Protein AF-0000000075407276 (afdb_homodimer)

Structure (mmCIF, N/CA/C/O backbone):
data_AF-0000000075407276-model_v1
#
loop_
_entity.id
_entity.type
_entity.pdbx_description
1 polymer 'Predicted carbamoyl transferase'
#
loop_
_atom_site.group_PDB
_atom_site.id
_atom_site.type_symbol
_atom_site.label_atom_id
_atom_site.label_alt_id
_atom_site.label_comp_id
_atom_site.label_asym_id
_atom_site.label_entity_id
_atom_site.label_seq_id
_atom_site.pdbx_PDB_ins_code
_atom_site.Cartn_x
_atom_site.Cartn_y
_atom_site.Cartn_z
_atom_site.occupancy
_atom_site.B_iso_or_equiv
_atom_site.auth_seq_id
_atom_site.auth_comp_id
_atom_site.auth_asym_id
_atom_site.auth_atom_id
_atom_site.pdbx_PDB_model_num
ATOM 1 N N . MET A 1 1 ? 55.375 -51.094 47.844 1 22.3 1 MET A N 1
ATOM 2 C CA . MET A 1 1 ? 53.938 -51.344 47.594 1 22.3 1 MET A CA 1
ATOM 3 C C . MET A 1 1 ? 53.625 -51.094 46.125 1 22.3 1 MET A C 1
ATOM 5 O O . MET A 1 1 ? 54.219 -50.219 45.5 1 22.3 1 MET A O 1
ATOM 9 N N . GLU A 1 2 ? 52.719 -51.875 45.562 1 20.83 2 GLU A N 1
ATOM 10 C CA . GLU A 1 2 ? 52.688 -52.188 44.125 1 20.83 2 GLU A CA 1
ATOM 11 C C . GLU A 1 2 ? 52.375 -50.938 43.312 1 20.83 2 GLU A C 1
ATOM 13 O O . GLU A 1 2 ? 51.688 -50.031 43.812 1 20.83 2 GLU A O 1
ATOM 18 N N . PRO A 1 3 ? 52.906 -50.719 42.062 1 22.47 3 PRO A N 1
ATOM 19 C CA . PRO A 1 3 ? 53.281 -49.844 40.969 1 22.47 3 PRO A CA 1
ATOM 20 C C . PRO A 1 3 ? 52.094 -49.469 40.094 1 22.47 3 PRO A C 1
ATOM 22 O O . PRO A 1 3 ? 52.281 -48.812 39.062 1 22.47 3 PRO A O 1
ATOM 25 N N . PRO A 1 4 ? 50.844 -49.25 40.75 1 21.38 4 PRO A N 1
ATOM 26 C CA . PRO A 1 4 ? 49.844 -49.844 39.875 1 21.38 4 PRO A CA 1
ATOM 27 C C . PRO A 1 4 ? 49.844 -49.219 38.469 1 21.38 4 PRO A C 1
ATOM 29 O O . PRO A 1 4 ? 50.312 -48.125 38.281 1 21.38 4 PRO A O 1
ATOM 32 N N . HIS A 1 5 ? 49.406 -50.062 37.594 1 18.5 5 HIS A N 1
ATOM 33 C CA . HIS A 1 5 ? 49.438 -50.25 36.125 1 18.5 5 HIS A CA 1
ATOM 34 C C . HIS A 1 5 ? 48.688 -49.156 35.406 1 18.5 5 HIS A C 1
ATOM 36 O O . HIS A 1 5 ? 47.562 -48.812 35.781 1 18.5 5 HIS A O 1
ATOM 42 N N . ALA A 1 6 ? 49.469 -48.25 34.812 1 18.45 6 ALA A N 1
ATOM 43 C CA . ALA A 1 6 ? 49.438 -47.062 33.969 1 18.45 6 ALA A CA 1
ATOM 44 C C . ALA A 1 6 ? 48.312 -47.188 32.938 1 18.45 6 ALA A C 1
ATOM 46 O O . ALA A 1 6 ? 47.844 -48.281 32.625 1 18.45 6 ALA A O 1
ATOM 47 N N . ALA A 1 7 ? 48.125 -46.219 32.312 1 19.48 7 ALA A N 1
ATOM 48 C CA . ALA A 1 7 ? 47.344 -45.312 31.484 1 19.48 7 ALA A CA 1
ATOM 49 C C . ALA A 1 7 ? 47.094 -45.875 30.094 1 19.48 7 ALA A C 1
ATOM 51 O O . ALA A 1 7 ? 47.969 -45.844 29.234 1 19.48 7 ALA A O 1
ATOM 52 N N . ARG A 1 8 ? 46.594 -47.25 30.141 1 17.02 8 ARG A N 1
ATOM 53 C CA . ARG A 1 8 ? 46.562 -47.812 28.797 1 17.02 8 ARG A CA 1
ATOM 54 C C . ARG A 1 8 ? 45.906 -46.875 27.812 1 17.02 8 ARG A C 1
ATOM 56 O O . ARG A 1 8 ? 44.969 -46.156 28.172 1 17.02 8 ARG A O 1
ATOM 63 N N . ARG A 1 9 ? 46.625 -46.469 26.828 1 18.73 9 ARG A N 1
ATOM 64 C CA . ARG A 1 9 ? 46.531 -45.594 25.656 1 18.73 9 ARG A CA 1
ATOM 65 C C . ARG A 1 9 ? 45.344 -46 24.797 1 18.73 9 ARG A C 1
ATOM 67 O O . ARG A 1 9 ? 45.25 -47.125 24.297 1 18.73 9 ARG A O 1
ATOM 74 N N . PRO A 1 10 ? 44.062 -45.75 25.375 1 19.7 10 PRO A N 1
ATOM 75 C CA . PRO A 1 10 ? 42.969 -46.438 24.656 1 19.7 10 PRO A CA 1
ATOM 76 C C . PRO A 1 10 ? 43.094 -46.281 23.141 1 19.7 10 PRO A C 1
ATOM 78 O O . PRO A 1 10 ? 43.719 -45.344 22.656 1 19.7 10 PRO A O 1
ATOM 81 N N . ARG A 1 11 ? 43.188 -47.406 22.469 1 17.88 11 ARG A N 1
ATOM 82 C CA . ARG A 1 11 ? 43.281 -47.75 21.047 1 17.88 11 ARG A CA 1
ATOM 83 C C . ARG A 1 11 ? 42.375 -46.875 20.219 1 17.88 11 ARG A C 1
ATOM 85 O O . ARG A 1 11 ? 41.375 -46.344 20.719 1 17.88 11 ARG A O 1
ATOM 92 N N . ARG A 1 12 ? 42.938 -46.406 19.156 1 18.81 12 ARG A N 1
ATOM 93 C CA . ARG A 1 12 ? 42.625 -45.594 17.984 1 18.81 12 ARG A CA 1
ATOM 94 C C . ARG A 1 12 ? 41.281 -46 17.375 1 18.81 12 ARG A C 1
ATOM 96 O O . ARG A 1 12 ? 41.094 -47.188 17.078 1 18.81 12 ARG A O 1
ATOM 103 N N . PRO A 1 13 ? 40.188 -45.406 17.922 1 21.28 13 PRO A N 1
ATOM 104 C CA . PRO A 1 13 ? 38.906 -45.938 17.422 1 21.28 13 PRO A CA 1
ATOM 105 C C . PRO A 1 13 ? 38.938 -46.188 15.914 1 21.28 13 PRO A C 1
ATOM 107 O O . PRO A 1 13 ? 39.688 -45.562 15.188 1 21.28 13 PRO A O 1
ATOM 110 N N . PRO A 1 14 ? 38.719 -47.469 15.523 1 20.31 14 PRO A N 1
ATOM 111 C CA . PRO A 1 14 ? 38.781 -47.938 14.141 1 20.31 14 PRO A CA 1
ATOM 112 C C . PRO A 1 14 ? 38.125 -46.969 13.156 1 20.31 14 PRO A C 1
ATOM 114 O O . PRO A 1 14 ? 37.312 -46.125 13.555 1 20.31 14 PRO A O 1
ATOM 117 N N . GLN A 1 15 ? 38.812 -46.781 12.039 1 19.36 15 GLN A N 1
ATOM 118 C CA . GLN A 1 15 ? 38.719 -46.094 10.758 1 19.36 15 GLN A CA 1
ATOM 119 C C . GLN A 1 15 ? 37.312 -46.25 10.148 1 19.36 15 GLN A C 1
ATOM 121 O O . GLN A 1 15 ? 36.906 -47.375 9.883 1 19.36 15 GLN A O 1
ATOM 126 N N . CYS A 1 16 ? 36.375 -45.5 10.805 1 19.86 16 CYS A N 1
ATOM 127 C CA . CYS A 1 16 ? 35 -45.562 10.359 1 19.86 16 CYS A CA 1
ATOM 128 C C . CYS A 1 16 ? 34.906 -45.719 8.852 1 19.86 16 CYS A C 1
ATOM 130 O O . CYS A 1 16 ? 35.75 -45.188 8.117 1 19.86 16 CYS A O 1
ATOM 132 N N . CYS A 1 17 ? 34.062 -46.625 8.43 1 19.28 17 CYS A N 1
ATOM 133 C CA . CYS A 1 17 ? 33.656 -47.344 7.223 1 19.28 17 CYS A CA 1
ATOM 134 C C . CYS A 1 17 ? 33.438 -46.375 6.062 1 19.28 17 CYS A C 1
ATOM 136 O O . CYS A 1 17 ? 33.219 -45.188 6.277 1 19.28 17 CYS A O 1
ATOM 138 N N . SER A 1 18 ? 33.688 -46.812 4.887 1 18.47 18 SER A N 1
ATOM 139 C CA . SER A 1 18 ? 33.812 -46.5 3.463 1 18.47 18 SER A CA 1
ATOM 140 C C . SER A 1 18 ? 32.625 -45.656 2.977 1 18.47 18 SER A C 1
ATOM 142 O O . SER A 1 18 ? 31.547 -45.719 3.562 1 18.47 18 SER A O 1
ATOM 144 N N . ARG A 1 19 ? 33 -44.562 2.352 1 21.56 19 ARG A N 1
ATOM 145 C CA . ARG A 1 19 ? 32.344 -43.562 1.517 1 21.56 19 ARG A CA 1
ATOM 146 C C . ARG A 1 19 ? 31.281 -44.188 0.628 1 21.56 19 ARG A C 1
ATOM 148 O O . ARG A 1 19 ? 31.594 -44.969 -0.285 1 21.56 19 ARG A O 1
ATOM 155 N N . SER A 1 20 ? 30.172 -44.719 1.329 1 19.77 20 SER A N 1
ATOM 156 C CA . SER A 1 20 ? 29.125 -45.281 0.474 1 19.77 20 SER A CA 1
ATOM 157 C C . SER A 1 20 ? 28.891 -44.406 -0.752 1 19.77 20 SER A C 1
ATOM 159 O O . SER A 1 20 ? 28.781 -43.188 -0.638 1 19.77 20 SER A O 1
ATOM 161 N N . SER A 1 21 ? 29.453 -44.75 -1.898 1 22.38 21 SER A N 1
ATOM 162 C CA . SER A 1 21 ? 29.266 -44.25 -3.264 1 22.38 21 SER A CA 1
ATOM 163 C C . SER A 1 21 ? 27.812 -43.844 -3.512 1 22.38 21 SER A C 1
ATOM 165 O O . SER A 1 21 ? 26.891 -44.625 -3.211 1 22.38 21 SER A O 1
ATOM 167 N N . LEU A 1 22 ? 27.516 -42.594 -3.252 1 25.25 22 LEU A N 1
ATOM 168 C CA . LEU A 1 22 ? 26.281 -41.969 -3.715 1 25.25 22 LEU A CA 1
ATOM 169 C C . LEU A 1 22 ? 25.859 -42.531 -5.066 1 25.25 22 LEU A C 1
ATOM 171 O O . LEU A 1 22 ? 26.562 -42.344 -6.066 1 25.25 22 LEU A O 1
ATOM 175 N N . THR A 1 23 ? 25.438 -43.812 -5.043 1 24.28 23 THR A N 1
ATOM 176 C CA . THR A 1 23 ? 24.844 -44.438 -6.227 1 24.28 23 THR A CA 1
ATOM 177 C C . THR A 1 23 ? 24.047 -43.406 -7.035 1 24.28 23 THR A C 1
ATOM 179 O O . THR A 1 23 ? 23.156 -42.75 -6.5 1 24.28 23 THR A O 1
ATOM 182 N N . THR A 1 24 ? 24.719 -42.719 -7.918 1 27.22 24 THR A N 1
ATOM 183 C CA . THR A 1 24 ? 24.109 -41.969 -9.023 1 27.22 24 THR A CA 1
ATOM 184 C C . THR A 1 24 ? 22.859 -42.719 -9.523 1 27.22 24 THR A C 1
ATOM 186 O O . THR A 1 24 ? 22.906 -43.938 -9.766 1 27.22 24 THR A O 1
ATOM 189 N N . ALA A 1 25 ? 21.672 -42.25 -9.125 1 32.16 25 ALA A N 1
ATOM 190 C CA . ALA A 1 25 ? 20.484 -42.875 -9.703 1 32.16 25 ALA A CA 1
ATOM 191 C C . ALA A 1 25 ? 20.703 -43.219 -11.18 1 32.16 25 ALA A C 1
ATOM 193 O O . ALA A 1 25 ? 21.203 -42.375 -11.938 1 32.16 25 ALA A O 1
ATOM 194 N N . PRO A 1 26 ? 20.984 -44.531 -11.547 1 29.73 26 PRO A N 1
ATOM 195 C CA . PRO A 1 26 ? 21.172 -44.844 -12.961 1 29.73 26 PRO A CA 1
ATOM 196 C C . PRO A 1 26 ? 20.328 -43.969 -13.883 1 29.73 26 PRO A C 1
ATOM 198 O O . PRO A 1 26 ? 19.281 -43.438 -13.469 1 29.73 26 PRO A O 1
ATOM 201 N N . PRO A 1 27 ? 21 -43.25 -14.742 1 32.28 27 PRO A N 1
ATOM 202 C CA . PRO A 1 27 ? 20.141 -42.656 -15.773 1 32.28 27 PRO A CA 1
ATOM 203 C C . PRO A 1 27 ? 18.953 -43.562 -16.125 1 32.28 27 PRO A C 1
ATOM 205 O O . PRO A 1 27 ? 19.062 -44.781 -16.078 1 32.28 27 PRO A O 1
ATOM 208 N N . LEU A 1 28 ? 17.781 -43.188 -15.633 1 35.59 28 LEU A N 1
ATOM 209 C CA . LEU A 1 28 ? 16.672 -44 -16.125 1 35.59 28 LEU A CA 1
ATOM 210 C C . LEU A 1 28 ? 16.938 -44.469 -17.547 1 35.59 28 LEU A C 1
ATOM 212 O O . LEU A 1 28 ? 16.844 -43.688 -18.484 1 35.59 28 LEU A O 1
ATOM 216 N N . GLY A 1 29 ? 18.109 -45.125 -17.844 1 33.72 29 GLY A N 1
ATOM 217 C CA . GLY A 1 29 ? 18.281 -45.812 -19.125 1 33.72 29 GLY A CA 1
ATOM 218 C C . GLY A 1 29 ? 16.969 -46.281 -19.719 1 33.72 29 GLY A C 1
ATOM 219 O O . GLY A 1 29 ? 15.906 -46.156 -19.109 1 33.72 29 GLY A O 1
ATOM 220 N N . LYS A 1 30 ? 17.016 -46.906 -20.922 1 39 30 LYS A N 1
ATOM 221 C CA . LYS A 1 30 ? 15.961 -47.625 -21.625 1 39 30 LYS A CA 1
ATOM 222 C C . LYS A 1 30 ? 15.125 -48.469 -20.656 1 39 30 LYS A C 1
ATOM 224 O O . LYS A 1 30 ? 15.523 -49.562 -20.297 1 39 30 LYS A O 1
ATOM 229 N N . THR A 1 31 ? 14.719 -47.875 -19.688 1 38.19 31 THR A N 1
ATOM 230 C CA . THR A 1 31 ? 13.758 -48.812 -19.109 1 38.19 31 THR A CA 1
ATOM 231 C C . THR A 1 31 ? 13.047 -49.625 -20.203 1 38.19 31 THR A C 1
ATOM 233 O O . THR A 1 31 ? 12.609 -49.031 -21.203 1 38.19 31 THR A O 1
ATOM 236 N N . GLY A 1 32 ? 13.484 -50.781 -20.438 1 38.28 32 GLY A N 1
ATOM 237 C CA . GLY A 1 32 ? 12.859 -51.719 -21.375 1 38.28 32 GLY A CA 1
ATOM 238 C C . GLY A 1 32 ? 11.375 -51.469 -21.547 1 38.28 32 GLY A C 1
ATOM 239 O O . GLY A 1 32 ? 10.578 -51.781 -20.672 1 38.28 32 GLY A O 1
ATOM 240 N N . MET A 1 33 ? 11.039 -50.344 -22.219 1 47.28 33 MET A N 1
ATOM 241 C CA . MET A 1 33 ? 9.633 -50.25 -22.609 1 47.28 33 MET A CA 1
ATOM 242 C C . MET A 1 33 ? 9.109 -51.625 -23.016 1 47.28 33 MET A C 1
ATOM 244 O O . MET A 1 33 ? 9.68 -52.281 -23.906 1 47.28 33 MET A O 1
ATOM 248 N N . LYS A 1 34 ? 8.664 -52.344 -22.047 1 49.94 34 LYS A N 1
ATOM 249 C CA . LYS A 1 34 ? 8.031 -53.625 -22.422 1 49.94 34 LYS A CA 1
ATOM 250 C C . LYS A 1 34 ? 7.066 -53.438 -23.594 1 49.94 34 LYS A C 1
ATOM 252 O O . LYS A 1 34 ? 6.449 -52.375 -23.719 1 49.94 34 LYS A O 1
ATOM 257 N N . GLN A 1 35 ? 7.168 -54.125 -24.516 1 58.44 35 GLN A N 1
ATOM 258 C CA . GLN A 1 35 ? 6.148 -54.344 -25.547 1 58.44 35 GLN A CA 1
ATOM 259 C C . GLN A 1 35 ? 4.75 -54.344 -24.938 1 58.44 35 GLN A C 1
ATOM 261 O O . GLN A 1 35 ? 4.492 -55.062 -23.953 1 58.44 35 GLN A O 1
ATOM 266 N N . GLY A 1 36 ? 3.896 -53 -24.938 1 77.56 36 GLY A N 1
ATOM 267 C CA . GLY A 1 36 ? 2.518 -52.938 -24.484 1 77.56 36 GLY A CA 1
ATOM 268 C C . GLY A 1 36 ? 2.252 -51.75 -23.578 1 77.56 36 GLY A C 1
ATOM 269 O O . GLY A 1 36 ? 1.135 -51.562 -23.078 1 77.56 36 GLY A O 1
ATOM 270 N N . SER A 1 37 ? 3.336 -50.781 -23.375 1 91.31 37 SER A N 1
ATOM 271 C CA . SER A 1 37 ? 3.088 -49.625 -22.5 1 91.31 37 SER A CA 1
ATOM 272 C C . SER A 1 37 ? 2.262 -48.562 -23.203 1 91.31 37 SER A C 1
ATOM 274 O O . SER A 1 37 ? 2.322 -48.438 -24.438 1 91.31 37 SER A O 1
ATOM 276 N N . PHE A 1 38 ? 1.431 -47.906 -22.422 1 97.38 38 PHE A N 1
ATOM 277 C CA . PHE A 1 38 ? 0.618 -46.812 -22.938 1 97.38 38 PHE A CA 1
ATOM 278 C C . PHE A 1 38 ? 1.311 -45.469 -22.734 1 97.38 38 PHE A C 1
ATOM 280 O O . PHE A 1 38 ? 1.495 -45.031 -21.594 1 97.38 38 PHE A O 1
ATOM 287 N N . VAL A 1 39 ? 1.761 -44.781 -23.828 1 98.5 39 VAL A N 1
ATOM 288 C CA . VAL A 1 39 ? 2.545 -43.562 -23.781 1 98.5 39 VAL A CA 1
ATOM 289 C C . VAL A 1 39 ? 1.678 -42.375 -24.219 1 98.5 39 VAL A C 1
ATOM 291 O O . VAL A 1 39 ? 1.181 -42.344 -25.344 1 98.5 39 VAL A O 1
ATOM 294 N N . VAL A 1 40 ? 1.514 -41.406 -23.312 1 98.75 40 VAL A N 1
ATOM 295 C CA . VAL A 1 40 ? 0.742 -40.188 -23.594 1 98.75 40 VAL A CA 1
ATOM 296 C C . VAL A 1 40 ? 1.66 -38.969 -23.562 1 98.75 40 VAL A C 1
ATOM 298 O O . VAL A 1 40 ? 2.385 -38.75 -22.594 1 98.75 40 VAL A O 1
ATOM 301 N N . LEU A 1 41 ? 1.703 -38.188 -24.625 1 98.81 41 LEU A N 1
ATOM 302 C CA . LEU A 1 41 ? 2.285 -36.844 -24.641 1 98.81 41 LEU A CA 1
ATOM 303 C C . LEU A 1 41 ? 1.195 -35.781 -24.594 1 98.81 41 LEU A C 1
ATOM 305 O O . LEU A 1 41 ? 0.369 -35.688 -25.5 1 98.81 41 LEU A O 1
ATOM 309 N N . ALA A 1 42 ? 1.15 -35.031 -23.547 1 98.75 42 ALA A N 1
ATOM 310 C CA . ALA A 1 42 ? 0.142 -33.969 -23.391 1 98.75 42 ALA A CA 1
ATOM 311 C C . ALA A 1 42 ? 0.751 -32.594 -23.609 1 98.75 42 ALA A C 1
ATOM 313 O O . ALA A 1 42 ? 1.868 -32.312 -23.156 1 98.75 42 ALA A O 1
ATOM 314 N N . LEU A 1 43 ? 0.019 -31.703 -24.312 1 98.06 43 LEU A N 1
ATOM 315 C CA . LEU A 1 43 ? 0.477 -30.359 -24.641 1 98.06 43 LEU A CA 1
ATOM 316 C C . LEU A 1 43 ? -0.545 -29.312 -24.203 1 98.06 43 LEU A C 1
ATOM 318 O O . LEU A 1 43 ? -1.752 -29.531 -24.328 1 98.06 43 LEU A O 1
ATOM 322 N N . TYR A 1 44 ? -0.104 -28.266 -23.688 1 96.5 44 TYR A N 1
ATOM 323 C CA . TYR A 1 44 ? -0.889 -27.078 -23.359 1 96.5 44 TYR A CA 1
ATOM 324 C C . TYR A 1 44 ? -0.307 -25.844 -24.031 1 96.5 44 TYR A C 1
ATOM 326 O O . TYR A 1 44 ? 0.868 -25.516 -23.844 1 96.5 44 TYR A O 1
ATOM 334 N N . GLU A 1 45 ? -1.138 -25.078 -24.703 1 94.56 45 GLU A N 1
ATOM 335 C CA . GLU A 1 45 ? -0.614 -24.094 -25.625 1 94.56 45 GLU A CA 1
ATOM 336 C C . GLU A 1 45 ? -0.893 -22.672 -25.141 1 94.56 45 GLU A C 1
ATOM 338 O O . GLU A 1 45 ? -0.459 -21.703 -25.766 1 94.56 45 GLU A O 1
ATOM 343 N N . VAL A 1 46 ? -1.643 -22.453 -24.109 1 90.69 46 VAL A N 1
ATOM 344 C CA . VAL A 1 46 ? -2.053 -21.125 -23.688 1 90.69 46 VAL A CA 1
ATOM 345 C C . VAL A 1 46 ? -1.035 -20.547 -22.703 1 90.69 46 VAL A C 1
ATOM 347 O O . VAL A 1 46 ? 0.173 -20.734 -22.875 1 90.69 46 VAL A O 1
ATOM 350 N N . HIS A 1 47 ? -1.479 -19.766 -21.719 1 87.62 47 HIS A N 1
ATOM 351 C CA . HIS A 1 47 ? -0.509 -19.125 -20.828 1 87.62 47 HIS A CA 1
ATOM 352 C C . HIS A 1 47 ? 0.287 -20.156 -20.047 1 87.62 47 HIS A C 1
ATOM 354 O O . HIS A 1 47 ? -0.286 -21.094 -19.5 1 87.62 47 HIS A O 1
ATOM 360 N N . MET A 1 48 ? 1.614 -19.938 -20.094 1 93.19 48 MET A N 1
ATOM 361 C CA . MET A 1 48 ? 2.588 -20.859 -19.516 1 93.19 48 MET A CA 1
ATOM 362 C C . MET A 1 48 ? 2.541 -22.219 -20.234 1 93.19 48 MET A C 1
ATOM 364 O O . MET A 1 48 ? 2.398 -23.25 -19.594 1 93.19 48 MET A O 1
ATOM 368 N N . ALA A 1 49 ? 2.645 -22.172 -21.5 1 96.5 49 ALA A N 1
ATOM 369 C CA . ALA A 1 49 ? 2.629 -23.359 -22.328 1 96.5 49 ALA A CA 1
ATOM 370 C C . ALA A 1 49 ? 3.543 -24.438 -21.75 1 96.5 49 ALA A C 1
ATOM 372 O O . ALA A 1 49 ? 4.637 -24.141 -21.266 1 96.5 49 ALA A O 1
ATOM 373 N N . SER A 1 50 ? 3.07 -25.703 -21.797 1 98.19 50 SER A N 1
ATOM 374 C CA . SER A 1 50 ? 3.766 -26.797 -21.125 1 98.19 50 SER A CA 1
ATOM 375 C C . SER A 1 50 ? 3.562 -28.109 -21.859 1 98.19 50 SER A C 1
ATOM 377 O O . SER A 1 50 ? 2.752 -28.203 -22.781 1 98.19 50 SER A O 1
ATOM 379 N N . ALA A 1 51 ? 4.344 -29.078 -21.484 1 98.75 51 ALA A N 1
ATOM 380 C CA . ALA A 1 51 ? 4.23 -30.453 -21.984 1 98.75 51 ALA A CA 1
ATOM 381 C C . ALA A 1 51 ? 4.539 -31.453 -20.875 1 98.75 51 ALA A C 1
ATOM 383 O O . ALA A 1 51 ? 5.312 -31.156 -19.953 1 98.75 51 ALA A O 1
ATOM 384 N N . ALA A 1 52 ? 3.934 -32.594 -20.938 1 98.75 52 ALA A N 1
ATOM 385 C CA . ALA A 1 52 ? 4.203 -33.719 -20.031 1 98.75 52 ALA A CA 1
ATOM 386 C C . ALA A 1 52 ? 4.121 -35.031 -20.766 1 98.75 52 ALA A C 1
ATOM 388 O O . ALA A 1 52 ? 3.299 -35.219 -21.672 1 98.75 52 ALA A O 1
ATOM 389 N N . LEU A 1 53 ? 4.945 -35.938 -20.438 1 98.81 53 LEU A N 1
ATOM 390 C CA . LEU A 1 53 ? 4.922 -37.312 -20.969 1 98.81 53 LEU A CA 1
ATOM 391 C C . LEU A 1 53 ? 4.699 -38.312 -19.844 1 98.81 53 LEU A C 1
ATOM 393 O O . LEU A 1 53 ? 5.426 -38.312 -18.859 1 98.81 53 LEU A O 1
ATOM 397 N N . MET A 1 54 ? 3.682 -39.094 -20.031 1 98.56 54 MET A N 1
ATOM 398 C CA . MET A 1 54 ? 3.275 -40.094 -19.047 1 98.56 54 MET A CA 1
ATOM 399 C C . MET A 1 54 ? 3.295 -41.5 -19.656 1 98.56 54 MET A C 1
ATOM 401 O O . MET A 1 54 ? 2.877 -41.688 -20.797 1 98.56 54 MET A O 1
ATOM 405 N N . ILE A 1 55 ? 3.85 -42.469 -18.938 1 98.19 55 ILE A N 1
ATOM 406 C CA . ILE A 1 55 ? 3.873 -43.875 -19.344 1 98.19 55 ILE A CA 1
ATOM 407 C C . ILE A 1 55 ? 3.146 -44.719 -18.297 1 98.19 55 ILE A C 1
ATOM 409 O O . ILE A 1 55 ? 3.619 -44.875 -17.172 1 98.19 55 ILE A O 1
ATOM 413 N N . ASP A 1 56 ? 2.004 -45.312 -18.625 1 96.94 56 ASP A N 1
ATOM 414 C CA . ASP A 1 56 ? 1.201 -46.188 -17.766 1 96.94 56 ASP A CA 1
ATOM 415 C C . ASP A 1 56 ? 0.883 -45.5 -16.438 1 96.94 56 ASP A C 1
ATOM 417 O O . ASP A 1 56 ? 1.02 -46.094 -15.383 1 96.94 56 ASP A O 1
ATOM 421 N N . GLY A 1 57 ? 0.644 -44.219 -16.562 1 96.69 57 GLY A N 1
ATOM 422 C CA . GLY A 1 57 ? 0.19 -43.469 -15.391 1 96.69 57 GLY A CA 1
ATOM 423 C C . GLY A 1 57 ? 1.323 -42.844 -14.609 1 96.69 57 GLY A C 1
ATOM 424 O O . GLY A 1 57 ? 1.086 -42.125 -13.633 1 96.69 57 GLY A O 1
ATOM 425 N N . ILE A 1 58 ? 2.52 -43.062 -15.023 1 97.56 58 ILE A N 1
ATOM 426 C CA . ILE A 1 58 ? 3.68 -42.5 -14.336 1 97.56 58 ILE A CA 1
ATOM 427 C C . ILE A 1 58 ? 4.246 -41.344 -15.141 1 97.56 58 ILE A C 1
ATOM 429 O O . ILE A 1 58 ? 4.617 -41.5 -16.297 1 97.56 58 ILE A O 1
ATOM 433 N N . VAL A 1 59 ? 4.289 -40.125 -14.555 1 98 59 VAL A N 1
ATOM 434 C CA . VAL A 1 59 ? 4.891 -39 -15.219 1 98 59 VAL A CA 1
ATOM 435 C C . VAL A 1 59 ? 6.402 -39.188 -15.312 1 98 59 VAL A C 1
ATOM 437 O O . VAL A 1 59 ? 7.074 -39.406 -14.305 1 98 59 VAL A O 1
ATOM 440 N N . VAL A 1 60 ? 6.926 -39 -16.469 1 98.06 60 VAL A N 1
ATOM 441 C CA . VAL A 1 60 ? 8.352 -39.25 -16.688 1 98.06 60 VAL A CA 1
ATOM 442 C C . VAL A 1 60 ? 9.062 -37.906 -16.906 1 98.06 60 VAL A C 1
ATOM 444 O O . VAL A 1 60 ? 10.211 -37.719 -16.5 1 98.06 60 VAL A O 1
ATOM 447 N N . ALA A 1 61 ? 8.375 -37.031 -17.609 1 98.5 61 ALA A N 1
ATOM 448 C CA . ALA A 1 61 ? 8.938 -35.719 -17.891 1 98.5 61 ALA A CA 1
ATOM 449 C C . ALA A 1 61 ? 7.836 -34.656 -18.016 1 98.5 61 ALA A C 1
ATOM 451 O O . ALA A 1 61 ? 6.727 -34.969 -18.453 1 98.5 61 ALA A O 1
ATOM 452 N N . ALA A 1 62 ? 8.094 -33.5 -17.641 1 98.75 62 ALA A N 1
ATOM 453 C CA . ALA A 1 62 ? 7.188 -32.344 -17.734 1 98.75 62 ALA A CA 1
ATOM 454 C C . ALA A 1 62 ? 7.941 -31.047 -17.547 1 98.75 62 ALA A C 1
ATOM 456 O O . ALA A 1 62 ? 8.852 -30.953 -16.719 1 98.75 62 ALA A O 1
ATOM 457 N N . THR A 1 63 ? 7.637 -30.016 -18.328 1 98.44 63 THR A N 1
ATOM 458 C CA . THR A 1 63 ? 8.297 -28.719 -18.203 1 98.44 63 THR A CA 1
ATOM 459 C C . THR A 1 63 ? 7.512 -27.641 -18.953 1 98.44 63 THR A C 1
ATOM 461 O O . THR A 1 63 ? 6.457 -27.922 -19.516 1 98.44 63 THR A O 1
ATOM 464 N N . HIS A 1 64 ? 7.973 -26.422 -18.812 1 98.19 64 HIS A N 1
ATOM 465 C CA . HIS A 1 64 ? 7.344 -25.281 -19.453 1 98.19 64 HIS A CA 1
ATOM 466 C C . HIS A 1 64 ? 8.164 -24.781 -20.641 1 98.19 64 HIS A C 1
ATOM 468 O O . HIS A 1 64 ? 9.398 -24.844 -20.609 1 98.19 64 HIS A O 1
ATOM 474 N N . GLU A 1 65 ? 7.453 -24.25 -21.625 1 97.62 65 GLU A N 1
ATOM 475 C CA . GLU A 1 65 ? 8.102 -23.703 -22.812 1 97.62 65 GLU A CA 1
ATOM 476 C C . GLU A 1 65 ? 8.984 -22.516 -22.469 1 97.62 65 GLU A C 1
ATOM 478 O O . GLU A 1 65 ? 10.039 -22.312 -23.078 1 97.62 65 GLU A O 1
ATOM 483 N N . GLU A 1 66 ? 8.594 -21.734 -21.5 1 96.62 66 GLU A N 1
ATOM 484 C CA . GLU A 1 66 ? 9.297 -20.5 -21.141 1 96.62 66 GLU A CA 1
ATOM 485 C C . GLU A 1 66 ? 10.688 -20.797 -20.594 1 96.62 66 GLU A C 1
ATOM 487 O O . GLU A 1 66 ? 11.562 -19.922 -20.594 1 96.62 66 GLU A O 1
ATOM 492 N N . ARG A 1 67 ? 10.922 -22.031 -20.125 1 97 67 ARG A N 1
ATOM 493 C CA . ARG A 1 67 ? 12.234 -22.406 -19.609 1 97 67 ARG A CA 1
ATOM 494 C C . ARG A 1 67 ? 13.273 -22.438 -20.719 1 97 67 ARG A C 1
ATOM 496 O O . ARG A 1 67 ? 14.469 -22.328 -20.469 1 97 67 ARG A O 1
ATOM 503 N N . PHE A 1 68 ? 12.82 -22.578 -21.906 1 96.5 68 PHE A N 1
ATOM 504 C CA . PHE A 1 68 ? 13.695 -22.688 -23.078 1 96.5 68 PHE A CA 1
ATOM 505 C C . PHE A 1 68 ? 13.742 -21.359 -23.828 1 96.5 68 PHE A C 1
ATOM 507 O O . PHE A 1 68 ? 14.812 -20.922 -24.25 1 96.5 68 PHE A O 1
ATOM 514 N N . THR A 1 69 ? 12.602 -20.703 -23.984 1 94.38 69 THR A N 1
ATOM 515 C CA . THR A 1 69 ? 12.516 -19.484 -24.781 1 94.38 69 THR A CA 1
ATOM 516 C C . THR A 1 69 ? 12.945 -18.266 -23.953 1 94.38 69 THR A C 1
ATOM 518 O O . THR A 1 69 ? 13.258 -17.219 -24.5 1 94.38 69 THR A O 1
ATOM 521 N N . ARG A 1 70 ? 12.789 -18.391 -22.594 1 94.94 70 ARG A N 1
ATOM 522 C CA . ARG A 1 70 ? 13.102 -17.344 -21.625 1 94.94 70 ARG A CA 1
ATOM 523 C C . ARG A 1 70 ? 12.117 -16.188 -21.734 1 94.94 70 ARG A C 1
ATOM 525 O O . ARG A 1 70 ? 12.445 -15.047 -21.391 1 94.94 70 ARG A O 1
ATOM 532 N N . HIS A 1 71 ? 10.969 -16.484 -22.344 1 92.62 71 HIS A N 1
ATOM 533 C CA . HIS A 1 71 ? 9.859 -15.539 -22.344 1 92.62 71 HIS A CA 1
ATOM 534 C C . HIS A 1 71 ? 8.805 -15.922 -21.312 1 92.62 71 HIS A C 1
ATOM 536 O O . HIS A 1 71 ? 8.156 -16.969 -21.438 1 92.62 71 HIS A O 1
ATOM 542 N N . LYS A 1 72 ? 8.688 -15.039 -20.359 1 92.12 72 LYS A N 1
ATOM 543 C CA . LYS A 1 72 ? 7.785 -15.328 -19.25 1 92.12 72 LYS A CA 1
ATOM 544 C C . LYS A 1 72 ? 6.344 -15.469 -19.734 1 92.12 72 LYS A C 1
ATOM 546 O O . LYS A 1 72 ? 5.891 -14.688 -20.578 1 92.12 72 LYS A O 1
ATOM 551 N N . ASN A 1 73 ? 5.648 -16.453 -19.312 1 92.19 73 ASN A N 1
ATOM 552 C CA . ASN A 1 73 ? 4.262 -16.75 -19.672 1 92.19 73 ASN A CA 1
ATOM 553 C C . ASN A 1 73 ? 4.113 -17.062 -21.156 1 92.19 73 ASN A C 1
ATOM 555 O O . ASN A 1 73 ? 3.129 -16.672 -21.781 1 92.19 73 ASN A O 1
ATOM 559 N N . GLU A 1 74 ? 5.082 -17.719 -21.625 1 93 74 GLU A N 1
ATOM 560 C CA . GLU A 1 74 ? 5.094 -18.078 -23.031 1 93 74 GLU A CA 1
ATOM 561 C C . GLU A 1 74 ? 3.816 -18.812 -23.438 1 93 74 GLU A C 1
ATOM 563 O O . GLU A 1 74 ? 3.312 -19.641 -22.672 1 93 74 GLU A O 1
ATOM 568 N N . MET A 1 75 ? 3.303 -18.406 -24.656 1 94.38 75 MET A N 1
ATOM 569 C CA . MET A 1 75 ? 2.129 -19.047 -25.25 1 94.38 75 MET A CA 1
ATOM 570 C C . MET A 1 75 ? 2.467 -19.672 -26.594 1 94.38 75 MET A C 1
ATOM 572 O O . MET A 1 75 ? 3.475 -19.328 -27.219 1 94.38 75 MET A O 1
ATOM 576 N N . GLY A 1 76 ? 1.599 -20.609 -27.016 1 93.25 76 GLY A N 1
ATOM 577 C CA . GLY A 1 76 ? 1.784 -21.266 -28.297 1 93.25 76 GLY A CA 1
ATOM 578 C C . GLY A 1 76 ? 2.207 -22.719 -28.188 1 93.25 76 GLY A C 1
ATOM 579 O O . GLY A 1 76 ? 2.291 -23.25 -27.078 1 93.25 76 GLY A O 1
ATOM 580 N N . PHE A 1 77 ? 2.451 -23.281 -29.359 1 95.5 77 PHE A N 1
ATOM 581 C CA . PHE A 1 77 ? 2.867 -24.672 -29.406 1 95.5 77 PHE A CA 1
ATOM 582 C C . PHE A 1 77 ? 4.184 -24.875 -28.656 1 95.5 77 PHE A C 1
ATOM 584 O O . PHE A 1 77 ? 5.199 -24.266 -29.016 1 95.5 77 PHE A O 1
ATOM 591 N N . PRO A 1 78 ? 4.184 -25.719 -27.656 1 97.06 78 PRO A N 1
ATOM 592 C CA . PRO A 1 78 ? 5.383 -25.875 -26.828 1 97.06 78 PRO A CA 1
ATOM 593 C C . PRO A 1 78 ? 6.379 -26.875 -27.422 1 97.06 78 PRO A C 1
ATOM 595 O O . PRO A 1 78 ? 6.637 -27.922 -26.812 1 97.06 78 PRO A O 1
ATOM 598 N N . VAL A 1 79 ? 7.031 -26.516 -28.406 1 97.81 79 VAL A N 1
ATOM 599 C CA . VAL A 1 79 ? 7.863 -27.422 -29.188 1 97.81 79 VAL A CA 1
ATOM 600 C C . VAL A 1 79 ? 9.078 -27.844 -28.375 1 97.81 79 VAL A C 1
ATOM 602 O O . VAL A 1 79 ? 9.453 -29.016 -28.391 1 97.81 79 VAL A O 1
ATOM 605 N N . HIS A 1 80 ? 9.703 -26.953 -27.656 1 98.12 80 HIS A N 1
ATOM 606 C CA . HIS A 1 80 ? 10.891 -27.281 -26.875 1 98.12 80 HIS A CA 1
ATOM 607 C C . HIS A 1 80 ? 10.547 -28.188 -25.688 1 98.12 80 HIS A C 1
ATOM 609 O O . HIS A 1 80 ? 11.266 -29.141 -25.406 1 98.12 80 HIS A O 1
ATOM 615 N N . ALA A 1 81 ? 9.484 -27.859 -25.078 1 98.62 81 ALA A N 1
ATOM 616 C CA . ALA A 1 81 ? 9.047 -28.672 -23.938 1 98.62 81 ALA A CA 1
ATOM 617 C C . ALA A 1 81 ? 8.68 -30.078 -24.391 1 98.62 81 ALA A C 1
ATOM 619 O O . ALA A 1 81 ? 9.047 -31.062 -23.734 1 98.62 81 ALA A O 1
ATOM 620 N N . ALA A 1 82 ? 7.988 -30.172 -25.5 1 98.69 82 ALA A N 1
ATOM 621 C CA . ALA A 1 82 ? 7.582 -31.469 -26.031 1 98.69 82 ALA A CA 1
ATOM 622 C C . ALA A 1 82 ? 8.797 -32.312 -26.391 1 98.69 82 ALA A C 1
ATOM 624 O O . ALA A 1 82 ? 8.859 -33.5 -26.062 1 98.69 82 ALA A O 1
ATOM 625 N N . ARG A 1 83 ? 9.703 -31.719 -27.047 1 98.5 83 ARG A N 1
ATOM 626 C CA . ARG A 1 83 ? 10.914 -32.438 -27.453 1 98.5 83 ARG A CA 1
ATOM 627 C C . ARG A 1 83 ? 11.703 -32.906 -26.219 1 98.5 83 ARG A C 1
ATOM 629 O O . ARG A 1 83 ? 12.227 -34 -26.203 1 98.5 83 ARG A O 1
ATOM 636 N N . TYR A 1 84 ? 11.836 -32.094 -25.297 1 98.31 84 TYR A N 1
ATOM 637 C CA . TYR A 1 84 ? 12.492 -32.469 -24.062 1 98.31 84 TYR A CA 1
ATOM 638 C C . TYR A 1 84 ? 11.836 -33.688 -23.453 1 98.31 84 TYR A C 1
ATOM 640 O O . TYR A 1 84 ? 12.523 -34.625 -23.016 1 98.31 84 TYR A O 1
ATOM 648 N N . CYS A 1 85 ? 10.453 -33.656 -23.375 1 98.75 85 CYS A N 1
ATOM 649 C CA . CYS A 1 85 ? 9.727 -34.75 -22.766 1 98.75 85 CYS A CA 1
ATOM 650 C C . CYS A 1 85 ? 10.031 -36.062 -23.484 1 98.75 85 CYS A C 1
ATOM 652 O O . CYS A 1 85 ? 10.281 -37.094 -22.859 1 98.75 85 CYS A O 1
ATOM 654 N N . LEU A 1 86 ? 10.023 -36 -24.812 1 98.5 86 LEU A N 1
ATOM 655 C CA . LEU A 1 86 ? 10.328 -37.219 -25.594 1 98.5 86 LEU A CA 1
ATOM 656 C C . LEU A 1 86 ? 11.758 -37.688 -25.344 1 98.5 86 LEU A C 1
ATOM 658 O O . LEU A 1 86 ? 11.984 -38.875 -25.078 1 98.5 86 LEU A O 1
ATOM 662 N N . GLN A 1 87 ? 12.648 -36.75 -25.328 1 98.12 87 GLN A N 1
ATOM 663 C CA . GLN A 1 87 ? 14.055 -37.062 -25.141 1 98.12 87 GLN A CA 1
ATOM 664 C C . GLN A 1 87 ? 14.32 -37.594 -23.734 1 98.12 87 GLN A C 1
ATOM 666 O O . GLN A 1 87 ? 14.984 -38.625 -23.562 1 98.12 87 GLN A O 1
ATOM 671 N N . ALA A 1 88 ? 13.852 -36.938 -22.75 1 97.69 88 ALA A N 1
ATOM 672 C CA . ALA A 1 88 ? 14.07 -37.281 -21.344 1 97.69 88 ALA A CA 1
ATOM 673 C C . ALA A 1 88 ? 13.484 -38.688 -21.047 1 97.69 88 ALA A C 1
ATOM 675 O O . ALA A 1 88 ? 14.039 -39.406 -20.234 1 97.69 88 ALA A O 1
ATOM 676 N N . ALA A 1 89 ? 12.398 -39 -21.719 1 97.19 89 ALA A N 1
ATOM 677 C CA . ALA A 1 89 ? 11.742 -40.281 -21.5 1 97.19 89 ALA A CA 1
ATOM 678 C C . ALA A 1 89 ? 12.367 -41.375 -22.359 1 97.19 89 ALA A C 1
ATOM 680 O O . ALA A 1 89 ? 12.125 -42.562 -22.141 1 97.19 89 ALA A O 1
ATOM 681 N N . GLY A 1 90 ? 13.203 -41 -23.297 1 96.94 90 GLY A N 1
ATOM 682 C CA . GLY A 1 90 ? 13.75 -41.969 -24.234 1 96.94 90 GLY A CA 1
ATOM 683 C C . GLY A 1 90 ? 12.703 -42.594 -25.141 1 96.94 90 GLY A C 1
ATOM 684 O O . GLY A 1 90 ? 12.766 -43.781 -25.453 1 96.94 90 GLY A O 1
ATOM 685 N N . VAL A 1 91 ? 11.742 -41.812 -25.469 1 97.19 91 VAL A N 1
ATOM 686 C CA . VAL A 1 91 ? 10.625 -42.281 -26.281 1 97.19 91 VAL A CA 1
ATOM 687 C C . VAL A 1 91 ? 10.727 -41.688 -27.688 1 97.19 91 VAL A C 1
ATOM 689 O O . VAL A 1 91 ? 10.875 -40.469 -27.844 1 97.19 91 VAL A O 1
ATOM 692 N N . SER A 1 92 ? 10.695 -42.531 -28.656 1 96.88 92 SER A N 1
ATOM 693 C CA . SER A 1 92 ? 10.625 -42.031 -30.031 1 96.88 92 SER A CA 1
ATOM 694 C C . SER A 1 92 ? 9.211 -41.594 -30.406 1 96.88 92 SER A C 1
ATOM 696 O O . SER A 1 92 ? 8.242 -42.062 -29.812 1 96.88 92 SER A O 1
ATOM 698 N N . PRO A 1 93 ? 9.117 -40.688 -31.328 1 97.19 93 PRO A N 1
ATOM 699 C CA . PRO A 1 93 ? 7.789 -40.219 -31.75 1 97.19 93 PRO A CA 1
ATOM 700 C C . PRO A 1 93 ? 6.848 -41.375 -32.125 1 97.19 93 PRO A C 1
ATOM 702 O O . PRO A 1 93 ? 5.648 -41.281 -31.844 1 97.19 93 PRO A O 1
ATOM 705 N N . SER A 1 94 ? 7.371 -42.375 -32.688 1 95.56 94 SER A N 1
ATOM 706 C CA . SER A 1 94 ? 6.555 -43.5 -33.156 1 95.56 94 SER A CA 1
ATOM 707 C C . SER A 1 94 ? 5.996 -44.312 -32 1 95.56 94 SER A C 1
ATOM 709 O O . SER A 1 94 ? 5.039 -45.062 -32.156 1 95.56 94 SER A O 1
ATOM 711 N N . GLU A 1 95 ? 6.559 -44.156 -30.844 1 96.81 95 GLU A N 1
ATOM 712 C CA . GLU A 1 95 ? 6.152 -44.906 -29.656 1 96.81 95 GLU A CA 1
ATOM 713 C C . GLU A 1 95 ? 5.051 -44.188 -28.891 1 96.81 95 GLU A C 1
ATOM 715 O O . GLU A 1 95 ? 4.438 -44.781 -27.984 1 96.81 95 GLU A O 1
ATOM 720 N N . VAL A 1 96 ? 4.777 -43 -29.297 1 98.31 96 VAL A N 1
ATOM 721 C CA . VAL A 1 96 ? 3.711 -42.25 -28.641 1 98.31 96 VAL A CA 1
ATOM 722 C C . VAL A 1 96 ? 2.352 -42.812 -29.078 1 98.31 96 VAL A C 1
ATOM 724 O O . VAL A 1 96 ? 2.061 -42.875 -30.266 1 98.31 96 VAL A O 1
ATOM 727 N N . ASP A 1 97 ? 1.523 -43.188 -28.125 1 98.25 97 ASP A N 1
ATOM 728 C CA . ASP A 1 97 ? 0.208 -43.719 -28.438 1 98.25 97 ASP A CA 1
ATOM 729 C C . ASP A 1 97 ? -0.796 -42.625 -28.734 1 98.25 97 ASP A C 1
ATOM 731 O O . ASP A 1 97 ? -1.64 -42.75 -29.609 1 98.25 97 ASP A O 1
ATOM 735 N N . VAL A 1 98 ? -0.711 -41.562 -27.984 1 98.5 98 VAL A N 1
ATOM 736 C CA . VAL A 1 98 ? -1.668 -40.469 -28.141 1 98.5 98 VAL A CA 1
ATOM 737 C C . VAL A 1 98 ? -1.025 -39.156 -27.734 1 98.5 98 VAL A C 1
ATOM 739 O O . VAL A 1 98 ? -0.268 -39.094 -26.766 1 98.5 98 VAL A O 1
ATOM 742 N N . VAL A 1 99 ? -1.249 -38.125 -28.531 1 98.69 99 VAL A N 1
ATOM 743 C CA . VAL A 1 99 ? -0.932 -36.75 -28.172 1 98.69 99 VAL A CA 1
ATOM 744 C C . VAL A 1 99 ? -2.201 -36 -27.734 1 98.69 99 VAL A C 1
ATOM 746 O O . VAL A 1 99 ? -3.137 -35.844 -28.516 1 98.69 99 VAL A O 1
ATOM 749 N N . ALA A 1 100 ? -2.223 -35.625 -26.484 1 98.31 100 ALA A N 1
ATOM 750 C CA . ALA A 1 100 ? -3.355 -34.875 -25.969 1 98.31 100 ALA A CA 1
ATOM 751 C C . ALA A 1 100 ? -3.105 -33.375 -26.094 1 98.31 100 ALA A C 1
ATOM 753 O O . ALA A 1 100 ? -2.055 -32.875 -25.672 1 98.31 100 ALA A O 1
ATOM 754 N N . ILE A 1 101 ? -3.986 -32.656 -26.688 1 96.12 101 ILE A N 1
ATOM 755 C CA . ILE A 1 101 ? -3.939 -31.203 -26.734 1 96.12 101 ILE A CA 1
ATOM 756 C C . ILE A 1 101 ? -5.18 -30.625 -26.062 1 96.12 101 ILE A C 1
ATOM 758 O O . ILE A 1 101 ? -6.305 -31.062 -26.328 1 96.12 101 ILE A O 1
ATOM 762 N N . LEU A 1 102 ? -4.93 -29.719 -25.219 1 89.88 102 LEU A N 1
ATOM 763 C CA . LEU A 1 102 ? -6.027 -29.141 -24.438 1 89.88 102 LEU A CA 1
ATOM 764 C C . LEU A 1 102 ? -6.809 -28.125 -25.281 1 89.88 102 LEU A C 1
ATOM 766 O O . LEU A 1 102 ? -6.273 -27.562 -26.234 1 89.88 102 LEU A O 1
ATOM 770 N N . ASN A 1 103 ? -8.016 -27.875 -24.891 1 78.56 103 ASN A N 1
ATOM 771 C CA . ASN A 1 103 ? -8.992 -26.969 -25.484 1 78.56 103 ASN A CA 1
ATOM 772 C C . ASN A 1 103 ? -9.438 -27.469 -26.859 1 78.56 103 ASN A C 1
ATOM 774 O O . ASN A 1 103 ? -8.836 -27.094 -27.875 1 78.56 103 ASN A O 1
ATOM 778 N N . HIS A 1 104 ? -10.445 -28.141 -26.875 1 71.94 104 HIS A N 1
ATOM 779 C CA . HIS A 1 104 ? -10.945 -28.812 -28.062 1 71.94 104 HIS A CA 1
ATOM 780 C C . HIS A 1 104 ? -11.742 -27.859 -28.953 1 71.94 104 HIS A C 1
ATOM 782 O O . HIS A 1 104 ? -11.984 -28.141 -30.125 1 71.94 104 HIS A O 1
ATOM 788 N N . HIS A 1 105 ? -12.117 -26.75 -28.328 1 71.44 105 HIS A N 1
ATOM 789 C CA . HIS A 1 105 ? -12.945 -25.828 -29.109 1 71.44 105 HIS A CA 1
ATOM 790 C C . HIS A 1 105 ? -12.547 -24.375 -28.859 1 71.44 105 HIS A C 1
ATOM 792 O O . HIS A 1 105 ? -12.914 -23.812 -27.828 1 71.44 105 HIS A O 1
ATOM 798 N N . PHE A 1 106 ? -11.812 -23.859 -29.812 1 77.19 106 PHE A N 1
ATOM 799 C CA . PHE A 1 106 ? -11.5 -22.438 -29.734 1 77.19 106 PHE A CA 1
ATOM 800 C C . PHE A 1 106 ? -12.484 -21.625 -30.578 1 77.19 106 PHE A C 1
ATOM 802 O O . PHE A 1 106 ? -12.672 -21.906 -31.766 1 77.19 106 PHE A O 1
ATOM 809 N N . ASP A 1 107 ? -13.148 -20.766 -29.875 1 75.69 107 ASP A N 1
ATOM 810 C CA . ASP A 1 107 ? -13.945 -19.812 -30.625 1 75.69 107 ASP A CA 1
ATOM 811 C C . ASP A 1 107 ? -13.07 -18.688 -31.188 1 75.69 107 ASP A C 1
ATOM 813 O O . ASP A 1 107 ? -11.836 -18.797 -31.172 1 75.69 107 ASP A O 1
ATOM 817 N N . GLN A 1 108 ? -13.719 -17.719 -31.75 1 79.12 108 GLN A N 1
ATOM 818 C CA . GLN A 1 108 ? -13 -16.609 -32.375 1 79.12 108 GLN A CA 1
ATOM 819 C C . GLN A 1 108 ? -12.094 -15.914 -31.375 1 79.12 108 GLN A C 1
ATOM 821 O O . GLN A 1 108 ? -10.945 -15.586 -31.688 1 79.12 108 GLN A O 1
ATOM 826 N N . ASN A 1 109 ? -12.562 -15.773 -30.188 1 79.38 109 ASN A N 1
ATOM 827 C CA . ASN A 1 109 ? -11.773 -15.109 -29.156 1 79.38 109 ASN A CA 1
ATOM 828 C C . ASN A 1 109 ? -10.586 -15.961 -28.719 1 79.38 109 ASN A C 1
ATOM 830 O O . ASN A 1 109 ? -9.5 -15.445 -28.453 1 79.38 109 ASN A O 1
ATOM 834 N N . GLY A 1 110 ? -10.875 -17.203 -28.688 1 84.31 110 GLY A N 1
ATOM 835 C CA . GLY A 1 110 ? -9.812 -18.109 -28.312 1 84.31 110 GLY A CA 1
ATOM 836 C C . GLY A 1 110 ? -8.68 -18.156 -29.328 1 84.31 110 GLY A C 1
ATOM 837 O O . GLY A 1 110 ? -7.504 -18.172 -28.953 1 84.31 110 GLY A O 1
ATOM 838 N N . VAL A 1 111 ? -9.094 -18.141 -30.547 1 86.19 111 VAL A N 1
ATOM 839 C CA . VAL A 1 111 ? -8.102 -18.141 -31.609 1 86.19 111 VAL A CA 1
ATOM 840 C C . VAL A 1 111 ? -7.285 -16.844 -31.562 1 86.19 111 VAL A C 1
ATOM 842 O O . VAL A 1 111 ? -6.055 -16.875 -31.609 1 86.19 111 VAL A O 1
ATOM 845 N N . ALA A 1 112 ? -7.965 -15.742 -31.453 1 87.19 112 ALA A N 1
ATOM 846 C CA . ALA A 1 112 ? -7.285 -14.453 -31.344 1 87.19 112 ALA A CA 1
ATOM 847 C C . ALA A 1 112 ? -6.344 -14.422 -30.141 1 87.19 112 ALA A C 1
ATOM 849 O O . ALA A 1 112 ? -5.23 -13.898 -30.234 1 87.19 112 ALA A O 1
ATOM 850 N N . ASN A 1 113 ? -6.777 -14.977 -29.062 1 88.06 113 ASN A N 1
ATOM 851 C CA . ASN A 1 113 ? -5.984 -15.055 -27.844 1 88.06 113 ASN A CA 1
ATOM 852 C C . ASN A 1 113 ? -4.652 -15.758 -28.078 1 88.06 113 ASN A C 1
ATOM 854 O O . ASN A 1 113 ? -3.604 -15.281 -27.641 1 88.06 113 ASN A O 1
ATOM 858 N N . LEU A 1 114 ? -4.719 -16.812 -28.734 1 89.38 114 LEU A N 1
ATOM 859 C CA . LEU A 1 114 ? -3.523 -17.609 -28.984 1 89.38 114 LEU A CA 1
ATOM 860 C C . LEU A 1 114 ? -2.611 -16.922 -30 1 89.38 114 LEU A C 1
ATOM 862 O O . LEU A 1 114 ? -1.39 -16.906 -29.828 1 89.38 114 LEU A O 1
ATOM 866 N N . LEU A 1 115 ? -3.256 -16.328 -31.016 1 90.25 115 LEU A N 1
ATOM 867 C CA . LEU A 1 115 ? -2.469 -15.711 -32.094 1 90.25 115 LEU A CA 1
ATOM 868 C C . LEU A 1 115 ? -1.794 -14.43 -31.594 1 90.25 115 LEU A C 1
ATOM 870 O O . LEU A 1 115 ? -0.677 -14.117 -32 1 90.25 115 LEU A O 1
ATOM 874 N N . PHE A 1 116 ? -2.477 -13.688 -30.734 1 93.12 116 PHE A N 1
ATOM 875 C CA . PHE A 1 116 ? -1.933 -12.453 -30.188 1 93.12 116 PHE A CA 1
ATOM 876 C C . PHE A 1 116 ? -0.977 -12.742 -29.031 1 93.12 116 PHE A C 1
ATOM 878 O O . PHE A 1 116 ? -0.219 -11.867 -28.625 1 93.12 116 PHE A O 1
ATOM 885 N N . LYS A 1 117 ? -1.038 -13.969 -28.484 1 93.38 117 LYS A N 1
ATOM 886 C CA . LYS A 1 117 ? -0.357 -14.312 -27.234 1 93.38 117 LYS A CA 1
ATOM 887 C C . LYS A 1 117 ? -0.698 -13.312 -26.141 1 93.38 117 LYS A C 1
ATOM 889 O O . LYS A 1 117 ? 0.198 -12.758 -25.5 1 93.38 117 LYS A O 1
ATOM 894 N N . ARG A 1 118 ? -1.979 -13.109 -25.984 1 91.19 118 ARG A N 1
ATOM 895 C CA . ARG A 1 118 ? -2.613 -12.062 -25.203 1 91.19 118 ARG A CA 1
ATOM 896 C C . ARG A 1 118 ? -2.055 -12.039 -23.781 1 91.19 118 ARG A C 1
ATOM 898 O O . ARG A 1 118 ? -1.592 -11 -23.297 1 91.19 118 ARG A O 1
ATOM 905 N N . MET A 1 119 ? -1.974 -13.18 -23.109 1 89.81 119 MET A N 1
ATOM 906 C CA . MET A 1 119 ? -1.604 -13.266 -21.703 1 89.81 119 MET A CA 1
ATOM 907 C C . MET A 1 119 ? -0.107 -13.047 -21.516 1 89.81 119 MET A C 1
ATOM 909 O O . MET A 1 119 ? 0.344 -12.711 -20.422 1 89.81 119 MET A O 1
ATOM 913 N N . SER A 1 120 ? 0.616 -13.164 -22.594 1 90.38 120 SER A N 1
ATOM 914 C CA . SER A 1 120 ? 2.062 -12.977 -22.531 1 90.38 120 SER A CA 1
ATOM 915 C C . SER A 1 120 ? 2.451 -11.562 -22.953 1 90.38 120 SER A C 1
ATOM 917 O O . SER A 1 120 ? 3.492 -11.055 -22.531 1 90.38 120 SER A O 1
ATOM 919 N N . ARG A 1 121 ? 1.661 -10.953 -23.781 1 92.19 121 ARG A N 1
ATOM 920 C CA . ARG A 1 121 ? 2.162 -9.758 -24.453 1 92.19 121 ARG A CA 1
ATOM 921 C C . ARG A 1 121 ? 1.353 -8.523 -24.047 1 92.19 121 ARG A C 1
ATOM 923 O O . ARG A 1 121 ? 1.806 -7.395 -24.234 1 92.19 121 ARG A O 1
ATOM 930 N N . TYR A 1 122 ? 0.18 -8.664 -23.594 1 93.69 122 TYR A N 1
ATOM 931 C CA . TYR A 1 122 ? -0.668 -7.508 -23.297 1 93.69 122 TYR A CA 1
ATOM 932 C C . TYR A 1 122 ? -0.091 -6.676 -22.156 1 93.69 122 TYR A C 1
ATOM 934 O O . TYR A 1 122 ? 0.329 -7.219 -21.141 1 93.69 122 TYR A O 1
ATOM 942 N N . SER A 1 123 ? -0.015 -5.398 -22.453 1 94.69 123 SER A N 1
ATOM 943 C CA . SER A 1 123 ? 0.224 -4.434 -21.375 1 94.69 123 SER A CA 1
ATOM 944 C C . SER A 1 123 ? -1.06 -4.125 -20.609 1 94.69 123 SER A C 1
ATOM 946 O O . SER A 1 123 ? -2.145 -4.543 -21.016 1 94.69 123 SER A O 1
ATOM 948 N N . ARG A 1 124 ? -0.952 -3.439 -19.547 1 96.06 124 ARG A N 1
ATOM 949 C CA . ARG A 1 124 ? -2.131 -2.994 -18.812 1 96.06 124 ARG A CA 1
ATOM 950 C C . ARG A 1 124 ? -3.031 -2.129 -19.688 1 96.06 124 ARG A C 1
ATOM 952 O O . ARG A 1 124 ? -4.258 -2.211 -19.594 1 96.06 124 ARG A O 1
ATOM 959 N N . GLU A 1 125 ? -2.453 -1.297 -20.516 1 95.56 125 GLU A N 1
ATOM 960 C CA . GLU A 1 125 ? -3.205 -0.451 -21.438 1 95.56 125 GLU A CA 1
ATOM 961 C C . GLU A 1 125 ? -3.969 -1.291 -22.469 1 95.56 125 GLU A C 1
ATOM 963 O O . GLU A 1 125 ? -5.082 -0.938 -22.859 1 95.56 125 GLU A O 1
ATOM 968 N N . ASP A 1 126 ? -3.346 -2.371 -22.875 1 95.19 126 ASP A N 1
ATOM 969 C CA . ASP A 1 126 ? -4.02 -3.279 -23.797 1 95.19 126 ASP A CA 1
ATOM 970 C C . ASP A 1 126 ? -5.258 -3.9 -23.141 1 95.19 126 ASP A C 1
ATOM 972 O O . ASP A 1 126 ? -6.309 -4.008 -23.781 1 95.19 126 ASP A O 1
ATOM 976 N N . TRP A 1 127 ? -5.102 -4.32 -21.953 1 95.12 127 TRP A N 1
ATOM 977 C CA . TRP A 1 127 ? -6.227 -4.887 -21.219 1 95.12 127 TRP A CA 1
ATOM 978 C C . TRP A 1 127 ? -7.352 -3.869 -21.062 1 95.12 127 TRP A C 1
ATOM 980 O O . TRP A 1 127 ? -8.531 -4.211 -21.188 1 95.12 127 TRP A O 1
ATOM 990 N N . LEU A 1 128 ? -6.992 -2.666 -20.766 1 95.06 128 LEU A N 1
ATOM 991 C CA . LEU A 1 128 ? -7.984 -1.604 -20.656 1 95.06 128 LEU A CA 1
ATOM 992 C C . LEU A 1 128 ? -8.68 -1.367 -21.984 1 95.06 128 LEU A C 1
ATOM 994 O O . LEU A 1 128 ? -9.898 -1.195 -22.031 1 95.06 128 LEU A O 1
ATOM 998 N N . GLU A 1 129 ? -7.906 -1.323 -23.031 1 93.44 129 GLU A N 1
ATOM 999 C CA . GLU A 1 129 ? -8.445 -1.13 -24.375 1 93.44 129 GLU A CA 1
ATOM 1000 C C . GLU A 1 129 ? -9.469 -2.207 -24.719 1 93.44 129 GLU A C 1
ATOM 1002 O O . GLU A 1 129 ? -10.5 -1.921 -25.328 1 93.44 129 GLU A O 1
ATOM 1007 N N . GLU A 1 130 ? -9.133 -3.383 -24.328 1 91.88 130 GLU A N 1
ATOM 1008 C CA . GLU A 1 130 ? -10.047 -4.496 -24.547 1 91.88 130 GLU A CA 1
ATOM 1009 C C . GLU A 1 130 ? -11.391 -4.246 -23.859 1 91.88 130 GLU A C 1
ATOM 1011 O O . GLU A 1 130 ? -12.445 -4.562 -24.422 1 91.88 130 GLU A O 1
ATOM 1016 N N . ASN A 1 131 ? -11.367 -3.721 -22.672 1 91 131 ASN A N 1
ATOM 1017 C CA . ASN A 1 131 ? -12.594 -3.387 -21.953 1 91 131 ASN A CA 1
ATOM 1018 C C . ASN A 1 131 ? -13.359 -2.258 -22.641 1 91 131 ASN A C 1
ATOM 1020 O O . ASN A 1 131 ? -14.586 -2.291 -22.719 1 91 131 ASN A O 1
ATOM 1024 N N . GLU A 1 132 ? -12.695 -1.35 -23.156 1 90 132 GLU A N 1
ATOM 1025 C CA . GLU A 1 132 ? -13.281 -0.168 -23.781 1 90 132 GLU A CA 1
ATOM 1026 C C . GLU A 1 132 ? -13.875 -0.5 -25.156 1 90 132 GLU A C 1
ATOM 1028 O O . GLU A 1 132 ? -14.961 -0.016 -25.5 1 90 132 GLU A O 1
ATOM 1033 N N . LYS A 1 133 ? -13.156 -1.315 -25.922 1 89 133 LYS A N 1
ATOM 1034 C CA . LYS A 1 133 ? -13.508 -1.512 -27.328 1 89 133 LYS A CA 1
ATOM 1035 C C . LYS A 1 133 ? -14.406 -2.73 -27.5 1 89 133 LYS A C 1
ATOM 1037 O O . LYS A 1 133 ? -15.195 -2.797 -28.453 1 89 133 LYS A O 1
ATOM 1042 N N . PHE A 1 134 ? -14.266 -3.633 -26.562 1 87.81 134 PHE A N 1
ATOM 1043 C CA . PHE A 1 134 ? -14.984 -4.883 -26.812 1 87.81 134 PHE A CA 1
ATOM 1044 C C . PHE A 1 134 ? -15.938 -5.191 -25.672 1 87.81 134 PHE A C 1
ATOM 1046 O O . PHE A 1 134 ? -17.156 -5.164 -25.844 1 87.81 134 PHE A O 1
ATOM 1053 N N . TRP A 1 135 ? -15.453 -5.312 -24.516 1 83.38 135 TRP A N 1
ATOM 1054 C CA . TRP A 1 135 ? -16.266 -5.867 -23.438 1 83.38 135 TRP A CA 1
ATOM 1055 C C . TRP A 1 135 ? -17.359 -4.891 -23.016 1 83.38 135 TRP A C 1
ATOM 1057 O O . TRP A 1 135 ? -18.516 -5.273 -22.891 1 83.38 135 TRP A O 1
ATOM 1067 N N . LYS A 1 136 ? -17 -3.637 -22.859 1 82.69 136 LYS A N 1
ATOM 1068 C CA . LYS A 1 136 ? -17.984 -2.666 -22.422 1 82.69 136 LYS A CA 1
ATOM 1069 C C . LYS A 1 136 ? -19.078 -2.477 -23.469 1 82.69 136 LYS A C 1
ATOM 1071 O O . LYS A 1 136 ? -20.266 -2.615 -23.188 1 82.69 136 LYS A O 1
ATOM 1076 N N . PRO A 1 137 ? -18.734 -2.205 -24.688 1 79.25 137 PRO A N 1
ATOM 1077 C CA . PRO A 1 137 ? -19.781 -1.998 -25.688 1 79.25 137 PRO A CA 1
ATOM 1078 C C . PRO A 1 137 ? -20.625 -3.252 -25.922 1 79.25 137 PRO A C 1
ATOM 1080 O O . PRO A 1 137 ? -21.828 -3.158 -26.141 1 79.25 137 PRO A O 1
ATOM 1083 N N . THR A 1 138 ? -20.031 -4.422 -25.891 1 75.12 138 THR A N 1
ATOM 1084 C CA . THR A 1 138 ? -20.75 -5.66 -26.203 1 75.12 138 THR A CA 1
ATOM 1085 C C . THR A 1 138 ? -21.594 -6.105 -25.031 1 75.12 138 THR A C 1
ATOM 1087 O O . THR A 1 138 ? -22.766 -6.457 -25.188 1 75.12 138 THR A O 1
ATOM 1090 N N . LEU A 1 139 ? -21.094 -6.027 -23.906 1 70.38 139 LEU A N 1
ATOM 1091 C CA . LEU A 1 139 ? -21.766 -6.574 -22.734 1 70.38 139 LEU A CA 1
ATOM 1092 C C . LEU A 1 139 ? -22.625 -5.512 -22.062 1 70.38 139 LEU A C 1
ATOM 1094 O O . LEU A 1 139 ? -23.75 -5.797 -21.625 1 70.38 139 LEU A O 1
ATOM 1098 N N . MET A 1 140 ? -22.016 -4.355 -21.984 1 68.56 140 MET A N 1
ATOM 1099 C CA . MET A 1 140 ? -22.703 -3.326 -21.203 1 68.56 140 MET A CA 1
ATOM 1100 C C . MET A 1 140 ? -23.703 -2.568 -22.062 1 68.56 140 MET A C 1
ATOM 1102 O O . MET A 1 140 ? -24.812 -2.264 -21.609 1 68.56 140 MET A O 1
ATOM 1106 N N . GLU A 1 141 ? -23.266 -2.396 -23.203 1 73.69 141 GLU A N 1
ATOM 1107 C CA . GLU A 1 141 ? -24.125 -1.565 -24.031 1 73.69 141 GLU A CA 1
ATOM 1108 C C . GLU A 1 141 ? -24.906 -2.414 -25.031 1 73.69 141 GLU A C 1
ATOM 1110 O O . GLU A 1 141 ? -25.859 -1.934 -25.641 1 73.69 141 GLU A O 1
ATOM 1115 N N . GLY A 1 142 ? -24.578 -3.766 -25.047 1 70.88 142 GLY A N 1
ATOM 1116 C CA . GLY A 1 142 ? -25.266 -4.652 -25.969 1 70.88 142 GLY A CA 1
ATOM 1117 C C . GLY A 1 142 ? -25.156 -4.211 -27.422 1 70.88 142 GLY A C 1
ATOM 1118 O O . GLY A 1 142 ? -26 -4.543 -28.25 1 70.88 142 GLY A O 1
ATOM 1119 N N . ARG A 1 143 ? -24.219 -3.369 -27.625 1 70.69 143 ARG A N 1
ATOM 1120 C CA . ARG A 1 143 ? -24.031 -2.822 -28.969 1 70.69 143 ARG A CA 1
ATOM 1121 C C . ARG A 1 143 ? -23.281 -3.803 -29.859 1 70.69 143 ARG A C 1
ATOM 1123 O O . ARG A 1 143 ? -22.359 -4.492 -29.406 1 70.69 143 ARG A O 1
ATOM 1130 N N . ASN A 1 144 ? -23.875 -4.051 -30.922 1 70.31 144 ASN A N 1
ATOM 1131 C CA . ASN A 1 144 ? -23.125 -4.785 -31.938 1 70.31 144 ASN A CA 1
ATOM 1132 C C . ASN A 1 144 ? -21.938 -3.975 -32.438 1 70.31 144 ASN A C 1
ATOM 1134 O O . ASN A 1 144 ? -22.109 -3 -33.188 1 70.31 144 ASN A O 1
ATOM 1138 N N . VAL A 1 145 ? -20.812 -4.316 -31.906 1 71.06 145 VAL A N 1
ATOM 1139 C CA . VAL A 1 145 ? -19.625 -3.525 -32.219 1 71.06 145 VAL A CA 1
ATOM 1140 C C . VAL A 1 145 ? -19.219 -3.779 -33.688 1 71.06 145 VAL A C 1
ATOM 1142 O O . VAL A 1 145 ? -18.359 -3.078 -34.219 1 71.06 145 VAL A O 1
ATOM 1145 N N . GLY A 1 146 ? -19.922 -4.66 -34.344 1 66.19 146 GLY A N 1
ATOM 1146 C CA . GLY A 1 146 ? -19.812 -4.875 -35.781 1 66.19 146 GLY A CA 1
ATOM 1147 C C . GLY A 1 146 ? -18.516 -5.555 -36.188 1 66.19 146 GLY A C 1
ATOM 1148 O O . GLY A 1 146 ? -18.344 -5.941 -37.344 1 66.19 146 GLY A O 1
ATOM 1149 N N . ARG A 1 147 ? -17.578 -5.586 -35.344 1 74.12 147 ARG A N 1
ATOM 1150 C CA . ARG A 1 147 ? -16.297 -6.223 -35.625 1 74.12 147 ARG A CA 1
ATOM 1151 C C . ARG A 1 147 ? -15.945 -7.273 -34.594 1 74.12 147 ARG A C 1
ATOM 1153 O O . ARG A 1 147 ? -16.344 -7.156 -33.406 1 74.12 147 ARG A O 1
ATOM 1160 N N . SER A 1 148 ? -15.281 -8.266 -35.156 1 83.25 148 SER A N 1
ATOM 1161 C CA . SER A 1 148 ? -14.836 -9.32 -34.25 1 83.25 148 SER A CA 1
ATOM 1162 C C . SER A 1 148 ? -13.742 -8.828 -33.312 1 83.25 148 SER A C 1
ATOM 1164 O O . SER A 1 148 ? -13.109 -7.797 -33.562 1 83.25 148 SER A O 1
ATOM 1166 N N . TYR A 1 149 ? -13.609 -9.461 -32.156 1 87.06 149 TYR A N 1
ATOM 1167 C CA . TYR A 1 149 ? -12.523 -9.172 -31.234 1 87.06 149 TYR A CA 1
ATOM 1168 C C . TYR A 1 149 ? -11.188 -9.078 -31.953 1 87.06 149 TYR A C 1
ATOM 1170 O O . TYR A 1 149 ? -10.391 -8.18 -31.688 1 87.06 149 TYR A O 1
ATOM 1178 N N . PHE A 1 150 ? -10.922 -9.969 -32.906 1 90.69 150 PHE A N 1
ATOM 1179 C CA . PHE A 1 150 ? -9.68 -10.031 -33.656 1 90.69 150 PHE A CA 1
ATOM 1180 C C . PHE A 1 150 ? -9.406 -8.703 -34.375 1 90.69 150 PHE A C 1
ATOM 1182 O O . PHE A 1 150 ? -8.305 -8.156 -34.25 1 90.69 150 PHE A O 1
ATOM 1189 N N . HIS A 1 151 ? -10.43 -8.195 -34.969 1 90.69 151 HIS A N 1
ATOM 1190 C CA . HIS A 1 151 ? -10.25 -6.977 -35.75 1 90.69 151 HIS A CA 1
ATOM 1191 C C . HIS A 1 151 ? -10.211 -5.75 -34.844 1 90.69 151 HIS A C 1
ATOM 1193 O O . HIS A 1 151 ? -9.484 -4.793 -35.094 1 90.69 151 HIS A O 1
ATOM 1199 N N . LEU A 1 152 ? -10.984 -5.773 -33.812 1 89.19 152 LEU A N 1
ATOM 1200 C CA . LEU A 1 152 ? -11.047 -4.648 -32.875 1 89.19 152 LEU A CA 1
ATOM 1201 C C . LEU A 1 152 ? -9.711 -4.457 -32.156 1 89.19 152 LEU A C 1
ATOM 1203 O O . LEU A 1 152 ? -9.336 -3.33 -31.828 1 89.19 152 LEU A O 1
ATOM 1207 N N . MET A 1 153 ? -9.031 -5.57 -31.984 1 91.12 153 MET A N 1
ATOM 1208 C CA . MET A 1 153 ? -7.816 -5.504 -31.172 1 91.12 153 MET A CA 1
ATOM 1209 C C . MET A 1 153 ? -6.574 -5.48 -32.062 1 91.12 153 MET A C 1
ATOM 1211 O O . MET A 1 153 ? -5.504 -5.926 -31.641 1 91.12 153 MET A O 1
ATOM 1215 N N . GLY A 1 154 ? -6.609 -5.059 -33.281 1 89.56 154 GLY A N 1
ATOM 1216 C CA . GLY A 1 154 ? -5.434 -4.805 -34.094 1 89.56 154 GLY A CA 1
ATOM 1217 C C . GLY A 1 154 ? -5.305 -5.762 -35.281 1 89.56 154 GLY A C 1
ATOM 1218 O O . GLY A 1 154 ? -4.551 -5.5 -36.219 1 89.56 154 GLY A O 1
ATOM 1219 N N . GLY A 1 155 ? -5.98 -6.906 -35.219 1 91.25 155 GLY A N 1
ATOM 1220 C CA . GLY A 1 155 ? -6.008 -7.828 -36.344 1 91.25 155 GLY A CA 1
ATOM 1221 C C . GLY A 1 155 ? -4.668 -8.484 -36.625 1 91.25 155 GLY A C 1
ATOM 1222 O O . GLY A 1 155 ? -3.982 -8.906 -35.688 1 91.25 155 GLY A O 1
ATOM 1223 N N . TRP A 1 156 ? -4.34 -8.602 -37.844 1 90.81 156 TRP A N 1
ATOM 1224 C CA . TRP A 1 156 ? -3.164 -9.336 -38.312 1 90.81 156 TRP A CA 1
ATOM 1225 C C . TRP A 1 156 ? -1.882 -8.648 -37.844 1 90.81 156 TRP A C 1
ATOM 1227 O O . TRP A 1 156 ? -0.852 -9.297 -37.656 1 90.81 156 TRP A O 1
ATOM 1237 N N . SER A 1 157 ? -1.906 -7.34 -37.625 1 91.69 157 SER A N 1
ATOM 1238 C CA . SER A 1 157 ? -0.733 -6.586 -37.188 1 91.69 157 SER A CA 1
ATOM 1239 C C . SER A 1 157 ? -0.328 -6.965 -35.781 1 91.69 157 SER A C 1
ATOM 1241 O O . SER A 1 157 ? 0.828 -6.785 -35.375 1 91.69 157 SER A O 1
ATOM 1243 N N . ARG A 1 158 ? -1.257 -7.5 -35.031 1 92.25 158 ARG A N 1
ATOM 1244 C CA . ARG A 1 158 ? -0.993 -7.844 -33.625 1 92.25 158 ARG A CA 1
ATOM 1245 C C . ARG A 1 158 ? -0.572 -9.305 -33.5 1 92.25 158 ARG A C 1
ATOM 1247 O O . ARG A 1 158 ? -0.137 -9.734 -32.438 1 92.25 158 ARG A O 1
ATOM 1254 N N . VAL A 1 159 ? -0.771 -10.07 -34.5 1 92.62 159 VAL A N 1
ATOM 1255 C CA . VAL A 1 159 ? -0.43 -11.484 -34.469 1 92.62 159 VAL A CA 1
ATOM 1256 C C . VAL A 1 159 ? 1.064 -11.648 -34.188 1 92.62 159 VAL A C 1
ATOM 1258 O O . VAL A 1 159 ? 1.892 -11 -34.844 1 92.62 159 VAL A O 1
ATOM 1261 N N . ALA A 1 160 ? 1.363 -12.594 -33.281 1 89.94 160 ALA A N 1
ATOM 1262 C CA . ALA A 1 160 ? 2.754 -12.805 -32.875 1 89.94 160 ALA A CA 1
ATOM 1263 C C . ALA A 1 160 ? 3.553 -13.422 -34.031 1 89.94 160 ALA A C 1
ATOM 1265 O O . ALA A 1 160 ? 3.061 -14.312 -34.719 1 89.94 160 ALA A O 1
ATOM 1266 N N . SER A 1 161 ? 4.812 -13.055 -34.219 1 83.88 161 SER A N 1
ATOM 1267 C CA . SER A 1 161 ? 5.648 -13.508 -35.344 1 83.88 161 SER A CA 1
ATOM 1268 C C . SER A 1 161 ? 6.242 -14.883 -35.062 1 83.88 161 SER A C 1
ATOM 1270 O O . SER A 1 161 ? 6.617 -15.609 -36 1 83.88 161 SER A O 1
ATOM 1272 N N . ASP A 1 162 ? 6.328 -15.312 -33.875 1 78.31 162 ASP A N 1
ATOM 1273 C CA . ASP A 1 162 ? 7 -16.562 -33.531 1 78.31 162 ASP A CA 1
ATOM 1274 C C . ASP A 1 162 ? 5.996 -17.688 -33.312 1 78.31 162 ASP A C 1
ATOM 1276 O O . ASP A 1 162 ? 6.285 -18.672 -32.656 1 78.31 162 ASP A O 1
ATOM 1280 N N . HIS A 1 163 ? 4.934 -17.531 -34.031 1 81.06 163 HIS A N 1
ATOM 1281 C CA . HIS A 1 163 ? 3.955 -18.625 -33.938 1 81.06 163 HIS A CA 1
ATOM 1282 C C . HIS A 1 163 ? 4.41 -19.828 -34.75 1 81.06 163 HIS A C 1
ATOM 1284 O O . HIS A 1 163 ? 5.109 -19.688 -35.75 1 81.06 163 HIS A O 1
ATOM 1290 N N . HIS A 1 164 ? 4.023 -21.016 -34.281 1 89.31 164 HIS A N 1
ATOM 1291 C CA . HIS A 1 164 ? 4.461 -22.266 -34.906 1 89.31 164 HIS A CA 1
ATOM 1292 C C . HIS A 1 164 ? 3.375 -22.844 -35.812 1 89.31 164 HIS A C 1
ATOM 1294 O O . HIS A 1 164 ? 3.549 -23.938 -36.375 1 89.31 164 HIS A O 1
ATOM 1300 N N . TYR A 1 165 ? 2.301 -22.109 -36 1 91.5 165 TYR A N 1
ATOM 1301 C CA . TYR A 1 165 ? 1.176 -22.609 -36.781 1 91.5 165 TYR A CA 1
ATOM 1302 C C . TYR A 1 165 ? 1.233 -22.094 -38.219 1 91.5 165 TYR A C 1
ATOM 1304 O O . TYR A 1 165 ? 1.638 -20.953 -38.438 1 91.5 165 TYR A O 1
ATOM 1312 N N . ASP A 1 166 ? 0.814 -22.859 -39.094 1 91.25 166 ASP A N 1
ATOM 1313 C CA . ASP A 1 166 ? 0.583 -22.438 -40.469 1 91.25 166 ASP A CA 1
ATOM 1314 C C . ASP A 1 166 ? -0.791 -21.781 -40.625 1 91.25 166 ASP A C 1
ATOM 1316 O O . ASP A 1 166 ? -1.812 -22.469 -40.625 1 91.25 166 ASP A O 1
ATOM 1320 N N . LEU A 1 167 ? -0.761 -20.5 -40.875 1 90.31 167 LEU A N 1
ATOM 1321 C CA . LEU A 1 167 ? -2.008 -19.734 -40.812 1 90.31 167 LEU A CA 1
ATOM 1322 C C . LEU A 1 167 ? -2.598 -19.578 -42.219 1 90.31 167 LEU A C 1
ATOM 1324 O O . LEU A 1 167 ? -3.57 -18.844 -42.406 1 90.31 167 LEU A O 1
ATOM 1328 N N . SER A 1 168 ? -2.096 -20.234 -43.156 1 87.38 168 SER A N 1
ATOM 1329 C CA . SER A 1 168 ? -2.455 -20.016 -44.562 1 87.38 168 SER A CA 1
ATOM 1330 C C . SER A 1 168 ? -3.936 -20.297 -44.781 1 87.38 168 SER A C 1
ATOM 1332 O O . SER A 1 168 ? -4.578 -19.625 -45.594 1 87.38 168 SER A O 1
ATOM 1334 N N . ALA A 1 169 ? -4.453 -21.203 -44.094 1 89.12 169 ALA A N 1
ATOM 1335 C CA . ALA A 1 169 ? -5.836 -21.625 -44.312 1 89.12 169 ALA A CA 1
ATOM 1336 C C . ALA A 1 169 ? -6.785 -20.953 -43.344 1 89.12 169 ALA A C 1
ATOM 1338 O O . ALA A 1 169 ? -8 -21.141 -43.406 1 89.12 169 ALA A O 1
ATOM 1339 N N . LEU A 1 170 ? -6.258 -20.156 -42.5 1 90.62 170 LEU A N 1
ATOM 1340 C CA . LEU A 1 170 ? -7.074 -19.625 -41.406 1 90.62 170 LEU A CA 1
ATOM 1341 C C . LEU A 1 170 ? -7.934 -18.469 -41.875 1 90.62 170 LEU A C 1
ATOM 1343 O O . LEU A 1 170 ? -7.414 -17.469 -42.406 1 90.62 170 LEU A O 1
ATOM 1347 N N . ASN A 1 171 ? -9.273 -18.641 -41.719 1 91.56 171 ASN A N 1
ATOM 1348 C CA . ASN A 1 171 ? -10.234 -17.562 -41.875 1 91.56 171 ASN A CA 1
ATOM 1349 C C . ASN A 1 171 ? -10.836 -17.141 -40.531 1 91.56 171 ASN A C 1
ATOM 1351 O O . ASN A 1 171 ? -11.805 -17.75 -40.062 1 91.56 171 ASN A O 1
ATOM 1355 N N . VAL A 1 172 ? -10.383 -16.047 -40.031 1 88.19 172 VAL A N 1
ATOM 1356 C CA . VAL A 1 172 ? -10.719 -15.617 -38.688 1 88.19 172 VAL A CA 1
ATOM 1357 C C . VAL A 1 172 ? -12.18 -15.164 -38.625 1 88.19 172 VAL A C 1
ATOM 1359 O O . VAL A 1 172 ? -12.758 -15.039 -37.562 1 88.19 172 VAL A O 1
ATOM 1362 N N . ASP A 1 173 ? -12.797 -14.93 -39.719 1 87.81 173 ASP A N 1
ATOM 1363 C CA . ASP A 1 173 ? -14.172 -14.445 -39.781 1 87.81 173 ASP A CA 1
ATOM 1364 C C . ASP A 1 173 ? -15.148 -15.578 -40.062 1 87.81 173 ASP A C 1
ATOM 1366 O O . ASP A 1 173 ? -16.344 -15.359 -40.219 1 87.81 173 ASP A O 1
ATOM 1370 N N . ALA A 1 174 ? -14.617 -16.75 -40.156 1 89.12 174 ALA A N 1
ATOM 1371 C CA . ALA A 1 174 ? -15.477 -17.906 -40.406 1 89.12 174 ALA A CA 1
ATOM 1372 C C . ALA A 1 174 ? -16.391 -18.188 -39.219 1 89.12 174 ALA A C 1
ATOM 1374 O O . ALA A 1 174 ? -16.188 -17.656 -38.125 1 89.12 174 ALA A O 1
ATOM 1375 N N . ALA A 1 175 ? -17.438 -18.984 -39.531 1 88 175 ALA A N 1
ATOM 1376 C CA . ALA A 1 175 ? -18.312 -19.422 -38.438 1 88 175 ALA A CA 1
ATOM 1377 C C . ALA A 1 175 ? -17.516 -20.172 -37.375 1 88 175 ALA A C 1
ATOM 1379 O O . ALA A 1 175 ? -16.531 -20.844 -37.656 1 88 175 ALA A O 1
ATOM 1380 N N . PRO A 1 176 ? -17.953 -20.109 -36.156 1 84.38 176 PRO A N 1
ATOM 1381 C CA . PRO A 1 176 ? -17.188 -20.656 -35.031 1 84.38 176 PRO A CA 1
ATOM 1382 C C . PRO A 1 176 ? -16.797 -22.109 -35.219 1 84.38 176 PRO A C 1
ATOM 1384 O O . PRO A 1 176 ? -15.633 -22.469 -35.031 1 84.38 176 PRO A O 1
ATOM 1387 N N . ASP A 1 177 ? -17.672 -22.891 -35.688 1 87.69 177 ASP A N 1
ATOM 1388 C CA . ASP A 1 177 ? -17.391 -24.312 -35.844 1 87.69 177 ASP A CA 1
ATOM 1389 C C . ASP A 1 177 ? -16.359 -24.531 -36.969 1 87.69 177 ASP A C 1
ATOM 1391 O O . ASP A 1 177 ? -15.484 -25.391 -36.844 1 87.69 177 ASP A O 1
ATOM 1395 N N . ALA A 1 178 ? -16.547 -23.812 -38 1 90.62 178 ALA A N 1
ATOM 1396 C CA . ALA A 1 178 ? -15.609 -23.922 -39.094 1 90.62 178 ALA A CA 1
ATOM 1397 C C . ALA A 1 178 ? -14.211 -23.453 -38.688 1 90.62 178 ALA A C 1
ATOM 1399 O O . ALA A 1 178 ? -13.211 -24.062 -39.062 1 90.62 178 ALA A O 1
ATOM 1400 N N . LEU A 1 179 ? -14.25 -22.406 -38.031 1 89.94 179 LEU A N 1
ATOM 1401 C CA . LEU A 1 179 ? -12.984 -21.875 -37.531 1 89.94 179 LEU A CA 1
ATOM 1402 C C . LEU A 1 179 ? -12.297 -22.875 -36.594 1 89.94 179 LEU A C 1
ATOM 1404 O O . LEU A 1 179 ? -11.094 -23.109 -36.719 1 89.94 179 LEU A O 1
ATOM 1408 N N . ALA A 1 180 ? -13.039 -23.438 -35.719 1 89.06 180 ALA A N 1
ATOM 1409 C CA . ALA A 1 180 ? -12.5 -24.422 -34.781 1 89.06 180 ALA A CA 1
ATOM 1410 C C . ALA A 1 180 ? -11.914 -25.625 -35.5 1 89.06 180 ALA A C 1
ATOM 1412 O O . ALA A 1 180 ? -10.867 -26.141 -35.125 1 89.06 180 ALA A O 1
ATOM 1413 N N . ALA A 1 181 ? -12.586 -26.062 -36.5 1 91.62 181 ALA A N 1
ATOM 1414 C CA . ALA A 1 181 ? -12.141 -27.219 -37.281 1 91.62 181 ALA A CA 1
ATOM 1415 C C . ALA A 1 181 ? -10.812 -26.922 -37.969 1 91.62 181 ALA A C 1
ATOM 1417 O O . ALA A 1 181 ? -9.898 -27.75 -37.938 1 91.62 181 ALA A O 1
ATOM 1418 N N . VAL A 1 182 ? -10.758 -25.812 -38.562 1 93.38 182 VAL A N 1
ATOM 1419 C CA . VAL A 1 182 ? -9.547 -25.438 -39.281 1 93.38 182 VAL A CA 1
ATOM 1420 C C . VAL A 1 182 ? -8.391 -25.266 -38.312 1 93.38 182 VAL A C 1
ATOM 1422 O O . VAL A 1 182 ? -7.273 -25.703 -38.562 1 93.38 182 VAL A O 1
ATOM 1425 N N . PHE A 1 183 ? -8.672 -24.656 -37.281 1 92.31 183 PHE A N 1
ATOM 1426 C CA . PHE A 1 183 ? -7.629 -24.406 -36.281 1 92.31 183 PHE A CA 1
ATOM 1427 C C . PHE A 1 183 ? -7.129 -25.719 -35.688 1 92.31 183 PHE A C 1
ATOM 1429 O O . PHE A 1 183 ? -5.93 -25.891 -35.469 1 92.31 183 PHE A O 1
ATOM 1436 N N . ASN A 1 184 ? -7.996 -26.656 -35.375 1 93.94 184 ASN A N 1
ATOM 1437 C CA . ASN A 1 184 ? -7.598 -27.969 -34.906 1 93.94 184 ASN A CA 1
ATOM 1438 C C . ASN A 1 184 ? -6.75 -28.703 -35.906 1 93.94 184 ASN A C 1
ATOM 1440 O O . ASN A 1 184 ? -5.816 -29.422 -35.562 1 93.94 184 ASN A O 1
ATOM 1444 N N . ALA A 1 185 ? -7.133 -28.547 -37.125 1 94.69 185 ALA A N 1
ATOM 1445 C CA . ALA A 1 185 ? -6.324 -29.156 -38.188 1 94.69 185 ALA A CA 1
ATOM 1446 C C . ALA A 1 185 ? -4.914 -28.578 -38.188 1 94.69 185 ALA A C 1
ATOM 1448 O O . ALA A 1 185 ? -3.941 -29.312 -38.406 1 94.69 185 ALA A O 1
ATOM 1449 N N . MET A 1 186 ? -4.852 -27.344 -38 1 93.62 186 MET A N 1
ATOM 1450 C CA . MET A 1 186 ? -3.559 -26.672 -37.938 1 93.62 186 MET A CA 1
ATOM 1451 C C . MET A 1 186 ? -2.73 -27.203 -36.781 1 93.62 186 MET A C 1
ATOM 1453 O O . MET A 1 186 ? -1.521 -27.406 -36.906 1 93.62 186 MET A O 1
ATOM 1457 N N . ARG A 1 187 ? -3.336 -27.391 -35.688 1 94.5 187 ARG A N 1
ATOM 1458 C CA . ARG A 1 187 ? -2.664 -27.891 -34.5 1 94.5 187 ARG A CA 1
ATOM 1459 C C . ARG A 1 187 ? -2.199 -29.328 -34.688 1 94.5 187 ARG A C 1
ATOM 1461 O O . ARG A 1 187 ? -1.102 -29.703 -34.25 1 94.5 187 ARG A O 1
ATOM 1468 N N . ARG A 1 188 ? -2.965 -30.188 -35.344 1 96.31 188 ARG A N 1
ATOM 1469 C CA . ARG A 1 188 ? -2.561 -31.531 -35.719 1 96.31 188 ARG A CA 1
ATOM 1470 C C . ARG A 1 188 ? -1.346 -31.516 -36.625 1 96.31 188 ARG A C 1
ATOM 1472 O O . ARG A 1 188 ? -0.426 -32.312 -36.469 1 96.31 188 ARG A O 1
ATOM 1479 N N . ASP A 1 189 ? -1.436 -30.625 -37.531 1 96.31 189 ASP A N 1
ATOM 1480 C CA . ASP A 1 189 ? -0.326 -30.5 -38.469 1 96.31 189 ASP A CA 1
ATOM 1481 C C . ASP A 1 189 ? 0.957 -30.094 -37.75 1 96.31 189 ASP A C 1
ATOM 1483 O O . ASP A 1 189 ? 2.049 -30.531 -38.125 1 96.31 189 ASP A O 1
ATOM 1487 N N . ALA A 1 190 ? 0.787 -29.188 -36.844 1 96.12 190 ALA A N 1
ATOM 1488 C CA . ALA A 1 190 ? 1.952 -28.781 -36.062 1 96.12 190 ALA A CA 1
ATOM 1489 C C . ALA A 1 190 ? 2.6 -29.969 -35.375 1 96.12 190 ALA A C 1
ATOM 1491 O O . ALA A 1 190 ? 3.828 -30.078 -35.312 1 96.12 190 ALA A O 1
ATOM 1492 N N . VAL A 1 191 ? 1.805 -30.844 -34.781 1 97.94 191 VAL A N 1
ATOM 1493 C CA . VAL A 1 191 ? 2.314 -32.031 -34.125 1 97.94 191 VAL A CA 1
ATOM 1494 C C . VAL A 1 191 ? 3.094 -32.906 -35.125 1 97.94 191 VAL A C 1
ATOM 1496 O O . VAL A 1 191 ? 4.184 -33.375 -34.812 1 97.94 191 VAL A O 1
ATOM 1499 N N . ARG A 1 192 ? 2.564 -33.062 -36.25 1 97.81 192 ARG A N 1
ATOM 1500 C CA . ARG A 1 192 ? 3.225 -33.844 -37.312 1 97.81 192 ARG A CA 1
ATOM 1501 C C . ARG A 1 192 ? 4.527 -33.188 -37.75 1 97.81 192 ARG A C 1
ATOM 1503 O O . ARG A 1 192 ? 5.582 -33.812 -37.75 1 97.81 192 ARG A O 1
ATOM 1510 N N . ARG A 1 193 ? 4.453 -31.891 -38 1 96.88 193 ARG A N 1
ATOM 1511 C CA . ARG A 1 193 ? 5.578 -31.156 -38.594 1 96.88 193 ARG A CA 1
ATOM 1512 C C . ARG A 1 193 ? 6.695 -30.984 -37.562 1 96.88 193 ARG A C 1
ATOM 1514 O O . ARG A 1 193 ? 7.875 -31.062 -37.906 1 96.88 193 ARG A O 1
ATOM 1521 N N . LEU A 1 194 ? 6.316 -30.734 -36.375 1 97.31 194 LEU A N 1
ATOM 1522 C CA . LEU A 1 194 ? 7.305 -30.281 -35.406 1 97.31 194 LEU A CA 1
ATOM 1523 C C . LEU A 1 194 ? 7.766 -31.438 -34.531 1 97.31 194 LEU A C 1
ATOM 1525 O O . LEU A 1 194 ? 8.852 -31.375 -33.938 1 97.31 194 LEU A O 1
ATOM 1529 N N . LEU A 1 195 ? 6.957 -32.562 -34.375 1 98.19 195 LEU A N 1
ATOM 1530 C CA . LEU A 1 195 ? 7.309 -33.625 -33.438 1 98.19 195 LEU A CA 1
ATOM 1531 C C . LEU A 1 195 ? 7.402 -34.969 -34.188 1 98.19 195 LEU A C 1
ATOM 1533 O O . LEU A 1 195 ? 7.809 -35.969 -33.594 1 98.19 195 LEU A O 1
ATOM 1537 N N . ASP A 1 196 ? 7.004 -35 -35.406 1 98 196 ASP A N 1
ATOM 1538 C CA . ASP A 1 196 ? 7.047 -36.188 -36.25 1 98 196 ASP A CA 1
ATOM 1539 C C . ASP A 1 196 ? 6.125 -37.281 -35.688 1 98 196 ASP A C 1
ATOM 1541 O O . ASP A 1 196 ? 6.484 -38.469 -35.688 1 98 196 ASP A O 1
ATOM 1545 N N . ILE A 1 197 ? 5.059 -36.906 -35.156 1 98.31 197 ILE A N 1
ATOM 1546 C CA . ILE A 1 197 ? 4.035 -37.812 -34.656 1 98.31 197 ILE A CA 1
ATOM 1547 C C . ILE A 1 197 ? 2.818 -37.781 -35.594 1 98.31 197 ILE A C 1
ATOM 1549 O O . ILE A 1 197 ? 2.359 -36.688 -35.969 1 98.31 197 ILE A O 1
ATOM 1553 N N . PRO A 1 198 ? 2.303 -38.906 -36 1 97 198 PRO A N 1
ATOM 1554 C CA . PRO A 1 198 ? 1.144 -38.906 -36.875 1 97 198 PRO A CA 1
ATOM 1555 C C . PRO A 1 198 ? -0.03 -38.125 -36.312 1 97 198 PRO A C 1
ATOM 1557 O O . PRO A 1 198 ? -0.382 -38.25 -35.156 1 97 198 PRO A O 1
ATOM 1560 N N . PRO A 1 199 ? -0.617 -37.25 -37.156 1 95.5 199 PRO A N 1
ATOM 1561 C CA . PRO A 1 199 ? -1.689 -36.375 -36.688 1 95.5 199 PRO A CA 1
ATOM 1562 C C . PRO A 1 199 ? -2.914 -37.156 -36.188 1 95.5 199 PRO A C 1
ATOM 1564 O O . PRO A 1 199 ? -3.693 -36.625 -35.375 1 95.5 199 PRO A O 1
ATOM 1567 N N . GLU A 1 200 ? -3.109 -38.406 -36.656 1 95.69 200 GLU A N 1
ATOM 1568 C CA . GLU A 1 200 ? -4.254 -39.25 -36.25 1 95.69 200 GLU A CA 1
ATOM 1569 C C . GLU A 1 200 ? -4.18 -39.625 -34.781 1 95.69 200 GLU A C 1
ATOM 1571 O O . GLU A 1 200 ? -5.176 -40.062 -34.188 1 95.69 200 GLU A O 1
ATOM 1576 N N . ARG A 1 201 ? -3.041 -39.406 -34.188 1 97.62 201 ARG A N 1
ATOM 1577 C CA . ARG A 1 201 ? -2.846 -39.781 -32.781 1 97.62 201 ARG A CA 1
ATOM 1578 C C . ARG A 1 201 ? -3.189 -38.625 -31.859 1 97.62 201 ARG A C 1
ATOM 1580 O O . ARG A 1 201 ? -3.094 -38.719 -30.641 1 97.62 201 ARG A O 1
ATOM 1587 N N . VAL A 1 202 ? -3.619 -37.5 -32.438 1 97.94 202 VAL A N 1
ATOM 1588 C CA . VAL A 1 202 ? -3.932 -36.312 -31.656 1 97.94 202 VAL A CA 1
ATOM 1589 C C . VAL A 1 202 ? -5.375 -36.406 -31.156 1 97.94 202 VAL A C 1
ATOM 1591 O O . VAL A 1 202 ? -6.289 -36.688 -31.938 1 97.94 202 VAL A O 1
ATOM 1594 N N . ARG A 1 203 ? -5.555 -36.188 -29.906 1 97.12 203 ARG A N 1
ATOM 1595 C CA . ARG A 1 203 ? -6.875 -36.031 -29.297 1 97.12 203 ARG A CA 1
ATOM 1596 C C . ARG A 1 203 ? -7 -34.656 -28.594 1 97.12 203 ARG A C 1
ATOM 1598 O O . ARG A 1 203 ? -6.098 -34.25 -27.859 1 97.12 203 ARG A O 1
ATOM 1605 N N . PHE A 1 204 ? -8.07 -33.969 -28.906 1 95.62 204 PHE A N 1
ATOM 1606 C CA . PHE A 1 204 ? -8.383 -32.719 -28.219 1 95.62 204 PHE A CA 1
ATOM 1607 C C . PHE A 1 204 ? -9.305 -32.969 -27.031 1 95.62 204 PHE A C 1
ATOM 1609 O O . PHE A 1 204 ? -10.273 -33.75 -27.141 1 95.62 204 PHE A O 1
ATOM 1616 N N . LEU A 1 205 ? -8.969 -32.375 -25.891 1 94.88 205 LEU A N 1
ATOM 1617 C CA . LEU A 1 205 ? -9.719 -32.656 -24.656 1 94.88 205 LEU A CA 1
ATOM 1618 C C . LEU A 1 205 ? -10.297 -31.375 -24.078 1 94.88 205 LEU A C 1
ATOM 1620 O O . LEU A 1 205 ? -9.68 -30.297 -24.172 1 94.88 205 LEU A O 1
ATOM 1624 N N . PRO A 1 206 ? -11.469 -31.484 -23.453 1 91.62 206 PRO A N 1
ATOM 1625 C CA . PRO A 1 206 ? -11.984 -30.328 -22.719 1 91.62 206 PRO A CA 1
ATOM 1626 C C . PRO A 1 206 ? -11.141 -29.984 -21.5 1 91.62 206 PRO A C 1
ATOM 1628 O O . PRO A 1 206 ? -10.773 -30.859 -20.719 1 91.62 206 PRO A O 1
ATOM 1631 N N . HIS A 1 207 ? -10.898 -28.781 -21.344 1 90.31 207 HIS A N 1
ATOM 1632 C CA . HIS A 1 207 ? -9.945 -28.312 -20.344 1 90.31 207 HIS A CA 1
ATOM 1633 C C . HIS A 1 207 ? -10.469 -28.547 -18.922 1 90.31 207 HIS A C 1
ATOM 1635 O O . HIS A 1 207 ? -9.703 -28.906 -18.031 1 90.31 207 HIS A O 1
ATOM 1641 N N . TYR A 1 208 ? -11.836 -28.328 -18.641 1 92.06 208 TYR A N 1
ATOM 1642 C CA . TYR A 1 208 ? -12.383 -28.453 -17.297 1 92.06 208 TYR A CA 1
ATOM 1643 C C . TYR A 1 208 ? -12.18 -29.875 -16.75 1 92.06 208 TYR A C 1
ATOM 1645 O O . TYR A 1 208 ? -11.891 -30.047 -15.57 1 92.06 208 TYR A O 1
ATOM 1653 N N . MET A 1 209 ? -12.32 -30.844 -17.609 1 94.94 209 MET A N 1
ATOM 1654 C CA . MET A 1 209 ? -12.164 -32.219 -17.156 1 94.94 209 MET A CA 1
ATOM 1655 C C . MET A 1 209 ? -10.703 -32.531 -16.844 1 94.94 209 MET A C 1
ATOM 1657 O O . MET A 1 209 ? -10.414 -33.344 -15.969 1 94.94 209 MET A O 1
ATOM 1661 N N . CYS A 1 210 ? -9.797 -31.875 -17.5 1 96.38 210 CYS A N 1
ATOM 1662 C CA . CYS A 1 210 ? -8.383 -32.031 -17.188 1 96.38 210 CYS A CA 1
ATOM 1663 C C . CYS A 1 210 ? -8.07 -31.5 -15.797 1 96.38 210 CYS A C 1
ATOM 1665 O O . CYS A 1 210 ? -7.258 -32.094 -15.078 1 96.38 210 CYS A O 1
ATOM 1667 N N . HIS A 1 211 ? -8.734 -30.422 -15.43 1 97.12 211 HIS A N 1
ATOM 1668 C CA . HIS A 1 211 ? -8.578 -29.938 -14.062 1 97.12 211 HIS A CA 1
ATOM 1669 C C . HIS A 1 211 ? -8.992 -31 -13.047 1 97.12 211 HIS A C 1
ATOM 1671 O O . HIS A 1 211 ? -8.289 -31.203 -12.055 1 97.12 211 HIS A O 1
ATOM 1677 N N . HIS A 1 212 ? -10.094 -31.625 -13.297 1 97.88 212 HIS A N 1
ATOM 1678 C CA . HIS A 1 212 ? -10.617 -32.625 -12.375 1 97.88 212 HIS A CA 1
ATOM 1679 C C . HIS A 1 212 ? -9.68 -33.812 -12.266 1 97.88 212 HIS A C 1
ATOM 1681 O O . HIS A 1 212 ? -9.391 -34.312 -11.172 1 97.88 212 HIS A O 1
ATOM 1687 N N . HIS A 1 213 ? -9.18 -34.25 -13.359 1 98.06 213 HIS A N 1
ATOM 1688 C CA . HIS A 1 213 ? -8.289 -35.406 -13.359 1 98.06 213 HIS A CA 1
ATOM 1689 C C . HIS A 1 213 ? -6.957 -35.062 -12.703 1 98.06 213 HIS A C 1
ATOM 1691 O O . HIS A 1 213 ? -6.371 -35.906 -12.008 1 98.06 213 HIS A O 1
ATOM 1697 N N . HIS A 1 214 ? -6.449 -33.875 -12.945 1 97.81 214 HIS A N 1
ATOM 1698 C CA . HIS A 1 214 ? -5.227 -33.438 -12.273 1 97.81 214 HIS A CA 1
ATOM 1699 C C . HIS A 1 214 ? -5.414 -33.438 -10.758 1 97.81 214 HIS A C 1
ATOM 1701 O O . HIS A 1 214 ? -4.59 -33.969 -10.016 1 97.81 214 HIS A O 1
ATOM 1707 N N . ALA A 1 215 ? -6.492 -32.812 -10.32 1 97.88 215 ALA A N 1
ATOM 1708 C CA . ALA A 1 215 ? -6.758 -32.719 -8.891 1 97.88 215 ALA A CA 1
ATOM 1709 C C . ALA A 1 215 ? -6.93 -34.094 -8.258 1 97.88 215 ALA A C 1
ATOM 1711 O O . ALA A 1 215 ? -6.434 -34.344 -7.156 1 97.88 215 ALA A O 1
ATOM 1712 N N . TYR A 1 216 ? -7.57 -34.969 -8.914 1 97.56 216 TYR A N 1
ATOM 1713 C CA . TYR A 1 216 ? -7.914 -36.281 -8.367 1 97.56 216 TYR A CA 1
ATOM 1714 C C . TYR A 1 216 ? -6.703 -37.219 -8.359 1 97.56 216 TYR A C 1
ATOM 1716 O O . TYR A 1 216 ? -6.375 -37.812 -7.336 1 97.56 216 TYR A O 1
ATOM 1724 N N . TYR A 1 217 ? -5.984 -37.281 -9.453 1 97.38 217 TYR A N 1
ATOM 1725 C CA . TYR A 1 217 ? -4.988 -38.344 -9.617 1 97.38 217 TYR A CA 1
ATOM 1726 C C . TYR A 1 217 ? -3.621 -37.875 -9.125 1 97.38 217 TYR A C 1
ATOM 1728 O O . TYR A 1 217 ? -2.752 -38.688 -8.828 1 97.38 217 TYR A O 1
ATOM 1736 N N . SER A 1 218 ? -3.393 -36.594 -9.062 1 95.62 218 SER A N 1
ATOM 1737 C CA . SER A 1 218 ? -2.082 -36.125 -8.641 1 95.62 218 SER A CA 1
ATOM 1738 C C . SER A 1 218 ? -1.922 -36.219 -7.129 1 95.62 218 SER A C 1
ATOM 1740 O O . SER A 1 218 ? -0.812 -36.094 -6.609 1 95.62 218 SER A O 1
ATOM 1742 N N . GLY A 1 219 ? -2.98 -36.406 -6.48 1 93.88 219 GLY A N 1
ATOM 1743 C CA . GLY A 1 219 ? -2.938 -36.406 -5.027 1 93.88 219 GLY A CA 1
ATOM 1744 C C . GLY A 1 219 ? -3.244 -37.75 -4.422 1 93.88 219 GLY A C 1
ATOM 1745 O O . GLY A 1 219 ? -3.533 -38.719 -5.145 1 93.88 219 GLY A O 1
ATOM 1746 N N . PRO A 1 220 ? -3.242 -37.75 -3.082 1 91.5 220 PRO A N 1
ATOM 1747 C CA . PRO A 1 220 ? -3.432 -39.031 -2.359 1 91.5 220 PRO A CA 1
ATOM 1748 C C . PRO A 1 220 ? -4.902 -39.344 -2.129 1 91.5 220 PRO A C 1
ATOM 1750 O O . PRO A 1 220 ? -5.234 -40.469 -1.75 1 91.5 220 PRO A O 1
ATOM 1753 N N . LEU A 1 221 ? -5.773 -38.438 -2.305 1 93.25 221 LEU A N 1
ATOM 1754 C CA . LEU A 1 221 ? -7.184 -38.688 -2.02 1 93.25 221 LEU A CA 1
ATOM 1755 C C . LEU A 1 221 ? -7.855 -39.406 -3.17 1 93.25 221 LEU A C 1
ATOM 1757 O O . LEU A 1 221 ? -7.973 -38.875 -4.277 1 93.25 221 LEU A O 1
ATOM 1761 N N . ARG A 1 222 ? -8.391 -40.656 -2.832 1 92.88 222 ARG A N 1
ATOM 1762 C CA . ARG A 1 222 ? -9.008 -41.5 -3.834 1 92.88 222 ARG A CA 1
ATOM 1763 C C . ARG A 1 222 ? -10.258 -42.188 -3.285 1 92.88 222 ARG A C 1
ATOM 1765 O O . ARG A 1 222 ? -10.422 -42.312 -2.068 1 92.88 222 ARG A O 1
ATOM 1772 N N . GLY A 1 223 ? -11.148 -42.5 -4.188 1 90.88 223 GLY A N 1
ATOM 1773 C CA . GLY A 1 223 ? -12.266 -43.344 -3.82 1 90.88 223 GLY A CA 1
ATOM 1774 C C . GLY A 1 223 ? -13.539 -42.562 -3.533 1 90.88 223 GLY A C 1
ATOM 1775 O O . GLY A 1 223 ? -13.609 -41.375 -3.771 1 90.88 223 GLY A O 1
ATOM 1776 N N . SER A 1 224 ? -14.602 -43.281 -3.086 1 84.88 224 SER A N 1
ATOM 1777 C CA . SER A 1 224 ? -15.977 -42.781 -2.984 1 84.88 224 SER A CA 1
ATOM 1778 C C . SER A 1 224 ? -16.094 -41.688 -1.944 1 84.88 224 SER A C 1
ATOM 1780 O O . SER A 1 224 ? -17.031 -40.875 -1.986 1 84.88 224 SER A O 1
ATOM 1782 N N . GLY A 1 225 ? -15.219 -41.438 -1.157 1 91.38 225 GLY A N 1
ATOM 1783 C CA . GLY A 1 225 ? -15.305 -40.375 -0.152 1 91.38 225 GLY A CA 1
ATOM 1784 C C . GLY A 1 225 ? -14.664 -39.062 -0.59 1 91.38 225 GLY A C 1
ATOM 1785 O O . GLY A 1 225 ? -14.641 -38.094 0.167 1 91.38 225 GLY A O 1
ATOM 1786 N N . VAL A 1 226 ? -14.367 -39.062 -1.928 1 96.69 226 VAL A N 1
ATOM 1787 C CA . VAL A 1 226 ? -13.656 -37.906 -2.439 1 96.69 226 VAL A CA 1
ATOM 1788 C C . VAL A 1 226 ? -14.531 -37.156 -3.453 1 96.69 226 VAL A C 1
ATOM 1790 O O . VAL A 1 226 ? -15.125 -37.781 -4.332 1 96.69 226 VAL A O 1
ATOM 1793 N N . ALA A 1 227 ? -14.742 -35.875 -3.27 1 98.25 227 ALA A N 1
ATOM 1794 C CA . ALA A 1 227 ? -15.289 -35 -4.305 1 98.25 227 ALA A CA 1
ATOM 1795 C C . ALA A 1 227 ? -14.195 -34.156 -4.949 1 98.25 227 ALA A C 1
ATOM 1797 O O . ALA A 1 227 ? -13.305 -33.656 -4.262 1 98.25 227 ALA A O 1
ATOM 1798 N N . VAL A 1 228 ? -14.242 -34.094 -6.238 1 98.38 228 VAL A N 1
ATOM 1799 C CA . VAL A 1 228 ? -13.312 -33.25 -6.973 1 98.38 228 VAL A CA 1
ATOM 1800 C C . VAL A 1 228 ? -14.008 -31.938 -7.352 1 98.38 228 VAL A C 1
ATOM 1802 O O . VAL A 1 228 ? -15.086 -31.953 -7.941 1 98.38 228 VAL A O 1
ATOM 1805 N N . ILE A 1 229 ? -13.367 -30.797 -6.98 1 98 229 ILE A N 1
ATOM 1806 C CA . ILE A 1 229 ? -13.961 -29.5 -7.258 1 98 229 ILE A CA 1
ATOM 1807 C C . ILE A 1 229 ? -12.961 -28.641 -8.031 1 98 229 ILE A C 1
ATOM 1809 O O . ILE A 1 229 ? -11.75 -28.766 -7.867 1 98 229 ILE A O 1
ATOM 1813 N N . HIS A 1 230 ? -13.477 -27.828 -8.945 1 96.81 230 HIS A N 1
ATOM 1814 C CA . HIS A 1 230 ? -12.609 -26.859 -9.625 1 96.81 230 HIS A CA 1
ATOM 1815 C C . HIS A 1 230 ? -13.32 -25.531 -9.82 1 96.81 230 HIS A C 1
ATOM 1817 O O . HIS A 1 230 ? -14.547 -25.469 -9.875 1 96.81 230 HIS A O 1
ATOM 1823 N N . ALA A 1 231 ? -12.617 -24.438 -9.773 1 97.06 231 ALA A N 1
ATOM 1824 C CA . ALA A 1 231 ? -13.078 -23.078 -10.055 1 97.06 231 ALA A CA 1
ATOM 1825 C C . ALA A 1 231 ? -12.016 -22.281 -10.797 1 97.06 231 ALA A C 1
ATOM 1827 O O . ALA A 1 231 ? -10.828 -22.344 -10.461 1 97.06 231 ALA A O 1
ATOM 1828 N N . GLU A 1 232 ? -12.438 -21.609 -11.867 1 94.19 232 GLU A N 1
ATOM 1829 C CA . GLU A 1 232 ? -11.508 -20.797 -12.648 1 94.19 232 GLU A CA 1
ATOM 1830 C C . GLU A 1 232 ? -12.227 -19.609 -13.305 1 94.19 232 GLU A C 1
ATOM 1832 O O . GLU A 1 232 ? -13.43 -19.453 -13.148 1 94.19 232 GLU A O 1
ATOM 1837 N N . GLY A 1 233 ? -11.492 -18.75 -13.953 1 88 233 GLY A N 1
ATOM 1838 C CA . GLY A 1 233 ? -12.023 -17.516 -14.508 1 88 233 GLY A CA 1
ATOM 1839 C C . GLY A 1 233 ? -12.789 -17.719 -15.805 1 88 233 GLY A C 1
ATOM 1840 O O . GLY A 1 233 ? -13.688 -16.953 -16.125 1 88 233 GLY A O 1
ATOM 1841 N N . ASP A 1 234 ? -12.312 -18.656 -16.578 1 78.69 234 ASP A N 1
ATOM 1842 C CA . ASP A 1 234 ? -12.945 -18.938 -17.859 1 78.69 234 ASP A CA 1
ATOM 1843 C C . ASP A 1 234 ? -12.828 -20.422 -18.203 1 78.69 234 ASP A C 1
ATOM 1845 O O . ASP A 1 234 ? -11.93 -21.109 -17.719 1 78.69 234 ASP A O 1
ATOM 1849 N N . GLY A 1 235 ? -13.922 -20.844 -18.828 1 67.62 235 GLY A N 1
ATOM 1850 C CA . GLY A 1 235 ? -13.922 -22.25 -19.219 1 67.62 235 GLY A CA 1
ATOM 1851 C C . GLY A 1 235 ? -14.906 -22.547 -20.344 1 67.62 235 GLY A C 1
ATOM 1852 O O . GLY A 1 235 ? -15.742 -21.719 -20.688 1 67.62 235 GLY A O 1
ATOM 1853 N N . GLY A 1 236 ? -14.633 -23.422 -21.125 1 75.38 236 GLY A N 1
ATOM 1854 C CA . GLY A 1 236 ? -15.547 -23.922 -22.156 1 75.38 236 GLY A CA 1
ATOM 1855 C C . GLY A 1 236 ? -16.922 -24.266 -21.609 1 75.38 236 GLY A C 1
ATOM 1856 O O . GLY A 1 236 ? -17.672 -23.391 -21.203 1 75.38 236 GLY A O 1
ATOM 1857 N N . GLU A 1 237 ? -17.156 -25.391 -21.234 1 84.38 237 GLU A N 1
ATOM 1858 C CA . GLU A 1 237 ? -18.453 -25.891 -20.781 1 84.38 237 GLU A CA 1
ATOM 1859 C C . GLU A 1 237 ? -18.688 -25.547 -19.312 1 84.38 237 GLU A C 1
ATOM 1861 O O . GLU A 1 237 ? -19.797 -25.188 -18.922 1 84.38 237 GLU A O 1
ATOM 1866 N N . TYR A 1 238 ? -17.656 -25.672 -18.469 1 93.06 238 TYR A N 1
ATOM 1867 C CA . TYR A 1 238 ? -17.719 -25.375 -17.047 1 93.06 238 TYR A CA 1
ATOM 1868 C C . TYR A 1 238 ? -16.516 -24.562 -16.609 1 93.06 238 TYR A C 1
ATOM 1870 O O . TYR A 1 238 ? -15.383 -24.844 -17.031 1 93.06 238 TYR A O 1
ATOM 1878 N N . ASN A 1 239 ? -16.781 -23.516 -15.883 1 95.31 239 ASN A N 1
ATOM 1879 C CA . ASN A 1 239 ? -15.664 -22.859 -15.203 1 95.31 239 ASN A CA 1
ATOM 1880 C C . ASN A 1 239 ? -15.742 -23.047 -13.695 1 95.31 239 ASN A C 1
ATOM 1882 O O . ASN A 1 239 ? -14.906 -22.516 -12.953 1 95.31 239 ASN A O 1
ATOM 1886 N N . GLN A 1 240 ? -16.703 -23.719 -13.305 1 97.69 240 GLN A N 1
ATOM 1887 C CA . GLN A 1 240 ? -16.844 -24.281 -11.961 1 97.69 240 GLN A CA 1
ATOM 1888 C C . GLN A 1 240 ? -17.609 -25.594 -12 1 97.69 240 GLN A C 1
ATOM 1890 O O . GLN A 1 240 ? -18.656 -25.703 -12.656 1 97.69 240 GLN A O 1
ATOM 1895 N N . ALA A 1 241 ? -17.078 -26.625 -11.281 1 97.81 241 ALA A N 1
ATOM 1896 C CA . ALA A 1 241 ? -17.812 -27.891 -11.312 1 97.81 241 ALA A CA 1
ATOM 1897 C C . ALA A 1 241 ? -17.391 -28.781 -10.156 1 97.81 241 ALA A C 1
ATOM 1899 O O . ALA A 1 241 ? -16.375 -28.547 -9.508 1 97.81 241 ALA A O 1
ATOM 1900 N N . VAL A 1 242 ? -18.25 -29.766 -9.914 1 98.44 242 VAL A N 1
ATOM 1901 C CA . VAL A 1 242 ? -18.047 -30.844 -8.945 1 98.44 242 VAL A CA 1
ATOM 1902 C C . VAL A 1 242 ? -18.156 -32.188 -9.641 1 98.44 242 VAL A C 1
ATOM 1904 O O . VAL A 1 242 ? -19.109 -32.438 -10.391 1 98.44 242 VAL A O 1
ATOM 1907 N N . SER A 1 243 ? -17.188 -33.031 -9.422 1 98.19 243 SER A N 1
ATOM 1908 C CA . SER A 1 243 ? -17.281 -34.375 -9.961 1 98.19 243 SER A CA 1
ATOM 1909 C C . SER A 1 243 ? -17.047 -35.438 -8.875 1 98.19 243 SER A C 1
ATOM 1911 O O . SER A 1 243 ? -16.453 -35.125 -7.836 1 98.19 243 SER A O 1
ATOM 1913 N N . LEU A 1 244 ? -17.547 -36.625 -9.125 1 97.94 244 LEU A N 1
ATOM 1914 C CA . LEU A 1 244 ? -17.391 -37.781 -8.242 1 97.94 244 LEU A CA 1
ATOM 1915 C C . LEU A 1 244 ? -16.812 -38.938 -9.008 1 97.94 244 LEU A C 1
ATOM 1917 O O . LEU A 1 244 ? -17.078 -39.125 -10.195 1 97.94 244 LEU A O 1
ATOM 1921 N N . PRO A 1 245 ? -15.953 -39.688 -8.305 1 96 245 PRO A N 1
ATOM 1922 C CA . PRO A 1 245 ? -15.469 -40.906 -8.945 1 96 245 PRO A CA 1
ATOM 1923 C C . PRO A 1 245 ? -16.562 -41.969 -9.062 1 96 245 PRO A C 1
ATOM 1925 O O . PRO A 1 245 ? -17.344 -42.156 -8.133 1 96 245 PRO A O 1
ATOM 1928 N N . THR A 1 246 ? -16.641 -42.594 -10.242 1 94.12 246 THR A N 1
ATOM 1929 C CA . THR A 1 246 ? -17.5 -43.75 -10.516 1 94.12 246 THR A CA 1
ATOM 1930 C C . THR A 1 246 ? -16.719 -44.906 -11.125 1 94.12 246 THR A C 1
ATOM 1932 O O . THR A 1 246 ? -15.547 -44.75 -11.492 1 94.12 246 THR A O 1
ATOM 1935 N N . PRO A 1 247 ? -17.297 -46.031 -11.234 1 91.19 247 PRO A N 1
ATOM 1936 C CA . PRO A 1 247 ? -16.594 -47.156 -11.891 1 91.19 247 PRO A CA 1
ATOM 1937 C C . PRO A 1 247 ? -16.219 -46.844 -13.336 1 91.19 247 PRO A C 1
ATOM 1939 O O . PRO A 1 247 ? -15.312 -47.469 -13.891 1 91.19 247 PRO A O 1
ATOM 1942 N N . GLN A 1 248 ? -16.859 -45.906 -13.93 1 92.5 248 GLN A N 1
ATOM 1943 C CA . GLN A 1 248 ? -16.609 -45.562 -15.32 1 92.5 248 GLN A CA 1
ATOM 1944 C C . GLN A 1 248 ? -15.711 -44.344 -15.43 1 92.5 248 GLN A C 1
ATOM 1946 O O . GLN A 1 248 ? -15.461 -43.844 -16.531 1 92.5 248 GLN A O 1
ATOM 1951 N N . GLY A 1 249 ? -15.266 -43.875 -14.297 1 93.44 249 GLY A N 1
ATOM 1952 C CA . GLY A 1 249 ? -14.445 -42.688 -14.289 1 93.44 249 GLY A CA 1
ATOM 1953 C C . GLY A 1 249 ? -15.094 -41.531 -13.562 1 93.44 249 GLY A C 1
ATOM 1954 O O . GLY A 1 249 ? -16.125 -41.688 -12.906 1 93.44 249 GLY A O 1
ATOM 1955 N N . LEU A 1 250 ? -14.508 -40.344 -13.664 1 95.44 250 LEU A N 1
ATOM 1956 C CA . LEU A 1 250 ? -15.039 -39.156 -13 1 95.44 250 LEU A CA 1
ATOM 1957 C C . LEU A 1 250 ? -16.297 -38.656 -13.711 1 95.44 250 LEU A C 1
ATOM 1959 O O . LEU A 1 250 ? -16.344 -38.625 -14.938 1 95.44 250 LEU A O 1
ATOM 1963 N N . ARG A 1 251 ? -17.297 -38.281 -12.93 1 96.19 251 ARG A N 1
ATOM 1964 C CA . ARG A 1 251 ? -18.547 -37.781 -13.484 1 96.19 251 ARG A CA 1
ATOM 1965 C C . ARG A 1 251 ? -18.922 -36.438 -12.852 1 96.19 251 ARG A C 1
ATOM 1967 O O . ARG A 1 251 ? -19 -36.344 -11.625 1 96.19 251 ARG A O 1
ATOM 1974 N N . ILE A 1 252 ? -19.234 -35.469 -13.672 1 97.19 252 ILE A N 1
ATOM 1975 C CA . ILE A 1 252 ? -19.672 -34.156 -13.195 1 97.19 252 ILE A CA 1
ATOM 1976 C C . ILE A 1 252 ? -21.078 -34.281 -12.617 1 97.19 252 ILE A C 1
ATOM 1978 O O . ILE A 1 252 ? -21.984 -34.812 -13.273 1 97.19 252 ILE A O 1
ATOM 1982 N N . VAL A 1 253 ? -21.281 -33.75 -11.43 1 97.75 253 VAL A N 1
ATOM 1983 C CA . VAL A 1 253 ? -22.594 -33.875 -10.789 1 97.75 253 VAL A CA 1
ATOM 1984 C C . VAL A 1 253 ? -23.188 -32.469 -10.609 1 97.75 253 VAL A C 1
ATOM 1986 O O . VAL A 1 253 ? -24.375 -32.312 -10.359 1 97.75 253 VAL A O 1
ATOM 1989 N N . ALA A 1 254 ? -22.391 -31.484 -10.672 1 97.62 254 ALA A N 1
ATOM 1990 C CA . ALA A 1 254 ? -22.812 -30.094 -10.602 1 97.62 254 ALA A CA 1
ATOM 1991 C C . ALA A 1 254 ? -21.812 -29.188 -11.312 1 97.62 254 ALA A C 1
ATOM 1993 O O . ALA A 1 254 ? -20.609 -29.469 -11.336 1 97.62 254 ALA A O 1
ATOM 1994 N N . GLY A 1 255 ? -22.328 -28.094 -11.906 1 96.62 255 GLY A N 1
ATOM 1995 C CA . GLY A 1 255 ? -21.406 -27.172 -12.562 1 96.62 255 GLY A CA 1
ATOM 1996 C C . GLY A 1 255 ? -22.094 -25.969 -13.148 1 96.62 255 GLY A C 1
ATOM 1997 O O . GLY A 1 255 ? -23.328 -25.875 -13.156 1 96.62 255 GLY A O 1
ATOM 1998 N N . THR A 1 256 ? -21.312 -24.969 -13.477 1 95.69 256 THR A N 1
ATOM 1999 C CA . THR A 1 256 ? -21.797 -23.75 -14.117 1 95.69 256 THR A CA 1
ATOM 2000 C C . THR A 1 256 ? -20.688 -23.141 -14.984 1 95.69 256 THR A C 1
ATOM 2002 O O . THR A 1 256 ? -19.516 -23.469 -14.836 1 95.69 256 THR A O 1
ATOM 2005 N N . ARG A 1 257 ? -21.094 -22.406 -15.922 1 93.38 257 ARG A N 1
ATOM 2006 C CA . ARG A 1 257 ? -20.172 -21.594 -16.703 1 93.38 257 ARG A CA 1
ATOM 2007 C C . ARG A 1 257 ? -20.234 -20.141 -16.281 1 93.38 257 ARG A C 1
ATOM 2009 O O . ARG A 1 257 ? -19.578 -19.281 -16.891 1 93.38 257 ARG A O 1
ATOM 2016 N N . LEU A 1 258 ? -21 -19.891 -15.242 1 91.25 258 LEU A N 1
ATOM 2017 C CA . LEU A 1 258 ? -21.281 -18.5 -14.859 1 91.25 258 LEU A CA 1
ATOM 2018 C C . LEU A 1 258 ? -20.578 -18.141 -13.562 1 91.25 258 LEU A C 1
ATOM 2020 O O . LEU A 1 258 ? -20.984 -17.203 -12.867 1 91.25 258 LEU A O 1
ATOM 2024 N N . PHE A 1 259 ? -19.562 -18.906 -13.211 1 94.38 259 PHE A N 1
ATOM 2025 C CA . PHE A 1 259 ? -18.703 -18.547 -12.086 1 94.38 259 PHE A CA 1
ATOM 2026 C C . PHE A 1 259 ? -17.828 -17.344 -12.438 1 94.38 259 PHE A C 1
ATOM 2028 O O . PHE A 1 259 ? -17.016 -17.422 -13.367 1 94.38 259 PHE A O 1
ATOM 2035 N N . ASN A 1 260 ? -17.984 -16.25 -11.664 1 95.06 260 ASN A N 1
ATOM 2036 C CA . ASN A 1 260 ? -17.328 -15.023 -12.133 1 95.06 260 ASN A CA 1
ATOM 2037 C C . ASN A 1 260 ? -16.391 -14.453 -11.078 1 95.06 260 ASN A C 1
ATOM 2039 O O . ASN A 1 260 ? -15.852 -13.359 -11.25 1 95.06 260 ASN A O 1
ATOM 2043 N N . LEU A 1 261 ? -16.062 -15.148 -10 1 95.81 261 LEU A N 1
ATOM 2044 C CA . LEU A 1 261 ? -15.164 -14.633 -8.977 1 95.81 261 LEU A CA 1
ATOM 2045 C C . LEU A 1 261 ? -13.734 -14.539 -9.508 1 95.81 261 LEU A C 1
ATOM 2047 O O . LEU A 1 261 ? -12.992 -13.625 -9.148 1 95.81 261 LEU A O 1
ATOM 2051 N N . GLY A 1 262 ? -13.32 -15.555 -10.273 1 95.88 262 GLY A N 1
ATOM 2052 C CA . GLY A 1 262 ? -12.008 -15.477 -10.906 1 95.88 262 GLY A CA 1
ATOM 2053 C C . GLY A 1 262 ? -11.852 -14.25 -11.789 1 95.88 262 GLY A C 1
ATOM 2054 O O . GLY A 1 262 ? -10.812 -13.586 -11.75 1 95.88 262 GLY A O 1
ATOM 2055 N N . ARG A 1 263 ? -12.859 -13.914 -12.531 1 94.44 263 ARG A N 1
ATOM 2056 C CA . ARG A 1 263 ? -12.844 -12.742 -13.406 1 94.44 263 ARG A CA 1
ATOM 2057 C C . ARG A 1 263 ? -12.867 -11.453 -12.602 1 94.44 263 ARG A C 1
ATOM 2059 O O . ARG A 1 263 ? -12.227 -10.469 -12.984 1 94.44 263 ARG A O 1
ATOM 2066 N N . LEU A 1 264 ? -13.656 -11.453 -11.57 1 96.31 264 LEU A N 1
ATOM 2067 C CA . LEU A 1 264 ? -13.648 -10.289 -10.695 1 96.31 264 LEU A CA 1
ATOM 2068 C C . LEU A 1 264 ? -12.242 -10 -10.188 1 96.31 264 LEU A C 1
ATOM 2070 O O . LEU A 1 264 ? -11.781 -8.859 -10.211 1 96.31 264 LEU A O 1
ATOM 2074 N N . TYR A 1 265 ? -11.594 -11.047 -9.711 1 97.5 265 TYR A N 1
ATOM 2075 C CA . TYR A 1 265 ? -10.227 -10.914 -9.211 1 97.5 265 TYR A CA 1
ATOM 2076 C C . TYR A 1 265 ? -9.305 -10.344 -10.289 1 97.5 265 TYR A C 1
ATOM 2078 O O . TYR A 1 265 ? -8.477 -9.477 -10 1 97.5 265 TYR A O 1
ATOM 2086 N N . GLN A 1 266 ? -9.484 -10.797 -11.508 1 96.31 266 GLN A N 1
ATOM 2087 C CA . GLN A 1 266 ? -8.695 -10.359 -12.656 1 96.31 266 GLN A CA 1
ATOM 2088 C C . GLN A 1 266 ? -8.875 -8.859 -12.906 1 96.31 266 GLN A C 1
ATOM 2090 O O . GLN A 1 266 ? -7.895 -8.125 -13.023 1 96.31 266 GLN A O 1
ATOM 2095 N N . TRP A 1 267 ? -10.086 -8.438 -12.938 1 96.19 267 TRP A N 1
ATOM 2096 C CA . TRP A 1 267 ? -10.367 -7.051 -13.312 1 96.19 267 TRP A CA 1
ATOM 2097 C C . TRP A 1 267 ? -10.023 -6.102 -12.164 1 96.19 267 TRP A C 1
ATOM 2099 O O . TRP A 1 267 ? -9.594 -4.969 -12.398 1 96.19 267 TRP A O 1
ATOM 2109 N N . MET A 1 268 ? -10.18 -6.543 -10.898 1 97.56 268 MET A N 1
ATOM 2110 C CA . MET A 1 268 ? -9.75 -5.719 -9.773 1 97.56 268 MET A CA 1
ATOM 2111 C C . MET A 1 268 ? -8.227 -5.578 -9.758 1 97.56 268 MET A C 1
ATOM 2113 O O . MET A 1 268 ? -7.703 -4.543 -9.344 1 97.56 268 MET A O 1
ATOM 2117 N N . THR A 1 269 ? -7.551 -6.629 -10.211 1 98.12 269 THR A N 1
ATOM 2118 C CA . THR A 1 269 ? -6.105 -6.543 -10.359 1 98.12 269 THR A CA 1
ATOM 2119 C C . THR A 1 269 ? -5.727 -5.406 -11.312 1 98.12 269 THR A C 1
ATOM 2121 O O . THR A 1 269 ? -4.844 -4.602 -11.008 1 98.12 269 THR A O 1
ATOM 2124 N N . LEU A 1 270 ? -6.441 -5.34 -12.406 1 97.62 270 LEU A N 1
ATOM 2125 C CA . LEU A 1 270 ? -6.203 -4.262 -13.359 1 97.62 270 LEU A CA 1
ATOM 2126 C C . LEU A 1 270 ? -6.57 -2.91 -12.758 1 97.62 270 LEU A C 1
ATOM 2128 O O . LEU A 1 270 ? -5.832 -1.934 -12.914 1 97.62 270 LEU A O 1
ATOM 2132 N N . MET A 1 271 ? -7.652 -2.867 -12.078 1 96.44 271 MET A N 1
ATOM 2133 C CA . MET A 1 271 ? -8.133 -1.623 -11.477 1 96.44 271 MET A CA 1
ATOM 2134 C C . MET A 1 271 ? -7.133 -1.08 -10.469 1 96.44 271 MET A C 1
ATOM 2136 O O . MET A 1 271 ? -7 0.134 -10.312 1 96.44 271 MET A O 1
ATOM 2140 N N . LEU A 1 272 ? -6.426 -1.945 -9.844 1 97.5 272 LEU A N 1
ATOM 2141 C CA . LEU A 1 272 ? -5.438 -1.558 -8.836 1 97.5 272 LEU A CA 1
ATOM 2142 C C . LEU A 1 272 ? -4.09 -1.27 -9.492 1 97.5 272 LEU A C 1
ATOM 2144 O O . LEU A 1 272 ? -3.078 -1.13 -8.797 1 97.5 272 LEU A O 1
ATOM 2148 N N . GLY A 1 273 ? -4.066 -1.268 -10.781 1 96.5 273 GLY A N 1
ATOM 2149 C CA . GLY A 1 273 ? -2.873 -0.886 -11.516 1 96.5 273 GLY A CA 1
ATOM 2150 C C . GLY A 1 273 ? -1.881 -2.023 -11.68 1 96.5 273 GLY A C 1
ATOM 2151 O O . GLY A 1 273 ? -0.675 -1.791 -11.789 1 96.5 273 GLY A O 1
ATOM 2152 N N . MET A 1 274 ? -2.318 -3.191 -11.648 1 96.88 274 MET A N 1
ATOM 2153 C CA . MET A 1 274 ? -1.48 -4.375 -11.812 1 96.88 274 MET A CA 1
ATOM 2154 C C . MET A 1 274 ? -1.95 -5.215 -12.992 1 96.88 274 MET A C 1
ATOM 2156 O O . MET A 1 274 ? -3.012 -4.953 -13.562 1 96.88 274 MET A O 1
ATOM 2160 N N . SER A 1 275 ? -1.177 -6.133 -13.367 1 95.44 275 SER A N 1
ATOM 2161 C CA . SER A 1 275 ? -1.406 -6.809 -14.633 1 95.44 275 SER A CA 1
ATOM 2162 C C . SER A 1 275 ? -2.23 -8.078 -14.445 1 95.44 275 SER A C 1
ATOM 2164 O O . SER A 1 275 ? -1.829 -8.984 -13.711 1 95.44 275 SER A O 1
ATOM 2166 N N . PRO A 1 276 ? -3.316 -8.219 -15.203 1 95.06 276 PRO A N 1
ATOM 2167 C CA . PRO A 1 276 ? -4.051 -9.484 -15.211 1 95.06 276 PRO A CA 1
ATOM 2168 C C . PRO A 1 276 ? -3.205 -10.656 -15.703 1 95.06 276 PRO A C 1
ATOM 2170 O O . PRO A 1 276 ? -2.357 -10.484 -16.578 1 95.06 276 PRO A O 1
ATOM 2173 N N . TYR A 1 277 ? -3.449 -11.898 -15.148 1 91.56 277 TYR A N 1
ATOM 2174 C CA . TYR A 1 277 ? -2.771 -13.148 -15.477 1 91.56 277 TYR A CA 1
ATOM 2175 C C . TYR A 1 277 ? -1.307 -13.102 -15.055 1 91.56 277 TYR A C 1
ATOM 2177 O O . TYR A 1 277 ? -0.489 -13.883 -15.547 1 91.56 277 TYR A O 1
ATOM 2185 N N . GLY A 1 278 ? -1.048 -12.203 -14.148 1 90.31 278 GLY A N 1
ATOM 2186 C CA . GLY A 1 278 ? 0.337 -12.117 -13.711 1 90.31 278 GLY A CA 1
ATOM 2187 C C . GLY A 1 278 ? 0.486 -11.594 -12.297 1 90.31 278 GLY A C 1
ATOM 2188 O O . GLY A 1 278 ? 1.455 -11.922 -11.609 1 90.31 278 GLY A O 1
ATOM 2189 N N . HIS A 1 279 ? -0.504 -10.766 -11.875 1 95.19 279 HIS A N 1
ATOM 2190 C CA . HIS A 1 279 ? -0.262 -10.062 -10.625 1 95.19 279 HIS A CA 1
ATOM 2191 C C . HIS A 1 279 ? -1.394 -10.305 -9.633 1 95.19 279 HIS A C 1
ATOM 2193 O O . HIS A 1 279 ? -1.497 -9.609 -8.617 1 95.19 279 HIS A O 1
ATOM 2199 N N . GLU A 1 280 ? -2.268 -11.297 -9.867 1 97.06 280 GLU A N 1
ATOM 2200 C CA . GLU A 1 280 ? -3.346 -11.578 -8.922 1 97.06 280 GLU A CA 1
ATOM 2201 C C . GLU A 1 280 ? -2.799 -11.914 -7.539 1 97.06 280 GLU A C 1
ATOM 2203 O O . GLU A 1 280 ? -3.416 -11.578 -6.527 1 97.06 280 GLU A O 1
ATOM 2208 N N . TYR A 1 281 ? -1.651 -12.547 -7.512 1 96.31 281 TYR A N 1
ATOM 2209 C CA . TYR A 1 281 ? -1.044 -12.914 -6.238 1 96.31 281 TYR A CA 1
ATOM 2210 C C . TYR A 1 281 ? -0.621 -11.672 -5.457 1 96.31 281 TYR A C 1
ATOM 2212 O O . TYR A 1 281 ? -0.594 -11.688 -4.223 1 96.31 281 TYR A O 1
ATOM 2220 N N . LYS A 1 282 ? -0.283 -10.625 -6.137 1 97.06 282 LYS A N 1
ATOM 2221 C CA . LYS A 1 282 ? 0.069 -9.383 -5.457 1 97.06 282 LYS A CA 1
ATOM 2222 C C . LYS A 1 282 ? -1.133 -8.797 -4.719 1 97.06 282 LYS A C 1
ATOM 2224 O O . LYS A 1 282 ? -0.991 -8.258 -3.623 1 97.06 282 LYS A O 1
ATOM 2229 N N . VAL A 1 283 ? -2.287 -8.883 -5.387 1 98.31 283 VAL A N 1
ATOM 2230 C CA . VAL A 1 283 ? -3.512 -8.406 -4.754 1 98.31 283 VAL A CA 1
ATOM 2231 C C . VAL A 1 283 ? -3.832 -9.266 -3.531 1 98.31 283 VAL A C 1
ATOM 2233 O O . VAL A 1 283 ? -4.188 -8.742 -2.473 1 98.31 283 VAL A O 1
ATOM 2236 N N . MET A 1 284 ? -3.654 -10.555 -3.689 1 98.31 284 MET A N 1
ATOM 2237 C CA . MET A 1 284 ? -3.834 -11.469 -2.566 1 98.31 284 MET A CA 1
ATOM 2238 C C . MET A 1 284 ? -2.891 -11.117 -1.42 1 98.31 284 MET A C 1
ATOM 2240 O O . MET A 1 284 ? -3.301 -11.094 -0.259 1 98.31 284 MET A O 1
ATOM 2244 N N . GLY A 1 285 ? -1.675 -10.82 -1.764 1 97.81 285 GLY A N 1
ATOM 2245 C CA . GLY A 1 285 ? -0.688 -10.461 -0.759 1 97.81 285 GLY A CA 1
ATOM 2246 C C . GLY A 1 285 ? -0.982 -9.133 -0.082 1 97.81 285 GLY A C 1
ATOM 2247 O O . GLY A 1 285 ? -0.588 -8.914 1.065 1 97.81 285 GLY A O 1
ATOM 2248 N N . LEU A 1 286 ? -1.671 -8.258 -0.731 1 98.12 286 LEU A N 1
ATOM 2249 C CA . LEU A 1 286 ? -2.008 -6.934 -0.219 1 98.12 286 LEU A CA 1
ATOM 2250 C C . LEU A 1 286 ? -3.197 -7.004 0.732 1 98.12 286 LEU A C 1
ATOM 2252 O O . LEU A 1 286 ? -3.318 -6.184 1.646 1 98.12 286 LEU A O 1
ATOM 2256 N N . ALA A 1 287 ? -3.994 -7.988 0.6 1 98.31 287 ALA A N 1
ATOM 2257 C CA . ALA A 1 287 ? -5.297 -8.109 1.254 1 98.31 287 ALA A CA 1
ATOM 2258 C C . ALA A 1 287 ? -5.152 -8.07 2.773 1 98.31 287 ALA A C 1
ATOM 2260 O O . ALA A 1 287 ? -5.895 -7.363 3.457 1 98.31 287 ALA A O 1
ATOM 2261 N N . PRO A 1 288 ? -4.098 -8.734 3.344 1 97.38 288 PRO A N 1
ATOM 2262 C CA . PRO A 1 288 ? -4.012 -8.766 4.805 1 97.38 288 PRO A CA 1
ATOM 2263 C C . PRO A 1 288 ? -3.67 -7.406 5.406 1 97.38 288 PRO A C 1
ATOM 2265 O O . PRO A 1 288 ? -3.797 -7.211 6.617 1 97.38 288 PRO A O 1
ATOM 2268 N N . TYR A 1 289 ? -3.268 -6.496 4.648 1 96.5 289 TYR A N 1
ATOM 2269 C CA . TYR A 1 289 ? -2.916 -5.164 5.129 1 96.5 289 TYR A CA 1
ATOM 2270 C C . TYR A 1 289 ? -4.148 -4.277 5.234 1 96.5 289 TYR A C 1
ATOM 2272 O O . TYR A 1 289 ? -4.078 -3.162 5.758 1 96.5 289 TYR A O 1
ATOM 2280 N N . ALA A 1 290 ? -5.27 -4.715 4.801 1 96.19 290 ALA A N 1
ATOM 2281 C CA . ALA A 1 290 ? -6.473 -3.895 4.703 1 96.19 290 ALA A CA 1
ATOM 2282 C C . ALA A 1 290 ? -6.91 -3.398 6.082 1 96.19 290 ALA A C 1
ATOM 2284 O O . ALA A 1 290 ? -6.934 -4.168 7.043 1 96.19 290 ALA A O 1
ATOM 2285 N N . ASN A 1 291 ? -7.191 -2.105 6.09 1 91 291 ASN A N 1
ATOM 2286 C CA . ASN A 1 291 ? -7.879 -1.521 7.238 1 91 291 ASN A CA 1
ATOM 2287 C C . ASN A 1 291 ? -9.312 -2.037 7.355 1 91 291 ASN A C 1
ATOM 2289 O O . ASN A 1 291 ? -10.023 -2.141 6.355 1 91 291 ASN A O 1
ATOM 2293 N N . ASP A 1 292 ? -9.797 -2.293 8.57 1 92.12 292 ASP A N 1
ATOM 2294 C CA . ASP A 1 292 ? -11.102 -2.922 8.773 1 92.12 292 ASP A CA 1
ATOM 2295 C C . ASP A 1 292 ? -12.227 -2.053 8.219 1 92.12 292 ASP A C 1
ATOM 2297 O O . ASP A 1 292 ? -13.133 -2.557 7.559 1 92.12 292 ASP A O 1
ATOM 2301 N N . LYS A 1 293 ? -12.117 -0.831 8.492 1 92.62 293 LYS A N 1
ATOM 2302 C CA . LYS A 1 293 ? -13.164 0.08 8.031 1 92.62 293 LYS A CA 1
ATOM 2303 C C . LYS A 1 293 ? -13.18 0.169 6.508 1 92.62 293 LYS A C 1
ATOM 2305 O O . LYS A 1 293 ? -14.25 0.15 5.895 1 92.62 293 LYS A O 1
ATOM 2310 N N . GLU A 1 294 ? -12.016 0.32 5.918 1 95.81 294 GLU A N 1
ATOM 2311 C CA . GLU A 1 294 ? -11.906 0.417 4.465 1 95.81 294 GLU A CA 1
ATOM 2312 C C . GLU A 1 294 ? -12.352 -0.876 3.791 1 95.81 294 GLU A C 1
ATOM 2314 O O . GLU A 1 294 ? -13.023 -0.842 2.756 1 95.81 294 GLU A O 1
ATOM 2319 N N . GLN A 1 295 ? -11.969 -1.985 4.363 1 97.44 295 GLN A N 1
ATOM 2320 C CA . GLN A 1 295 ? -12.367 -3.287 3.84 1 97.44 295 GLN A CA 1
ATOM 2321 C C . GLN A 1 295 ? -13.883 -3.461 3.896 1 97.44 295 GLN A C 1
ATOM 2323 O O . GLN A 1 295 ? -14.492 -3.914 2.928 1 97.44 295 GLN A O 1
ATOM 2328 N N . ALA A 1 296 ? -14.484 -3.135 5.035 1 97.69 296 ALA A N 1
ATOM 2329 C CA . ALA A 1 296 ? -15.93 -3.268 5.211 1 97.69 296 ALA A CA 1
ATOM 2330 C C . ALA A 1 296 ? -16.688 -2.436 4.18 1 97.69 296 ALA A C 1
ATOM 2332 O O . ALA A 1 296 ? -17.703 -2.879 3.641 1 97.69 296 ALA A O 1
ATOM 2333 N N . ARG A 1 297 ? -16.203 -1.312 3.961 1 96.75 297 ARG A N 1
ATOM 2334 C CA . ARG A 1 297 ? -16.812 -0.418 2.982 1 96.75 297 ARG A CA 1
ATOM 2335 C C . ARG A 1 297 ? -16.812 -1.042 1.592 1 96.75 297 ARG A C 1
ATOM 2337 O O . ARG A 1 297 ? -17.828 -1.053 0.907 1 96.75 297 ARG A O 1
ATOM 2344 N N . SER A 1 298 ? -15.68 -1.527 1.145 1 98.19 298 SER A N 1
ATOM 2345 C CA . SER A 1 298 ? -15.547 -2.137 -0.175 1 98.19 298 SER A CA 1
ATOM 2346 C C . SER A 1 298 ? -16.312 -3.449 -0.257 1 98.19 298 SER A C 1
ATOM 2348 O O . SER A 1 298 ? -16.844 -3.805 -1.316 1 98.19 298 SER A O 1
ATOM 2350 N N . LEU A 1 299 ? -16.359 -4.195 0.845 1 98.38 299 LEU A N 1
ATOM 2351 C CA . LEU A 1 299 ? -17.047 -5.48 0.877 1 98.38 299 LEU A CA 1
ATOM 2352 C C . LEU A 1 299 ? -18.531 -5.312 0.56 1 98.38 299 LEU A C 1
ATOM 2354 O O . LEU A 1 299 ? -19.125 -6.16 -0.111 1 98.38 299 LEU A O 1
ATOM 2358 N N . LYS A 1 300 ? -19.141 -4.238 1.022 1 97.56 300 LYS A N 1
ATOM 2359 C CA . LYS A 1 300 ? -20.562 -3.959 0.769 1 97.56 300 LYS A CA 1
ATOM 2360 C C . LYS A 1 300 ? -20.844 -3.885 -0.729 1 97.56 300 LYS A C 1
ATOM 2362 O O . LYS A 1 300 ? -21.922 -4.266 -1.18 1 97.56 300 LYS A O 1
ATOM 2367 N N . VAL A 1 301 ? -19.891 -3.418 -1.452 1 97.19 301 VAL A N 1
ATOM 2368 C CA . VAL A 1 301 ? -20.047 -3.301 -2.898 1 97.19 301 VAL A CA 1
ATOM 2369 C C . VAL A 1 301 ? -20.047 -4.691 -3.531 1 97.19 301 VAL A C 1
ATOM 2371 O O . VAL A 1 301 ? -20.953 -5.031 -4.293 1 97.19 301 VAL A O 1
ATOM 2374 N N . PHE A 1 302 ? -19.062 -5.547 -3.193 1 97.25 302 PHE A N 1
ATOM 2375 C CA . PHE A 1 302 ? -18.891 -6.848 -3.83 1 97.25 302 PHE A CA 1
ATOM 2376 C C . PHE A 1 302 ? -20.016 -7.793 -3.424 1 97.25 302 PHE A C 1
ATOM 2378 O O . PHE A 1 302 ? -20.484 -8.609 -4.23 1 97.25 302 PHE A O 1
ATOM 2385 N N . GLU A 1 303 ? -20.5 -7.695 -2.225 1 95.88 303 GLU A N 1
ATOM 2386 C CA . GLU A 1 303 ? -21.484 -8.617 -1.681 1 95.88 303 GLU A CA 1
ATOM 2387 C C . GLU A 1 303 ? -22.828 -8.492 -2.408 1 95.88 303 GLU A C 1
ATOM 2389 O O . GLU A 1 303 ? -23.609 -9.438 -2.432 1 95.88 303 GLU A O 1
ATOM 2394 N N . ARG A 1 304 ? -23.016 -7.426 -3.051 1 95.12 304 ARG A N 1
ATOM 2395 C CA . ARG A 1 304 ? -24.266 -7.188 -3.766 1 95.12 304 ARG A CA 1
ATOM 2396 C C . ARG A 1 304 ? -24.344 -8.039 -5.027 1 95.12 304 ARG A C 1
ATOM 2398 O O . ARG A 1 304 ? -25.438 -8.297 -5.547 1 95.12 304 ARG A O 1
ATOM 2405 N N . TYR A 1 305 ? -23.266 -8.547 -5.434 1 95.88 305 TYR A N 1
ATOM 2406 C CA . TYR A 1 305 ? -23.25 -9.062 -6.797 1 95.88 305 TYR A CA 1
ATOM 2407 C C . TYR A 1 305 ? -23.141 -10.586 -6.801 1 95.88 305 TYR A C 1
ATOM 2409 O O . TYR A 1 305 ? -23.375 -11.227 -7.824 1 95.88 305 TYR A O 1
ATOM 2417 N N . PHE A 1 306 ? -22.859 -11.273 -5.723 1 95.31 306 PHE A N 1
ATOM 2418 C CA . PHE A 1 306 ? -22.594 -12.711 -5.762 1 95.31 306 PHE A CA 1
ATOM 2419 C C . PHE A 1 306 ? -23.469 -13.438 -4.746 1 95.31 306 PHE A C 1
ATOM 2421 O O . PHE A 1 306 ? -23.734 -12.922 -3.658 1 95.31 306 PHE A O 1
ATOM 2428 N N . LYS A 1 307 ? -23.859 -14.594 -5.109 1 95.44 307 LYS A N 1
ATOM 2429 C CA . LYS A 1 307 ? -24.578 -15.508 -4.223 1 95.44 307 LYS A CA 1
ATOM 2430 C C . LYS A 1 307 ? -24.125 -16.953 -4.445 1 95.44 307 LYS A C 1
ATOM 2432 O O . LYS A 1 307 ? -23.594 -17.281 -5.504 1 95.44 307 LYS A O 1
ATOM 2437 N N . THR A 1 308 ? -24.25 -17.719 -3.459 1 96.5 308 THR A N 1
ATOM 2438 C CA . THR A 1 308 ? -24.031 -19.156 -3.561 1 96.5 308 THR A CA 1
ATOM 2439 C C . THR A 1 308 ? -25.359 -19.906 -3.588 1 96.5 308 THR A C 1
ATOM 2441 O O . THR A 1 308 ? -26.172 -19.766 -2.672 1 96.5 308 THR A O 1
ATOM 2444 N N . ASP A 1 309 ? -25.594 -20.609 -4.664 1 96.75 309 ASP A N 1
ATOM 2445 C CA . ASP A 1 309 ? -26.734 -21.531 -4.719 1 96.75 309 ASP A CA 1
ATOM 2446 C C . ASP A 1 309 ? -26.359 -22.891 -4.109 1 96.75 309 ASP A C 1
ATOM 2448 O O . ASP A 1 309 ? -25.797 -23.75 -4.789 1 96.75 309 ASP A O 1
ATOM 2452 N N . THR A 1 310 ? -26.766 -23.094 -2.943 1 95.62 310 THR A N 1
ATOM 2453 C CA . THR A 1 310 ? -26.344 -24.281 -2.191 1 95.62 310 THR A CA 1
ATOM 2454 C C . THR A 1 310 ? -26.984 -25.547 -2.746 1 95.62 310 THR A C 1
ATOM 2456 O O . THR A 1 310 ? -26.391 -26.625 -2.705 1 95.62 310 THR A O 1
ATOM 2459 N N . ALA A 1 311 ? -28.219 -25.438 -3.234 1 95.88 311 ALA A N 1
ATOM 2460 C CA . ALA A 1 311 ? -28.906 -26.594 -3.791 1 95.88 311 ALA A CA 1
ATOM 2461 C C . ALA A 1 311 ? -28.234 -27.062 -5.078 1 95.88 311 ALA A C 1
ATOM 2463 O O . ALA A 1 311 ? -28.109 -28.266 -5.309 1 95.88 311 ALA A O 1
ATOM 2464 N N . ARG A 1 312 ? -27.719 -26.141 -5.828 1 96.69 312 ARG A N 1
ATOM 2465 C CA . ARG A 1 312 ? -27.094 -26.469 -7.102 1 96.69 312 ARG A CA 1
ATOM 2466 C C . ARG A 1 312 ? -25.578 -26.578 -6.945 1 96.69 312 ARG A C 1
ATOM 2468 O O . ARG A 1 312 ? -24.875 -26.953 -7.887 1 96.69 312 ARG A O 1
ATOM 2475 N N . MET A 1 313 ? -25.031 -26.219 -5.879 1 97.5 313 MET A N 1
ATOM 2476 C CA . MET A 1 313 ? -23.609 -26.266 -5.578 1 97.5 313 MET A CA 1
ATOM 2477 C C . MET A 1 313 ? -22.812 -25.391 -6.555 1 97.5 313 MET A C 1
ATOM 2479 O O . MET A 1 313 ? -21.828 -25.844 -7.129 1 97.5 313 MET A O 1
ATOM 2483 N N . VAL A 1 314 ? -23.328 -24.141 -6.758 1 97.44 314 VAL A N 1
ATOM 2484 C CA . VAL A 1 314 ? -22.625 -23.219 -7.656 1 97.44 314 VAL A CA 1
ATOM 2485 C C . VAL A 1 314 ? -22.641 -21.812 -7.07 1 97.44 314 VAL A C 1
ATOM 2487 O O . VAL A 1 314 ? -23.484 -21.5 -6.223 1 97.44 314 VAL A O 1
ATOM 2490 N N . ILE A 1 315 ? -21.672 -21 -7.461 1 97.06 315 ILE A N 1
ATOM 2491 C CA . ILE A 1 315 ? -21.625 -19.578 -7.191 1 97.06 315 ILE A CA 1
ATOM 2492 C C . ILE A 1 315 ? -21.969 -18.797 -8.461 1 97.06 315 ILE A C 1
ATOM 2494 O O . ILE A 1 315 ? -21.406 -19.047 -9.523 1 97.06 315 ILE A O 1
ATOM 2498 N N . GLU A 1 316 ? -22.906 -17.922 -8.383 1 95.12 316 GLU A N 1
ATOM 2499 C CA . GLU A 1 316 ? -23.312 -17.125 -9.531 1 95.12 316 GLU A CA 1
ATOM 2500 C C . GLU A 1 316 ? -23.625 -15.695 -9.125 1 95.12 316 GLU A C 1
ATOM 2502 O O . GLU A 1 316 ? -23.453 -15.32 -7.965 1 95.12 316 GLU A O 1
ATOM 2507 N N . PHE A 1 317 ? -23.969 -14.898 -10.133 1 93.25 317 PHE A N 1
ATOM 2508 C CA . PHE A 1 317 ? -24.375 -13.523 -9.844 1 93.25 317 PHE A CA 1
ATOM 2509 C C . PHE A 1 317 ? -25.719 -13.484 -9.148 1 93.25 317 PHE A C 1
ATOM 2511 O O . PHE A 1 317 ? -26.641 -14.234 -9.516 1 93.25 317 PHE A O 1
ATOM 2518 N N . ASP A 1 318 ? -25.812 -12.719 -8.133 1 92.94 318 ASP A N 1
ATOM 2519 C CA . ASP A 1 318 ? -27.109 -12.32 -7.605 1 92.94 318 ASP A CA 1
ATOM 2520 C C . ASP A 1 318 ? -27.719 -11.195 -8.445 1 92.94 318 ASP A C 1
ATOM 2522 O O . ASP A 1 318 ? -28.812 -11.344 -8.977 1 92.94 318 ASP A O 1
ATOM 2526 N N . GLN A 1 319 ? -26.953 -10.125 -8.547 1 91.62 319 GLN A N 1
ATOM 2527 C CA . GLN A 1 319 ? -27.188 -9.039 -9.492 1 91.62 319 GLN A CA 1
ATOM 2528 C C . GLN A 1 319 ? -26.078 -8.977 -10.539 1 91.62 319 GLN A C 1
ATOM 2530 O O . GLN A 1 319 ? -24.922 -8.648 -10.219 1 91.62 319 GLN A O 1
ATOM 2535 N N . ARG A 1 320 ? -26.469 -9.297 -11.719 1 90.81 320 ARG A N 1
ATOM 2536 C CA . ARG A 1 320 ? -25.453 -9.266 -12.766 1 90.81 320 ARG A CA 1
ATOM 2537 C C . ARG A 1 320 ? -25.047 -7.828 -13.078 1 90.81 320 ARG A C 1
ATOM 2539 O O . ARG A 1 320 ? -25.891 -7 -13.438 1 90.81 320 ARG A O 1
ATOM 2546 N N . PRO A 1 321 ? -23.75 -7.508 -12.953 1 91.38 321 PRO A N 1
ATOM 2547 C CA . PRO A 1 321 ? -23.312 -6.168 -13.352 1 91.38 321 PRO A CA 1
ATOM 2548 C C . PRO A 1 321 ? -23.359 -5.961 -14.859 1 91.38 321 PRO A C 1
ATOM 2550 O O . PRO A 1 321 ? -23.297 -6.93 -15.625 1 91.38 321 PRO A O 1
ATOM 2553 N N . ALA A 1 322 ? -23.422 -4.664 -15.266 1 88.31 322 ALA A N 1
ATOM 2554 C CA . ALA A 1 322 ? -23.438 -4.336 -16.688 1 88.31 322 ALA A CA 1
ATOM 2555 C C . ALA A 1 322 ? -22.125 -4.727 -17.344 1 88.31 322 ALA A C 1
ATOM 2557 O O . ALA A 1 322 ? -22.094 -5.082 -18.531 1 88.31 322 ALA A O 1
ATOM 2558 N N . ASP A 1 323 ? 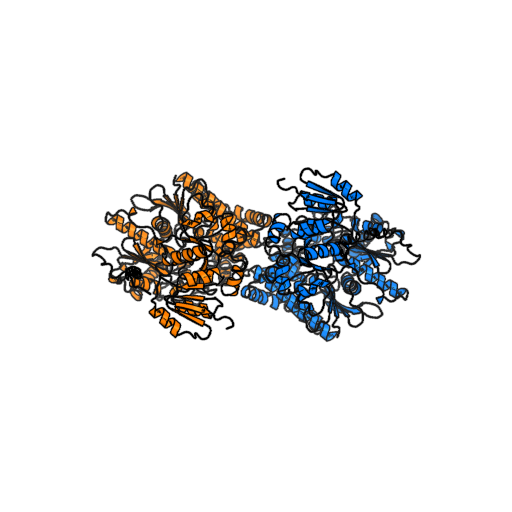-21.078 -4.617 -16.656 1 89.25 323 ASP A N 1
ATOM 2559 C CA . ASP A 1 323 ? -19.734 -5.074 -17.031 1 89.25 323 ASP A CA 1
ATOM 2560 C C . ASP A 1 323 ? -18.875 -5.309 -15.789 1 89.25 323 ASP A C 1
ATOM 2562 O O . ASP A 1 323 ? -19.266 -4.938 -14.68 1 89.25 323 ASP A O 1
ATOM 2566 N N . MET A 1 324 ? -17.766 -5.867 -16.031 1 89.81 324 MET A N 1
ATOM 2567 C CA . MET A 1 324 ? -16.984 -6.328 -14.883 1 89.81 324 MET A CA 1
ATOM 2568 C C . MET A 1 324 ? -15.891 -5.336 -14.531 1 89.81 324 MET A C 1
ATOM 2570 O O . MET A 1 324 ? -15.266 -5.445 -13.477 1 89.81 324 MET A O 1
ATOM 2574 N N . PHE A 1 325 ? -15.586 -4.391 -15.367 1 92.56 325 PHE A N 1
ATOM 2575 C CA . PHE A 1 325 ? -14.508 -3.457 -15.07 1 92.56 325 PHE A CA 1
ATOM 2576 C C . PHE A 1 325 ? -15.062 -2.088 -14.695 1 92.56 325 PHE A C 1
ATOM 2578 O O . PHE A 1 325 ? -14.836 -1.606 -13.586 1 92.56 325 PHE A O 1
ATOM 2585 N N . TYR A 1 326 ? -15.93 -1.437 -15.484 1 90.88 326 TYR A N 1
ATOM 2586 C CA . TYR A 1 326 ? -16.375 -0.06 -15.289 1 90.88 326 TYR A CA 1
ATOM 2587 C C . TYR A 1 326 ? -17.422 0.024 -14.18 1 90.88 326 TYR A C 1
ATOM 2589 O O . TYR A 1 326 ? -17.484 1.011 -13.445 1 90.88 326 TYR A O 1
ATOM 2597 N N . THR A 1 327 ? -18.297 -0.981 -14.062 1 92.94 327 THR A N 1
ATOM 2598 C CA . THR A 1 327 ? -19.281 -0.998 -12.984 1 92.94 327 THR A CA 1
ATOM 2599 C C . THR A 1 327 ? -18.594 -0.904 -11.625 1 92.94 327 THR A C 1
ATOM 2601 O O . THR A 1 327 ? -18.984 -0.086 -10.781 1 92.94 327 THR A O 1
ATOM 2604 N N . PHE A 1 328 ? -17.625 -1.714 -11.445 1 94.44 328 PHE A N 1
ATOM 2605 C CA . PHE A 1 328 ? -16.938 -1.727 -10.156 1 94.44 328 PHE A CA 1
ATOM 2606 C C . PHE A 1 328 ? -16.016 -0.514 -10.016 1 94.44 328 PHE A C 1
ATOM 2608 O O . PHE A 1 328 ? -15.898 0.058 -8.93 1 94.44 328 PHE A O 1
ATOM 2615 N N . ARG A 1 329 ? -15.344 -0.159 -11.102 1 92.94 329 ARG A N 1
ATOM 2616 C CA . ARG A 1 329 ? -14.523 1.047 -11.07 1 92.94 329 ARG A CA 1
ATOM 2617 C C . ARG A 1 329 ? -15.336 2.248 -10.594 1 92.94 329 ARG A C 1
ATOM 2619 O O . ARG A 1 329 ? -14.875 3.02 -9.75 1 92.94 329 ARG A O 1
ATOM 2626 N N . ASP A 1 330 ? -16.516 2.412 -11.102 1 92 330 ASP A N 1
ATOM 2627 C CA . ASP A 1 330 ? -17.375 3.553 -10.773 1 92 330 ASP A CA 1
ATOM 2628 C C . ASP A 1 330 ? -17.844 3.479 -9.32 1 92 330 ASP A C 1
ATOM 2630 O O . ASP A 1 330 ? -17.938 4.5 -8.641 1 92 330 ASP A O 1
ATOM 2634 N N . GLN A 1 331 ? -18.125 2.35 -8.852 1 95 331 GLN A N 1
ATOM 2635 C CA . GLN A 1 331 ? -18.641 2.182 -7.496 1 95 331 GLN A CA 1
ATOM 2636 C C . GLN A 1 331 ? -17.531 2.271 -6.465 1 95 331 GLN A C 1
ATOM 2638 O O . GLN A 1 331 ? -17.781 2.58 -5.297 1 95 331 GLN A O 1
ATOM 2643 N N . LEU A 1 332 ? -16.281 2.027 -6.879 1 96.25 332 LEU A N 1
ATOM 2644 C CA . LEU A 1 332 ? -15.164 1.972 -5.949 1 96.25 332 LEU A CA 1
ATOM 2645 C C . LEU A 1 332 ? -14.273 3.201 -6.098 1 96.25 332 LEU A C 1
ATOM 2647 O O . LEU A 1 332 ? -13.133 3.207 -5.633 1 96.25 332 LEU A O 1
ATOM 2651 N N . GLN A 1 333 ? -14.734 4.258 -6.66 1 92.38 333 GLN A N 1
ATOM 2652 C CA . GLN A 1 333 ? -13.953 5.438 -7.027 1 92.38 333 GLN A CA 1
ATOM 2653 C C . GLN A 1 333 ? -13.328 6.086 -5.797 1 92.38 333 GLN A C 1
ATOM 2655 O O . GLN A 1 333 ? -12.242 6.672 -5.883 1 92.38 333 GLN A O 1
ATOM 2660 N N . THR A 1 334 ? -13.969 5.996 -4.664 1 94.94 334 THR A N 1
ATOM 2661 C CA . THR A 1 334 ? -13.469 6.672 -3.471 1 94.94 334 THR A CA 1
ATOM 2662 C C . THR A 1 334 ? -12.922 5.66 -2.465 1 94.94 334 THR A C 1
ATOM 2664 O O . THR A 1 334 ? -12.75 5.98 -1.287 1 94.94 334 THR A O 1
ATOM 2667 N N . HIS A 1 335 ? -12.766 4.453 -2.896 1 97.25 335 HIS A N 1
ATOM 2668 C CA . HIS A 1 335 ? -12.281 3.4 -2.01 1 97.25 335 HIS A CA 1
ATOM 2669 C C . HIS A 1 335 ? -10.766 3.27 -2.086 1 97.25 335 HIS A C 1
ATOM 2671 O O . HIS A 1 335 ? -10.172 3.473 -3.148 1 97.25 335 HIS A O 1
ATOM 2677 N N . ARG A 1 336 ? -10.211 2.939 -1.012 1 97.31 336 ARG A N 1
ATOM 2678 C CA . ARG A 1 336 ? -8.758 2.854 -0.914 1 97.31 336 ARG A CA 1
ATOM 2679 C C . ARG A 1 336 ? -8.258 1.499 -1.398 1 97.31 336 ARG A C 1
ATOM 2681 O O . ARG A 1 336 ? -8.977 0.5 -1.319 1 97.31 336 ARG A O 1
ATOM 2688 N N . PHE A 1 337 ? -7.023 1.44 -1.878 1 97.44 337 PHE A N 1
ATOM 2689 C CA . PHE A 1 337 ? -6.43 0.276 -2.527 1 97.44 337 PHE A CA 1
ATOM 2690 C C . PHE A 1 337 ? -6.438 -0.926 -1.59 1 97.44 337 PHE A C 1
ATOM 2692 O O . PHE A 1 337 ? -6.758 -2.041 -2.006 1 97.44 337 PHE A O 1
ATOM 2699 N N . ASP A 1 338 ? -6.012 -0.763 -0.32 1 97.56 338 ASP A N 1
ATOM 2700 C CA . ASP A 1 338 ? -5.941 -1.889 0.606 1 97.56 338 ASP A CA 1
ATOM 2701 C C . ASP A 1 338 ? -7.34 -2.396 0.962 1 97.56 338 ASP A C 1
ATOM 2703 O O . ASP A 1 338 ? -7.551 -3.604 1.098 1 97.56 338 ASP A O 1
ATOM 2707 N N . GLY A 1 339 ? -8.32 -1.48 1.1 1 98 339 GLY A N 1
ATOM 2708 C CA . GLY A 1 339 ? -9.703 -1.882 1.338 1 98 339 GLY A CA 1
ATOM 2709 C C . GLY A 1 339 ? -10.281 -2.711 0.21 1 98 339 GLY A C 1
ATOM 2710 O O . GLY A 1 339 ? -10.984 -3.697 0.455 1 98 339 GLY A O 1
ATOM 2711 N N . ILE A 1 340 ? -9.969 -2.316 -0.976 1 98.44 340 ILE A N 1
ATOM 2712 C CA . ILE A 1 340 ? -10.438 -3.037 -2.154 1 98.44 340 ILE A CA 1
ATOM 2713 C C . ILE A 1 340 ? -9.828 -4.438 -2.174 1 98.44 340 ILE A C 1
ATOM 2715 O O . ILE A 1 340 ? -10.547 -5.43 -2.355 1 98.44 340 ILE A O 1
ATOM 2719 N N . ALA A 1 341 ? -8.539 -4.543 -1.958 1 98.62 341 ALA A N 1
ATOM 2720 C CA . ALA A 1 341 ? -7.863 -5.832 -1.96 1 98.62 341 ALA A CA 1
ATOM 2721 C C . ALA A 1 341 ? -8.422 -6.75 -0.873 1 98.62 341 ALA A C 1
ATOM 2723 O O . ALA A 1 341 ? -8.711 -7.918 -1.127 1 98.62 341 ALA A O 1
ATOM 2724 N N . GLY A 1 342 ? -8.531 -6.18 0.33 1 98.62 342 GLY A N 1
ATOM 2725 C CA . GLY A 1 342 ? -9.078 -6.957 1.436 1 98.62 342 GLY A CA 1
ATOM 2726 C C . GLY A 1 342 ? -10.484 -7.453 1.182 1 98.62 342 GLY A C 1
ATOM 2727 O O . GLY A 1 342 ? -10.797 -8.617 1.451 1 98.62 342 GLY A O 1
ATOM 2728 N N . ALA A 1 343 ? -11.328 -6.594 0.7 1 98.75 343 ALA A N 1
ATOM 2729 C CA . ALA A 1 343 ? -12.719 -6.934 0.43 1 98.75 343 ALA A CA 1
ATOM 2730 C C . ALA A 1 343 ? -12.828 -7.988 -0.669 1 98.75 343 ALA A C 1
ATOM 2732 O O . ALA A 1 343 ? -13.648 -8.898 -0.586 1 98.75 343 ALA A O 1
ATOM 2733 N N . LEU A 1 344 ? -12.031 -7.789 -1.704 1 98.62 344 LEU A N 1
ATOM 2734 C CA . LEU A 1 344 ? -12.008 -8.75 -2.799 1 98.62 344 LEU A CA 1
ATOM 2735 C C . LEU A 1 344 ? -11.648 -10.141 -2.287 1 98.62 344 LEU A C 1
ATOM 2737 O O . LEU A 1 344 ? -12.297 -11.125 -2.643 1 98.62 344 LEU A O 1
ATOM 2741 N N . GLN A 1 345 ? -10.562 -10.203 -1.521 1 98.62 345 GLN A N 1
ATOM 2742 C CA . GLN A 1 345 ? -10.148 -11.477 -0.94 1 98.62 345 GLN A CA 1
ATOM 2743 C C . GLN A 1 345 ? -11.25 -12.055 -0.056 1 98.62 345 GLN A C 1
ATOM 2745 O O . GLN A 1 345 ? -11.539 -13.258 -0.122 1 98.62 345 GLN A O 1
ATOM 2750 N N . GLN A 1 346 ? -11.883 -11.25 0.719 1 98.44 346 GLN A N 1
ATOM 2751 C CA . GLN A 1 346 ? -12.906 -11.711 1.656 1 98.44 346 GLN A CA 1
ATOM 2752 C C . GLN A 1 346 ? -14.117 -12.273 0.919 1 98.44 346 GLN A C 1
ATOM 2754 O O . GLN A 1 346 ? -14.617 -13.344 1.269 1 98.44 346 GLN A O 1
ATOM 2759 N N . VAL A 1 347 ? -14.648 -11.539 -0.053 1 98.19 347 VAL A N 1
ATOM 2760 C CA . VAL A 1 347 ? -15.82 -12.016 -0.776 1 98.19 347 VAL A CA 1
ATOM 2761 C C . VAL A 1 347 ? -15.492 -13.336 -1.477 1 98.19 347 VAL A C 1
ATOM 2763 O O . VAL A 1 347 ? -16.328 -14.227 -1.561 1 98.19 347 VAL A O 1
ATOM 2766 N N . THR A 1 348 ? -14.25 -13.445 -2.018 1 98.12 348 THR A N 1
ATOM 2767 C CA . THR A 1 348 ? -13.812 -14.688 -2.65 1 98.12 348 THR A CA 1
ATOM 2768 C C . THR A 1 348 ? -13.82 -15.836 -1.651 1 98.12 348 THR A C 1
ATOM 2770 O O . THR A 1 348 ? -14.406 -16.891 -1.916 1 98.12 348 THR A O 1
ATOM 2773 N N . GLU A 1 349 ? -13.227 -15.586 -0.518 1 98.12 349 GLU A N 1
ATOM 2774 C CA . GLU A 1 349 ? -13.156 -16.609 0.517 1 98.12 349 GLU A CA 1
ATOM 2775 C C . GLU A 1 349 ? -14.547 -16.984 1.023 1 98.12 349 GLU A C 1
ATOM 2777 O O . GLU A 1 349 ? -14.875 -18.172 1.16 1 98.12 349 GLU A O 1
ATOM 2782 N N . ASP A 1 350 ? -15.398 -16 1.301 1 97.88 350 ASP A N 1
ATOM 2783 C CA . ASP A 1 350 ? -16.734 -16.234 1.847 1 97.88 350 ASP A CA 1
ATOM 2784 C C . ASP A 1 350 ? -17.562 -17.094 0.901 1 97.88 350 ASP A C 1
ATOM 2786 O O . ASP A 1 350 ? -18.219 -18.047 1.332 1 97.88 350 ASP A O 1
ATOM 2790 N N . ARG A 1 351 ? -17.547 -16.781 -0.338 1 97.88 351 ARG A N 1
ATOM 2791 C CA . ARG A 1 351 ? -18.344 -17.516 -1.324 1 97.88 351 ARG A CA 1
ATOM 2792 C C . ARG A 1 351 ? -17.797 -18.938 -1.505 1 97.88 351 ARG A C 1
ATOM 2794 O O . ARG A 1 351 ? -18.578 -19.891 -1.63 1 97.88 351 ARG A O 1
ATOM 2801 N N . LEU A 1 352 ? -16.531 -19.078 -1.548 1 98.06 352 LEU A N 1
ATOM 2802 C CA . LEU A 1 352 ? -15.93 -20.391 -1.691 1 98.06 352 LEU A CA 1
ATOM 2803 C C . LEU A 1 352 ? -16.25 -21.266 -0.482 1 98.06 352 LEU A C 1
ATOM 2805 O O . LEU A 1 352 ? -16.516 -22.469 -0.626 1 98.06 352 LEU A O 1
ATOM 2809 N N . VAL A 1 353 ? -16.172 -20.672 0.696 1 97.75 353 VAL A N 1
ATOM 2810 C CA . VAL A 1 353 ? -16.5 -21.391 1.923 1 97.75 353 VAL A CA 1
ATOM 2811 C C . VAL A 1 353 ? -17.938 -21.891 1.861 1 97.75 353 VAL A C 1
ATOM 2813 O O . VAL A 1 353 ? -18.219 -23.062 2.164 1 97.75 353 VAL A O 1
ATOM 2816 N N . GLU A 1 354 ? -18.859 -21.062 1.462 1 97.62 354 GLU A N 1
ATOM 2817 C CA . GLU A 1 354 ? -20.266 -21.438 1.332 1 97.62 354 GLU A CA 1
ATOM 2818 C C . GLU A 1 354 ? -20.438 -22.547 0.294 1 97.62 354 GLU A C 1
ATOM 2820 O O . GLU A 1 354 ? -21.203 -23.484 0.507 1 97.62 354 GLU A O 1
ATOM 2825 N N . TRP A 1 355 ? -19.766 -22.391 -0.781 1 97.94 355 TRP A N 1
ATOM 2826 C CA . TRP A 1 355 ? -19.828 -23.375 -1.858 1 97.94 355 TRP A CA 1
ATOM 2827 C C . TRP A 1 355 ? -19.328 -24.734 -1.386 1 97.94 355 TRP A C 1
ATOM 2829 O O . TRP A 1 355 ? -20 -25.75 -1.586 1 97.94 355 TRP A O 1
ATOM 2839 N N . LEU A 1 356 ? -18.188 -24.766 -0.743 1 97.5 356 LEU A N 1
ATOM 2840 C CA . LEU A 1 356 ? -17.609 -26.016 -0.291 1 97.5 356 LEU A CA 1
ATOM 2841 C C . LEU A 1 356 ? -18.5 -26.672 0.763 1 97.5 356 LEU A C 1
ATOM 2843 O O . LEU A 1 356 ? -18.641 -27.906 0.78 1 97.5 356 LEU A O 1
ATOM 2847 N N . ALA A 1 357 ? -19.016 -25.906 1.643 1 97.06 357 ALA A N 1
ATOM 2848 C CA . ALA A 1 357 ? -19.953 -26.438 2.631 1 97.06 357 ALA A CA 1
ATOM 2849 C C . ALA A 1 357 ? -21.156 -27.109 1.954 1 97.06 357 ALA A C 1
ATOM 2851 O O . ALA A 1 357 ? -21.594 -28.172 2.381 1 97.06 357 ALA A O 1
ATOM 2852 N N . ALA A 1 358 ? -21.609 -26.5 0.97 1 97.81 358 ALA A N 1
ATOM 2853 C CA . ALA A 1 358 ? -22.734 -27.047 0.215 1 97.81 358 ALA A CA 1
ATOM 2854 C C . ALA A 1 358 ? -22.344 -28.359 -0.47 1 97.81 358 ALA A C 1
ATOM 2856 O O . ALA A 1 358 ? -23.141 -29.297 -0.515 1 97.81 358 ALA A O 1
ATOM 2857 N N . VAL A 1 359 ? -21.156 -28.406 -1.038 1 98.19 359 VAL A N 1
ATOM 2858 C CA . VAL A 1 359 ? -20.672 -29.594 -1.714 1 98.19 359 VAL A CA 1
ATOM 2859 C C . VAL A 1 359 ? -20.625 -30.766 -0.726 1 98.19 359 VAL A C 1
ATOM 2861 O O . VAL A 1 359 ? -21.094 -31.859 -1.024 1 98.19 359 VAL A O 1
ATOM 2864 N N . VAL A 1 360 ? -20.078 -30.531 0.424 1 97.81 360 VAL A N 1
ATOM 2865 C CA . VAL A 1 360 ? -19.969 -31.562 1.443 1 97.81 360 VAL A CA 1
ATOM 2866 C C . VAL A 1 360 ? -21.375 -32 1.871 1 97.81 360 VAL A C 1
ATOM 2868 O O . VAL A 1 360 ? -21.641 -33.219 1.972 1 97.81 360 VAL A O 1
ATOM 2871 N N . ALA A 1 361 ? -22.219 -31.094 2.086 1 97.5 361 ALA A N 1
ATOM 2872 C CA . ALA A 1 361 ? -23.578 -31.391 2.545 1 97.5 361 ALA A CA 1
ATOM 2873 C C . ALA A 1 361 ? -24.328 -32.25 1.518 1 97.5 361 ALA A C 1
ATOM 2875 O O . ALA A 1 361 ? -25.062 -33.156 1.879 1 97.5 361 ALA A O 1
ATOM 2876 N N . GLN A 1 362 ? -24.172 -31.969 0.299 1 97.5 362 GLN A N 1
ATOM 2877 C CA . GLN A 1 362 ? -24.969 -32.594 -0.753 1 97.5 362 GLN A CA 1
ATOM 2878 C C . GLN A 1 362 ? -24.375 -33.938 -1.178 1 97.5 362 GLN A C 1
ATOM 2880 O O . GLN A 1 362 ? -25.094 -34.844 -1.551 1 97.5 362 GLN A O 1
ATOM 2885 N N . THR A 1 363 ? -23.062 -34 -1.154 1 97.25 363 THR A N 1
ATOM 2886 C CA . THR A 1 363 ? -22.406 -35.188 -1.68 1 97.25 363 THR A CA 1
ATOM 2887 C C . THR A 1 363 ? -22.062 -36.156 -0.552 1 97.25 363 THR A C 1
ATOM 2889 O O . THR A 1 363 ? -21.828 -37.344 -0.792 1 97.25 363 THR A O 1
ATOM 2892 N N . GLY A 1 364 ? -21.906 -35.625 0.641 1 96.88 364 GLY A N 1
ATOM 2893 C CA . GLY A 1 364 ? -21.453 -36.438 1.767 1 96.88 364 GLY A CA 1
ATOM 2894 C C . GLY A 1 364 ? -19.938 -36.625 1.768 1 96.88 364 GLY A C 1
ATOM 2895 O O . GLY A 1 364 ? -19.406 -37.25 2.686 1 96.88 364 GLY A O 1
ATOM 2896 N N . CYS A 1 365 ? -19.266 -36.156 0.758 1 97.56 365 CYS A N 1
ATOM 2897 C CA . CYS A 1 365 ? -17.812 -36.312 0.656 1 97.56 365 CYS A CA 1
ATOM 2898 C C . CYS A 1 365 ? -17.109 -35.281 1.5 1 97.56 365 CYS A C 1
ATOM 2900 O O . CYS A 1 365 ? -17.266 -34.062 1.279 1 97.56 365 CYS A O 1
ATOM 2902 N N . ARG A 1 366 ? -16.234 -35.656 2.352 1 96.62 366 ARG A N 1
ATOM 2903 C CA . ARG A 1 366 ? -15.555 -34.75 3.252 1 96.62 366 ARG A CA 1
ATOM 2904 C C . ARG A 1 366 ? -14.086 -34.562 2.865 1 96.62 366 ARG A C 1
ATOM 2906 O O . ARG A 1 366 ? -13.375 -33.75 3.443 1 96.62 366 ARG A O 1
ATOM 2913 N N . LYS A 1 367 ? -13.633 -35.406 1.939 1 96.88 367 LYS A N 1
ATOM 2914 C CA . LYS A 1 367 ? -12.328 -35.219 1.304 1 96.88 367 LYS A CA 1
ATOM 2915 C C . LYS A 1 367 ? -12.469 -34.531 -0.053 1 96.88 367 LYS A C 1
ATOM 2917 O O . LYS A 1 367 ? -13.234 -34.969 -0.906 1 96.88 367 LYS A O 1
ATOM 2922 N N . LEU A 1 368 ? -11.719 -33.5 -0.187 1 97.12 368 LEU A N 1
ATOM 2923 C CA . LEU A 1 368 ? -11.891 -32.688 -1.384 1 97.12 368 LEU A CA 1
ATOM 2924 C C . LEU A 1 368 ? -10.562 -32.5 -2.121 1 97.12 368 LEU A C 1
ATOM 2926 O O . LEU A 1 368 ? -9.539 -32.219 -1.502 1 97.12 368 LEU A O 1
ATOM 2930 N N . ALA A 1 369 ? -10.578 -32.75 -3.393 1 97.81 369 ALA A N 1
ATOM 2931 C CA . ALA A 1 369 ? -9.484 -32.406 -4.301 1 97.81 369 ALA A CA 1
ATOM 2932 C C . ALA A 1 369 ? -9.844 -31.188 -5.133 1 97.81 369 ALA A C 1
ATOM 2934 O O . ALA A 1 369 ? -10.812 -31.188 -5.891 1 97.81 369 ALA A O 1
ATOM 2935 N N . TYR A 1 370 ? -9.07 -30.156 -5.004 1 97.81 370 TYR A N 1
ATOM 2936 C CA . TYR A 1 370 ? -9.461 -28.844 -5.492 1 97.81 370 TYR A CA 1
ATOM 2937 C C . TYR A 1 370 ? -8.492 -28.344 -6.562 1 97.81 370 TYR A C 1
ATOM 2939 O O . TYR A 1 370 ? -7.316 -28.094 -6.277 1 97.81 370 TYR A O 1
ATOM 2947 N N . GLY A 1 371 ? -8.945 -28.219 -7.832 1 97.44 371 GLY A N 1
ATOM 2948 C CA . GLY A 1 371 ? -8.156 -27.688 -8.938 1 97.44 371 GLY A CA 1
ATOM 2949 C C . GLY A 1 371 ? -8.742 -26.438 -9.547 1 97.44 371 GLY A C 1
ATOM 2950 O O . GLY A 1 371 ? -9.734 -25.906 -9.047 1 97.44 371 GLY A O 1
ATOM 2951 N N . GLY A 1 372 ? -8.016 -25.938 -10.586 1 96.5 372 GLY A N 1
ATOM 2952 C CA . GLY A 1 372 ? -8.438 -24.719 -11.25 1 96.5 372 GLY A CA 1
ATOM 2953 C C . GLY A 1 372 ? -7.652 -23.484 -10.812 1 96.5 372 GLY A C 1
ATOM 2954 O O . GLY A 1 372 ? -6.988 -23.516 -9.773 1 96.5 372 GLY A O 1
ATOM 2955 N N . GLY A 1 373 ? -7.805 -22.484 -11.586 1 96.25 373 GLY A N 1
ATOM 2956 C CA . GLY A 1 373 ? -7.016 -21.281 -11.367 1 96.25 373 GLY A CA 1
ATOM 2957 C C . GLY A 1 373 ? -7.301 -20.609 -10.031 1 96.25 373 GLY A C 1
ATOM 2958 O O . GLY A 1 373 ? -6.402 -20.031 -9.422 1 96.25 373 GLY A O 1
ATOM 2959 N N . VAL A 1 374 ? -8.523 -20.641 -9.539 1 98.06 374 VAL A N 1
ATOM 2960 C CA . VAL A 1 374 ? -8.883 -20 -8.281 1 98.06 374 VAL A CA 1
ATOM 2961 C C . VAL A 1 374 ? -8.219 -20.734 -7.117 1 98.06 374 VAL A C 1
ATOM 2963 O O . VAL A 1 374 ? -7.965 -20.141 -6.066 1 98.06 374 VAL A O 1
ATOM 2966 N N . ALA A 1 375 ? -7.859 -21.969 -7.352 1 97.88 375 ALA A N 1
ATOM 2967 C CA . ALA A 1 375 ? -7.191 -22.766 -6.328 1 97.88 375 ALA A CA 1
ATOM 2968 C C . ALA A 1 375 ? -5.766 -22.281 -6.094 1 97.88 375 ALA A C 1
ATOM 2970 O O . ALA A 1 375 ? -5.109 -22.688 -5.137 1 97.88 375 ALA A O 1
ATOM 2971 N N . MET A 1 376 ? -5.258 -21.359 -6.902 1 97.5 376 MET A N 1
ATOM 2972 C CA . MET A 1 376 ? -3.967 -20.719 -6.668 1 97.5 376 MET A CA 1
ATOM 2973 C C . MET A 1 376 ? -4.039 -19.766 -5.492 1 97.5 376 MET A C 1
ATOM 2975 O O . MET A 1 376 ? -3.01 -19.297 -4.996 1 97.5 376 MET A O 1
ATOM 2979 N N . ASN A 1 377 ? -5.219 -19.453 -5.008 1 98.12 377 ASN A N 1
ATOM 2980 C CA . ASN A 1 377 ? -5.41 -18.578 -3.859 1 98.12 377 ASN A CA 1
ATOM 2981 C C . ASN A 1 377 ? -5.141 -19.297 -2.547 1 98.12 377 ASN A C 1
ATOM 2983 O O . ASN A 1 377 ? -6.055 -19.859 -1.943 1 98.12 377 ASN A O 1
ATOM 2987 N N . VAL A 1 378 ? -3.949 -19.172 -2.049 1 97.94 378 VAL A N 1
ATOM 2988 C CA . VAL A 1 378 ? -3.494 -19.984 -0.918 1 97.94 378 VAL A CA 1
ATOM 2989 C C . VAL A 1 378 ? -4.176 -19.5 0.363 1 97.94 378 VAL A C 1
ATOM 2991 O O . VAL A 1 378 ? -4.336 -20.281 1.312 1 97.94 378 VAL A O 1
ATOM 2994 N N . LYS A 1 379 ? -4.527 -18.281 0.378 1 97.44 379 LYS A N 1
ATOM 2995 C CA . LYS A 1 379 ? -5.258 -17.75 1.531 1 97.44 379 LYS A CA 1
ATOM 2996 C C . LYS A 1 379 ? -6.652 -18.359 1.623 1 97.44 379 LYS A C 1
ATOM 2998 O O . LYS A 1 379 ? -7.109 -18.719 2.711 1 97.44 379 LYS A O 1
ATOM 3003 N N . ALA A 1 380 ? -7.336 -18.453 0.505 1 97.94 380 ALA A N 1
ATOM 3004 C CA . ALA A 1 380 ? -8.633 -19.125 0.481 1 97.94 380 ALA A CA 1
ATOM 3005 C C . ALA A 1 380 ? -8.5 -20.578 0.888 1 97.94 380 ALA A C 1
ATOM 3007 O O . ALA A 1 380 ? -9.336 -21.109 1.636 1 97.94 380 ALA A O 1
ATOM 3008 N N . ASN A 1 381 ? -7.461 -21.219 0.389 1 97.75 381 ASN A N 1
ATOM 3009 C CA . ASN A 1 381 ? -7.254 -22.625 0.7 1 97.75 381 ASN A CA 1
ATOM 3010 C C . ASN A 1 381 ? -7.066 -22.844 2.199 1 97.75 381 ASN A C 1
ATOM 3012 O O . ASN A 1 381 ? -7.48 -23.875 2.734 1 97.75 381 ASN A O 1
ATOM 3016 N N . LEU A 1 382 ? -6.406 -21.906 2.848 1 94.88 382 LEU A N 1
ATOM 3017 C CA . LEU A 1 382 ? -6.27 -21.938 4.301 1 94.88 382 LEU A CA 1
ATOM 3018 C C . LEU A 1 382 ? -7.637 -21.984 4.973 1 94.88 382 LEU A C 1
ATOM 3020 O O . LEU A 1 382 ? -7.887 -22.828 5.836 1 94.88 382 LEU A O 1
ATOM 3024 N N . ARG A 1 383 ? -8.492 -21.141 4.559 1 95.62 383 ARG A N 1
ATOM 3025 C CA . ARG A 1 383 ? -9.82 -21.031 5.145 1 95.62 383 ARG A CA 1
ATOM 3026 C C . ARG A 1 383 ? -10.656 -22.266 4.824 1 95.62 383 ARG A C 1
ATOM 3028 O O . ARG A 1 383 ? -11.406 -22.766 5.676 1 95.62 383 ARG A O 1
ATOM 3035 N N . LEU A 1 384 ? -10.562 -22.719 3.641 1 96.69 384 LEU A N 1
ATOM 3036 C CA . LEU A 1 384 ? -11.32 -23.891 3.205 1 96.69 384 LEU A CA 1
ATOM 3037 C C . LEU A 1 384 ? -10.898 -25.141 3.971 1 96.69 384 LEU A C 1
ATOM 3039 O O . LEU A 1 384 ? -11.742 -25.922 4.395 1 96.69 384 LEU A O 1
ATOM 3043 N N . ALA A 1 385 ? -9.617 -25.266 4.141 1 94.75 385 ALA A N 1
ATOM 3044 C CA . ALA A 1 385 ? -9.078 -26.422 4.832 1 94.75 385 ALA A CA 1
ATOM 3045 C C . ALA A 1 385 ? -9.484 -26.438 6.305 1 94.75 385 ALA A C 1
ATOM 3047 O O . ALA A 1 385 ? -9.531 -27.484 6.938 1 94.75 385 ALA A O 1
ATOM 3048 N N . ALA A 1 386 ? -9.789 -25.312 6.816 1 92.94 386 ALA A N 1
ATOM 3049 C CA . ALA A 1 386 ? -10.094 -25.172 8.234 1 92.94 386 ALA A CA 1
ATOM 3050 C C . ALA A 1 386 ? -11.578 -25.422 8.508 1 92.94 386 ALA A C 1
ATOM 3052 O O . ALA A 1 386 ? -12 -25.5 9.664 1 92.94 386 ALA A O 1
ATOM 3053 N N . LEU A 1 387 ? -12.367 -25.578 7.488 1 94.06 387 LEU A N 1
ATOM 3054 C CA . LEU A 1 387 ? -13.797 -25.828 7.676 1 94.06 387 LEU A CA 1
ATOM 3055 C C . LEU A 1 387 ? -14.023 -27.141 8.43 1 94.06 387 LEU A C 1
ATOM 3057 O O . LEU A 1 387 ? -13.414 -28.156 8.102 1 94.06 387 LEU A O 1
ATOM 3061 N N . PRO A 1 388 ? -14.906 -27.094 9.398 1 93.06 388 PRO A N 1
ATOM 3062 C CA . PRO A 1 388 ? -15.172 -28.312 10.164 1 93.06 388 PRO A CA 1
ATOM 3063 C C . PRO A 1 388 ? -15.734 -29.438 9.289 1 93.06 388 PRO A C 1
ATOM 3065 O O . PRO A 1 388 ? -15.492 -30.625 9.57 1 93.06 388 PRO A O 1
ATOM 3068 N N . GLU A 1 389 ? -16.406 -29.109 8.25 1 92.69 389 GLU A N 1
ATOM 3069 C CA . GLU A 1 389 ? -17.031 -30.094 7.359 1 92.69 389 GLU A CA 1
ATOM 3070 C C . GLU A 1 389 ? -15.977 -30.781 6.484 1 92.69 389 GLU A C 1
ATOM 3072 O O . GLU A 1 389 ? -16.25 -31.828 5.906 1 92.69 389 GLU A O 1
ATOM 3077 N N . VAL A 1 390 ? -14.844 -30.219 6.391 1 93.44 390 VAL A N 1
ATOM 3078 C CA . VAL A 1 390 ? -13.797 -30.719 5.508 1 93.44 390 VAL A CA 1
ATOM 3079 C C . VAL A 1 390 ? -12.812 -31.578 6.309 1 93.44 390 VAL A C 1
ATOM 3081 O O . VAL A 1 390 ? -12.164 -31.078 7.234 1 93.44 390 VAL A O 1
ATOM 3084 N N . GLU A 1 391 ? -12.742 -32.812 5.965 1 94.19 391 GLU A N 1
ATOM 3085 C CA . GLU A 1 391 ? -11.797 -33.719 6.605 1 94.19 391 GLU A CA 1
ATOM 3086 C C . GLU A 1 391 ? -10.383 -33.531 6.059 1 94.19 391 GLU A C 1
ATOM 3088 O O . GLU A 1 391 ? -9.422 -33.438 6.82 1 94.19 391 GLU A O 1
ATOM 3093 N N . ARG A 1 392 ? -10.297 -33.469 4.762 1 94.56 392 ARG A N 1
ATOM 3094 C CA . ARG A 1 392 ? -9.023 -33.281 4.074 1 94.56 392 ARG A CA 1
ATOM 3095 C C . ARG A 1 392 ? -9.203 -32.438 2.811 1 94.56 392 ARG A C 1
ATOM 3097 O O . ARG A 1 392 ? -10.211 -32.594 2.113 1 94.56 392 ARG A O 1
ATOM 3104 N N . LEU A 1 393 ? -8.281 -31.625 2.611 1 96 393 LEU A N 1
ATOM 3105 C CA . LEU A 1 393 ? -8.211 -30.844 1.376 1 96 393 LEU A CA 1
ATOM 3106 C C . LEU A 1 393 ? -6.875 -31.047 0.678 1 96 393 LEU A C 1
ATOM 3108 O O . LEU A 1 393 ? -5.82 -30.938 1.308 1 96 393 LEU A O 1
ATOM 3112 N N . PHE A 1 394 ? -6.953 -31.438 -0.576 1 96.5 394 PHE A N 1
ATOM 3113 C CA . PHE A 1 394 ? -5.742 -31.516 -1.384 1 96.5 394 PHE A CA 1
ATOM 3114 C C . PHE A 1 394 ? -5.789 -30.531 -2.539 1 96.5 394 PHE A C 1
ATOM 3116 O O . PHE A 1 394 ? -6.77 -30.484 -3.291 1 96.5 394 PHE A O 1
ATOM 3123 N N . VAL A 1 395 ? -4.789 -29.703 -2.643 1 97.69 395 VAL A N 1
ATOM 3124 C CA . VAL A 1 395 ? -4.594 -28.812 -3.781 1 97.69 395 VAL A CA 1
ATOM 3125 C C . VAL A 1 395 ? -3.344 -29.234 -4.555 1 97.69 395 VAL A C 1
ATOM 3127 O O . VAL A 1 395 ? -2.236 -29.219 -4.012 1 97.69 395 VAL A O 1
ATOM 3130 N N . PRO A 1 396 ? -3.471 -29.578 -5.773 1 97.12 396 PRO A N 1
ATOM 3131 C CA . PRO A 1 396 ? -2.357 -30.172 -6.523 1 97.12 396 PRO A CA 1
ATOM 3132 C C . PRO A 1 396 ? -1.3 -29.141 -6.91 1 97.12 396 PRO A C 1
ATOM 3134 O O . PRO A 1 396 ? -1.462 -27.953 -6.633 1 97.12 396 PRO A O 1
ATOM 3137 N N . LEU A 1 397 ? -0.215 -29.641 -7.492 1 97.25 397 LEU A N 1
ATOM 3138 C CA . LEU A 1 397 ? 0.896 -28.844 -7.996 1 97.25 397 LEU A CA 1
ATOM 3139 C C . LEU A 1 397 ? 0.422 -27.859 -9.062 1 97.25 397 LEU A C 1
ATOM 3141 O O . LEU A 1 397 ? -0.113 -28.281 -10.094 1 97.25 397 LEU A O 1
ATOM 3145 N N . SER A 1 398 ? 0.644 -26.562 -8.758 1 96.62 398 SER A N 1
ATOM 3146 C CA . SER A 1 398 ? 0.278 -25.531 -9.719 1 96.62 398 SER A CA 1
ATOM 3147 C C . SER A 1 398 ? -1.113 -25.781 -10.297 1 96.62 398 SER A C 1
ATOM 3149 O O . SER A 1 398 ? -1.263 -26.016 -11.492 1 96.62 398 SER A O 1
ATOM 3151 N N . PRO A 1 399 ? -2.111 -25.641 -9.586 1 96.81 399 PRO A N 1
ATOM 3152 C CA . PRO A 1 399 ? -3.441 -26.141 -9.938 1 96.81 399 PRO A CA 1
ATOM 3153 C C . PRO A 1 399 ? -4.066 -25.391 -11.117 1 96.81 399 PRO A C 1
ATOM 3155 O O . PRO A 1 399 ? -5.141 -25.766 -11.586 1 96.81 399 PRO A O 1
ATOM 3158 N N . ALA A 1 400 ? -3.463 -24.438 -11.672 1 95.31 400 ALA A N 1
ATOM 3159 C CA . ALA A 1 400 ? -3.998 -23.656 -12.781 1 95.31 400 ALA A CA 1
ATOM 3160 C C . ALA A 1 400 ? -3.814 -24.391 -14.102 1 95.31 400 ALA A C 1
ATOM 3162 O O . ALA A 1 400 ? -3.551 -25.594 -14.125 1 95.31 400 ALA A O 1
ATOM 3163 N N . ASP A 1 401 ? -3.992 -23.734 -15.18 1 94.06 401 ASP A N 1
ATOM 3164 C CA . ASP A 1 401 ? -4.148 -24.328 -16.5 1 94.06 401 ASP A CA 1
ATOM 3165 C C . ASP A 1 401 ? -2.848 -24.984 -16.969 1 94.06 401 ASP A C 1
ATOM 3167 O O . ASP A 1 401 ? -2.867 -25.953 -17.719 1 94.06 401 ASP A O 1
ATOM 3171 N N . GLU A 1 402 ? -1.793 -24.484 -16.547 1 94.81 402 GLU A N 1
ATOM 3172 C CA . GLU A 1 402 ? -0.519 -25 -17.047 1 94.81 402 GLU A CA 1
ATOM 3173 C C . GLU A 1 402 ? -0.326 -26.469 -16.641 1 94.81 402 GLU A C 1
ATOM 3175 O O . GLU A 1 402 ? 0.441 -27.188 -17.281 1 94.81 402 GLU A O 1
ATOM 3180 N N . SER A 1 403 ? -0.983 -26.906 -15.633 1 96.88 403 SER A N 1
ATOM 3181 C CA . SER A 1 403 ? -0.828 -28.266 -15.133 1 96.88 403 SER A CA 1
ATOM 3182 C C . SER A 1 403 ? -1.862 -29.203 -15.742 1 96.88 403 SER A C 1
ATOM 3184 O O . SER A 1 403 ? -1.867 -30.406 -15.461 1 96.88 403 SER A O 1
ATOM 3186 N N . ASN A 1 404 ? -2.689 -28.703 -16.594 1 96.12 404 ASN A N 1
ATOM 3187 C CA . ASN A 1 404 ? -3.684 -29.547 -17.234 1 96.12 404 ASN A CA 1
ATOM 3188 C C . ASN A 1 404 ? -3.031 -30.594 -18.141 1 96.12 404 ASN A C 1
ATOM 3190 O O . ASN A 1 404 ? -3.678 -31.562 -18.547 1 96.12 404 ASN A O 1
ATOM 3194 N N . VAL A 1 405 ? -1.766 -30.453 -18.406 1 98.25 405 VAL A N 1
ATOM 3195 C CA . VAL A 1 405 ? -1.048 -31.5 -19.125 1 98.25 405 VAL A CA 1
ATOM 3196 C C . VAL A 1 405 ? -1.032 -32.781 -18.297 1 98.25 405 VAL A C 1
ATOM 3198 O O . VAL A 1 405 ? -1.117 -33.875 -18.844 1 98.25 405 VAL A O 1
ATOM 3201 N N . PHE A 1 406 ? -0.917 -32.656 -17 1 98.38 406 PHE A N 1
ATOM 3202 C CA . PHE A 1 406 ? -1.041 -33.812 -16.125 1 98.38 406 PHE A CA 1
ATOM 3203 C C . PHE A 1 406 ? -2.457 -34.375 -16.188 1 98.38 406 PHE A C 1
ATOM 3205 O O . PHE A 1 406 ? -2.645 -35.594 -16.328 1 98.38 406 PHE A O 1
ATOM 3212 N N . GLY A 1 407 ? -3.438 -33.469 -16.078 1 98.06 407 GLY A N 1
ATOM 3213 C CA . GLY A 1 407 ? -4.828 -33.875 -16.109 1 98.06 407 GLY A CA 1
ATOM 3214 C C . GLY A 1 407 ? -5.203 -34.625 -17.375 1 98.06 407 GLY A C 1
ATOM 3215 O O . GLY A 1 407 ? -5.883 -35.656 -17.328 1 98.06 407 GLY A O 1
ATOM 3216 N N . ALA A 1 408 ? -4.77 -34.125 -18.484 1 98.19 408 ALA A N 1
ATOM 3217 C CA . ALA A 1 408 ? -5.031 -34.75 -19.766 1 98.19 408 ALA A CA 1
ATOM 3218 C C . ALA A 1 408 ? -4.406 -36.125 -19.828 1 98.19 408 ALA A C 1
ATOM 3220 O O . ALA A 1 408 ? -5.051 -37.094 -20.266 1 98.19 408 ALA A O 1
ATOM 3221 N N . ALA A 1 409 ? -3.188 -36.25 -19.438 1 98.5 409 ALA A N 1
ATOM 3222 C CA . ALA A 1 409 ? -2.486 -37.531 -19.438 1 98.5 409 ALA A CA 1
ATOM 3223 C C . ALA A 1 409 ? -3.166 -38.562 -18.516 1 98.5 409 ALA A C 1
ATOM 3225 O O . ALA A 1 409 ? -3.346 -39.719 -18.875 1 98.5 409 ALA A O 1
ATOM 3226 N N . TYR A 1 410 ? -3.539 -38.094 -17.375 1 98.31 410 TYR A N 1
ATOM 3227 C CA . TYR A 1 410 ? -4.238 -38.969 -16.422 1 98.31 410 TYR A CA 1
ATOM 3228 C C . TYR A 1 410 ? -5.57 -39.438 -17 1 98.31 410 TYR A C 1
ATOM 3230 O O . TYR A 1 410 ? -5.938 -40.594 -16.859 1 98.31 410 TYR A O 1
ATOM 3238 N N . TRP A 1 411 ? -6.289 -38.5 -17.609 1 98 411 TRP A N 1
ATOM 3239 C CA . TRP A 1 411 ? -7.598 -38.844 -18.156 1 98 411 TRP A CA 1
ATOM 3240 C C . TRP A 1 411 ? -7.48 -39.938 -19.219 1 98 411 TRP A C 1
ATOM 3242 O O . TRP A 1 411 ? -8.211 -40.938 -19.172 1 98 411 TRP A O 1
ATOM 3252 N N . LEU A 1 412 ? -6.582 -39.75 -20.125 1 98.19 412 LEU A N 1
ATOM 3253 C CA . LEU A 1 412 ? -6.398 -40.719 -21.188 1 98.19 412 LEU A CA 1
ATOM 3254 C C . LEU A 1 412 ? -5.883 -42.062 -20.641 1 98.19 412 LEU A C 1
ATOM 3256 O O . LEU A 1 412 ? -6.234 -43.125 -21.156 1 98.19 412 LEU A O 1
ATOM 3260 N N . THR A 1 413 ? -5.043 -42.031 -19.656 1 97.94 413 THR A N 1
ATOM 3261 C CA . THR A 1 413 ? -4.566 -43.25 -19 1 97.94 413 THR A CA 1
ATOM 3262 C C . THR A 1 413 ? -5.719 -43.969 -18.312 1 97.94 413 THR A C 1
ATOM 3264 O O . THR A 1 413 ? -5.812 -45.188 -18.375 1 97.94 413 THR A O 1
ATOM 3267 N N . GLU A 1 414 ? -6.52 -43.188 -17.641 1 97.31 414 GLU A N 1
ATOM 3268 C CA . GLU A 1 414 ? -7.715 -43.781 -17.031 1 97.31 414 GLU A CA 1
ATOM 3269 C C . GLU A 1 414 ? -8.555 -44.531 -18.062 1 97.31 414 GLU A C 1
ATOM 3271 O O . GLU A 1 414 ? -8.938 -45.688 -17.844 1 97.31 414 GLU A O 1
ATOM 3276 N N . GLU A 1 415 ? -8.844 -43.875 -19.172 1 96.88 415 GLU A N 1
ATOM 3277 C CA . GLU A 1 415 ? -9.625 -44.5 -20.25 1 96.88 415 GLU A CA 1
ATOM 3278 C C . GLU A 1 415 ? -8.977 -45.781 -20.75 1 96.88 415 GLU A C 1
ATOM 3280 O O . GLU A 1 415 ? -9.656 -46.781 -20.953 1 96.88 415 GLU A O 1
ATOM 3285 N N . HIS A 1 416 ? -7.703 -45.719 -20.922 1 97.06 416 HIS A N 1
ATOM 3286 C CA . HIS A 1 416 ? -6.961 -46.875 -21.406 1 97.06 416 HIS A CA 1
ATOM 3287 C C . HIS A 1 416 ? -7.039 -48.031 -20.406 1 97.06 416 HIS A C 1
ATOM 3289 O O . HIS A 1 416 ? -7.238 -49.188 -20.797 1 97.06 416 HIS A O 1
ATOM 3295 N N . PHE A 1 417 ? -6.797 -47.688 -19.141 1 96 417 PHE A N 1
ATOM 3296 C CA . PHE A 1 417 ? -6.852 -48.719 -18.109 1 96 417 PHE A CA 1
ATOM 3297 C C . PHE A 1 417 ? -8.234 -49.344 -18.062 1 96 417 PHE A C 1
ATOM 3299 O O . PHE A 1 417 ? -8.344 -50.594 -18.047 1 96 417 PHE A O 1
ATOM 3306 N N . LEU A 1 418 ? -9.227 -48.594 -18.094 1 94.81 418 LEU A N 1
ATOM 3307 C CA . LEU A 1 418 ? -10.586 -49.094 -18.094 1 94.81 418 LEU A CA 1
ATOM 3308 C C . LEU A 1 418 ? -10.828 -50 -19.312 1 94.81 418 LEU A C 1
ATOM 3310 O O . LEU A 1 418 ? -11.398 -51.094 -19.188 1 94.81 418 LEU A O 1
ATOM 3314 N N . ALA A 1 419 ? -10.391 -49.594 -20.453 1 95.38 419 ALA A N 1
ATOM 3315 C CA . ALA A 1 419 ? -10.602 -50.344 -21.703 1 95.38 419 ALA A CA 1
ATOM 3316 C C . ALA A 1 419 ? -9.836 -51.656 -21.703 1 95.38 419 ALA A C 1
ATOM 3318 O O . ALA A 1 419 ? -10.234 -52.594 -22.375 1 95.38 419 ALA A O 1
ATOM 3319 N N . THR A 1 420 ? -8.781 -51.75 -20.906 1 95.12 420 THR A N 1
ATOM 3320 C CA . THR A 1 420 ? -7.93 -52.938 -20.938 1 95.12 420 THR A CA 1
ATOM 3321 C C . THR A 1 420 ? -8.117 -53.75 -19.672 1 95.12 420 THR A C 1
ATOM 3323 O O . THR A 1 420 ? -7.367 -54.719 -19.438 1 95.12 420 THR A O 1
ATOM 3326 N N . GLY A 1 421 ? -9.023 -53.406 -18.828 1 93.12 421 GLY A N 1
ATOM 3327 C CA . GLY A 1 421 ? -9.375 -54.188 -17.656 1 93.12 421 GLY A CA 1
ATOM 3328 C C . GLY A 1 421 ? -8.477 -53.906 -16.453 1 93.12 421 GLY A C 1
ATOM 3329 O O . GLY A 1 421 ? -8.516 -54.625 -15.461 1 93.12 421 GLY A O 1
ATOM 3330 N N . ARG A 1 422 ? -7.652 -52.875 -16.562 1 92.62 422 ARG A N 1
ATOM 3331 C CA . ARG A 1 422 ? -6.859 -52.406 -15.422 1 92.62 422 ARG A CA 1
ATOM 3332 C C . ARG A 1 422 ? -7.641 -51.438 -14.562 1 92.62 422 ARG A C 1
ATOM 3334 O O . ARG A 1 422 ? -8.422 -50.625 -15.086 1 92.62 422 ARG A O 1
ATOM 3341 N N . ALA A 1 423 ? -7.359 -51.5 -13.281 1 91 423 ALA A N 1
ATOM 3342 C CA . ALA A 1 423 ? -8.062 -50.594 -12.367 1 91 423 ALA A CA 1
ATOM 3343 C C . ALA A 1 423 ? -7.422 -49.188 -12.359 1 91 423 ALA A C 1
ATOM 3345 O O . ALA A 1 423 ? -6.23 -49.062 -12.078 1 91 423 ALA A O 1
ATOM 3346 N N . PRO A 1 424 ? -8.164 -48.156 -12.516 1 91.31 424 PRO A N 1
ATOM 3347 C CA . PRO A 1 424 ? -7.613 -46.812 -12.516 1 91.31 424 PRO A CA 1
ATOM 3348 C C . PRO A 1 424 ? -7.027 -46.406 -11.164 1 91.31 424 PRO A C 1
ATOM 3350 O O . PRO A 1 424 ? -6.121 -45.594 -11.094 1 91.31 424 PRO A O 1
ATOM 3353 N N . ASP A 1 425 ? -7.453 -46.938 -10.133 1 87.12 425 ASP A N 1
ATOM 3354 C CA . ASP A 1 425 ? -6.996 -46.625 -8.781 1 87.12 425 ASP A CA 1
ATOM 3355 C C . ASP A 1 425 ? -5.531 -47.031 -8.594 1 87.12 425 ASP A C 1
ATOM 3357 O O . ASP A 1 425 ? -4.895 -46.594 -7.625 1 87.12 425 ASP A O 1
ATOM 3361 N N . THR A 1 426 ? -5.004 -47.75 -9.547 1 91.12 426 THR A N 1
ATOM 3362 C CA . THR A 1 426 ? -3.613 -48.156 -9.461 1 91.12 426 THR A CA 1
ATOM 3363 C C . THR A 1 426 ? -2.684 -47.094 -10.016 1 91.12 426 THR A C 1
ATOM 3365 O O . THR A 1 426 ? -1.466 -47.156 -9.844 1 91.12 426 THR A O 1
ATOM 3368 N N . ILE A 1 427 ? -3.246 -46.094 -10.617 1 94.94 427 ILE A N 1
ATOM 3369 C CA . ILE A 1 427 ? -2.443 -44.969 -11.102 1 94.94 427 ILE A CA 1
ATOM 3370 C C . ILE A 1 427 ? -1.804 -44.25 -9.922 1 94.94 427 ILE A C 1
ATOM 3372 O O . ILE A 1 427 ? -2.5 -43.812 -9.008 1 94.94 427 ILE A O 1
ATOM 3376 N N . PRO A 1 428 ? -0.504 -44.156 -9.938 1 94.44 428 PRO A N 1
ATOM 3377 C CA . PRO A 1 428 ? 0.141 -43.5 -8.789 1 94.44 428 PRO A CA 1
ATOM 3378 C C . PRO A 1 428 ? -0.035 -42 -8.781 1 94.44 428 PRO A C 1
ATOM 3380 O O . PRO A 1 428 ? -0.086 -41.375 -9.844 1 94.44 428 PRO A O 1
ATOM 3383 N N . ALA A 1 429 ? -0.047 -41.438 -7.551 1 94.38 429 ALA A N 1
ATOM 3384 C CA . ALA A 1 429 ? -0.031 -40 -7.383 1 94.38 429 ALA A CA 1
ATOM 3385 C C . ALA A 1 429 ? 1.329 -39.406 -7.754 1 94.38 429 ALA A C 1
ATOM 3387 O O . ALA A 1 429 ? 2.301 -40.156 -7.93 1 94.38 429 ALA A O 1
ATOM 3388 N N . LEU A 1 430 ? 1.364 -38.062 -7.926 1 94.88 430 LEU A N 1
ATOM 3389 C CA . LEU A 1 430 ? 2.652 -37.406 -8.133 1 94.88 430 LEU A CA 1
ATOM 3390 C C . LEU A 1 430 ? 3.52 -37.5 -6.883 1 94.88 430 LEU A C 1
ATOM 3392 O O . LEU A 1 430 ? 3.129 -37.031 -5.812 1 94.88 430 LEU A O 1
ATOM 3396 N N . PRO A 1 431 ? 4.648 -38.031 -6.961 1 93.94 431 PRO A N 1
ATOM 3397 C CA . PRO A 1 431 ? 5.5 -38.188 -5.781 1 93.94 431 PRO A CA 1
ATOM 3398 C C . PRO A 1 431 ? 6.277 -36.906 -5.449 1 93.94 431 PRO A C 1
ATOM 3400 O O . PRO A 1 431 ? 6.766 -36.75 -4.328 1 93.94 431 PRO A O 1
ATOM 3403 N N . HIS A 1 432 ? 6.48 -36.062 -6.41 1 96.06 432 HIS A N 1
ATOM 3404 C CA . HIS A 1 432 ? 7.254 -34.844 -6.305 1 96.06 432 HIS A CA 1
ATOM 3405 C C . HIS A 1 432 ? 6.906 -33.875 -7.434 1 96.06 432 HIS A C 1
ATOM 3407 O O . HIS A 1 432 ? 5.941 -34.094 -8.172 1 96.06 432 HIS A O 1
ATOM 3413 N N . ALA A 1 433 ? 7.641 -32.812 -7.523 1 97.38 433 ALA A N 1
ATOM 3414 C CA . ALA A 1 433 ? 7.367 -31.781 -8.539 1 97.38 433 ALA A CA 1
ATOM 3415 C C . ALA A 1 433 ? 8.492 -31.719 -9.57 1 97.38 433 ALA A C 1
ATOM 3417 O O . ALA A 1 433 ? 8.492 -30.844 -10.438 1 97.38 433 ALA A O 1
ATOM 3418 N N . TYR A 1 434 ? 9.461 -32.625 -9.617 1 98.38 434 TYR A N 1
ATOM 3419 C CA . TYR A 1 434 ? 10.719 -32.438 -10.312 1 98.38 434 TYR A CA 1
ATOM 3420 C C . TYR A 1 434 ? 10.805 -33.312 -11.555 1 98.38 434 TYR A C 1
ATOM 3422 O O . TYR A 1 434 ? 11.227 -34.469 -11.484 1 98.38 434 TYR A O 1
ATOM 3430 N N . TRP A 1 435 ? 10.477 -32.75 -12.734 1 98.12 435 TRP A N 1
ATOM 3431 C CA . TRP A 1 435 ? 10.469 -33.562 -13.961 1 98.12 435 TRP A CA 1
ATOM 3432 C C . TRP A 1 435 ? 11.133 -32.781 -15.109 1 98.12 435 TRP A C 1
ATOM 3434 O O . TRP A 1 435 ? 11.242 -33.312 -16.219 1 98.12 435 TRP A O 1
ATOM 3444 N N . GLY A 1 436 ? 11.555 -31.562 -14.844 1 98.31 436 GLY A N 1
ATOM 3445 C CA . GLY A 1 436 ? 12.125 -30.719 -15.883 1 98.31 436 GLY A CA 1
ATOM 3446 C C . GLY A 1 436 ? 13.57 -31.047 -16.188 1 98.31 436 GLY A C 1
ATOM 3447 O O . GLY A 1 436 ? 14.086 -32.094 -15.742 1 98.31 436 GLY A O 1
ATOM 3448 N N . PRO A 1 437 ? 14.203 -30.203 -16.969 1 97.56 437 PRO A N 1
ATOM 3449 C CA . PRO A 1 437 ? 15.594 -30.453 -17.359 1 97.56 437 PRO A CA 1
ATOM 3450 C C . PRO A 1 437 ? 16.547 -30.531 -16.172 1 97.56 437 PRO A C 1
ATOM 3452 O O . PRO A 1 437 ? 16.344 -29.828 -15.172 1 97.56 437 PRO A O 1
ATOM 3455 N N . ASP A 1 438 ? 17.453 -31.375 -16.297 1 95.5 438 ASP A N 1
ATOM 3456 C CA . ASP A 1 438 ? 18.625 -31.422 -15.43 1 95.5 438 ASP A CA 1
ATOM 3457 C C . ASP A 1 438 ? 19.906 -31.266 -16.234 1 95.5 438 ASP A C 1
ATOM 3459 O O . ASP A 1 438 ? 19.891 -31.344 -17.469 1 95.5 438 ASP A O 1
ATOM 3463 N N . TYR A 1 439 ? 20.969 -30.938 -15.57 1 96.75 439 TYR A N 1
ATOM 3464 C CA .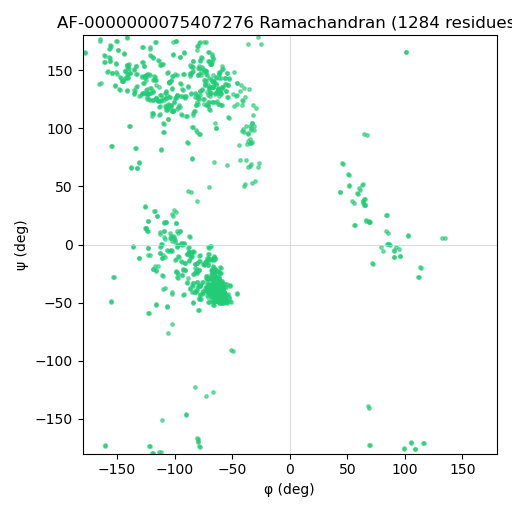 TYR A 1 439 ? 22.219 -30.656 -16.25 1 96.75 439 TYR A CA 1
ATOM 3465 C C . TYR A 1 439 ? 23.391 -31.359 -15.57 1 96.75 439 TYR A C 1
ATOM 3467 O O . TYR A 1 439 ? 23.359 -31.578 -14.359 1 96.75 439 TYR A O 1
ATOM 3475 N N . THR A 1 440 ? 24.406 -31.609 -16.375 1 96.5 440 THR A N 1
ATOM 3476 C CA . THR A 1 440 ? 25.562 -32.344 -15.883 1 96.5 440 THR A CA 1
ATOM 3477 C C . THR A 1 440 ? 26.625 -31.406 -15.344 1 96.5 440 THR A C 1
ATOM 3479 O O . THR A 1 440 ? 26.578 -30.188 -15.578 1 96.5 440 THR A O 1
ATOM 3482 N N . ILE A 1 441 ? 27.516 -32.062 -14.625 1 97.31 441 ILE A N 1
ATOM 3483 C CA . ILE A 1 441 ? 28.672 -31.297 -14.133 1 97.31 441 ILE A CA 1
ATOM 3484 C C . ILE A 1 441 ? 29.453 -30.719 -15.312 1 97.31 441 ILE A C 1
ATOM 3486 O O . ILE A 1 441 ? 29.969 -29.609 -15.234 1 97.31 441 ILE A O 1
ATOM 3490 N N . ALA A 1 442 ? 29.5 -31.484 -16.406 1 97.19 442 ALA A N 1
ATOM 3491 C CA . ALA A 1 442 ? 30.219 -31.031 -17.609 1 97.19 442 ALA A CA 1
ATOM 3492 C C . ALA A 1 442 ? 29.562 -29.781 -18.188 1 97.19 442 ALA A C 1
ATOM 3494 O O . ALA A 1 442 ? 30.25 -28.859 -18.625 1 97.19 442 ALA A O 1
ATOM 3495 N N . GLU A 1 443 ? 28.281 -29.766 -18.219 1 96.88 443 GLU A N 1
ATOM 3496 C CA . GLU A 1 443 ? 27.562 -28.594 -18.703 1 96.88 443 GLU A CA 1
ATOM 3497 C C . GLU A 1 443 ? 27.766 -27.391 -17.797 1 96.88 443 GLU A C 1
ATOM 3499 O O . GLU A 1 443 ? 27.891 -26.266 -18.266 1 96.88 443 GLU A O 1
ATOM 3504 N N . ALA A 1 444 ? 27.797 -27.641 -16.516 1 97.62 444 ALA A N 1
ATOM 3505 C CA . ALA A 1 444 ? 28.078 -26.562 -15.555 1 97.62 444 ALA A CA 1
ATOM 3506 C C . ALA A 1 444 ? 29.484 -26.016 -15.75 1 97.62 444 ALA A C 1
ATOM 3508 O O . ALA A 1 444 ? 29.688 -24.797 -15.727 1 97.62 444 ALA A O 1
ATOM 3509 N N . ARG A 1 445 ? 30.406 -26.906 -15.969 1 96.88 445 ARG A N 1
ATOM 3510 C CA . ARG A 1 445 ? 31.781 -26.5 -16.203 1 96.88 445 ARG A CA 1
ATOM 3511 C C . ARG A 1 445 ? 31.906 -25.672 -17.469 1 96.88 445 ARG A C 1
ATOM 3513 O O . ARG A 1 445 ? 32.656 -24.688 -17.5 1 96.88 445 ARG A O 1
ATOM 3520 N N . ALA A 1 446 ? 31.219 -26.109 -18.406 1 97.5 446 ALA A N 1
ATOM 3521 C CA . ALA A 1 446 ? 31.234 -25.375 -19.672 1 97.5 446 ALA A CA 1
ATOM 3522 C C . ALA A 1 446 ? 30.688 -23.953 -19.484 1 97.5 446 ALA A C 1
ATOM 3524 O O . ALA A 1 446 ? 31.203 -23 -20.062 1 97.5 446 ALA A O 1
ATOM 3525 N N . ALA A 1 447 ? 29.609 -23.844 -18.734 1 97.62 447 ALA A N 1
ATOM 3526 C CA . ALA A 1 447 ? 29.016 -22.531 -18.453 1 97.62 447 ALA A CA 1
ATOM 3527 C C . ALA A 1 447 ? 29.984 -21.656 -17.688 1 97.62 447 ALA A C 1
ATOM 3529 O O . ALA A 1 447 ? 30.078 -20.453 -17.938 1 97.62 447 ALA A O 1
ATOM 3530 N N . LEU A 1 448 ? 30.719 -22.219 -16.781 1 97.44 448 LEU A N 1
ATOM 3531 C CA . LEU A 1 448 ? 31.688 -21.484 -15.977 1 97.44 448 LEU A CA 1
ATOM 3532 C C . LEU A 1 448 ? 32.844 -20.984 -16.844 1 97.44 448 LEU A C 1
ATOM 3534 O O . LEU A 1 448 ? 33.312 -19.859 -16.656 1 97.44 448 LEU A O 1
ATOM 3538 N N . ALA A 1 449 ? 33.219 -21.797 -17.734 1 96.31 449 ALA A N 1
ATOM 3539 C CA . ALA A 1 449 ? 34.344 -21.453 -18.609 1 96.31 449 ALA A CA 1
ATOM 3540 C C . ALA A 1 449 ? 34 -20.266 -19.5 1 96.31 449 ALA A C 1
ATOM 3542 O O . ALA A 1 449 ? 34.875 -19.5 -19.906 1 96.31 449 ALA A O 1
ATOM 3543 N N . ALA A 1 450 ? 32.781 -20.094 -19.703 1 95.81 450 ALA A N 1
ATOM 3544 C CA . ALA A 1 450 ? 32.344 -19.016 -20.578 1 95.81 450 ALA A CA 1
ATOM 3545 C C . ALA A 1 450 ? 32.156 -17.719 -19.797 1 95.81 450 ALA A C 1
ATOM 3547 O O . ALA A 1 450 ? 31.938 -16.656 -20.391 1 95.81 450 ALA A O 1
ATOM 3548 N N . MET A 1 451 ? 32.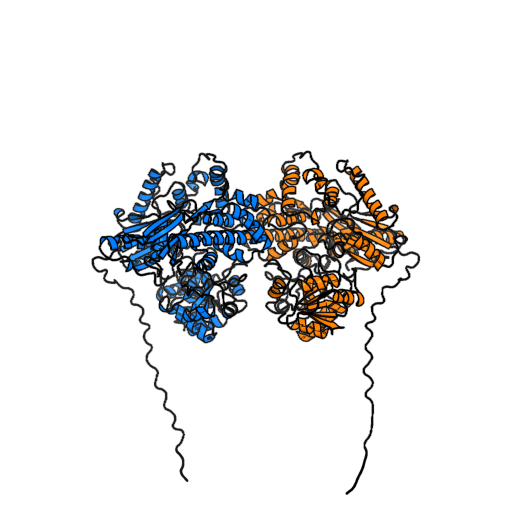25 -17.75 -18.516 1 93.5 451 MET A N 1
ATOM 3549 C CA . MET A 1 451 ? 32 -16.578 -17.656 1 93.5 451 MET A CA 1
ATOM 3550 C C . MET A 1 451 ? 33.312 -15.984 -17.172 1 93.5 451 MET A C 1
ATOM 3552 O O . MET A 1 451 ? 34.25 -16.719 -16.859 1 93.5 451 MET A O 1
ATOM 3556 N N . ASP A 1 452 ? 33.406 -14.594 -17.109 1 92.69 452 ASP A N 1
ATOM 3557 C CA . ASP A 1 452 ? 34.5 -13.93 -16.438 1 92.69 452 ASP A CA 1
ATOM 3558 C C . ASP A 1 452 ? 34.438 -14.117 -14.93 1 92.69 452 ASP A C 1
ATOM 3560 O O . ASP A 1 452 ? 33.531 -13.602 -14.281 1 92.69 452 ASP A O 1
ATOM 3564 N N . LEU A 1 453 ? 35.438 -14.797 -14.359 1 91.69 453 LEU A N 1
ATOM 3565 C CA . LEU A 1 453 ? 35.344 -15.203 -12.961 1 91.69 453 LEU A CA 1
ATOM 3566 C C . LEU A 1 453 ? 36.219 -14.297 -12.078 1 91.69 453 LEU A C 1
ATOM 3568 O O . LEU A 1 453 ? 36.438 -14.602 -10.906 1 91.69 453 LEU A O 1
ATOM 3572 N N . SER A 1 454 ? 36.781 -13.219 -12.516 1 91.06 454 SER A N 1
ATOM 3573 C CA . SER A 1 454 ? 37.688 -12.359 -11.781 1 91.06 454 SER A CA 1
ATOM 3574 C C . SER A 1 454 ? 37.094 -11.891 -10.469 1 91.06 454 SER A C 1
ATOM 3576 O O . SER A 1 454 ? 37.781 -11.812 -9.453 1 91.06 454 SER A O 1
ATOM 3578 N N . GLY A 1 455 ? 35.875 -11.664 -10.344 1 92.31 455 GLY A N 1
ATOM 3579 C CA . GLY A 1 455 ? 35.25 -11.18 -9.133 1 92.31 455 GLY A CA 1
ATOM 3580 C C . GLY A 1 455 ? 34.594 -12.289 -8.32 1 92.31 455 GLY A C 1
ATOM 3581 O O . GLY A 1 455 ? 33.906 -12.023 -7.324 1 92.31 455 GLY A O 1
ATOM 3582 N N . PHE A 1 456 ? 35.031 -13.578 -8.633 1 96 456 PHE A N 1
ATOM 3583 C CA . PHE A 1 456 ? 34.344 -14.703 -8.008 1 96 456 PHE A CA 1
ATOM 3584 C C . PHE A 1 456 ? 35.344 -15.789 -7.598 1 96 456 PHE A C 1
ATOM 3586 O O . PHE A 1 456 ? 36.438 -15.867 -8.133 1 96 456 PHE A O 1
ATOM 3593 N N . GLU A 1 457 ? 35 -16.531 -6.555 1 96.19 457 GLU A N 1
ATOM 3594 C CA . GLU A 1 457 ? 35.719 -17.734 -6.117 1 96.19 457 GLU A CA 1
ATOM 3595 C C . GLU A 1 457 ? 34.906 -18.984 -6.422 1 96.19 457 GLU A C 1
ATOM 3597 O O . GLU A 1 457 ? 33.719 -19.078 -6.066 1 96.19 457 GLU A O 1
ATOM 3602 N N . VAL A 1 458 ? 35.594 -19.953 -7.066 1 96.88 458 VAL A N 1
ATOM 3603 C CA . VAL A 1 458 ? 34.906 -21.172 -7.453 1 96.88 458 VAL A CA 1
ATOM 3604 C C . VAL A 1 458 ? 35.438 -22.344 -6.637 1 96.88 458 VAL A C 1
ATOM 3606 O O . VAL A 1 458 ? 36.656 -22.562 -6.555 1 96.88 458 VAL A O 1
ATOM 3609 N N . SER A 1 459 ? 34.5 -23.078 -6.039 1 96.31 459 SER A N 1
ATOM 3610 C CA . SER A 1 459 ? 34.844 -24.312 -5.336 1 96.31 459 SER A CA 1
ATOM 3611 C C . SER A 1 459 ? 34.188 -25.516 -6.012 1 96.31 459 SER A C 1
ATOM 3613 O O . SER A 1 459 ? 33 -25.5 -6.336 1 96.31 459 SER A O 1
ATOM 3615 N N . GLU A 1 460 ? 35 -26.547 -6.121 1 96.31 460 GLU A N 1
ATOM 3616 C CA . GLU A 1 460 ? 34.5 -27.781 -6.723 1 96.31 460 GLU A CA 1
ATOM 3617 C C . GLU A 1 460 ? 34 -28.75 -5.656 1 96.31 460 GLU A C 1
ATOM 3619 O O . GLU A 1 460 ? 34.625 -28.875 -4.594 1 96.31 460 GLU A O 1
ATOM 3624 N N . ASN A 1 461 ? 32.906 -29.344 -5.949 1 95.12 461 ASN A N 1
ATOM 3625 C CA . ASN A 1 461 ? 32.281 -30.344 -5.082 1 95.12 461 ASN A CA 1
ATOM 3626 C C . ASN A 1 461 ? 32.125 -29.828 -3.652 1 95.12 461 ASN A C 1
ATOM 3628 O O . ASN A 1 461 ? 32.656 -30.438 -2.713 1 95.12 461 ASN A O 1
ATOM 3632 N N . PRO A 1 462 ? 31.406 -28.781 -3.555 1 95.56 462 PRO A N 1
ATOM 3633 C CA . PRO A 1 462 ? 31.25 -28.188 -2.227 1 95.56 462 PRO A CA 1
ATOM 3634 C C . PRO A 1 462 ? 30.531 -29.109 -1.246 1 95.56 462 PRO A C 1
ATOM 3636 O O . PRO A 1 462 ? 29.594 -29.828 -1.633 1 95.56 462 PRO A O 1
ATOM 3639 N N . GLU A 1 463 ? 31 -29.047 0.039 1 95.56 463 GLU A N 1
ATOM 3640 C CA . GLU A 1 463 ? 30.312 -29.781 1.101 1 95.56 463 GLU A CA 1
ATOM 3641 C C . GLU A 1 463 ? 29 -29.125 1.479 1 95.56 463 GLU A C 1
ATOM 3643 O O . GLU A 1 463 ? 28.906 -27.891 1.537 1 95.56 463 GLU A O 1
ATOM 3648 N N . ILE A 1 464 ? 28.094 -29.922 1.724 1 97.62 464 ILE A N 1
ATOM 3649 C CA . ILE A 1 464 ? 26.75 -29.453 2.074 1 97.62 464 ILE A CA 1
ATOM 3650 C C . ILE A 1 464 ? 26.828 -28.594 3.34 1 97.62 464 ILE A C 1
ATOM 3652 O O . ILE A 1 464 ? 26.109 -27.609 3.475 1 97.62 464 ILE A O 1
ATOM 3656 N N . ASP A 1 465 ? 27.688 -28.938 4.262 1 97.75 465 ASP A N 1
ATOM 3657 C CA . ASP A 1 465 ? 27.844 -28.203 5.512 1 97.75 465 ASP A CA 1
ATOM 3658 C C . ASP A 1 465 ? 28.359 -26.797 5.258 1 97.75 465 ASP A C 1
ATOM 3660 O O . ASP A 1 465 ? 28.016 -25.859 5.984 1 97.75 465 ASP A O 1
ATOM 3664 N N . HIS A 1 466 ? 29.172 -26.75 4.262 1 97.62 466 HIS A N 1
ATOM 3665 C CA . HIS A 1 466 ? 29.688 -25.438 3.902 1 97.62 466 HIS A CA 1
ATOM 3666 C C . HIS A 1 466 ? 28.578 -24.531 3.4 1 97.62 466 HIS A C 1
ATOM 3668 O O . HIS A 1 466 ? 28.5 -23.359 3.779 1 97.62 466 HIS A O 1
ATOM 3674 N N . ILE A 1 467 ? 27.719 -25.016 2.547 1 98.06 467 ILE A N 1
ATOM 3675 C CA . ILE A 1 467 ? 26.594 -24.25 2.041 1 98.06 467 ILE A CA 1
ATOM 3676 C C . ILE A 1 467 ? 25.672 -23.875 3.195 1 98.06 467 ILE A C 1
ATOM 3678 O O . ILE A 1 467 ? 25.203 -22.734 3.281 1 98.06 467 ILE A O 1
ATOM 3682 N N . ALA A 1 468 ? 25.375 -24.812 4.086 1 98.62 468 ALA A N 1
ATOM 3683 C CA . ALA A 1 468 ? 24.547 -24.562 5.258 1 98.62 468 ALA A CA 1
ATOM 3684 C C . ALA A 1 468 ? 25.141 -23.453 6.125 1 98.62 468 ALA A C 1
ATOM 3686 O O . ALA A 1 468 ? 24.406 -22.625 6.676 1 98.62 468 ALA A O 1
ATOM 3687 N N . ALA A 1 469 ? 26.422 -23.438 6.238 1 98.44 469 ALA A N 1
ATOM 3688 C CA . ALA A 1 469 ? 27.094 -22.422 7.031 1 98.44 469 ALA A CA 1
ATOM 3689 C C . ALA A 1 469 ? 26.922 -21.031 6.41 1 98.44 469 ALA A C 1
ATOM 3691 O O . ALA A 1 469 ? 26.688 -20.047 7.125 1 98.44 469 ALA A O 1
ATOM 3692 N N . LEU A 1 470 ? 27.078 -20.938 5.105 1 98.06 470 LEU A N 1
ATOM 3693 C CA . LEU A 1 470 ? 26.875 -19.672 4.414 1 98.06 470 LEU A CA 1
ATOM 3694 C C . LEU A 1 470 ? 25.469 -19.141 4.684 1 98.06 470 LEU A C 1
ATOM 3696 O O . LEU A 1 470 ? 25.297 -17.953 4.996 1 98.06 470 LEU A O 1
ATOM 3700 N N . LEU A 1 471 ? 24.484 -19.984 4.609 1 98.62 471 LEU A N 1
ATOM 3701 C CA . LEU A 1 471 ? 23.094 -19.594 4.844 1 98.62 471 LEU A CA 1
ATOM 3702 C C . LEU A 1 471 ? 22.875 -19.172 6.297 1 98.62 471 LEU A C 1
ATOM 3704 O O . LEU A 1 471 ? 22.188 -18.188 6.566 1 98.62 471 LEU A O 1
ATOM 3708 N N . ALA A 1 472 ? 23.469 -19.906 7.227 1 98.44 472 ALA A N 1
ATOM 3709 C CA . ALA A 1 472 ? 23.359 -19.609 8.656 1 98.44 472 ALA A CA 1
ATOM 3710 C C . ALA A 1 472 ? 23.953 -18.25 8.977 1 98.44 472 ALA A C 1
ATOM 3712 O O . ALA A 1 472 ? 23.484 -17.562 9.883 1 98.44 472 ALA A O 1
ATOM 3713 N N . GLU A 1 473 ? 24.922 -17.875 8.211 1 97.31 473 GLU A N 1
ATOM 3714 C CA . GLU A 1 473 ? 25.609 -16.625 8.438 1 97.31 473 GLU A CA 1
ATOM 3715 C C . GLU A 1 473 ? 24.906 -15.469 7.727 1 97.31 473 GLU A C 1
ATOM 3717 O O . GLU A 1 473 ? 25.359 -14.32 7.789 1 97.31 473 GLU A O 1
ATOM 3722 N N . GLY A 1 474 ? 23.844 -15.781 7.004 1 97.38 474 GLY A N 1
ATOM 3723 C CA . GLY A 1 474 ? 23.031 -14.727 6.422 1 97.38 474 GLY A CA 1
ATOM 3724 C C . GLY A 1 474 ? 23.281 -14.531 4.938 1 97.38 474 GLY A C 1
ATOM 3725 O O . GLY A 1 474 ? 22.75 -13.594 4.332 1 97.38 474 GLY A O 1
ATOM 3726 N N . CYS A 1 475 ? 24.047 -15.383 4.32 1 97.62 475 CYS A N 1
ATOM 3727 C CA . CYS A 1 475 ? 24.281 -15.297 2.881 1 97.62 475 CYS A CA 1
ATOM 3728 C C . CYS A 1 475 ? 23.031 -15.719 2.107 1 97.62 475 CYS A C 1
ATOM 3730 O O . CYS A 1 475 ? 22.266 -16.562 2.568 1 97.62 475 CYS A O 1
ATOM 3732 N N . VAL A 1 476 ? 22.859 -15.062 0.971 1 98.19 476 VAL A N 1
ATOM 3733 C CA . VAL A 1 476 ? 21.797 -15.422 0.03 1 98.19 476 VAL A CA 1
ATOM 3734 C C . VAL A 1 476 ? 22.391 -16.25 -1.113 1 98.19 476 VAL A C 1
ATOM 3736 O O . VAL A 1 476 ? 23.281 -15.781 -1.828 1 98.19 476 VAL A O 1
ATOM 3739 N N . VAL A 1 477 ? 21.859 -17.453 -1.31 1 98.56 477 VAL A N 1
ATOM 3740 C CA . VAL A 1 477 ? 22.469 -18.406 -2.23 1 98.56 477 VAL A CA 1
ATOM 3741 C C . VAL A 1 477 ? 21.469 -18.797 -3.307 1 98.56 477 VAL A C 1
ATOM 3743 O O . VAL A 1 477 ? 20.359 -19.25 -2.996 1 98.56 477 VAL A O 1
ATOM 3746 N N . GLY A 1 478 ? 21.859 -18.625 -4.574 1 98.56 478 GLY A N 1
ATOM 3747 C CA . GLY A 1 478 ? 21.094 -19.234 -5.652 1 98.56 478 GLY A CA 1
ATOM 3748 C C . GLY A 1 478 ? 21.391 -20.703 -5.836 1 98.56 478 GLY A C 1
ATOM 3749 O O . GLY A 1 478 ? 22.562 -21.109 -5.863 1 98.56 478 GLY A O 1
ATOM 3750 N N . ARG A 1 479 ? 20.359 -21.5 -5.848 1 98.56 479 ARG A N 1
ATOM 3751 C CA . ARG A 1 479 ? 20.5 -22.938 -6.027 1 98.56 479 ARG A CA 1
ATOM 3752 C C . ARG A 1 479 ? 19.922 -23.375 -7.371 1 98.56 479 ARG A C 1
ATOM 3754 O O . ARG A 1 479 ? 18.781 -23.062 -7.695 1 98.56 479 ARG A O 1
ATOM 3761 N N . CYS A 1 480 ? 20.688 -24.016 -8.18 1 98.44 480 CYS A N 1
ATOM 3762 C CA . CYS A 1 480 ? 20.312 -24.594 -9.469 1 98.44 480 CYS A CA 1
ATOM 3763 C C . CYS A 1 480 ? 20.859 -26 -9.617 1 98.44 480 CYS A C 1
ATOM 3765 O O . CYS A 1 480 ? 21.875 -26.219 -10.266 1 98.44 480 CYS A O 1
ATOM 3767 N N . LEU A 1 481 ? 20.125 -26.953 -9.047 1 97.88 481 LEU A N 1
ATOM 3768 C CA . LEU A 1 481 ? 20.578 -28.344 -8.969 1 97.88 481 LEU A CA 1
ATOM 3769 C C . LEU A 1 481 ? 19.438 -29.312 -9.266 1 97.88 481 LEU A C 1
ATOM 3771 O O . LEU A 1 481 ? 18.281 -29 -8.969 1 97.88 481 LEU A O 1
ATOM 3775 N N . GLY A 1 482 ? 19.812 -30.422 -9.859 1 97.44 482 GLY A N 1
ATOM 3776 C CA . GLY A 1 482 ? 18.844 -31.484 -10.094 1 97.44 482 GLY A CA 1
ATOM 3777 C C . GLY A 1 482 ? 17.797 -31.125 -11.125 1 97.44 482 GLY A C 1
ATOM 3778 O O . GLY A 1 482 ? 17.938 -30.125 -11.836 1 97.44 482 GLY A O 1
ATOM 3779 N N . ARG A 1 483 ? 16.797 -32.031 -11.25 1 97.88 483 ARG A N 1
ATOM 3780 C CA . ARG A 1 483 ? 15.711 -31.781 -12.188 1 97.88 483 ARG A CA 1
ATOM 3781 C C . ARG A 1 483 ? 14.875 -30.578 -11.742 1 97.88 483 ARG A C 1
ATOM 3783 O O . ARG A 1 483 ? 14.57 -30.438 -10.555 1 97.88 483 ARG A O 1
ATOM 3790 N N . GLU A 1 484 ? 14.625 -29.828 -12.711 1 97.56 484 GLU A N 1
ATOM 3791 C CA . GLU A 1 484 ? 13.852 -28.609 -12.445 1 97.56 484 GLU A CA 1
ATOM 3792 C C . GLU A 1 484 ? 12.422 -28.938 -12.016 1 97.56 484 GLU A C 1
ATOM 3794 O O . GLU A 1 484 ? 11.82 -29.891 -12.531 1 97.56 484 GLU A O 1
ATOM 3799 N N . GLU A 1 485 ? 11.914 -28.172 -11.008 1 98.19 485 GLU A N 1
ATOM 3800 C CA . GLU A 1 485 ? 10.523 -28.344 -10.602 1 98.19 485 GLU A CA 1
ATOM 3801 C C . GLU A 1 485 ? 9.57 -27.781 -11.648 1 98.19 485 GLU A C 1
ATOM 3803 O O . GLU A 1 485 ? 9.914 -26.859 -12.383 1 98.19 485 GLU A O 1
ATOM 3808 N N . PHE A 1 486 ? 8.367 -28.359 -11.781 1 97.94 486 PHE A N 1
ATOM 3809 C CA . PHE A 1 486 ? 7.281 -27.922 -12.648 1 97.94 486 PHE A CA 1
ATOM 3810 C C . PHE A 1 486 ? 6.426 -26.875 -11.938 1 97.94 486 PHE A C 1
ATOM 3812 O O . PHE A 1 486 ? 6.234 -26.938 -10.719 1 97.94 486 PHE A O 1
ATOM 3819 N N . GLY A 1 487 ? 5.934 -25.938 -12.727 1 96.19 487 GLY A N 1
ATOM 3820 C CA . GLY A 1 487 ? 4.973 -25 -12.172 1 96.19 487 GLY A CA 1
ATOM 3821 C C . GLY A 1 487 ? 5.555 -23.625 -11.922 1 96.19 487 GLY A C 1
ATOM 3822 O O . GLY A 1 487 ? 6.672 -23.328 -12.352 1 96.19 487 GLY A O 1
ATOM 3823 N N . GLN A 1 488 ? 4.781 -22.797 -11.234 1 91.62 488 GLN A N 1
ATOM 3824 C CA . GLN A 1 488 ? 5.09 -21.375 -11.094 1 91.62 488 GLN A CA 1
ATOM 3825 C C . GLN A 1 488 ? 5.934 -21.109 -9.852 1 91.62 488 GLN A C 1
ATOM 3827 O O . GLN A 1 488 ? 6.551 -20.047 -9.727 1 91.62 488 GLN A O 1
ATOM 3832 N N . ARG A 1 489 ? 5.969 -22.047 -9 1 95.25 489 ARG A N 1
ATOM 3833 C CA . ARG A 1 489 ? 6.648 -21.844 -7.723 1 95.25 489 ARG A CA 1
ATOM 3834 C C . ARG A 1 489 ? 7.992 -22.562 -7.699 1 95.25 489 ARG A C 1
ATOM 3836 O O . ARG A 1 489 ? 8.125 -23.672 -8.234 1 95.25 489 ARG A O 1
ATOM 3843 N N . ALA A 1 490 ? 8.984 -21.859 -7.102 1 97.25 490 ALA A N 1
ATOM 3844 C CA . ALA A 1 490 ? 10.258 -22.531 -6.871 1 97.25 490 ALA A CA 1
ATOM 3845 C C . ALA A 1 490 ? 10.18 -23.453 -5.664 1 97.25 490 ALA A C 1
ATOM 3847 O O . ALA A 1 490 ? 9.695 -23.062 -4.602 1 97.25 490 ALA A O 1
ATOM 3848 N N . LEU A 1 491 ? 10.648 -24.641 -5.871 1 98.38 491 LEU A N 1
ATOM 3849 C CA . LEU A 1 491 ? 10.547 -25.641 -4.824 1 98.38 491 LEU A CA 1
ATOM 3850 C C . LEU A 1 491 ? 11.914 -26.234 -4.5 1 98.38 491 LEU A C 1
ATOM 3852 O O . LEU A 1 491 ? 12.031 -27.438 -4.262 1 98.38 491 LEU A O 1
ATOM 3856 N N . GLY A 1 492 ? 12.922 -25.422 -4.629 1 98.31 492 GLY A N 1
ATOM 3857 C CA . GLY A 1 492 ? 14.211 -25.797 -4.062 1 98.31 492 GLY A CA 1
ATOM 3858 C C . GLY A 1 492 ? 15.266 -26.062 -5.113 1 98.31 492 GLY A C 1
ATOM 3859 O O . GLY A 1 492 ? 16.469 -25.953 -4.844 1 98.31 492 GLY A O 1
ATOM 3860 N N . ASN A 1 493 ? 14.914 -26.484 -6.305 1 98.62 493 ASN A N 1
ATOM 3861 C CA . ASN A 1 493 ? 15.906 -26.859 -7.305 1 98.62 493 ASN A CA 1
ATOM 3862 C C . ASN A 1 493 ? 16.281 -25.672 -8.188 1 98.62 493 ASN A C 1
ATOM 3864 O O . ASN A 1 493 ? 17.312 -25.688 -8.852 1 98.62 493 ASN A O 1
ATOM 3868 N N . ARG A 1 494 ? 15.508 -24.703 -8.305 1 98.56 494 ARG A N 1
ATOM 3869 C CA . ARG A 1 494 ? 15.789 -23.406 -8.922 1 98.56 494 ARG A CA 1
ATOM 3870 C C . ARG A 1 494 ? 15.352 -22.266 -8.016 1 98.56 494 ARG A C 1
ATOM 3872 O O . ARG A 1 494 ? 14.438 -21.5 -8.352 1 98.56 494 ARG A O 1
ATOM 3879 N N . SER A 1 495 ? 16.062 -22.062 -6.922 1 98.56 495 SER A N 1
ATOM 3880 C CA . SER A 1 495 ? 15.602 -21.203 -5.84 1 98.56 495 SER A CA 1
ATOM 3881 C C . SER A 1 495 ? 16.719 -20.281 -5.34 1 98.56 495 SER A C 1
ATOM 3883 O O . SER A 1 495 ? 17.891 -20.609 -5.488 1 98.56 495 SER A O 1
ATOM 3885 N N . ILE A 1 496 ? 16.312 -19.141 -4.859 1 98.38 496 ILE A N 1
ATOM 3886 C CA . ILE A 1 496 ? 17.125 -18.344 -3.947 1 98.38 496 ILE A CA 1
ATOM 3887 C C . ILE A 1 496 ? 16.812 -18.75 -2.504 1 98.38 496 ILE A C 1
ATOM 3889 O O . ILE A 1 496 ? 15.656 -18.75 -2.088 1 98.38 496 ILE A O 1
ATOM 3893 N N . LEU A 1 497 ? 17.844 -19.062 -1.774 1 98.75 497 LEU A N 1
ATOM 3894 C CA . LEU A 1 497 ? 17.703 -19.531 -0.399 1 98.75 497 LEU A CA 1
ATOM 3895 C C . LEU A 1 497 ? 18.375 -18.562 0.576 1 98.75 497 LEU A C 1
ATOM 3897 O O . LEU A 1 497 ? 19.406 -17.984 0.264 1 98.75 497 LEU A O 1
ATOM 3901 N N . ALA A 1 498 ? 17.734 -18.453 1.721 1 98.75 498 ALA A N 1
ATOM 3902 C CA . ALA A 1 498 ? 18.281 -17.562 2.744 1 98.75 498 ALA A CA 1
ATOM 3903 C C . ALA A 1 498 ? 17.797 -17.969 4.137 1 98.75 498 ALA A C 1
ATOM 3905 O O . ALA A 1 498 ? 16.984 -18.891 4.277 1 98.75 498 ALA A O 1
ATOM 3906 N N . HIS A 1 499 ? 18.453 -17.344 5.102 1 98.75 499 HIS A N 1
ATOM 3907 C CA . HIS A 1 499 ? 18.047 -17.547 6.484 1 98.75 499 HIS A CA 1
ATOM 3908 C C . HIS A 1 499 ? 16.609 -17.094 6.711 1 98.75 499 HIS A C 1
ATOM 3910 O O . HIS A 1 499 ? 16.25 -15.977 6.344 1 98.75 499 HIS A O 1
ATOM 3916 N N . PRO A 1 500 ? 15.766 -17.906 7.352 1 98.62 500 PRO A N 1
ATOM 3917 C CA . PRO A 1 500 ? 14.344 -17.562 7.449 1 98.62 500 PRO A CA 1
ATOM 3918 C C . PRO A 1 500 ? 14.031 -16.688 8.656 1 98.62 500 PRO A C 1
ATOM 3920 O O . PRO A 1 500 ? 12.914 -16.188 8.773 1 98.62 500 PRO A O 1
ATOM 3923 N N . GLY A 1 501 ? 14.969 -16.438 9.516 1 97.19 501 GLY A N 1
ATOM 3924 C CA . GLY A 1 501 ? 14.656 -15.766 10.766 1 97.19 501 GLY A CA 1
ATOM 3925 C C . GLY A 1 501 ? 15.578 -14.594 11.055 1 97.19 501 GLY A C 1
ATOM 3926 O O . GLY A 1 501 ? 15.312 -13.797 11.961 1 97.19 501 GLY A O 1
ATOM 3927 N N . LEU A 1 502 ? 16.641 -14.461 10.336 1 94.62 502 LEU A N 1
ATOM 3928 C CA . LEU A 1 502 ? 17.609 -13.406 10.594 1 94.62 502 LEU A CA 1
ATOM 3929 C C . LEU A 1 502 ? 17.078 -12.047 10.133 1 94.62 502 LEU A C 1
ATOM 3931 O O . LEU A 1 502 ? 16.75 -11.867 8.961 1 94.62 502 LEU A O 1
ATOM 3935 N N . PRO A 1 503 ? 16.984 -11.078 11.109 1 88.25 503 PRO A N 1
ATOM 3936 C CA . PRO A 1 503 ? 16.484 -9.75 10.727 1 88.25 503 PRO A CA 1
ATOM 3937 C C . PRO A 1 503 ? 17.297 -9.133 9.594 1 88.25 503 PRO A C 1
ATOM 3939 O O . PRO A 1 503 ? 18.516 -9.25 9.562 1 88.25 503 PRO A O 1
ATOM 3942 N N . GLY A 1 504 ? 16.594 -8.523 8.664 1 88.94 504 GLY A N 1
ATOM 3943 C CA . GLY A 1 504 ? 17.25 -7.852 7.551 1 88.94 504 GLY A CA 1
ATOM 3944 C C . GLY A 1 504 ? 17.344 -8.711 6.305 1 88.94 504 GLY A C 1
ATOM 3945 O O . GLY A 1 504 ? 17.656 -8.211 5.223 1 88.94 504 GLY A O 1
ATOM 3946 N N . THR A 1 505 ? 17.031 -9.961 6.414 1 94.94 505 THR A N 1
ATOM 3947 C CA . THR A 1 505 ? 17.141 -10.891 5.297 1 94.94 505 THR A CA 1
ATOM 3948 C C . THR A 1 505 ? 16.266 -10.445 4.125 1 94.94 505 THR A C 1
ATOM 3950 O O . THR A 1 505 ? 16.719 -10.445 2.977 1 94.94 505 THR A O 1
ATOM 3953 N N . VAL A 1 506 ? 15.055 -10.031 4.418 1 93.56 506 VAL A N 1
ATOM 3954 C CA . VAL A 1 506 ? 14.125 -9.609 3.379 1 93.56 506 VAL A CA 1
ATOM 3955 C C . VAL A 1 506 ? 14.688 -8.391 2.645 1 93.56 506 VAL A C 1
ATOM 3957 O O . VAL A 1 506 ? 14.703 -8.359 1.411 1 93.56 506 VAL A O 1
ATOM 3960 N N . ASP A 1 507 ? 15.148 -7.445 3.371 1 88.94 507 ASP A N 1
ATOM 3961 C CA . ASP A 1 507 ? 15.734 -6.25 2.781 1 88.94 507 ASP A CA 1
ATOM 3962 C C . ASP A 1 507 ? 16.938 -6.605 1.903 1 88.94 507 ASP A C 1
ATOM 3964 O O . ASP A 1 507 ? 17.109 -6.043 0.82 1 88.94 507 ASP A O 1
ATOM 3968 N N . LYS A 1 508 ? 17.688 -7.492 2.377 1 92 508 LYS A N 1
ATOM 3969 C CA . LYS A 1 508 ? 18.891 -7.918 1.65 1 92 508 LYS A CA 1
ATOM 3970 C C . LYS A 1 508 ? 18.516 -8.57 0.319 1 92 508 LYS A C 1
ATOM 3972 O O . LYS A 1 508 ? 19.062 -8.211 -0.724 1 92 508 LYS A O 1
ATOM 3977 N N . ILE A 1 509 ? 17.594 -9.477 0.334 1 94.19 509 ILE A N 1
ATOM 3978 C CA . ILE A 1 509 ? 17.172 -10.164 -0.88 1 94.19 509 ILE A CA 1
ATOM 3979 C C . ILE A 1 509 ? 16.594 -9.164 -1.874 1 94.19 509 ILE A C 1
ATOM 3981 O O . ILE A 1 509 ? 16.906 -9.203 -3.064 1 94.19 509 ILE A O 1
ATOM 3985 N N . ASN A 1 510 ? 15.781 -8.297 -1.384 1 89.44 510 ASN A N 1
ATOM 3986 C CA . ASN A 1 510 ? 15.156 -7.309 -2.254 1 89.44 510 ASN A CA 1
ATOM 3987 C C . ASN A 1 510 ? 16.188 -6.375 -2.877 1 89.44 510 ASN A C 1
ATOM 3989 O O . ASN A 1 510 ? 16.062 -5.996 -4.043 1 89.44 510 ASN A O 1
ATOM 3993 N N . HIS A 1 511 ? 17.125 -6.016 -2.164 1 85.88 511 HIS A N 1
ATOM 3994 C CA . HIS A 1 511 ? 18.188 -5.16 -2.672 1 85.88 511 HIS A CA 1
ATOM 3995 C C . HIS A 1 511 ? 19.031 -5.891 -3.703 1 85.88 511 HIS A C 1
ATOM 3997 O O . HIS A 1 511 ? 19.422 -5.309 -4.723 1 85.88 511 HIS A O 1
ATOM 4003 N N . GLN A 1 512 ? 19.234 -7.09 -3.436 1 83.31 512 GLN A N 1
ATOM 4004 C CA . GLN A 1 512 ? 20.188 -7.848 -4.23 1 83.31 512 GLN A CA 1
ATOM 4005 C C . GLN A 1 512 ? 19.562 -8.32 -5.543 1 83.31 512 GLN A C 1
ATOM 4007 O O . GLN A 1 512 ? 20.25 -8.414 -6.562 1 83.31 512 GLN A O 1
ATOM 4012 N N . ILE A 1 513 ? 18.234 -8.594 -5.488 1 80.62 513 ILE A N 1
ATOM 4013 C CA . ILE A 1 513 ? 17.781 -9.273 -6.699 1 80.62 513 ILE A CA 1
ATOM 4014 C C . ILE A 1 513 ? 16.297 -9.023 -6.91 1 80.62 513 ILE A C 1
ATOM 4016 O O . ILE A 1 513 ? 15.867 -8.688 -8.016 1 80.62 513 ILE A O 1
ATOM 4020 N N . LYS A 1 514 ? 15.414 -9.188 -5.977 1 77.69 514 LYS A N 1
ATOM 4021 C CA . LYS A 1 514 ? 13.984 -9.383 -6.207 1 77.69 514 LYS A CA 1
ATOM 4022 C C . LYS A 1 514 ? 13.266 -8.047 -6.391 1 77.69 514 LYS A C 1
ATOM 4024 O O . LYS A 1 514 ? 12.312 -7.953 -7.16 1 77.69 514 LYS A O 1
ATOM 4029 N N . HIS A 1 515 ? 13.703 -6.992 -5.727 1 77.81 515 HIS A N 1
ATOM 4030 C CA . HIS A 1 515 ? 13.039 -5.695 -5.805 1 77.81 515 HIS A CA 1
ATOM 4031 C C . HIS A 1 515 ? 11.523 -5.84 -5.719 1 77.81 515 HIS A C 1
ATOM 4033 O O . HIS A 1 515 ? 10.797 -5.297 -6.555 1 77.81 515 HIS A O 1
ATOM 4039 N N . ARG A 1 516 ? 11.07 -6.641 -4.809 1 85.12 516 ARG A N 1
ATOM 4040 C CA . ARG A 1 516 ? 9.648 -6.938 -4.672 1 85.12 516 ARG A CA 1
ATOM 4041 C C . ARG A 1 516 ? 8.875 -5.711 -4.191 1 85.12 516 ARG A C 1
ATOM 4043 O O . ARG A 1 516 ? 9.453 -4.809 -3.578 1 85.12 516 ARG A O 1
ATOM 4050 N N . ASP A 1 517 ? 7.59 -5.797 -4.574 1 91.56 517 ASP A N 1
ATOM 4051 C CA . ASP A 1 517 ? 6.699 -4.812 -3.971 1 91.56 517 ASP A CA 1
ATOM 4052 C C . ASP A 1 517 ? 6.754 -4.883 -2.447 1 91.56 517 ASP A C 1
ATOM 4054 O O . ASP A 1 517 ? 6.84 -5.973 -1.874 1 91.56 517 ASP A O 1
ATOM 4058 N N . PHE A 1 518 ? 6.676 -3.811 -1.769 1 91.75 518 PHE A N 1
ATOM 4059 C CA . PHE A 1 518 ? 7.039 -3.668 -0.363 1 91.75 518 PHE A CA 1
ATOM 4060 C C . PHE A 1 518 ? 6.074 -4.445 0.526 1 91.75 518 PHE A C 1
ATOM 4062 O O . PHE A 1 518 ? 6.383 -4.723 1.688 1 91.75 518 PHE A O 1
ATOM 4069 N N . TRP A 1 519 ? 4.93 -4.918 0.038 1 95.06 519 TRP A N 1
ATOM 4070 C CA . TRP A 1 519 ? 3.975 -5.621 0.888 1 95.06 519 TRP A CA 1
ATOM 4071 C C . TRP A 1 519 ? 4.051 -7.125 0.66 1 95.06 519 TRP A C 1
ATOM 4073 O O . TRP A 1 519 ? 3.352 -7.898 1.324 1 95.06 519 TRP A O 1
ATOM 4083 N N . MET A 1 520 ? 4.84 -7.543 -0.271 1 95.56 520 MET A N 1
ATOM 4084 C CA . MET A 1 520 ? 4.852 -8.945 -0.688 1 95.56 520 MET A CA 1
ATOM 4085 C C . MET A 1 520 ? 5.652 -9.797 0.287 1 95.56 520 MET A C 1
ATOM 4087 O O . MET A 1 520 ? 6.711 -9.383 0.758 1 95.56 520 MET A O 1
ATOM 4091 N N . PRO A 1 521 ? 5.293 -11.094 0.567 1 95.94 521 PRO A N 1
ATOM 4092 C CA . PRO A 1 521 ? 6.004 -12.039 1.435 1 95.94 521 PRO A CA 1
ATOM 4093 C C . PRO A 1 521 ? 6.949 -12.953 0.662 1 95.94 521 PRO A C 1
ATOM 4095 O O . PRO A 1 521 ? 6.875 -13.023 -0.567 1 95.94 521 PRO A O 1
ATOM 4098 N N . PHE A 1 522 ? 7.852 -13.523 1.393 1 97.06 522 PHE A N 1
ATOM 4099 C CA . PHE A 1 522 ? 8.547 -14.727 0.944 1 97.06 522 PHE A CA 1
ATOM 4100 C C . PHE A 1 522 ? 7.926 -15.969 1.564 1 97.06 522 PHE A C 1
ATOM 4102 O O . PHE A 1 522 ? 6.922 -15.883 2.271 1 97.06 522 PHE A O 1
ATOM 4109 N N . ALA A 1 523 ? 8.414 -17.141 1.155 1 97.94 523 ALA A N 1
ATOM 4110 C CA . ALA A 1 523 ? 7.84 -18.406 1.612 1 97.94 523 ALA A CA 1
ATOM 4111 C C . ALA A 1 523 ? 8.914 -19.328 2.199 1 97.94 523 ALA A C 1
ATOM 4113 O O . ALA A 1 523 ? 10.086 -19.234 1.831 1 97.94 523 ALA A O 1
ATOM 4114 N N . PRO A 1 524 ? 8.523 -20.188 3.082 1 98.75 524 PRO A N 1
ATOM 4115 C CA . PRO A 1 524 ? 9.484 -21.141 3.654 1 98.75 524 PRO A CA 1
ATOM 4116 C C . PRO A 1 524 ? 9.375 -22.531 3.049 1 98.75 524 PRO A C 1
ATOM 4118 O O . PRO A 1 524 ? 8.281 -22.953 2.648 1 98.75 524 PRO A O 1
ATOM 4121 N N . THR A 1 525 ? 10.477 -23.141 2.939 1 98.88 525 THR A N 1
ATOM 4122 C CA . THR A 1 525 ? 10.508 -24.594 2.877 1 98.88 525 THR A CA 1
ATOM 4123 C C . THR A 1 525 ? 10.82 -25.188 4.25 1 98.88 525 THR A C 1
ATOM 4125 O O . THR A 1 525 ? 11.773 -24.781 4.91 1 98.88 525 THR A O 1
ATOM 4128 N N . ILE A 1 526 ? 9.992 -26.125 4.664 1 98.81 526 ILE A N 1
ATOM 4129 C CA . ILE A 1 526 ? 10.086 -26.656 6.016 1 98.81 526 ILE A CA 1
ATOM 4130 C C . ILE A 1 526 ? 10.242 -28.188 5.957 1 98.81 526 ILE A C 1
ATOM 4132 O O . ILE A 1 526 ? 9.516 -28.859 5.227 1 98.81 526 ILE A O 1
ATOM 4136 N N . LEU A 1 527 ? 11.195 -28.719 6.723 1 98.69 527 LEU A N 1
ATOM 4137 C CA . LEU A 1 527 ? 11.266 -30.172 6.879 1 98.69 527 LEU A CA 1
ATOM 4138 C C . LEU A 1 527 ? 9.961 -30.719 7.438 1 98.69 527 LEU A C 1
ATOM 4140 O O . LEU A 1 527 ? 9.422 -30.188 8.406 1 98.69 527 LEU A O 1
ATOM 4144 N N . ALA A 1 528 ? 9.523 -31.812 6.828 1 97.88 528 ALA A N 1
ATOM 4145 C CA . ALA A 1 528 ? 8.25 -32.406 7.238 1 97.88 528 ALA A CA 1
ATOM 4146 C C . ALA A 1 528 ? 8.25 -32.719 8.734 1 97.88 528 ALA A C 1
ATOM 4148 O O . ALA A 1 528 ? 7.242 -32.5 9.414 1 97.88 528 ALA A O 1
ATOM 4149 N N . GLU A 1 529 ? 9.305 -33.125 9.281 1 97.06 529 GLU A N 1
ATOM 4150 C CA . GLU A 1 529 ? 9.406 -33.5 10.688 1 97.06 529 GLU A CA 1
ATOM 4151 C C . GLU A 1 529 ? 9.375 -32.281 11.594 1 97.06 529 GLU A C 1
ATOM 4153 O O . GLU A 1 529 ? 9.172 -32.406 12.805 1 97.06 529 GLU A O 1
ATOM 4158 N N . CYS A 1 530 ? 9.562 -31.109 11.031 1 97.69 530 CYS A N 1
ATOM 4159 C CA . CYS A 1 530 ? 9.57 -29.891 11.82 1 97.69 530 CYS A CA 1
ATOM 4160 C C . CYS A 1 530 ? 8.297 -29.094 11.594 1 97.69 530 CYS A C 1
ATOM 4162 O O . CYS A 1 530 ? 8.07 -28.062 12.25 1 97.69 530 CYS A O 1
ATOM 4164 N N . ALA A 1 531 ? 7.418 -29.469 10.711 1 97.56 531 ALA A N 1
ATOM 4165 C CA . ALA A 1 531 ? 6.262 -28.672 10.297 1 97.56 531 ALA A CA 1
ATOM 4166 C C . ALA A 1 531 ? 5.348 -28.375 11.484 1 97.56 531 ALA A C 1
ATOM 4168 O O . ALA A 1 531 ? 4.812 -27.266 11.594 1 97.56 531 ALA A O 1
ATOM 4169 N N . GLY A 1 532 ? 5.172 -29.234 12.359 1 96.62 532 GLY A N 1
ATOM 4170 C CA . GLY A 1 532 ? 4.301 -29.078 13.508 1 96.62 532 GLY A CA 1
ATOM 4171 C C . GLY A 1 532 ? 4.793 -28.031 14.484 1 96.62 532 GLY A C 1
ATOM 4172 O O . GLY A 1 532 ? 4 -27.438 15.227 1 96.62 532 GLY A O 1
ATOM 4173 N N . ASP A 1 533 ? 6.082 -27.812 14.477 1 97.19 533 ASP A N 1
ATOM 4174 C CA . ASP A 1 533 ? 6.656 -26.797 15.359 1 97.19 533 ASP A CA 1
ATOM 4175 C C . ASP A 1 533 ? 6.324 -25.391 14.859 1 97.19 533 ASP A C 1
ATOM 4177 O O . ASP A 1 533 ? 6.23 -24.453 15.656 1 97.19 533 ASP A O 1
ATOM 4181 N N . TYR A 1 534 ? 6.16 -25.297 13.586 1 98.25 534 TYR A N 1
ATOM 4182 C CA . TYR A 1 534 ? 6.137 -23.953 13.008 1 98.25 534 TYR A CA 1
ATOM 4183 C C . TYR A 1 534 ? 4.738 -23.594 12.523 1 98.25 534 TYR A C 1
ATOM 4185 O O . TYR A 1 534 ? 4.398 -22.406 12.406 1 98.25 534 TYR A O 1
ATOM 4193 N N . LEU A 1 535 ? 3.914 -24.625 12.156 1 97.94 535 LEU A N 1
ATOM 4194 C CA . LEU A 1 535 ? 2.629 -24.375 11.516 1 97.94 535 LEU A CA 1
ATOM 4195 C C . LEU A 1 535 ? 1.479 -24.859 12.391 1 97.94 535 LEU A C 1
ATOM 4197 O O . LEU A 1 535 ? 1.587 -25.906 13.039 1 97.94 535 LEU A O 1
ATOM 4201 N N . ASP A 1 536 ? 0.38 -24.062 12.391 1 96.06 536 ASP A N 1
ATOM 4202 C CA . ASP A 1 536 ? -0.886 -24.562 12.93 1 96.06 536 ASP A CA 1
ATOM 4203 C C . ASP A 1 536 ? -1.618 -25.422 11.914 1 96.06 536 ASP A C 1
ATOM 4205 O O . ASP A 1 536 ? -2.307 -24.922 11.031 1 96.06 536 ASP A O 1
ATOM 4209 N N . ASN A 1 537 ? -1.482 -26.703 12.047 1 92.06 537 ASN A N 1
ATOM 4210 C CA . ASN A 1 537 ? -1.996 -27.688 11.094 1 92.06 537 ASN A CA 1
ATOM 4211 C C . ASN A 1 537 ? -2.734 -28.812 11.797 1 92.06 537 ASN A C 1
ATOM 4213 O O . ASN A 1 537 ? -2.35 -29.984 11.688 1 92.06 537 ASN A O 1
ATOM 4217 N N . PRO A 1 538 ? -3.828 -28.484 12.414 1 85.75 538 PRO A N 1
ATOM 4218 C CA . PRO A 1 538 ? -4.512 -29.5 13.227 1 85.75 538 PRO A CA 1
ATOM 4219 C C . PRO A 1 538 ? -5.055 -30.656 12.391 1 85.75 538 PRO A C 1
ATOM 4221 O O . PRO A 1 538 ? -5.18 -31.766 12.891 1 85.75 538 PRO A O 1
ATOM 4224 N N . ASN A 1 539 ? -5.293 -30.469 11.086 1 86.19 539 ASN A N 1
ATOM 4225 C CA . ASN A 1 539 ? -5.859 -31.5 10.234 1 86.19 539 ASN A CA 1
ATOM 4226 C C . ASN A 1 539 ? -4.77 -32.312 9.523 1 86.19 539 ASN A C 1
ATOM 4228 O O . ASN A 1 539 ? -5.07 -33.188 8.719 1 86.19 539 ASN A O 1
ATOM 4232 N N . GLY A 1 540 ? -3.568 -31.969 9.766 1 88.44 540 GLY A N 1
ATOM 4233 C CA . GLY A 1 540 ? -2.459 -32.719 9.211 1 88.44 540 GLY A CA 1
ATOM 4234 C C . GLY A 1 540 ? -2.381 -32.656 7.695 1 88.44 540 GLY A C 1
ATOM 4235 O O . GLY A 1 540 ? -2.125 -33.656 7.023 1 88.44 540 GLY A O 1
ATOM 4236 N N . LEU A 1 541 ? -2.656 -31.531 7.23 1 89.94 541 LEU A N 1
ATOM 4237 C CA . LEU A 1 541 ? -2.607 -31.328 5.785 1 89.94 541 LEU A CA 1
ATOM 4238 C C . LEU A 1 541 ? -1.182 -31.469 5.266 1 89.94 541 LEU A C 1
ATOM 4240 O O . LEU A 1 541 ? -0.228 -31.047 5.926 1 89.94 541 LEU A O 1
ATOM 4244 N N . ASP A 1 542 ? -1.176 -32.125 4.094 1 86.94 542 ASP A N 1
ATOM 4245 C CA . ASP A 1 542 ? 0.079 -32.125 3.35 1 86.94 542 ASP A CA 1
ATOM 4246 C C . ASP A 1 542 ? 0.183 -30.906 2.43 1 86.94 542 ASP A C 1
ATOM 4248 O O . ASP A 1 542 ? -0.831 -30.406 1.938 1 86.94 542 ASP A O 1
ATOM 4252 N N . ALA A 1 543 ? 1.343 -30.297 2.424 1 92.44 543 ALA A N 1
ATOM 4253 C CA . ALA A 1 543 ? 1.554 -29.141 1.558 1 92.44 543 ALA A CA 1
ATOM 4254 C C . ALA A 1 543 ? 2.926 -29.188 0.893 1 92.44 543 ALA A C 1
ATOM 4256 O O . ALA A 1 543 ? 3.768 -28.312 1.119 1 92.44 543 ALA A O 1
ATOM 4257 N N . PRO A 1 544 ? 3.045 -30.172 0.031 1 96.38 544 PRO A N 1
ATOM 4258 C CA . PRO A 1 544 ? 4.371 -30.328 -0.576 1 96.38 544 PRO A CA 1
ATOM 4259 C C . PRO A 1 544 ? 4.637 -29.328 -1.688 1 96.38 544 PRO A C 1
ATOM 4261 O O . PRO A 1 544 ? 5.77 -29.188 -2.15 1 96.38 544 PRO A O 1
ATOM 4264 N N . PHE A 1 545 ? 3.607 -28.562 -2.131 1 97.56 545 PHE A N 1
ATOM 4265 C CA . PHE A 1 545 ? 3.756 -27.844 -3.395 1 97.56 545 PHE A CA 1
ATOM 4266 C C . PHE A 1 545 ? 3.508 -26.359 -3.207 1 97.56 545 PHE A C 1
ATOM 4268 O O . PHE A 1 545 ? 3.252 -25.641 -4.176 1 97.56 545 PHE A O 1
ATOM 4275 N N . MET A 1 546 ? 3.467 -25.797 -1.958 1 97.81 546 MET A N 1
ATOM 4276 C CA . MET A 1 546 ? 3.229 -24.391 -1.646 1 97.81 546 MET A CA 1
ATOM 4277 C C . MET A 1 546 ? 1.873 -23.938 -2.178 1 97.81 546 MET A C 1
ATOM 4279 O O . MET A 1 546 ? 1.761 -22.859 -2.77 1 97.81 546 MET A O 1
ATOM 4283 N N . THR A 1 547 ? 0.85 -24.75 -1.995 1 97.69 547 THR A N 1
ATOM 4284 C CA . THR A 1 547 ? -0.457 -24.438 -2.559 1 97.69 547 THR A CA 1
ATOM 4285 C C . THR A 1 547 ? -1.46 -24.125 -1.451 1 97.69 547 THR A C 1
ATOM 4287 O O . THR A 1 547 ? -2.615 -23.797 -1.729 1 97.69 547 THR A O 1
ATOM 4290 N N . ILE A 1 548 ? -1.064 -24.203 -0.237 1 97.38 548 ILE A N 1
ATOM 4291 C CA . ILE A 1 548 ? -1.95 -23.938 0.89 1 97.38 548 ILE A CA 1
ATOM 4292 C C . ILE A 1 548 ? -1.246 -23.031 1.891 1 97.38 548 ILE A C 1
ATOM 4294 O O . ILE A 1 548 ? -0.067 -23.219 2.195 1 97.38 548 ILE A O 1
ATOM 4298 N N . GLY A 1 549 ? -2 -22.031 2.355 1 97.12 549 GLY A N 1
ATOM 4299 C CA . GLY A 1 549 ? -1.513 -21.203 3.451 1 97.12 549 GLY A CA 1
ATOM 4300 C C . GLY A 1 549 ? -1.768 -21.812 4.816 1 97.12 549 GLY A C 1
ATOM 4301 O O . GLY A 1 549 ? -2.643 -22.672 4.965 1 97.12 549 GLY A O 1
ATOM 4302 N N . PHE A 1 550 ? -0.963 -21.359 5.809 1 97.75 550 PHE A N 1
ATOM 4303 C CA . PHE A 1 550 ? -1.112 -21.812 7.188 1 97.75 550 PHE A CA 1
ATOM 4304 C C . PHE A 1 550 ? -0.91 -20.656 8.164 1 97.75 550 PHE A C 1
ATOM 4306 O O . PHE A 1 550 ? -0.087 -19.766 7.918 1 97.75 550 PHE A O 1
ATOM 4313 N N . ALA A 1 551 ? -1.694 -20.719 9.203 1 97 551 ALA A N 1
ATOM 4314 C CA . ALA A 1 551 ? -1.293 -19.938 10.367 1 97 551 ALA A CA 1
ATOM 4315 C C . ALA A 1 551 ? -0.025 -20.5 11 1 97 551 ALA A C 1
ATOM 4317 O O . ALA A 1 551 ? 0.328 -21.656 10.773 1 97 551 ALA A O 1
ATOM 4318 N N . THR A 1 552 ? 0.682 -19.641 11.734 1 97.81 552 THR A N 1
ATOM 4319 C CA . THR A 1 552 ? 1.938 -20.094 12.328 1 97.81 552 THR A CA 1
ATOM 4320 C C . THR A 1 552 ? 1.824 -20.156 13.852 1 97.81 552 THR A C 1
ATOM 4322 O O . THR A 1 552 ? 0.993 -19.469 14.445 1 97.81 552 THR A O 1
ATOM 4325 N N . THR A 1 553 ? 2.631 -21 14.453 1 97.56 553 THR A N 1
ATOM 4326 C CA . THR A 1 553 ? 2.777 -21.047 15.906 1 97.56 553 THR A CA 1
ATOM 4327 C C . THR A 1 553 ? 3.674 -19.906 16.391 1 97.56 553 THR A C 1
ATOM 4329 O O . THR A 1 553 ? 4.266 -19.188 15.586 1 97.56 553 THR A O 1
ATOM 4332 N N . ALA A 1 554 ? 3.746 -19.812 17.688 1 95.5 554 ALA A N 1
ATOM 4333 C CA . ALA A 1 554 ? 4.645 -18.812 18.266 1 95.5 554 ALA A CA 1
ATOM 4334 C C . ALA A 1 554 ? 6.094 -19.094 17.875 1 95.5 554 ALA A C 1
ATOM 4336 O O . ALA A 1 554 ? 6.84 -18.172 17.531 1 95.5 554 ALA A O 1
ATOM 4337 N N . SER A 1 555 ? 6.414 -20.328 17.891 1 96.94 555 SER A N 1
ATOM 4338 C CA . SER A 1 555 ? 7.754 -20.734 17.469 1 96.94 555 SER A CA 1
ATOM 4339 C C . SER A 1 555 ? 8 -20.422 16 1 96.94 555 SER A C 1
ATOM 4341 O O . SER A 1 555 ? 9.078 -19.953 15.633 1 96.94 555 SER A O 1
ATOM 4343 N N . GLY A 1 556 ? 7.031 -20.703 15.266 1 97.88 556 GLY A N 1
ATOM 4344 C CA . GLY A 1 556 ? 7.145 -20.406 13.844 1 97.88 556 GLY A CA 1
ATOM 4345 C C . GLY A 1 556 ? 7.266 -18.922 13.555 1 97.88 556 GLY A C 1
ATOM 4346 O O . GLY A 1 556 ? 8.062 -18.516 12.711 1 97.88 556 GLY A O 1
ATOM 4347 N N . ALA A 1 557 ? 6.473 -18.156 14.25 1 95.56 557 ALA A N 1
ATOM 4348 C CA . ALA A 1 557 ? 6.48 -16.703 14.055 1 95.56 557 ALA A CA 1
ATOM 4349 C C . ALA A 1 557 ? 7.863 -16.125 14.328 1 95.56 557 ALA A C 1
ATOM 4351 O O . ALA A 1 557 ? 8.273 -15.156 13.688 1 95.56 557 ALA A O 1
ATOM 4352 N N . GLN A 1 558 ? 8.516 -16.672 15.188 1 93.75 558 GLN A N 1
ATOM 4353 C CA . GLN A 1 558 ? 9.852 -16.203 15.547 1 93.75 558 GLN A CA 1
ATOM 4354 C C . GLN A 1 558 ? 10.906 -16.766 14.617 1 93.75 558 GLN A C 1
ATOM 4356 O O . GLN A 1 558 ? 11.672 -16.031 14 1 93.75 558 GLN A O 1
ATOM 4361 N N . ALA A 1 559 ? 10.922 -18.078 14.391 1 97.38 559 ALA A N 1
ATOM 4362 C CA . ALA A 1 559 ? 11.969 -18.781 13.648 1 97.38 559 ALA A CA 1
ATOM 4363 C C . ALA A 1 559 ? 11.906 -18.422 12.164 1 97.38 559 ALA A C 1
ATOM 4365 O O . ALA A 1 559 ? 12.93 -18.438 11.477 1 97.38 559 ALA A O 1
ATOM 4366 N N . LEU A 1 560 ? 10.711 -18.094 11.703 1 98.44 560 LEU A N 1
ATOM 4367 C CA . LEU A 1 560 ? 10.484 -17.906 10.273 1 98.44 560 LEU A CA 1
ATOM 4368 C C . LEU A 1 560 ? 10.047 -16.484 9.969 1 98.44 560 LEU A C 1
ATOM 4370 O O . LEU A 1 560 ? 9.328 -16.234 9 1 98.44 560 LEU A O 1
ATOM 4374 N N . SER A 1 561 ? 10.461 -15.555 10.766 1 96.12 561 SER A N 1
ATOM 4375 C CA . SER A 1 561 ? 9.945 -14.188 10.742 1 96.12 561 SER A CA 1
ATOM 4376 C C . SER A 1 561 ? 10.195 -13.531 9.391 1 96.12 561 SER A C 1
ATOM 4378 O O . SER A 1 561 ? 9.438 -12.641 8.984 1 96.12 561 SER A O 1
ATOM 4380 N N . GLN A 1 562 ? 11.219 -14.016 8.641 1 96.81 562 GLN A N 1
ATOM 4381 C CA . GLN A 1 562 ? 11.578 -13.398 7.371 1 96.81 562 GLN A CA 1
ATOM 4382 C C . GLN A 1 562 ? 10.953 -14.148 6.199 1 96.81 562 GLN A C 1
ATOM 4384 O O . GLN A 1 562 ? 11.109 -13.75 5.043 1 96.81 562 GLN A O 1
ATOM 4389 N N . ALA A 1 563 ? 10.234 -15.242 6.488 1 98.31 563 ALA A N 1
ATOM 4390 C CA . ALA A 1 563 ? 9.648 -16.078 5.445 1 98.31 563 ALA A CA 1
ATOM 4391 C C . ALA A 1 563 ? 8.133 -16.203 5.625 1 98.31 563 ALA A C 1
ATOM 4393 O O . ALA A 1 563 ? 7.527 -17.188 5.191 1 98.31 563 ALA A O 1
ATOM 4394 N N . LEU A 1 564 ? 7.59 -15.242 6.375 1 98.06 564 LEU A N 1
ATOM 4395 C CA . LEU A 1 564 ? 6.152 -15.164 6.621 1 98.06 564 LEU A CA 1
ATOM 4396 C C . LEU A 1 564 ? 5.551 -13.922 5.977 1 98.06 564 LEU A C 1
ATOM 4398 O O . LEU A 1 564 ? 6.281 -13.008 5.582 1 98.06 564 LEU A O 1
ATOM 4402 N N . HIS A 1 565 ? 4.254 -14.039 5.77 1 97.31 565 HIS A N 1
ATOM 4403 C CA . HIS A 1 565 ? 3.594 -12.789 5.414 1 97.31 565 HIS A CA 1
ATOM 4404 C C . HIS A 1 565 ? 3.756 -11.75 6.516 1 97.31 565 HIS A C 1
ATOM 4406 O O . HIS A 1 565 ? 3.43 -12.008 7.676 1 97.31 565 HIS A O 1
ATOM 4412 N N . PRO A 1 566 ? 4.16 -10.586 6.219 1 92.88 566 PRO A N 1
ATOM 4413 C CA . PRO A 1 566 ? 4.492 -9.617 7.262 1 92.88 566 PRO A CA 1
ATOM 4414 C C . PRO A 1 566 ? 3.26 -9.086 7.988 1 92.88 566 PRO A C 1
ATOM 4416 O O . PRO A 1 566 ? 3.34 -8.719 9.164 1 92.88 566 PRO A O 1
ATOM 4419 N N . ALA A 1 567 ? 2.162 -9.016 7.336 1 94 567 ALA A N 1
ATOM 4420 C CA . ALA A 1 567 ? 0.978 -8.383 7.902 1 94 567 ALA A CA 1
ATOM 4421 C C . ALA A 1 567 ? 0.234 -9.336 8.836 1 94 567 ALA A C 1
ATOM 4423 O O . ALA A 1 567 ? -0.251 -8.93 9.891 1 94 567 ALA A O 1
ATOM 4424 N N . ASP A 1 568 ? 0.108 -10.625 8.461 1 94.75 568 ASP A N 1
ATOM 4425 C CA . ASP A 1 568 ? -0.718 -11.516 9.266 1 94.75 568 ASP A CA 1
ATOM 4426 C C . ASP A 1 568 ? 0.085 -12.719 9.742 1 94.75 568 ASP A C 1
ATOM 4428 O O . ASP A 1 568 ? -0.463 -13.633 10.375 1 94.75 568 ASP A O 1
ATOM 4432 N N . ARG A 1 569 ? 1.343 -12.852 9.344 1 95.75 569 ARG A N 1
ATOM 4433 C CA . ARG A 1 569 ? 2.309 -13.836 9.805 1 95.75 569 ARG A CA 1
ATOM 4434 C C . ARG A 1 569 ? 1.933 -15.242 9.336 1 95.75 569 ARG A C 1
ATOM 4436 O O . ARG A 1 569 ? 2.326 -16.234 9.945 1 95.75 569 ARG A O 1
ATOM 4443 N N . SER A 1 570 ? 1.14 -15.297 8.328 1 97.56 570 SER A N 1
ATOM 4444 C CA . SER A 1 570 ? 0.85 -16.594 7.719 1 97.56 570 SER A CA 1
ATOM 4445 C C . SER A 1 570 ? 2.008 -17.062 6.844 1 97.56 570 SER A C 1
ATOM 4447 O O . SER A 1 570 ? 2.879 -16.266 6.477 1 97.56 570 SER A O 1
ATOM 4449 N N . ALA A 1 571 ? 2 -18.359 6.586 1 98.12 571 ALA A N 1
ATOM 4450 C CA . ALA A 1 571 ? 3.033 -18.969 5.754 1 98.12 571 ALA A CA 1
ATOM 4451 C C . ALA A 1 571 ? 2.416 -19.75 4.598 1 98.12 571 ALA A C 1
ATOM 4453 O O . ALA A 1 571 ? 1.335 -20.328 4.738 1 98.12 571 ALA A O 1
ATOM 4454 N N . ARG A 1 572 ? 3.078 -19.734 3.494 1 97.81 572 ARG A N 1
ATOM 4455 C CA . ARG A 1 572 ? 2.812 -20.641 2.385 1 97.81 572 ARG A CA 1
ATOM 4456 C C . ARG A 1 572 ? 3.961 -21.625 2.199 1 97.81 572 ARG A C 1
ATOM 4458 O O . ARG A 1 572 ? 4.773 -21.484 1.285 1 97.81 572 ARG A O 1
ATOM 4465 N N . PRO A 1 573 ? 3.969 -22.656 2.977 1 98.31 573 PRO A N 1
ATOM 4466 C CA . PRO A 1 573 ? 5.148 -23.531 3.057 1 98.31 573 PRO A CA 1
ATOM 4467 C C . PRO A 1 573 ? 5.18 -24.578 1.956 1 98.31 573 PRO A C 1
ATOM 4469 O O . PRO A 1 573 ? 4.129 -24.969 1.436 1 98.31 573 PRO A O 1
ATOM 4472 N N . GLN A 1 574 ? 6.359 -24.922 1.579 1 98.56 574 GLN A N 1
ATOM 4473 C CA . GLN A 1 574 ? 6.613 -26.266 1.085 1 98.56 574 GLN A CA 1
ATOM 4474 C C . GLN A 1 574 ? 7.008 -27.219 2.223 1 98.56 574 GLN A C 1
ATOM 4476 O O . GLN A 1 574 ? 8.062 -27.031 2.842 1 98.56 574 GLN A O 1
ATOM 4481 N N . ILE A 1 575 ? 6.195 -28.109 2.537 1 98.06 575 ILE A N 1
ATOM 4482 C CA . ILE A 1 575 ? 6.57 -29.141 3.498 1 98.06 575 ILE A CA 1
ATOM 4483 C C . ILE A 1 575 ? 7.332 -30.25 2.787 1 98.06 575 ILE A C 1
ATOM 4485 O O . ILE A 1 575 ? 6.754 -31 1.994 1 98.06 575 ILE A O 1
ATOM 4489 N N . LEU A 1 576 ? 8.578 -30.422 3.113 1 98.38 576 LEU A N 1
ATOM 4490 C CA . LEU A 1 576 ? 9.492 -31.234 2.309 1 98.38 576 LEU A CA 1
ATOM 4491 C C . LEU A 1 576 ? 9.773 -32.562 2.986 1 98.38 576 LEU A C 1
ATOM 4493 O O . LEU A 1 576 ? 10.359 -32.625 4.074 1 98.38 576 LEU A O 1
ATOM 4497 N N . GLU A 1 577 ? 9.359 -33.594 2.328 1 97.31 577 GLU A N 1
ATOM 4498 C CA . GLU A 1 577 ? 9.742 -34.938 2.717 1 97.31 577 GLU A CA 1
ATOM 4499 C C . GLU A 1 577 ? 11.07 -35.344 2.088 1 97.31 577 GLU A C 1
ATOM 4501 O O . GLU A 1 577 ? 11.383 -34.938 0.964 1 97.31 577 GLU A O 1
ATOM 4506 N N . GLN A 1 578 ? 11.75 -36.25 2.736 1 97.69 578 GLN A N 1
ATOM 4507 C CA . GLN A 1 578 ? 13.062 -36.656 2.256 1 97.69 578 GLN A CA 1
ATOM 4508 C C . GLN A 1 578 ? 12.961 -37.344 0.893 1 97.69 578 GLN A C 1
ATOM 4510 O O . GLN A 1 578 ? 13.789 -37.094 0.012 1 97.69 578 GLN A O 1
ATOM 4515 N N . GLN A 1 579 ? 12 -38.125 0.723 1 96.75 579 GLN A N 1
ATOM 4516 C CA . GLN A 1 579 ? 11.859 -38.906 -0.492 1 96.75 579 GLN A CA 1
ATOM 4517 C C . GLN A 1 579 ? 11.586 -38.031 -1.702 1 96.75 579 GLN A C 1
ATOM 4519 O O . GLN A 1 579 ? 11.945 -38.375 -2.828 1 96.75 579 GLN A O 1
ATOM 4524 N N . ALA A 1 580 ? 10.961 -36.875 -1.533 1 96.81 580 ALA A N 1
ATOM 4525 C CA . ALA A 1 580 ? 10.586 -36 -2.639 1 96.81 580 ALA A CA 1
ATOM 4526 C C . ALA A 1 580 ? 11.812 -35.344 -3.254 1 96.81 580 ALA A C 1
ATOM 4528 O O . ALA A 1 580 ? 11.875 -35.156 -4.473 1 96.81 580 ALA A O 1
ATOM 4529 N N . ASN A 1 581 ? 12.758 -34.938 -2.43 1 98.19 581 ASN A N 1
ATOM 4530 C CA . ASN A 1 581 ? 13.992 -34.281 -2.852 1 98.19 581 ASN A CA 1
ATOM 4531 C C . ASN A 1 581 ? 15.102 -34.5 -1.828 1 98.19 581 ASN A C 1
ATOM 4533 O O . ASN A 1 581 ? 15.359 -33.594 -1.005 1 98.19 581 ASN A O 1
ATOM 4537 N N . PRO A 1 582 ? 15.789 -35.594 -1.932 1 97.88 582 PRO A N 1
ATOM 4538 C CA . PRO A 1 582 ? 16.781 -35.969 -0.916 1 97.88 582 PRO A CA 1
ATOM 4539 C C . PRO A 1 582 ? 17.906 -34.938 -0.792 1 97.88 582 PRO A C 1
ATOM 4541 O O . PRO A 1 582 ? 18.344 -34.625 0.318 1 97.88 582 PRO A O 1
ATOM 4544 N N . ALA A 1 583 ? 18.359 -34.406 -1.882 1 97.38 583 ALA A N 1
ATOM 4545 C CA . ALA A 1 583 ? 19.469 -33.469 -1.854 1 97.38 583 ALA A CA 1
ATOM 4546 C C . ALA A 1 583 ? 19.078 -32.156 -1.152 1 97.38 583 ALA A C 1
ATOM 4548 O O . ALA A 1 583 ? 19.844 -31.625 -0.359 1 97.38 583 ALA A O 1
ATOM 4549 N N . TYR A 1 584 ? 17.922 -31.656 -1.436 1 98.44 584 TYR A N 1
ATOM 4550 C CA . TYR A 1 584 ? 17.422 -30.438 -0.802 1 98.44 584 TYR A CA 1
ATOM 4551 C C . TYR A 1 584 ? 17.141 -30.656 0.678 1 98.44 584 TYR A C 1
ATOM 4553 O O . TYR A 1 584 ? 17.438 -29.797 1.514 1 98.44 584 TYR A O 1
ATOM 4561 N N . HIS A 1 585 ? 16.578 -31.828 0.939 1 98.62 585 HIS A N 1
ATOM 4562 C CA . HIS A 1 585 ? 16.312 -32.219 2.32 1 98.62 585 HIS A CA 1
ATOM 4563 C C . HIS A 1 585 ? 17.609 -32.25 3.131 1 98.62 585 HIS A C 1
ATOM 4565 O O . HIS A 1 585 ? 17.641 -31.797 4.277 1 98.62 585 HIS A O 1
ATOM 4571 N N . ALA A 1 586 ? 18.625 -32.719 2.52 1 98.62 586 ALA A N 1
ATOM 4572 C CA . ALA A 1 586 ? 19.938 -32.812 3.184 1 98.62 586 ALA A CA 1
ATOM 4573 C C . ALA A 1 586 ? 20.453 -31.422 3.541 1 98.62 586 ALA A C 1
ATOM 4575 O O . ALA A 1 586 ? 21.047 -31.219 4.602 1 98.62 586 ALA A O 1
ATOM 4576 N N . LEU A 1 587 ? 20.203 -30.5 2.66 1 98.69 587 LEU A N 1
ATOM 4577 C CA . LEU A 1 587 ? 20.641 -29.141 2.936 1 98.69 587 LEU A CA 1
ATOM 4578 C C . LEU A 1 587 ? 19.906 -28.562 4.141 1 98.69 587 LEU A C 1
ATOM 4580 O O . LEU A 1 587 ? 20.516 -27.969 5.027 1 98.69 587 LEU A O 1
ATOM 4584 N N . LEU A 1 588 ? 18.578 -28.703 4.18 1 98.81 588 LEU A N 1
ATOM 4585 C CA . LEU A 1 588 ? 17.781 -28.188 5.301 1 98.81 588 LEU A CA 1
ATOM 4586 C C . LEU A 1 588 ? 18.203 -28.875 6.605 1 98.81 588 LEU A C 1
ATOM 4588 O O . LEU A 1 588 ? 18.234 -28.219 7.656 1 98.81 588 LEU A O 1
ATOM 4592 N N . THR A 1 589 ? 18.5 -30.141 6.48 1 98.75 589 THR A N 1
ATOM 4593 C CA . THR A 1 589 ? 18.938 -30.891 7.656 1 98.75 589 THR A CA 1
ATOM 4594 C C . THR A 1 589 ? 20.266 -30.344 8.18 1 98.75 589 THR A C 1
ATOM 4596 O O . THR A 1 589 ? 20.438 -30.156 9.391 1 98.75 589 THR A O 1
ATOM 4599 N N . ALA A 1 590 ? 21.188 -30.109 7.309 1 98.81 590 ALA A N 1
ATOM 4600 C CA . ALA A 1 590 ? 22.469 -29.531 7.691 1 98.81 590 ALA A CA 1
ATOM 4601 C C . ALA A 1 590 ? 22.281 -28.141 8.297 1 98.81 590 ALA A C 1
ATOM 4603 O O . ALA A 1 590 ? 22.953 -27.797 9.273 1 98.81 590 ALA A O 1
ATOM 4604 N N . PHE A 1 591 ? 21.438 -27.375 7.758 1 98.75 591 PHE A N 1
ATOM 4605 C CA . PHE A 1 591 ? 21.141 -26.047 8.273 1 98.75 591 PHE A CA 1
ATOM 4606 C C . PHE A 1 591 ? 20.562 -26.125 9.68 1 98.75 591 PHE A C 1
ATOM 4608 O O . PHE A 1 591 ? 20.938 -25.359 10.562 1 98.75 591 PHE A O 1
ATOM 4615 N N . ARG A 1 592 ? 19.609 -26.984 9.82 1 98.75 592 ARG A N 1
ATOM 4616 C CA . ARG A 1 592 ? 19 -27.188 11.125 1 98.75 592 ARG A CA 1
ATOM 4617 C C . ARG A 1 592 ? 20.031 -27.578 12.172 1 98.75 592 ARG A C 1
ATOM 4619 O O . ARG A 1 592 ? 19.969 -27.109 13.312 1 98.75 592 ARG A O 1
ATOM 4626 N N . ALA A 1 593 ? 20.906 -28.406 11.805 1 98.38 593 ALA A N 1
ATOM 4627 C CA . ALA A 1 593 ? 21.953 -28.844 12.727 1 98.38 593 ALA A CA 1
ATOM 4628 C C . ALA A 1 593 ? 22.766 -27.656 13.227 1 98.38 593 ALA A C 1
ATOM 4630 O O . ALA A 1 593 ? 23.219 -27.641 14.375 1 98.38 593 ALA A O 1
ATOM 4631 N N . ARG A 1 594 ? 22.891 -26.672 12.414 1 97.94 594 ARG A N 1
ATOM 4632 C CA . ARG A 1 594 ? 23.719 -25.516 12.727 1 97.94 594 ARG A CA 1
ATOM 4633 C C . ARG A 1 594 ? 22.922 -24.453 13.469 1 97.94 594 ARG A C 1
ATOM 4635 O O . ARG A 1 594 ? 23.453 -23.75 14.336 1 97.94 594 ARG A O 1
ATOM 4642 N N . THR A 1 595 ? 21.625 -24.266 13.227 1 98.12 595 THR A N 1
ATOM 4643 C CA . THR A 1 595 ? 20.875 -23.094 13.68 1 98.12 595 THR A CA 1
ATOM 4644 C C . THR A 1 595 ? 19.75 -23.516 14.617 1 98.12 595 THR A C 1
ATOM 4646 O O . THR A 1 595 ? 19.188 -22.672 15.32 1 98.12 595 THR A O 1
ATOM 4649 N N . GLY A 1 596 ? 19.375 -24.734 14.523 1 98.25 596 GLY A N 1
ATOM 4650 C CA . GLY A 1 596 ? 18.203 -25.203 15.242 1 98.25 596 GLY A CA 1
ATOM 4651 C C . GLY A 1 596 ? 16.906 -24.984 14.477 1 98.25 596 GLY A C 1
ATOM 4652 O O . GLY A 1 596 ? 15.836 -25.375 14.938 1 98.25 596 GLY A O 1
ATOM 4653 N N . ILE A 1 597 ? 16.969 -24.438 13.32 1 98.69 597 ILE A N 1
ATOM 4654 C CA . ILE A 1 597 ? 15.773 -24.109 12.539 1 98.69 597 ILE A CA 1
ATOM 4655 C C . ILE A 1 597 ? 15.641 -25.078 11.367 1 98.69 597 ILE A C 1
ATOM 4657 O O . ILE A 1 597 ? 16.531 -25.172 10.516 1 98.69 597 ILE A O 1
ATOM 4661 N N . GLY A 1 598 ? 14.57 -25.875 11.305 1 98.75 598 GLY A N 1
ATOM 4662 C CA . GLY A 1 598 ? 14.328 -26.844 10.258 1 98.75 598 GLY A CA 1
ATOM 4663 C C . GLY A 1 598 ? 13.586 -26.266 9.07 1 98.75 598 GLY A C 1
ATOM 4664 O O . GLY A 1 598 ? 12.586 -26.844 8.617 1 98.75 598 GLY A O 1
ATOM 4665 N N . ALA A 1 599 ? 14.016 -25.094 8.617 1 98.88 599 ALA A N 1
ATOM 4666 C CA . ALA A 1 599 ? 13.375 -24.406 7.496 1 98.88 599 ALA A CA 1
ATOM 4667 C C . ALA A 1 599 ? 14.344 -23.453 6.816 1 98.88 599 ALA A C 1
ATOM 4669 O O . ALA A 1 599 ? 15.352 -23.047 7.41 1 98.88 599 ALA A O 1
ATOM 4670 N N . LEU A 1 600 ? 14.094 -23.109 5.586 1 98.88 600 LEU A N 1
ATOM 4671 C CA . LEU A 1 600 ? 14.797 -22.062 4.836 1 98.88 600 LEU A CA 1
ATOM 4672 C C . LEU A 1 600 ? 13.812 -21.141 4.125 1 98.88 600 LEU A C 1
ATOM 4674 O O . LEU A 1 600 ? 12.703 -21.562 3.785 1 98.88 600 LEU A O 1
ATOM 4678 N N . LEU A 1 601 ? 14.18 -19.859 4.004 1 98.69 601 LEU A N 1
ATOM 4679 C CA . LEU A 1 601 ? 13.461 -18.969 3.092 1 98.69 601 LEU A CA 1
ATOM 4680 C C . LEU A 1 601 ? 13.719 -19.359 1.64 1 98.69 601 LEU A C 1
ATOM 4682 O O . LEU A 1 601 ? 14.859 -19.625 1.254 1 98.69 601 LEU A O 1
ATOM 4686 N N . ASN A 1 602 ? 12.641 -19.453 0.903 1 98.38 602 ASN A N 1
ATOM 4687 C CA . ASN A 1 602 ? 12.703 -19.906 -0.481 1 98.38 602 ASN A CA 1
ATOM 4688 C C . ASN A 1 602 ? 11.938 -18.984 -1.413 1 98.38 602 ASN A C 1
ATOM 4690 O O . ASN A 1 602 ? 10.789 -18.625 -1.142 1 98.38 602 ASN A O 1
ATOM 4694 N N . THR A 1 603 ? 12.602 -18.531 -2.467 1 97.31 603 THR A N 1
ATOM 4695 C CA . THR A 1 603 ? 11.938 -17.781 -3.52 1 97.31 603 THR A CA 1
ATOM 4696 C C . THR A 1 603 ? 12.523 -18.125 -4.887 1 97.31 603 THR A C 1
ATOM 4698 O O . THR A 1 603 ? 13.5 -18.859 -4.98 1 97.31 603 THR A O 1
ATOM 4701 N N . SER A 1 604 ? 11.82 -17.766 -5.918 1 97.06 604 SER A N 1
ATOM 4702 C CA . SER A 1 604 ? 12.203 -18.141 -7.273 1 97.06 604 SER A CA 1
ATOM 4703 C C . SER A 1 604 ? 13.531 -17.516 -7.668 1 97.06 604 SER A C 1
ATOM 4705 O O . SER A 1 604 ? 13.805 -16.359 -7.336 1 97.06 604 SER A O 1
ATOM 4707 N N . PHE A 1 605 ? 14.398 -18.234 -8.328 1 97.75 605 PHE A N 1
ATOM 4708 C CA . PHE A 1 605 ? 15.688 -17.781 -8.828 1 97.75 605 PHE A CA 1
ATOM 4709 C C . PHE A 1 605 ? 15.547 -17.188 -10.227 1 97.75 605 PHE A C 1
ATOM 4711 O O . PHE A 1 605 ? 15.672 -17.906 -11.227 1 97.75 605 PHE A O 1
ATOM 4718 N N . ASN A 1 606 ? 15.258 -15.953 -10.297 1 95.81 606 ASN A N 1
ATOM 4719 C CA . ASN A 1 606 ? 15.07 -15.234 -11.555 1 95.81 606 ASN A CA 1
ATOM 4720 C C . ASN A 1 606 ? 15.203 -13.727 -11.375 1 95.81 606 ASN A C 1
ATOM 4722 O O . ASN A 1 606 ? 15.086 -13.219 -10.258 1 95.81 606 ASN A O 1
ATOM 4726 N N . LEU A 1 607 ? 15.516 -13.094 -12.453 1 91.75 607 LEU A N 1
ATOM 4727 C CA . LEU A 1 607 ? 15.391 -11.641 -12.508 1 91.75 607 LEU A CA 1
ATOM 4728 C C . LEU A 1 607 ? 13.938 -11.227 -12.719 1 91.75 607 LEU A C 1
ATOM 4730 O O . LEU A 1 607 ? 13.156 -11.977 -13.312 1 91.75 607 LEU A O 1
ATOM 4734 N N . HIS A 1 608 ? 13.633 -10.078 -12.227 1 83.56 608 HIS A N 1
ATOM 4735 C CA . HIS A 1 608 ? 12.273 -9.57 -12.43 1 83.56 608 HIS A CA 1
ATOM 4736 C C . HIS A 1 608 ? 11.898 -9.562 -13.906 1 83.56 608 HIS A C 1
ATOM 4738 O O . HIS A 1 608 ? 12.672 -9.094 -14.742 1 83.56 608 HIS A O 1
ATOM 4744 N N . GLY A 1 609 ? 10.766 -10.172 -14.211 1 83.19 609 GLY A N 1
ATOM 4745 C CA . GLY A 1 609 ? 10.266 -10.18 -15.578 1 83.19 609 GLY A CA 1
ATOM 4746 C C . GLY A 1 609 ? 10.766 -11.367 -16.375 1 83.19 609 GLY A C 1
ATOM 4747 O O . GLY A 1 609 ? 10.273 -11.625 -17.484 1 83.19 609 GLY A O 1
ATOM 4748 N N . GLU A 1 610 ? 11.625 -12.148 -15.797 1 91.81 610 GLU A N 1
ATOM 4749 C CA . GLU A 1 610 ? 12.148 -13.328 -16.484 1 91.81 610 GLU A CA 1
ATOM 4750 C C . GLU A 1 610 ? 11.633 -14.609 -15.844 1 91.81 610 GLU A C 1
ATOM 4752 O O . GLU A 1 610 ? 11.227 -14.617 -14.68 1 91.81 610 GLU A O 1
ATOM 4757 N N . PRO A 1 611 ? 11.625 -15.664 -16.672 1 95.19 611 PRO A N 1
ATOM 4758 C CA . PRO A 1 611 ? 11.289 -16.953 -16.062 1 95.19 611 PRO A CA 1
ATOM 4759 C C . PRO A 1 611 ? 12.344 -17.438 -15.078 1 95.19 611 PRO A C 1
ATOM 4761 O O . PRO A 1 611 ? 13.477 -16.953 -15.086 1 95.19 611 PRO A O 1
ATOM 4764 N N . ILE A 1 612 ? 12 -18.312 -14.234 1 97 612 ILE A N 1
ATOM 4765 C CA . ILE A 1 612 ? 12.938 -18.984 -13.344 1 97 612 ILE A CA 1
ATOM 4766 C C . ILE A 1 612 ? 14.086 -19.578 -14.156 1 97 612 ILE A C 1
ATOM 4768 O O . ILE A 1 612 ? 13.867 -20.109 -15.242 1 97 612 ILE A O 1
ATOM 4772 N N . VAL A 1 613 ? 15.266 -19.547 -13.656 1 97.88 613 VAL A N 1
ATOM 4773 C CA . VAL A 1 613 ? 16.422 -20.094 -14.359 1 97.88 613 VAL A CA 1
ATOM 4774 C C . VAL A 1 613 ? 16.234 -21.594 -14.609 1 97.88 613 VAL A C 1
ATOM 4776 O O . VAL A 1 613 ? 15.539 -22.266 -13.844 1 97.88 613 VAL A O 1
ATOM 4779 N N . SER A 1 614 ? 16.797 -22.031 -15.703 1 97.81 614 SER A N 1
ATOM 4780 C CA . SER A 1 614 ? 16.734 -23.453 -16.016 1 97.81 614 SER A CA 1
ATOM 4781 C C . SER A 1 614 ? 18.125 -24.062 -16.031 1 97.81 614 SER A C 1
ATOM 4783 O O . SER A 1 614 ? 18.422 -24.984 -15.25 1 97.81 614 SER A O 1
ATOM 4785 N N . SER A 1 615 ? 19.078 -23.531 -16.734 1 97.81 615 SER A N 1
ATOM 4786 C CA . SER A 1 615 ? 20.406 -24.078 -16.953 1 97.81 615 SER A CA 1
ATOM 4787 C C . SER A 1 615 ? 21.438 -23.406 -16.062 1 97.81 615 SER A C 1
ATOM 4789 O O . SER A 1 615 ? 21.188 -22.328 -15.516 1 97.81 615 SER A O 1
ATOM 4791 N N . PRO A 1 616 ? 22.578 -24.094 -15.969 1 97.94 616 PRO A N 1
ATOM 4792 C CA . PRO A 1 616 ? 23.672 -23.422 -15.266 1 97.94 616 PRO A CA 1
ATOM 4793 C C . PRO A 1 616 ? 24.062 -22.078 -15.898 1 97.94 616 PRO A C 1
ATOM 4795 O O . PRO A 1 616 ? 24.422 -21.141 -15.195 1 97.94 616 PRO A O 1
ATOM 4798 N N . ALA A 1 617 ? 23.984 -22.047 -17.188 1 97.69 617 ALA A N 1
ATOM 4799 C CA . ALA A 1 617 ? 24.281 -20.797 -17.875 1 97.69 617 ALA A CA 1
ATOM 4800 C C . ALA A 1 617 ? 23.312 -19.688 -17.469 1 97.69 617 ALA A C 1
ATOM 4802 O O . ALA A 1 617 ? 23.703 -18.547 -17.25 1 97.69 617 ALA A O 1
ATOM 4803 N N . ASP A 1 618 ? 22.031 -20.031 -17.375 1 97.69 618 ASP A N 1
ATOM 4804 C CA . ASP A 1 618 ? 21.031 -19.094 -16.891 1 97.69 618 ASP A CA 1
ATOM 4805 C C . ASP A 1 618 ? 21.359 -18.609 -15.477 1 97.69 618 ASP A C 1
ATOM 4807 O O . ASP A 1 618 ? 21.297 -17.422 -15.188 1 97.69 618 ASP A O 1
ATOM 4811 N N . ALA A 1 619 ? 21.688 -19.547 -14.641 1 98.19 619 ALA A N 1
ATOM 4812 C CA . ALA A 1 619 ? 21.953 -19.266 -13.227 1 98.19 619 ALA A CA 1
ATOM 4813 C C . ALA A 1 619 ? 23.156 -18.328 -13.078 1 98.19 619 ALA A C 1
ATOM 4815 O O . ALA A 1 619 ? 23.109 -17.375 -12.305 1 98.19 619 ALA A O 1
ATOM 4816 N N . LEU A 1 620 ? 24.156 -18.625 -13.805 1 97.94 620 LEU A N 1
ATOM 4817 C CA . LEU A 1 620 ? 25.375 -17.828 -13.727 1 97.94 620 LEU A CA 1
ATOM 4818 C C . LEU A 1 620 ? 25.141 -16.422 -14.273 1 97.94 620 LEU A C 1
ATOM 4820 O O . LEU A 1 620 ? 25.688 -15.453 -13.758 1 97.94 620 LEU A O 1
ATOM 4824 N N . ARG A 1 621 ? 24.359 -16.328 -15.32 1 96.69 621 ARG A N 1
ATOM 4825 C CA . ARG A 1 621 ? 24.031 -15.016 -15.852 1 96.69 621 ARG A CA 1
ATOM 4826 C C . ARG A 1 621 ? 23.281 -14.18 -14.82 1 96.69 621 ARG A C 1
ATOM 4828 O O . ARG A 1 621 ? 23.641 -13.016 -14.594 1 96.69 621 ARG A O 1
ATOM 4835 N N . VAL A 1 622 ? 22.266 -14.797 -14.18 1 96.88 622 VAL A N 1
ATOM 4836 C CA . VAL A 1 622 ? 21.5 -14.086 -13.172 1 96.88 622 VAL A CA 1
ATOM 4837 C C . VAL A 1 622 ? 22.391 -13.719 -11.992 1 96.88 622 VAL A C 1
ATOM 4839 O O . VAL A 1 622 ? 22.312 -12.609 -11.461 1 96.88 622 VAL A O 1
ATOM 4842 N N . PHE A 1 623 ? 23.281 -14.617 -11.625 1 96.94 623 PHE A N 1
ATOM 4843 C CA . PHE A 1 623 ? 24.219 -14.383 -10.531 1 96.94 623 PHE A CA 1
ATOM 4844 C C . PHE A 1 623 ? 25.109 -13.188 -10.828 1 96.94 623 PHE A C 1
ATOM 4846 O O . PHE A 1 623 ? 25.297 -12.32 -9.977 1 96.94 623 PHE A O 1
ATOM 4853 N N . ARG A 1 624 ? 25.547 -13.141 -12.016 1 95.25 624 ARG A N 1
ATOM 4854 C CA . ARG A 1 624 ? 26.438 -12.062 -12.43 1 95.25 624 ARG A CA 1
ATOM 4855 C C . ARG A 1 624 ? 25.719 -10.719 -12.438 1 95.25 624 ARG A C 1
ATOM 4857 O O . ARG A 1 624 ? 26.297 -9.688 -12.102 1 95.25 624 ARG A O 1
ATOM 4864 N N . LEU A 1 625 ? 24.484 -10.742 -12.805 1 94.31 625 LEU A N 1
ATOM 4865 C CA . LEU A 1 625 ? 23.703 -9.516 -12.977 1 94.31 625 LEU A CA 1
ATOM 4866 C C . LEU A 1 625 ? 23.141 -9.039 -11.648 1 94.31 625 LEU A C 1
ATOM 4868 O O . LEU A 1 625 ? 22.547 -7.961 -11.57 1 94.31 625 LEU A O 1
ATOM 4872 N N . THR A 1 626 ? 23.281 -9.758 -10.617 1 94.88 626 THR A N 1
ATOM 4873 C CA . THR A 1 626 ? 22.734 -9.43 -9.305 1 94.88 626 THR A CA 1
ATOM 4874 C C . THR A 1 626 ? 23.844 -9.344 -8.258 1 94.88 626 THR A C 1
ATOM 4876 O O . THR A 1 626 ? 25.016 -9.398 -8.594 1 94.88 626 THR A O 1
ATOM 4879 N N . GLU A 1 627 ? 23.438 -9.188 -7.008 1 94.62 627 GLU A N 1
ATOM 4880 C CA . GLU A 1 627 ? 24.422 -9.07 -5.926 1 94.62 627 GLU A CA 1
ATOM 4881 C C . GLU A 1 627 ? 24.312 -10.258 -4.969 1 94.62 627 GLU A C 1
ATOM 4883 O O . GLU A 1 627 ? 24.656 -10.133 -3.787 1 94.62 627 GLU A O 1
ATOM 4888 N N . LEU A 1 628 ? 23.781 -11.391 -5.512 1 96.38 628 LEU A N 1
ATOM 4889 C CA . LEU A 1 628 ? 23.734 -12.594 -4.691 1 96.38 628 LEU A CA 1
ATOM 4890 C C . LEU A 1 628 ? 25.109 -12.938 -4.137 1 96.38 628 LEU A C 1
ATOM 4892 O O . LEU A 1 628 ? 26.125 -12.727 -4.812 1 96.38 628 LEU A O 1
ATOM 4896 N N . ASP A 1 629 ? 25.109 -13.5 -2.965 1 97.56 629 ASP A N 1
ATOM 4897 C CA . ASP A 1 629 ? 26.375 -13.828 -2.314 1 97.56 629 ASP A CA 1
ATOM 4898 C C . ASP A 1 629 ? 27.047 -15.031 -2.98 1 97.56 629 ASP A C 1
ATOM 4900 O O . ASP A 1 629 ? 28.266 -15.102 -3.061 1 97.56 629 ASP A O 1
ATOM 4904 N N . ALA A 1 630 ? 26.266 -15.961 -3.389 1 98.31 630 ALA A N 1
ATOM 4905 C CA . ALA A 1 630 ? 26.797 -17.188 -3.982 1 98.31 630 ALA A CA 1
ATOM 4906 C C . ALA A 1 630 ? 25.75 -17.859 -4.875 1 98.31 630 ALA A C 1
ATOM 4908 O O . ALA A 1 630 ? 24.562 -17.547 -4.793 1 98.31 630 ALA A O 1
ATOM 4909 N N . VAL A 1 631 ? 26.234 -18.734 -5.742 1 98.44 631 VAL A N 1
ATOM 4910 C CA . VAL A 1 631 ? 25.375 -19.594 -6.555 1 98.44 631 VAL A CA 1
ATOM 4911 C C . VAL A 1 631 ? 25.922 -21.016 -6.555 1 98.44 631 VAL A C 1
ATOM 4913 O O . VAL A 1 631 ? 27.141 -21.219 -6.637 1 98.44 631 VAL A O 1
ATOM 4916 N N . TRP A 1 632 ? 25.047 -21.953 -6.266 1 98.62 632 TRP A N 1
ATOM 4917 C CA . TRP A 1 632 ? 25.359 -23.375 -6.203 1 98.62 632 TRP A CA 1
ATOM 4918 C C . TRP A 1 632 ? 24.797 -24.094 -7.422 1 98.62 632 TRP A C 1
ATOM 4920 O O . TRP A 1 632 ? 23.578 -24.25 -7.562 1 98.62 632 TRP A O 1
ATOM 4930 N N . ILE A 1 633 ? 25.656 -24.531 -8.359 1 98.31 633 ILE A N 1
ATOM 4931 C CA . ILE A 1 633 ? 25.297 -25.297 -9.555 1 98.31 633 ILE A CA 1
ATOM 4932 C C . ILE A 1 633 ? 25.953 -26.672 -9.5 1 98.31 633 ILE A C 1
ATOM 4934 O O . ILE A 1 633 ? 26.75 -26.969 -8.594 1 98.31 633 ILE A O 1
ATOM 4938 N N . GLU A 1 634 ? 25.641 -27.516 -10.422 1 97.62 634 GLU A N 1
ATOM 4939 C CA . GLU A 1 634 ? 26.094 -28.906 -10.398 1 97.62 634 GLU A CA 1
ATOM 4940 C C . GLU A 1 634 ? 27.609 -28.984 -10.242 1 97.62 634 GLU A C 1
ATOM 4942 O O . GLU A 1 634 ? 28.359 -28.547 -11.125 1 97.62 634 GLU A O 1
ATOM 4947 N N . GLY A 1 635 ? 28.062 -29.406 -9.086 1 97.31 635 GLY A N 1
ATOM 4948 C CA . GLY A 1 635 ? 29.469 -29.688 -8.836 1 97.31 635 GLY A CA 1
ATOM 4949 C C . GLY A 1 635 ? 30.266 -28.453 -8.438 1 97.31 635 GLY A C 1
ATOM 4950 O O . GLY A 1 635 ? 31.453 -28.547 -8.148 1 97.31 635 GLY A O 1
ATOM 4951 N N . HIS A 1 636 ? 29.547 -27.281 -8.367 1 97.94 636 HIS A N 1
ATOM 4952 C CA . HIS A 1 636 ? 30.328 -26.062 -8.164 1 97.94 636 HIS A CA 1
ATOM 4953 C C . HIS A 1 636 ? 29.578 -25.078 -7.289 1 97.94 636 HIS A C 1
ATOM 4955 O O . HIS A 1 636 ? 28.359 -24.938 -7.387 1 97.94 636 HIS A O 1
ATOM 4961 N N . LEU A 1 637 ? 30.312 -24.453 -6.438 1 98.31 637 LEU A N 1
ATOM 4962 C CA . LEU A 1 637 ? 29.859 -23.266 -5.711 1 98.31 637 LEU A CA 1
ATOM 4963 C C . LEU A 1 637 ? 30.656 -22.031 -6.133 1 98.31 637 LEU A C 1
ATOM 4965 O O . LEU A 1 637 ? 31.891 -22.047 -6.102 1 98.31 637 LEU A O 1
ATOM 4969 N N . VAL A 1 638 ? 29.984 -21.031 -6.586 1 98.25 638 VAL A N 1
ATOM 4970 C CA . VAL A 1 638 ? 30.609 -19.781 -6.965 1 98.25 638 VAL A CA 1
ATOM 4971 C C . VAL A 1 638 ? 30.25 -18.688 -5.957 1 98.25 638 VAL A C 1
ATOM 4973 O O . VAL A 1 638 ? 29.062 -18.438 -5.719 1 98.25 638 VAL A O 1
ATOM 4976 N N . ARG A 1 639 ? 31.219 -18.047 -5.375 1 97.62 639 ARG A N 1
ATOM 4977 C CA . ARG A 1 639 ? 30.984 -17 -4.367 1 97.62 639 ARG A CA 1
ATOM 4978 C C . ARG A 1 639 ? 31.531 -15.664 -4.836 1 97.62 639 ARG A C 1
ATOM 4980 O O . ARG A 1 639 ? 32.594 -15.602 -5.457 1 97.62 639 ARG A O 1
ATOM 4987 N N . ARG A 1 640 ? 30.766 -14.664 -4.496 1 95.25 640 ARG A N 1
ATOM 4988 C CA . ARG A 1 640 ? 31.25 -13.312 -4.777 1 95.25 640 ARG A CA 1
ATOM 4989 C C . ARG A 1 640 ? 32.312 -12.898 -3.785 1 95.25 640 ARG A C 1
ATOM 4991 O O . ARG A 1 640 ? 32.188 -13.086 -2.576 1 95.25 640 ARG A O 1
ATOM 4998 N N . LYS A 1 641 ? 33.406 -12.336 -4.301 1 89.38 641 LYS A N 1
ATOM 4999 C CA . LYS A 1 641 ? 34.5 -11.859 -3.432 1 89.38 641 LYS A CA 1
ATOM 5000 C C . LYS A 1 641 ? 34.094 -10.578 -2.705 1 89.38 641 LYS A C 1
ATOM 5002 O O . LYS A 1 641 ? 33.344 -9.766 -3.242 1 89.38 641 LYS A O 1
ATOM 5007 N N . ARG A 1 642 ? 34.469 -10.492 -1.413 1 74.5 642 ARG A N 1
ATOM 5008 C CA . ARG A 1 642 ? 34.219 -9.289 -0.634 1 74.5 642 ARG A CA 1
ATOM 5009 C C . ARG A 1 642 ? 34.969 -8.094 -1.22 1 74.5 642 ARG A C 1
ATOM 5011 O O . ARG A 1 642 ? 36.125 -8.219 -1.624 1 74.5 642 ARG A O 1
ATOM 5018 N N . GLY A 1 643 ? 34.438 -6.934 -1.485 1 65.31 643 GLY A N 1
ATOM 5019 C CA . GLY A 1 643 ? 35.125 -5.742 -1.994 1 65.31 643 GLY A CA 1
ATOM 5020 C C . GLY A 1 643 ? 35.125 -5.676 -3.51 1 65.31 643 GLY A C 1
ATOM 5021 O O . GLY A 1 643 ? 35.656 -4.715 -4.086 1 65.31 643 GLY A O 1
ATOM 5022 N N . ALA A 1 644 ? 34.781 -6.605 -4.246 1 49.44 644 ALA A N 1
ATOM 5023 C CA . ALA A 1 644 ? 34.75 -6.551 -5.703 1 49.44 644 ALA A CA 1
ATOM 5024 C C . ALA A 1 644 ? 33.531 -5.844 -6.223 1 49.44 644 ALA A C 1
ATOM 5026 O O . ALA A 1 644 ? 32.438 -5.957 -5.633 1 49.44 644 ALA A O 1
ATOM 5027 N N . MET B 1 1 ? 44.062 -6.105 82.688 1 19.56 1 MET B N 1
ATOM 5028 C CA . MET B 1 1 ? 45 -4.969 82.625 1 19.56 1 MET B CA 1
ATOM 5029 C C . MET B 1 1 ? 44.375 -3.816 81.875 1 19.56 1 MET B C 1
ATOM 5031 O O . MET B 1 1 ? 43.531 -4.031 81 1 19.56 1 MET B O 1
ATOM 5035 N N . GLU B 1 2 ? 45.375 -2.756 81.625 1 18.16 2 GLU B N 1
ATOM 5036 C CA . GLU B 1 2 ? 44.719 -1.46 81.688 1 18.16 2 GLU B CA 1
ATOM 5037 C C . GLU B 1 2 ? 43.75 -1.274 80.562 1 18.16 2 GLU B C 1
ATOM 5039 O O . GLU B 1 2 ? 43.781 -2.037 79.562 1 18.16 2 GLU B O 1
ATOM 5044 N N . PRO B 1 3 ? 43.906 -0.076 79.75 1 17.64 3 PRO B N 1
ATOM 5045 C CA . PRO B 1 3 ? 43.156 1.172 79.875 1 17.64 3 PRO B CA 1
ATOM 5046 C C . PRO B 1 3 ? 42.219 1.405 78.688 1 17.64 3 PRO B C 1
ATOM 5048 O O . PRO B 1 3 ? 42.312 0.717 77.688 1 17.64 3 PRO B O 1
ATOM 5051 N N . PRO B 1 4 ? 41.969 2.703 78.375 1 17.31 4 PRO B N 1
ATOM 5052 C CA . PRO B 1 4 ? 40.969 3.775 78.25 1 17.31 4 PRO B CA 1
ATOM 5053 C C . PRO B 1 4 ? 40.625 4.105 76.812 1 17.31 4 PRO B C 1
ATOM 5055 O O . PRO B 1 4 ? 39.438 4.18 76.5 1 17.31 4 PRO B O 1
ATOM 5058 N N . HIS B 1 5 ? 41.562 4.848 76.125 1 15.48 5 HIS B N 1
ATOM 5059 C CA . HIS B 1 5 ? 41.156 6.211 75.812 1 15.48 5 HIS B CA 1
ATOM 5060 C C . HIS B 1 5 ? 40.281 6.262 74.562 1 15.48 5 HIS B C 1
ATOM 5062 O O . HIS B 1 5 ? 39.156 6.727 74.625 1 15.48 5 HIS B O 1
ATOM 5068 N N . ALA B 1 6 ? 40.781 7.105 73.5 1 17.02 6 ALA B N 1
ATOM 5069 C CA . ALA B 1 6 ? 40.344 8.492 73.312 1 17.02 6 ALA B CA 1
ATOM 5070 C C . ALA B 1 6 ? 39.344 8.625 72.188 1 17.02 6 ALA B C 1
ATOM 5072 O O . ALA B 1 6 ? 38.375 9.367 72.312 1 17.02 6 ALA B O 1
ATOM 5073 N N . ALA B 1 7 ? 39.875 8.391 70.875 1 17.27 7 ALA B N 1
ATOM 5074 C CA . ALA B 1 7 ? 40 9.562 70.062 1 17.27 7 ALA B CA 1
ATOM 5075 C C . ALA B 1 7 ? 38.656 9.945 69.438 1 17.27 7 ALA B C 1
ATOM 5077 O O . ALA B 1 7 ? 37.844 9.078 69.125 1 17.27 7 ALA B O 1
ATOM 5078 N N . ARG B 1 8 ? 38.625 11.203 68.875 1 18.2 8 ARG B N 1
ATOM 5079 C CA . ARG B 1 8 ? 37.688 12.312 68.812 1 18.2 8 ARG B CA 1
ATOM 5080 C C . ARG B 1 8 ? 36.531 11.969 67.875 1 18.2 8 ARG B C 1
ATOM 5082 O O . ARG B 1 8 ? 36.594 10.969 67.125 1 18.2 8 ARG B O 1
ATOM 5089 N N . ARG B 1 9 ? 36.312 12.938 67 1 16.83 9 ARG B N 1
ATOM 5090 C CA . ARG B 1 9 ? 35.281 13.977 66.938 1 16.83 9 ARG B CA 1
ATOM 5091 C C . ARG B 1 9 ? 34.188 13.617 65.938 1 16.83 9 ARG B C 1
ATOM 5093 O O . ARG B 1 9 ? 34.406 12.852 65 1 16.83 9 ARG B O 1
ATOM 5100 N N . PRO B 1 10 ? 33.094 14.445 65.875 1 18.62 10 PRO B N 1
ATOM 5101 C CA . PRO B 1 10 ? 31.656 14.445 65.688 1 18.62 10 PRO B CA 1
ATOM 5102 C C . PRO B 1 10 ? 31.281 14.539 64.188 1 18.62 10 PRO B C 1
ATOM 5104 O O . PRO B 1 10 ? 30.234 14.047 63.812 1 18.62 10 PRO B O 1
ATOM 5107 N N . ARG B 1 11 ? 32.219 15.234 63.312 1 17.75 11 ARG B N 1
ATOM 5108 C CA . ARG B 1 11 ? 31.406 16.328 62.781 1 17.75 11 ARG B CA 1
ATOM 5109 C C . ARG B 1 11 ? 30.359 15.789 61.812 1 17.75 11 ARG B C 1
ATOM 5111 O O . ARG B 1 11 ? 30.609 14.812 61.094 1 17.75 11 ARG B O 1
ATOM 5118 N N . ARG B 1 12 ? 29.156 16.281 61.906 1 18.33 12 ARG B N 1
ATOM 5119 C CA . ARG B 1 12 ? 27.781 16.125 61.438 1 18.33 12 ARG B CA 1
ATOM 5120 C C . ARG B 1 12 ? 27.688 16.406 59.938 1 18.33 12 ARG B C 1
ATOM 5122 O O . ARG B 1 12 ? 28.016 17.5 59.5 1 18.33 12 ARG B O 1
ATOM 5129 N N . PRO B 1 13 ? 28.266 15.438 59.094 1 21.67 13 PRO B N 1
ATOM 5130 C CA . PRO B 1 13 ? 28.344 15.977 57.75 1 21.67 13 PRO B CA 1
ATOM 5131 C C . PRO B 1 13 ? 27.109 16.766 57.344 1 21.67 13 PRO B C 1
ATOM 5133 O O . PRO B 1 13 ? 26.016 16.531 57.875 1 21.67 13 PRO B O 1
ATOM 5136 N N . PRO B 1 14 ? 27.359 18.094 56.938 1 20.62 14 PRO B N 1
ATOM 5137 C CA . PRO B 1 14 ? 26.344 19.094 56.594 1 20.62 14 PRO B CA 1
ATOM 5138 C C . PRO B 1 14 ? 25.219 18.531 55.719 1 20.62 14 PRO B C 1
ATOM 5140 O O . PRO B 1 14 ? 25.391 17.5 55.062 1 20.62 14 PRO B O 1
ATOM 5143 N N . GLN B 1 15 ? 23.984 18.875 56.188 1 18.67 15 GLN B N 1
ATOM 5144 C CA . GLN B 1 15 ? 22.594 18.734 55.75 1 18.67 15 GLN B CA 1
ATOM 5145 C C . GLN B 1 15 ? 22.438 19 54.281 1 18.67 15 GLN B C 1
ATOM 5147 O O . GLN B 1 15 ? 23 19.953 53.75 1 18.67 15 GLN B O 1
ATOM 5152 N N . CYS B 1 16 ? 22.422 17.859 53.531 1 19.78 16 CYS B N 1
ATOM 5153 C CA . CYS B 1 16 ? 22.109 17.75 52.125 1 19.78 16 CYS B CA 1
ATOM 5154 C C . CYS B 1 16 ? 21.094 18.797 51.688 1 19.78 16 CYS B C 1
ATOM 5156 O O . CYS B 1 16 ? 20.094 19.016 52.375 1 19.78 16 CYS B O 1
ATOM 5158 N N . CYS B 1 17 ? 21.547 19.734 50.875 1 20.62 17 CYS B N 1
ATOM 5159 C CA . CYS B 1 17 ? 20.969 20.938 50.281 1 20.62 17 CYS B CA 1
ATOM 5160 C C . CYS B 1 17 ? 19.547 20.688 49.812 1 20.62 17 CYS B C 1
ATOM 5162 O O . CYS B 1 17 ? 19.219 19.578 49.375 1 20.62 17 CYS B O 1
ATOM 5164 N N . SER B 1 18 ? 18.641 21.484 50.281 1 18.97 18 SER B N 1
ATOM 5165 C CA . SER B 1 18 ? 17.203 21.766 50.156 1 18.97 18 SER B CA 1
ATOM 5166 C C . SER B 1 18 ? 16.766 21.625 48.688 1 18.97 18 SER B C 1
ATOM 5168 O O . SER B 1 18 ? 17.547 21.844 47.781 1 18.97 18 SER B O 1
ATOM 5170 N N . ARG B 1 19 ? 15.727 20.797 48.5 1 22.72 19 ARG B N 1
ATOM 5171 C CA . ARG B 1 19 ? 14.773 20.484 47.438 1 22.72 19 ARG B CA 1
ATOM 5172 C C . ARG B 1 19 ? 14.359 21.734 46.688 1 22.72 19 ARG B C 1
ATOM 5174 O O . ARG B 1 19 ? 13.734 22.641 47.25 1 22.72 19 ARG B O 1
ATOM 5181 N N . SER B 1 20 ? 15.367 22.219 45.875 1 20.78 20 SER B N 1
ATOM 5182 C CA . SER B 1 20 ? 15.039 23.422 45.094 1 20.78 20 SER B CA 1
ATOM 5183 C C . SER B 1 20 ? 13.617 23.359 44.562 1 20.78 20 SER B C 1
ATOM 5185 O O . SER B 1 20 ? 13.188 22.328 44.031 1 20.78 20 SER B O 1
ATOM 5187 N N . SER B 1 21 ? 12.672 23.984 45.25 1 22.91 21 SER B N 1
ATOM 5188 C CA . SER B 1 21 ? 11.297 24.312 44.875 1 22.91 21 SER B CA 1
ATOM 5189 C C . SER B 1 21 ? 11.18 24.641 43.406 1 22.91 21 SER B C 1
ATOM 5191 O O . SER B 1 21 ? 11.891 25.516 42.906 1 22.91 21 SER B O 1
ATOM 5193 N N . LEU B 1 22 ? 10.984 23.609 42.594 1 25.81 22 LEU B N 1
ATOM 5194 C CA . LEU B 1 22 ? 10.508 23.828 41.219 1 25.81 22 LEU B CA 1
ATOM 5195 C C . LEU B 1 22 ? 9.547 25.016 41.156 1 25.81 22 LEU B C 1
ATOM 5197 O O . LEU B 1 22 ? 8.461 24.953 41.75 1 25.81 22 LEU B O 1
ATOM 5201 N N . THR B 1 23 ? 10.18 26.188 41.406 1 24.72 23 THR B N 1
ATOM 5202 C CA . THR B 1 23 ? 9.43 27.406 41.188 1 24.72 23 THR B CA 1
ATOM 5203 C C . THR B 1 23 ? 8.43 27.25 40.031 1 24.72 23 THR B C 1
ATOM 5205 O O . THR B 1 23 ? 8.805 26.828 38.938 1 24.72 23 THR B O 1
ATOM 5208 N N . THR B 1 24 ? 7.277 26.797 40.406 1 26.3 24 THR B N 1
ATOM 5209 C CA . THR B 1 24 ? 6.105 26.969 39.562 1 26.3 24 THR B CA 1
ATOM 5210 C C . THR B 1 24 ? 6.207 28.25 38.75 1 26.3 24 THR B C 1
ATOM 5212 O O . THR B 1 24 ? 6.543 29.312 39.312 1 26.3 24 THR B O 1
ATOM 5215 N N . ALA B 1 25 ? 6.543 28.094 37.562 1 32.88 25 ALA B N 1
ATOM 5216 C CA . ALA B 1 25 ? 6.512 29.328 36.812 1 32.88 25 ALA B CA 1
ATOM 5217 C C . ALA B 1 25 ? 5.391 30.25 37.281 1 32.88 25 ALA B C 1
ATOM 5219 O O . ALA B 1 25 ? 4.25 29.812 37.438 1 32.88 25 ALA B O 1
ATOM 5220 N N . PRO B 1 26 ? 5.691 31.281 38.125 1 28.2 26 PRO B N 1
ATOM 5221 C CA . PRO B 1 26 ? 4.586 32.125 38.531 1 28.2 26 PRO B CA 1
ATOM 5222 C C . PRO B 1 26 ? 3.471 32.219 37.5 1 28.2 26 PRO B C 1
ATOM 5224 O O . PRO B 1 26 ? 3.721 32.062 36.312 1 28.2 26 PRO B O 1
ATOM 5227 N N . PRO B 1 27 ? 2.248 31.766 37.844 1 32.81 27 PRO B N 1
ATOM 5228 C CA . PRO B 1 27 ? 1.199 32.156 36.906 1 32.81 27 PRO B CA 1
ATOM 5229 C C . PRO B 1 27 ? 1.466 33.531 36.281 1 32.81 27 PRO B C 1
ATOM 5231 O O . PRO B 1 27 ? 2.074 34.406 36.906 1 32.81 27 PRO B O 1
ATOM 5234 N N . LEU B 1 28 ? 1.896 33.5 35 1 36.47 28 LEU B N 1
ATOM 5235 C CA . LEU B 1 28 ? 1.977 34.812 34.406 1 36.47 28 LEU B CA 1
ATOM 5236 C C . LEU B 1 28 ? 0.936 35.75 35 1 36.47 28 LEU B C 1
ATOM 5238 O O . LEU B 1 28 ? -0.26 35.625 34.719 1 36.47 28 LEU B O 1
ATOM 5242 N N . GLY B 1 29 ? 0.886 35.938 36.375 1 33.91 29 GLY B N 1
ATOM 5243 C CA . GLY B 1 29 ? 0.078 37 36.969 1 33.91 29 GLY B CA 1
ATOM 5244 C C . GLY B 1 29 ? -0.164 38.156 36.031 1 33.91 29 GLY B C 1
ATOM 5245 O O . GLY B 1 29 ? 0.401 38.219 34.938 1 33.91 29 GLY B O 1
ATOM 5246 N N . LYS B 1 30 ? -1.007 39.094 36.438 1 39.5 30 LYS B N 1
ATOM 5247 C CA . LYS B 1 30 ? -1.258 40.406 35.844 1 39.5 30 LYS B CA 1
ATOM 5248 C C . LYS B 1 30 ? 0.038 41.062 35.344 1 39.5 30 LYS B C 1
ATOM 5250 O O . LYS B 1 30 ? 0.797 41.625 36.156 1 39.5 30 LYS B O 1
ATOM 5255 N N . THR B 1 31 ? 0.729 40.406 34.625 1 39.25 31 THR B N 1
ATOM 5256 C CA . THR B 1 31 ? 1.75 41.281 34.094 1 39.25 31 THR B CA 1
ATOM 5257 C C . THR B 1 31 ? 1.199 42.719 33.969 1 39.25 31 THR B C 1
ATOM 5259 O O . THR B 1 31 ? 0.097 42.906 33.438 1 39.25 31 THR B O 1
ATOM 5262 N N . GLY B 1 32 ? 1.477 43.531 34.875 1 38.12 32 GLY B N 1
ATOM 5263 C CA . GLY B 1 32 ? 1.132 44.938 34.844 1 38.12 32 GLY B CA 1
ATOM 5264 C C . GLY B 1 32 ? 1.025 45.5 33.438 1 38.12 32 GLY B C 1
ATOM 5265 O O . GLY B 1 32 ? 2.041 45.75 32.781 1 38.12 32 GLY B O 1
ATOM 5266 N N . MET B 1 33 ? 0.028 45.031 32.719 1 47.16 33 MET B N 1
ATOM 5267 C CA . MET B 1 33 ? -0.229 45.719 31.469 1 47.16 33 MET B CA 1
ATOM 5268 C C . MET B 1 33 ? 0.006 47.219 31.625 1 47.16 33 MET B C 1
ATOM 5270 O O . MET B 1 33 ? -0.573 47.875 32.5 1 47.16 33 MET B O 1
ATOM 5274 N N . LYS B 1 34 ? 1.241 47.656 31.391 1 49.19 34 LYS B N 1
ATOM 5275 C CA . LYS B 1 34 ? 1.497 49.094 31.438 1 49.19 34 LYS B CA 1
ATOM 5276 C C . LYS B 1 34 ? 0.478 49.875 30.594 1 49.19 34 LYS B C 1
ATOM 5278 O O . LYS B 1 34 ? 0.006 49.375 29.578 1 49.19 34 LYS B O 1
ATOM 5283 N N . GLN B 1 35 ? -0.063 50.75 31.047 1 57.84 35 GLN B N 1
ATOM 5284 C CA . GLN B 1 35 ? -0.748 51.781 30.312 1 57.84 35 GLN B CA 1
ATOM 5285 C C . GLN B 1 35 ? -0.025 52.125 29.016 1 57.84 35 GLN B C 1
ATOM 5287 O O . GLN B 1 35 ? 1.188 52.344 29 1 57.84 35 GLN B O 1
ATOM 5292 N N . GLY B 1 36 ? -0.518 51.406 27.641 1 77.88 36 GLY B N 1
ATOM 5293 C CA . GLY B 1 36 ? 0.038 51.719 26.344 1 77.88 36 GLY B CA 1
ATOM 5294 C C . GLY B 1 36 ? 0.404 50.5 25.531 1 77.88 36 GLY B C 1
ATOM 5295 O O . GLY B 1 36 ? 0.911 50.625 24.406 1 77.88 36 GLY B O 1
ATOM 5296 N N . SER B 1 37 ? 0.043 49.156 26.062 1 91.44 37 SER B N 1
ATOM 5297 C CA . SER B 1 37 ? 0.394 47.969 25.281 1 91.44 37 SER B CA 1
ATOM 5298 C C . SER B 1 37 ? -0.585 47.75 24.141 1 91.44 37 SER B C 1
ATOM 5300 O O . SER B 1 37 ? -1.752 48.125 24.219 1 91.44 37 SER B O 1
ATOM 5302 N N . PHE B 1 38 ? -0.046 47.219 23.047 1 97.38 38 PHE B N 1
ATOM 5303 C CA . PHE B 1 38 ? -0.873 46.906 21.891 1 97.38 38 PHE B CA 1
ATOM 5304 C C . PHE B 1 38 ? -1.328 45.438 21.922 1 97.38 38 PHE B C 1
ATOM 5306 O O . PHE B 1 38 ? -0.508 44.531 21.812 1 97.38 38 PHE B O 1
ATOM 5313 N N . VAL B 1 39 ? -2.654 45.188 22.109 1 98.5 39 VAL B N 1
ATOM 5314 C CA . VAL B 1 39 ? -3.225 43.844 22.281 1 98.5 39 VAL B CA 1
ATOM 5315 C C . VAL B 1 39 ? -3.994 43.438 21.031 1 98.5 39 VAL B C 1
ATOM 5317 O O . VAL B 1 39 ? -4.965 44.094 20.641 1 98.5 39 VAL B O 1
ATOM 5320 N N . VAL B 1 40 ? -3.566 42.344 20.391 1 98.75 40 VAL B N 1
ATOM 5321 C CA . VAL B 1 40 ? -4.227 41.812 19.203 1 98.75 40 VAL B CA 1
ATOM 5322 C C . VAL B 1 40 ? -4.828 40.438 19.516 1 98.75 40 VAL B C 1
ATOM 5324 O O . VAL B 1 40 ? -4.133 39.562 20 1 98.75 40 VAL B O 1
ATOM 5327 N N . LEU B 1 41 ? -6.117 40.25 19.297 1 98.81 41 LEU B N 1
ATOM 5328 C CA . LEU B 1 41 ? -6.758 38.938 19.25 1 98.81 41 LEU B CA 1
ATOM 5329 C C . LEU B 1 41 ? -7.02 38.531 17.797 1 98.81 41 LEU B C 1
ATOM 5331 O O . LEU B 1 41 ? -7.773 39.188 17.078 1 98.81 41 LEU B O 1
ATOM 5335 N N . ALA B 1 42 ? -6.383 37.5 17.359 1 98.75 42 ALA B N 1
ATOM 5336 C CA . ALA B 1 42 ? -6.559 37 15.992 1 98.75 42 ALA B CA 1
ATOM 5337 C C . ALA B 1 42 ? -7.402 35.75 15.969 1 98.75 42 ALA B C 1
ATOM 5339 O O . ALA B 1 42 ? -7.246 34.875 16.828 1 98.75 42 ALA B O 1
ATOM 5340 N N . LEU B 1 43 ? -8.312 35.625 14.977 1 98.06 43 LEU B N 1
ATOM 5341 C CA . LEU B 1 43 ? -9.227 34.5 14.836 1 98.06 43 LEU B CA 1
ATOM 5342 C C . LEU B 1 43 ? -9.141 33.906 13.438 1 98.06 43 LEU B C 1
ATOM 5344 O O . LEU B 1 43 ? -9.008 34.625 12.453 1 98.06 43 LEU B O 1
ATOM 5348 N N . TYR B 1 44 ? -9.172 32.656 13.352 1 96.5 44 TYR B N 1
ATOM 5349 C CA . TYR B 1 44 ? -9.281 31.891 12.109 1 96.5 44 TYR B CA 1
ATOM 5350 C C . TYR B 1 44 ? -10.477 30.953 12.148 1 96.5 44 TYR B C 1
ATOM 5352 O O . TYR B 1 44 ? -10.586 30.125 13.055 1 96.5 44 TYR B O 1
ATOM 5360 N N . GLU B 1 45 ? -11.281 30.984 11.117 1 94.56 45 GLU B N 1
ATOM 5361 C CA . GLU B 1 45 ? -12.602 30.375 11.234 1 94.56 45 GLU B CA 1
ATOM 5362 C C . GLU B 1 45 ? -12.719 29.141 10.344 1 94.56 45 GLU B C 1
ATOM 5364 O O . GLU B 1 45 ? -13.742 28.453 10.359 1 94.56 45 GLU B O 1
ATOM 5369 N N . VAL B 1 46 ? -11.789 28.828 9.5 1 90.75 46 VAL B N 1
ATOM 5370 C CA . VAL B 1 46 ? -11.914 27.75 8.531 1 90.75 46 VAL B CA 1
ATOM 5371 C C . VAL B 1 46 ? -11.398 26.453 9.133 1 90.75 46 VAL B C 1
ATOM 5373 O O . VAL B 1 46 ? -11.617 26.172 10.32 1 90.75 46 VAL B O 1
ATOM 5376 N N . HIS B 1 47 ? -10.789 25.562 8.328 1 87.75 47 HIS B N 1
ATOM 5377 C CA . HIS B 1 47 ? -10.383 24.266 8.867 1 87.75 47 HIS B CA 1
ATOM 5378 C C . HIS B 1 47 ? -9.336 24.438 9.961 1 87.75 47 HIS B C 1
ATOM 5380 O O . HIS B 1 47 ? -8.383 25.203 9.805 1 87.75 47 HIS B O 1
ATOM 5386 N N . MET B 1 48 ? -9.617 23.719 11.078 1 93.25 48 MET B N 1
ATOM 5387 C CA . MET B 1 48 ? -8.828 23.828 12.305 1 93.25 48 MET B CA 1
ATOM 5388 C C . MET B 1 48 ? -8.906 25.234 12.891 1 93.25 48 MET B C 1
ATOM 5390 O O . MET B 1 48 ? -7.875 25.844 13.148 1 93.25 48 MET B O 1
ATOM 5394 N N . ALA B 1 49 ? -10.078 25.688 13.047 1 96.5 49 ALA B N 1
ATOM 5395 C CA . ALA B 1 49 ? -10.32 27.016 13.609 1 96.5 49 ALA B CA 1
ATOM 5396 C C . ALA B 1 49 ? -9.469 27.25 14.852 1 96.5 49 ALA B C 1
ATOM 5398 O O . ALA B 1 49 ? -9.289 26.344 15.672 1 96.5 49 ALA B O 1
ATOM 5399 N N . SER B 1 50 ? -8.93 28.469 14.953 1 98.25 50 SER B N 1
ATOM 5400 C CA . SER B 1 50 ? -7.957 28.766 16 1 98.25 50 SER B CA 1
ATOM 5401 C C . SER B 1 50 ? -8.039 30.219 16.438 1 98.25 50 SER B C 1
ATOM 5403 O O . SER B 1 50 ? -8.734 31.031 15.812 1 98.25 50 SER B O 1
ATOM 5405 N N . ALA B 1 51 ? -7.406 30.516 17.531 1 98.75 51 ALA B N 1
ATOM 5406 C CA . ALA B 1 51 ? -7.258 31.875 18.062 1 98.75 51 ALA B CA 1
ATOM 5407 C C . ALA B 1 51 ? -5.883 32.062 18.688 1 98.75 51 ALA B C 1
ATOM 5409 O O . ALA B 1 51 ? -5.273 31.125 19.172 1 98.75 51 ALA B O 1
ATOM 5410 N N . ALA B 1 52 ? -5.395 33.25 18.625 1 98.75 52 ALA B N 1
ATOM 5411 C CA . ALA B 1 52 ? -4.148 33.656 19.281 1 98.75 52 ALA B CA 1
ATOM 5412 C C . ALA B 1 52 ? -4.25 35.062 19.828 1 98.75 52 ALA B C 1
ATOM 5414 O O . ALA B 1 52 ? -4.891 35.938 19.234 1 98.75 52 ALA B O 1
ATOM 5415 N N . LEU B 1 53 ? -3.67 35.312 20.938 1 98.81 53 LEU B N 1
ATOM 5416 C CA . LEU B 1 53 ? -3.578 36.656 21.547 1 98.81 53 LEU B CA 1
ATOM 5417 C C . LEU B 1 53 ? -2.123 37.062 21.688 1 98.81 53 LEU B C 1
ATOM 5419 O O . LEU B 1 53 ? -1.312 36.344 22.266 1 98.81 53 LEU B O 1
ATOM 5423 N N . MET B 1 54 ? -1.831 38.188 21.125 1 98.56 54 MET B N 1
ATOM 5424 C CA . MET B 1 54 ? -0.48 38.75 21.109 1 98.56 54 MET B CA 1
ATOM 5425 C C . MET B 1 54 ? -0.449 40.125 21.781 1 98.56 54 MET B C 1
ATOM 5427 O O . MET B 1 54 ? -1.352 40.938 21.578 1 98.56 54 MET B O 1
ATOM 5431 N N . ILE B 1 55 ? 0.53 40.375 22.641 1 98.19 55 ILE B N 1
ATOM 5432 C CA . ILE B 1 55 ? 0.743 41.656 23.297 1 98.19 55 ILE B CA 1
ATOM 5433 C C . ILE B 1 55 ? 2.123 42.219 22.938 1 98.19 55 ILE B C 1
ATOM 5435 O O . ILE B 1 55 ? 3.145 41.656 23.344 1 98.19 55 ILE B O 1
ATOM 5439 N N . ASP B 1 56 ? 2.213 43.281 22.172 1 96.94 56 ASP B N 1
ATOM 5440 C CA . ASP B 1 56 ? 3.445 43.938 21.766 1 96.94 56 ASP B CA 1
ATOM 5441 C C . ASP B 1 56 ? 4.398 42.969 21.078 1 96.94 56 ASP B C 1
ATOM 5443 O O . ASP B 1 56 ? 5.594 42.938 21.391 1 96.94 56 ASP B O 1
ATOM 5447 N N . GLY B 1 57 ? 3.779 42.062 20.328 1 96.62 57 GLY B N 1
ATOM 5448 C CA . GLY B 1 57 ? 4.586 41.188 19.516 1 96.62 57 GLY B CA 1
ATOM 5449 C C . GLY B 1 57 ? 4.883 39.844 20.219 1 96.62 57 GLY B C 1
ATOM 5450 O O . GLY B 1 57 ? 5.496 38.969 19.625 1 96.62 57 GLY B O 1
ATOM 5451 N N . ILE B 1 58 ? 4.453 39.719 21.406 1 97.5 58 ILE B N 1
ATOM 5452 C CA . ILE B 1 58 ? 4.699 38.469 22.156 1 97.5 58 ILE B CA 1
ATOM 5453 C C . ILE B 1 58 ? 3.416 37.656 22.234 1 97.5 58 ILE B C 1
ATOM 5455 O O . ILE B 1 58 ? 2.391 38.125 22.719 1 97.5 58 ILE B O 1
ATOM 5459 N N . VAL B 1 59 ? 3.447 36.438 21.719 1 98 59 VAL B N 1
ATOM 5460 C CA . VAL B 1 59 ? 2.299 35.531 21.812 1 98 59 VAL B CA 1
ATOM 5461 C C . VAL B 1 59 ? 2.102 35.094 23.266 1 98 59 VAL B C 1
ATOM 5463 O O . VAL B 1 59 ? 3.021 34.562 23.891 1 98 59 VAL B O 1
ATOM 5466 N N . VAL B 1 60 ? 0.928 35.25 23.75 1 98.06 60 VAL B N 1
ATOM 5467 C CA . VAL B 1 60 ? 0.646 34.938 25.156 1 98.06 60 VAL B CA 1
ATOM 5468 C C . VAL B 1 60 ? -0.195 33.688 25.234 1 98.06 60 VAL B C 1
ATOM 5470 O O . VAL B 1 60 ? -0.045 32.875 26.172 1 98.06 60 VAL B O 1
ATOM 5473 N N . ALA B 1 61 ? -1.087 33.562 24.297 1 98.44 61 ALA B N 1
ATOM 5474 C CA . ALA B 1 61 ? -1.971 32.375 24.25 1 98.44 61 ALA B CA 1
ATOM 5475 C C . ALA B 1 61 ? -2.377 32.062 22.828 1 98.44 61 ALA B C 1
ATOM 5477 O O . ALA B 1 61 ? -2.52 32.938 21.984 1 98.44 61 ALA B O 1
ATOM 5478 N N . ALA B 1 62 ? -2.578 30.844 22.531 1 98.69 62 ALA B N 1
ATOM 5479 C CA . ALA B 1 62 ? -3.02 30.344 21.219 1 98.69 62 ALA B CA 1
ATOM 5480 C C . ALA B 1 62 ? -3.492 28.891 21.328 1 98.69 62 ALA B C 1
ATOM 5482 O O . ALA B 1 62 ? -2.896 28.094 22.047 1 98.69 62 ALA B O 1
ATOM 5483 N N . THR B 1 63 ? -4.582 28.547 20.672 1 98.44 63 THR B N 1
ATOM 5484 C CA . THR B 1 63 ? -5.086 27.172 20.688 1 98.44 63 THR B CA 1
ATOM 5485 C C . THR B 1 63 ? -6.109 26.953 19.578 1 98.44 63 THR B C 1
ATOM 5487 O O . THR B 1 63 ? -6.379 27.875 18.797 1 98.44 63 THR B O 1
ATOM 5490 N N . HIS B 1 64 ? -6.547 25.734 19.484 1 98.19 64 HIS B N 1
ATOM 5491 C CA . HIS B 1 64 ? -7.52 25.344 18.469 1 98.19 64 HIS B CA 1
ATOM 5492 C C . HIS B 1 64 ? -8.898 25.109 19.078 1 98.19 64 HIS B C 1
ATOM 5494 O O . HIS B 1 64 ? -9 24.641 20.219 1 98.19 64 HIS B O 1
ATOM 5500 N N . GLU B 1 65 ? -9.922 25.406 18.281 1 97.62 65 GLU B N 1
ATOM 5501 C CA . GLU B 1 65 ? -11.305 25.203 18.719 1 97.62 65 GLU B CA 1
ATOM 5502 C C . GLU B 1 65 ? -11.594 23.734 18.969 1 97.62 65 GLU B C 1
ATOM 5504 O O . GLU B 1 65 ? -12.359 23.391 19.875 1 97.62 65 GLU B O 1
ATOM 5509 N N . GLU B 1 66 ? -11 22.844 18.203 1 96.69 66 GLU B N 1
ATOM 5510 C CA . GLU B 1 66 ? -11.273 21.422 18.281 1 96.69 66 GLU B CA 1
ATOM 5511 C C . GLU B 1 66 ? -10.844 20.844 19.625 1 96.69 66 GLU B C 1
ATOM 5513 O O . GLU B 1 66 ? -11.32 19.781 20.047 1 96.69 66 GLU B O 1
ATOM 5518 N N . ARG B 1 67 ? -9.93 21.531 20.328 1 97 67 ARG B N 1
ATOM 5519 C CA . ARG B 1 67 ? -9.469 21.062 21.625 1 97 67 ARG B CA 1
ATOM 5520 C C . ARG B 1 67 ? -10.586 21.141 22.656 1 97 67 ARG B C 1
ATOM 5522 O O . ARG B 1 67 ? -10.555 20.438 23.672 1 97 67 ARG B O 1
ATOM 5529 N N . PHE B 1 68 ? -11.539 21.953 22.406 1 96.5 68 PHE B N 1
ATOM 5530 C CA . PHE B 1 68 ? -12.656 22.172 23.328 1 96.5 68 PHE B CA 1
ATOM 5531 C C . PHE B 1 68 ? -13.891 21.422 22.859 1 96.5 68 PHE B C 1
ATOM 5533 O O . PHE B 1 68 ? -14.586 20.797 23.672 1 96.5 68 PHE B O 1
ATOM 5540 N N . THR B 1 69 ? -14.164 21.422 21.562 1 94.38 69 THR B N 1
ATOM 5541 C CA . THR B 1 69 ? -15.375 20.812 21.031 1 94.38 69 THR B CA 1
ATOM 5542 C C . THR B 1 69 ? -15.195 19.312 20.828 1 94.38 69 THR B C 1
ATOM 5544 O O . THR B 1 69 ? -16.172 18.578 20.703 1 94.38 69 THR B O 1
ATOM 5547 N N . ARG B 1 70 ? -13.906 18.891 20.641 1 94.88 70 ARG B N 1
ATOM 5548 C CA . ARG B 1 70 ? -13.508 17.516 20.391 1 94.88 70 ARG B CA 1
ATOM 5549 C C . ARG B 1 70 ? -13.969 17.047 19.016 1 94.88 70 ARG B C 1
ATOM 5551 O O . ARG B 1 70 ? -14.18 15.844 18.797 1 94.88 70 ARG B O 1
ATOM 5558 N N . HIS B 1 71 ? -14.258 18.016 18.156 1 92.56 71 HIS B N 1
ATOM 5559 C CA . HIS B 1 71 ? -14.508 17.719 16.766 1 92.56 71 HIS B CA 1
ATOM 5560 C C . HIS B 1 71 ? -13.289 18.031 15.898 1 92.56 71 HIS B C 1
ATOM 5562 O O . HIS B 1 71 ? -12.891 19.203 15.773 1 92.56 71 HIS B O 1
ATOM 5568 N N . LYS B 1 72 ? -12.781 16.969 15.344 1 92.19 72 LYS B N 1
ATOM 5569 C CA . LYS B 1 72 ? -11.547 17.109 14.57 1 92.19 72 LYS B CA 1
ATOM 5570 C C . LYS B 1 72 ? -11.75 18.031 13.375 1 92.19 72 LYS B C 1
ATOM 5572 O O . LYS B 1 72 ? -12.773 17.953 12.688 1 92.19 72 LYS B O 1
ATOM 5577 N N . ASN B 1 73 ? -10.875 18.938 13.133 1 92.25 73 ASN B N 1
ATOM 5578 C CA . ASN B 1 73 ? -10.891 19.906 12.039 1 92.25 73 ASN B CA 1
ATOM 5579 C C . ASN B 1 73 ? -12.078 20.844 12.156 1 92.25 73 ASN B C 1
ATOM 5581 O O . ASN B 1 73 ? -12.688 21.219 11.141 1 92.25 73 ASN B O 1
ATOM 5585 N N . GLU B 1 74 ? -12.359 21.172 13.344 1 93.12 74 GLU B N 1
ATOM 5586 C CA . GLU B 1 74 ? -13.484 22.062 13.609 1 93.12 74 GLU B CA 1
ATOM 5587 C C . GLU B 1 74 ? -13.375 23.359 12.805 1 93.12 74 GLU B C 1
ATOM 5589 O O . GLU B 1 74 ? -12.281 23.906 12.656 1 93.12 74 GLU B O 1
ATOM 5594 N N . MET B 1 75 ? -14.586 23.766 12.25 1 94.44 75 MET B N 1
ATOM 5595 C CA . MET B 1 75 ? -14.695 25.016 11.516 1 94.44 75 MET B CA 1
ATOM 5596 C C . MET B 1 75 ? -15.695 25.953 12.195 1 94.44 75 MET B C 1
ATOM 5598 O O . MET B 1 75 ? -16.516 25.516 12.992 1 94.44 75 MET B O 1
ATOM 5602 N N . GLY B 1 76 ? -15.578 27.25 11.844 1 93.31 76 GLY B N 1
ATOM 5603 C CA . GLY B 1 76 ? -16.484 28.25 12.391 1 93.31 76 GLY B CA 1
ATOM 5604 C C . GLY B 1 76 ? -15.82 29.188 13.383 1 93.31 76 GLY B C 1
ATOM 5605 O O . GLY B 1 76 ? -14.609 29.109 13.602 1 93.31 76 GLY B O 1
ATOM 5606 N N . PHE B 1 77 ? -16.672 30.031 13.938 1 95.5 77 PHE B N 1
ATOM 5607 C CA . PHE B 1 77 ? -16.188 31 14.914 1 95.5 77 PHE B CA 1
ATOM 5608 C C . PHE B 1 77 ? -15.602 30.281 16.125 1 95.5 77 PHE B C 1
ATOM 5610 O O . PHE B 1 77 ? -16.297 29.531 16.812 1 95.5 77 PHE B O 1
ATOM 5617 N N . PRO B 1 78 ? -14.336 30.531 16.406 1 97.12 78 PRO B N 1
ATOM 5618 C CA . PRO B 1 78 ? -13.68 29.797 17.5 1 97.12 78 PRO B CA 1
ATOM 5619 C C . PRO B 1 78 ? -13.914 30.438 18.859 1 97.12 78 PRO B C 1
ATOM 5621 O O . PRO B 1 78 ? -12.969 30.906 19.5 1 97.12 78 PRO B O 1
ATOM 5624 N N . VAL B 1 79 ? -15.039 30.297 19.375 1 97.81 79 VAL B N 1
ATOM 5625 C CA . VAL B 1 79 ? -15.477 31.016 20.562 1 97.81 79 VAL B CA 1
ATOM 5626 C C . VAL B 1 79 ? -14.711 30.5 21.781 1 97.81 79 VAL B C 1
ATOM 5628 O O . VAL B 1 79 ? -14.273 31.297 22.625 1 97.81 79 VAL B O 1
ATOM 5631 N N . HIS B 1 80 ? -14.508 29.234 21.906 1 98.12 80 HIS B N 1
ATOM 5632 C CA . HIS B 1 80 ? -13.828 28.672 23.062 1 98.12 80 HIS B CA 1
ATOM 5633 C C . HIS B 1 80 ? -12.344 29.016 23.047 1 98.12 80 HIS B C 1
ATOM 5635 O O . HIS B 1 80 ? -11.773 29.359 24.078 1 98.12 80 HIS B O 1
ATOM 5641 N N . ALA B 1 81 ? -11.789 28.922 21.906 1 98.62 81 ALA B N 1
ATOM 5642 C CA . ALA B 1 81 ? -10.375 29.281 21.766 1 98.62 81 ALA B CA 1
ATOM 5643 C C . ALA B 1 81 ? -10.148 30.75 22.078 1 98.62 81 ALA B C 1
ATOM 5645 O O . ALA B 1 81 ? -9.188 31.109 22.766 1 98.62 81 ALA B O 1
ATOM 5646 N N . ALA B 1 82 ? -11.023 31.594 21.578 1 98.69 82 ALA B N 1
ATOM 5647 C CA . ALA B 1 82 ? -10.906 33.031 21.812 1 98.69 82 ALA B CA 1
ATOM 5648 C C . ALA B 1 82 ? -11.031 33.375 23.297 1 98.69 82 ALA B C 1
ATOM 5650 O O . ALA B 1 82 ? -10.242 34.156 23.828 1 98.69 82 ALA B O 1
ATOM 5651 N N . ARG B 1 83 ? -11.984 32.781 23.906 1 98.5 83 ARG B N 1
ATOM 5652 C CA . ARG B 1 83 ? -12.195 33.031 25.328 1 98.5 83 ARG B CA 1
ATOM 5653 C C . ARG B 1 83 ? -11 32.531 26.141 1 98.5 83 ARG B C 1
ATOM 5655 O O . ARG B 1 83 ? -10.578 33.188 27.094 1 98.5 83 ARG B O 1
ATOM 5662 N N . TYR B 1 84 ? -10.516 31.438 25.844 1 98.31 84 TYR B N 1
ATOM 5663 C CA . TYR B 1 84 ? -9.32 30.938 26.5 1 98.31 84 TYR B CA 1
ATOM 5664 C C . TYR B 1 84 ? -8.18 31.938 26.391 1 98.31 84 TYR B C 1
ATOM 5666 O O . TYR B 1 84 ? -7.488 32.219 27.391 1 98.31 84 TYR B O 1
ATOM 5674 N N . CYS B 1 85 ? -7.965 32.438 25.125 1 98.75 85 CYS B N 1
ATOM 5675 C CA . CYS B 1 85 ? -6.871 33.375 24.906 1 98.75 85 CYS B CA 1
ATOM 5676 C C . CYS B 1 85 ? -7.016 34.594 25.797 1 98.75 85 CYS B C 1
ATOM 5678 O O . CYS B 1 85 ? -6.047 35.031 26.406 1 98.75 85 CYS B O 1
ATOM 5680 N N . LEU B 1 86 ? -8.211 35.125 25.859 1 98.5 86 LEU B N 1
ATOM 5681 C CA . LEU B 1 86 ? -8.461 36.281 26.703 1 98.5 86 LEU B CA 1
ATOM 5682 C C . LEU B 1 86 ? -8.219 35.969 28.172 1 98.5 86 LEU B C 1
ATOM 5684 O O . LEU B 1 86 ? -7.527 36.719 28.875 1 98.5 86 LEU B O 1
ATOM 5688 N N . GLN B 1 87 ? -8.703 34.844 28.578 1 98.06 87 GLN B N 1
ATOM 5689 C CA . GLN B 1 87 ? -8.578 34.438 29.969 1 98.06 87 GLN B CA 1
ATOM 5690 C C . GLN B 1 87 ? -7.125 34.125 30.328 1 98.06 87 GLN B C 1
ATOM 5692 O O . GLN B 1 87 ? -6.633 34.594 31.359 1 98.06 87 GLN B O 1
ATOM 5697 N N . ALA B 1 88 ? -6.461 33.375 29.547 1 97.62 88 ALA B N 1
ATOM 5698 C CA . ALA B 1 88 ? -5.078 32.969 29.797 1 97.62 88 ALA B CA 1
ATOM 5699 C C . ALA B 1 88 ? -4.16 34.188 29.844 1 97.62 88 ALA B C 1
ATOM 5701 O O . ALA B 1 88 ? -3.189 34.219 3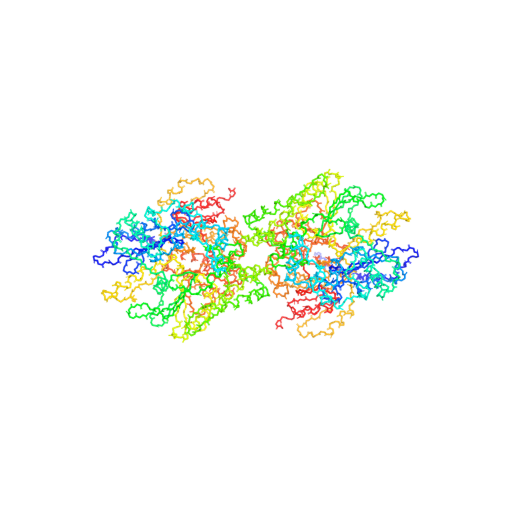0.609 1 97.62 88 ALA B O 1
ATOM 5702 N N . ALA B 1 89 ? -4.492 35.188 29.062 1 97.06 89 ALA B N 1
ATOM 5703 C CA . ALA B 1 89 ? -3.676 36.406 29 1 97.06 89 ALA B CA 1
ATOM 5704 C C . ALA B 1 89 ? -4.082 37.406 30.109 1 97.06 89 ALA B C 1
ATOM 5706 O O . ALA B 1 89 ? -3.359 38.344 30.391 1 97.06 89 ALA B O 1
ATOM 5707 N N . GLY B 1 90 ? -5.18 37.156 30.766 1 96.88 90 GLY B N 1
ATOM 5708 C CA . GLY B 1 90 ? -5.691 38.094 31.75 1 96.88 90 GLY B CA 1
ATOM 5709 C C . GLY B 1 90 ? -6.121 39.438 31.125 1 96.88 90 GLY B C 1
ATOM 5710 O O . GLY B 1 90 ? -5.914 40.5 31.719 1 96.88 90 GLY B O 1
ATOM 5711 N N . VAL B 1 91 ? -6.605 39.344 29.969 1 97.19 91 VAL B N 1
ATOM 5712 C CA . VAL B 1 91 ? -7.004 40.531 29.219 1 97.19 91 VAL B CA 1
ATOM 5713 C C . VAL B 1 91 ? -8.523 40.625 29.156 1 97.19 91 VAL B C 1
ATOM 5715 O O . VAL B 1 91 ? -9.188 39.656 28.766 1 97.19 91 VAL B O 1
ATOM 5718 N N . SER B 1 92 ? -9.062 41.688 29.547 1 96.88 92 SER B N 1
ATOM 5719 C CA . SER B 1 92 ? -10.492 41.938 29.375 1 96.88 92 SER B CA 1
ATOM 5720 C C . SER B 1 92 ? -10.828 42.312 27.938 1 96.88 92 SER B C 1
ATOM 5722 O O . SER B 1 92 ? -9.977 42.844 27.219 1 96.88 92 SER B O 1
ATOM 5724 N N . PRO B 1 93 ? -12.031 42.031 27.531 1 97.19 93 PRO B N 1
ATOM 5725 C CA . PRO B 1 93 ? -12.43 42.406 26.172 1 97.19 93 PRO B CA 1
ATOM 5726 C C . PRO B 1 93 ? -12.18 43.875 25.828 1 97.19 93 PRO B C 1
ATOM 5728 O O . PRO B 1 93 ? -11.805 44.188 24.703 1 97.19 93 PRO B O 1
ATOM 5731 N N . SER B 1 94 ? -12.336 44.719 26.797 1 95.56 94 SER B N 1
ATOM 5732 C CA . SER B 1 94 ? -12.195 46.156 26.578 1 95.56 94 SER B CA 1
ATOM 5733 C C . SER B 1 94 ? -10.734 46.531 26.328 1 95.56 94 SER B C 1
ATOM 5735 O O . SER B 1 94 ? -10.453 47.594 25.797 1 95.56 94 SER B O 1
ATOM 5737 N N . GLU B 1 95 ? -9.82 45.688 26.672 1 96.81 95 GLU B N 1
ATOM 5738 C CA . GLU B 1 95 ? -8.391 45.938 26.562 1 96.81 95 GLU B CA 1
ATOM 5739 C C . GLU B 1 95 ? -7.859 45.5 25.203 1 96.81 95 GLU B C 1
ATOM 5741 O O . GLU B 1 95 ? -6.727 45.812 24.828 1 96.81 95 GLU B O 1
ATOM 5746 N N . VAL B 1 96 ? -8.688 44.844 24.469 1 98.31 96 VAL B N 1
ATOM 5747 C CA . VAL B 1 96 ? -8.273 44.406 23.141 1 98.31 96 VAL B CA 1
ATOM 5748 C C . VAL B 1 96 ? -8.273 45.594 22.188 1 98.31 96 VAL B C 1
ATOM 5750 O O . VAL B 1 96 ? -9.289 46.281 22.031 1 98.31 96 VAL B O 1
ATOM 5753 N N . ASP B 1 97 ? -7.152 45.844 21.531 1 98.25 97 ASP B N 1
ATOM 5754 C CA . ASP B 1 97 ? -7.047 46.969 20.609 1 98.25 97 ASP B CA 1
ATOM 5755 C C . ASP B 1 97 ? -7.645 46.594 19.25 1 98.25 97 ASP B C 1
ATOM 5757 O O . ASP B 1 97 ? -8.281 47.438 18.609 1 98.25 97 ASP B O 1
ATOM 5761 N N . VAL B 1 98 ? -7.43 45.406 18.812 1 98.5 98 VAL B N 1
ATOM 5762 C CA . VAL B 1 98 ? -7.914 45 17.5 1 98.5 98 VAL B CA 1
ATOM 5763 C C . VAL B 1 98 ? -8.172 43.5 17.484 1 98.5 98 VAL B C 1
ATOM 5765 O O . VAL B 1 98 ? -7.418 42.719 18.078 1 98.5 98 VAL B O 1
ATOM 5768 N N . VAL B 1 99 ? -9.289 43.125 16.891 1 98.69 99 VAL B N 1
ATOM 5769 C CA . VAL B 1 99 ? -9.578 41.719 16.562 1 98.69 99 VAL B CA 1
ATOM 5770 C C . VAL B 1 99 ? -9.328 41.469 15.07 1 98.69 99 VAL B C 1
ATOM 5772 O O . VAL B 1 99 ? -9.984 42.094 14.219 1 98.69 99 VAL B O 1
ATOM 5775 N N . ALA B 1 100 ? -8.359 40.656 14.797 1 98.31 100 ALA B N 1
ATOM 5776 C CA . ALA B 1 100 ? -8.07 40.281 13.414 1 98.31 100 ALA B CA 1
ATOM 5777 C C . ALA B 1 100 ? -8.836 39.031 13.008 1 98.31 100 ALA B C 1
ATOM 5779 O O . ALA B 1 100 ? -8.805 38.031 13.703 1 98.31 100 ALA B O 1
ATOM 5780 N N . ILE B 1 101 ? -9.562 39.094 11.953 1 96 101 ILE B N 1
ATOM 5781 C CA . ILE B 1 101 ? -10.219 37.906 11.367 1 96 101 ILE B CA 1
ATOM 5782 C C . ILE B 1 101 ? -9.695 37.688 9.953 1 96 101 ILE B C 1
ATOM 5784 O O . ILE B 1 101 ? -9.617 38.625 9.156 1 96 101 ILE B O 1
ATOM 5788 N N . LEU B 1 102 ? -9.352 36.5 9.734 1 89.69 102 LEU B N 1
ATOM 5789 C CA . LEU B 1 102 ? -8.758 36.156 8.445 1 89.69 102 LEU B CA 1
ATOM 5790 C C . LEU B 1 102 ? -9.828 36.031 7.367 1 89.69 102 LEU B C 1
ATOM 5792 O O . LEU B 1 102 ? -10.992 35.781 7.672 1 89.69 102 LEU B O 1
ATOM 5796 N N . ASN B 1 103 ? -9.422 36.156 6.148 1 78.38 103 ASN B N 1
ATOM 5797 C CA . ASN B 1 103 ? -10.219 36.125 4.926 1 78.38 103 ASN B CA 1
ATOM 5798 C C . ASN B 1 103 ? -11.195 37.281 4.844 1 78.38 103 ASN B C 1
ATOM 5800 O O . ASN B 1 103 ? -12.344 37.188 5.289 1 78.38 103 ASN B O 1
ATOM 5804 N N . HIS B 1 104 ? -10.805 38.25 4.227 1 71.56 104 HIS B N 1
ATOM 5805 C CA . HIS B 1 104 ? -11.539 39.5 4.156 1 71.56 104 HIS B CA 1
ATOM 5806 C C . HIS B 1 104 ? -12.625 39.438 3.088 1 71.56 104 HIS B C 1
ATOM 5808 O O . HIS B 1 104 ? -13.539 40.281 3.086 1 71.56 104 HIS B O 1
ATOM 5814 N N . HIS B 1 105 ? -12.477 38.469 2.229 1 71.12 105 HIS B N 1
ATOM 5815 C CA . HIS B 1 105 ? -13.453 38.406 1.145 1 71.12 105 HIS B CA 1
ATOM 5816 C C . HIS B 1 105 ? -13.875 36.969 0.87 1 71.12 105 HIS B C 1
ATOM 5818 O O . HIS B 1 105 ? -13.133 36.188 0.243 1 71.12 105 HIS B O 1
ATOM 5824 N N . PHE B 1 106 ? -15.039 36.656 1.37 1 77.19 106 PHE B N 1
ATOM 5825 C CA . PHE B 1 106 ? -15.617 35.375 1.037 1 77.19 106 PHE B CA 1
ATOM 5826 C C . PHE B 1 106 ? -16.578 35.469 -0.135 1 77.19 106 PHE B C 1
ATOM 5828 O O . PHE B 1 106 ? -17.516 36.281 -0.095 1 77.19 106 PHE B O 1
ATOM 5835 N N . ASP B 1 107 ? -16.219 34.781 -1.149 1 75.81 107 ASP B N 1
ATOM 5836 C CA . ASP B 1 107 ? -17.203 34.656 -2.223 1 75.81 107 ASP B CA 1
ATOM 5837 C C . ASP B 1 107 ? -18.281 33.625 -1.873 1 75.81 107 ASP B C 1
ATOM 5839 O O . ASP B 1 107 ? -18.375 33.188 -0.725 1 75.81 107 ASP B O 1
ATOM 5843 N N . GLN B 1 108 ? -19.125 33.375 -2.832 1 79.31 108 GLN B N 1
ATOM 5844 C CA . GLN B 1 108 ? -20.234 32.469 -2.615 1 79.31 108 GLN B CA 1
ATOM 5845 C C . GLN B 1 108 ? -19.734 31.078 -2.176 1 79.31 108 GLN B C 1
ATOM 5847 O O . GLN B 1 108 ? -20.312 30.469 -1.267 1 79.31 108 GLN B O 1
ATOM 5852 N N . ASN B 1 109 ? -18.672 30.656 -2.744 1 79.94 109 ASN B N 1
ATOM 5853 C CA . ASN B 1 109 ? -18.125 29.359 -2.395 1 79.94 109 ASN B CA 1
ATOM 5854 C C . ASN B 1 109 ? -17.516 29.359 -0.996 1 79.94 109 ASN B C 1
ATOM 5856 O O . ASN B 1 109 ? -17.641 28.375 -0.262 1 79.94 109 ASN B O 1
ATOM 5860 N N . GLY B 1 110 ? -16.938 30.453 -0.729 1 84.56 110 GLY B N 1
ATOM 5861 C CA . GLY B 1 110 ? -16.359 30.578 0.596 1 84.56 110 GLY B CA 1
ATOM 5862 C C . GLY B 1 110 ? -17.391 30.578 1.708 1 84.56 110 GLY B C 1
ATOM 5863 O O . GLY B 1 110 ? -17.188 29.938 2.744 1 84.56 110 GLY B O 1
ATOM 5864 N N . VAL B 1 111 ? -18.438 31.25 1.42 1 86.31 111 VAL B N 1
ATOM 5865 C CA . VAL B 1 111 ? -19.531 31.281 2.396 1 86.31 111 VAL B CA 1
ATOM 5866 C C . VAL B 1 111 ? -20.125 29.891 2.568 1 86.31 111 VAL B C 1
ATOM 5868 O O . VAL B 1 111 ? -20.312 29.422 3.695 1 86.31 111 VAL B O 1
ATOM 5871 N N . ALA B 1 112 ? -20.406 29.25 1.471 1 87.56 112 ALA B N 1
ATOM 5872 C CA . ALA B 1 112 ? -20.938 27.891 1.52 1 87.56 112 ALA B CA 1
ATOM 5873 C C . ALA B 1 112 ? -19.984 26.969 2.264 1 87.56 112 ALA B C 1
ATOM 5875 O O . ALA B 1 112 ? -20.422 26.109 3.047 1 87.56 112 ALA B O 1
ATOM 5876 N N . ASN B 1 113 ? -18.719 27.109 2.033 1 88.38 113 ASN B N 1
ATOM 5877 C CA . ASN B 1 113 ? -17.688 26.312 2.688 1 88.38 113 ASN B CA 1
ATOM 5878 C C . ASN B 1 113 ? -17.766 26.422 4.207 1 88.38 113 ASN B C 1
ATOM 5880 O O . ASN B 1 113 ? -17.703 25.422 4.914 1 88.38 113 ASN B O 1
ATOM 5884 N N . LEU B 1 114 ? -17.906 27.578 4.645 1 89.69 114 LEU B N 1
ATOM 5885 C CA . LEU B 1 114 ? -17.953 27.828 6.082 1 89.69 114 LEU B CA 1
ATOM 5886 C C . LEU B 1 114 ? -19.266 27.328 6.684 1 89.69 114 LEU B C 1
ATOM 5888 O O . LEU B 1 114 ? -19.266 26.734 7.77 1 89.69 114 LEU B O 1
ATOM 5892 N N . LEU B 1 115 ? -20.344 27.562 5.934 1 90.56 115 LEU B N 1
ATOM 5893 C CA . LEU B 1 115 ? -21.656 27.203 6.461 1 90.56 115 LEU B CA 1
ATOM 5894 C C . LEU B 1 115 ? -21.828 25.688 6.484 1 90.56 115 LEU B C 1
ATOM 5896 O O . LEU B 1 115 ? -22.484 25.141 7.383 1 90.56 115 LEU B O 1
ATOM 5900 N N . PHE B 1 116 ? -21.297 25 5.48 1 93.38 116 PHE B N 1
ATOM 5901 C CA . PHE B 1 116 ? -21.391 23.562 5.398 1 93.38 116 PHE B CA 1
ATOM 5902 C C . PHE B 1 116 ? -20.344 22.891 6.297 1 93.38 116 PHE B C 1
ATOM 5904 O O . PHE B 1 116 ? -20.438 21.688 6.566 1 93.38 116 PHE B O 1
ATOM 5911 N N . LYS B 1 117 ? -19.328 23.672 6.734 1 93.5 117 LYS B N 1
ATOM 5912 C CA . LYS B 1 117 ? -18.141 23.125 7.398 1 93.5 117 LYS B CA 1
ATOM 5913 C C . LYS B 1 117 ? -17.531 22 6.582 1 93.5 117 LYS B C 1
ATOM 5915 O O . LYS B 1 117 ? -17.297 20.906 7.098 1 93.5 117 LYS B O 1
ATOM 5920 N N . ARG B 1 118 ? -17.328 22.312 5.328 1 91.38 118 ARG B N 1
ATOM 5921 C CA . ARG B 1 118 ? -16.969 21.406 4.246 1 91.38 118 ARG B CA 1
ATOM 5922 C C . ARG B 1 118 ? -15.766 20.547 4.633 1 91.38 118 ARG B C 1
ATOM 5924 O O . ARG B 1 118 ? -15.828 19.312 4.574 1 91.38 118 ARG B O 1
ATOM 5931 N N . MET B 1 119 ? -14.695 21.141 5.137 1 89.94 119 MET B N 1
ATOM 5932 C CA . MET B 1 119 ? -13.43 20.453 5.395 1 89.94 119 MET B CA 1
ATOM 5933 C C . MET B 1 119 ? -13.531 19.562 6.637 1 89.94 119 MET B C 1
ATOM 5935 O O . MET B 1 119 ? -12.734 18.656 6.82 1 89.94 119 MET B O 1
ATOM 5939 N N . SER B 1 120 ? -14.547 19.828 7.414 1 90.44 120 SER B N 1
ATOM 5940 C CA . SER B 1 120 ? -14.742 19.047 8.625 1 90.44 120 SER B CA 1
ATOM 5941 C C . SER B 1 120 ? -15.75 17.922 8.398 1 90.44 120 SER B C 1
ATOM 5943 O O . SER B 1 120 ? -15.703 16.891 9.086 1 90.44 120 SER B O 1
ATOM 5945 N N . ARG B 1 121 ? -16.656 18.125 7.5 1 92.25 121 ARG B N 1
ATOM 5946 C CA . ARG B 1 121 ? -17.828 17.234 7.492 1 92.25 121 ARG B CA 1
ATOM 5947 C C . ARG B 1 121 ? -17.875 16.422 6.203 1 92.25 121 ARG B C 1
ATOM 5949 O O . ARG B 1 121 ? -18.562 15.398 6.141 1 92.25 121 ARG B O 1
ATOM 5956 N N . TYR B 1 122 ? -17.281 16.828 5.168 1 93.88 122 TYR B N 1
ATOM 5957 C CA . TYR B 1 122 ? -17.391 16.125 3.891 1 93.88 122 TYR B CA 1
ATOM 5958 C C . TYR B 1 122 ? -16.781 14.734 3.973 1 93.88 122 TYR B C 1
ATOM 5960 O O . TYR B 1 122 ? -15.688 14.555 4.512 1 93.88 122 TYR B O 1
ATOM 5968 N N . SER B 1 123 ? -17.578 13.797 3.516 1 94.69 123 SER B N 1
ATOM 5969 C CA . SER B 1 123 ? -17.047 12.469 3.242 1 94.69 123 SER B CA 1
ATOM 5970 C C . SER B 1 123 ? -16.328 12.422 1.896 1 94.69 123 SER B C 1
ATOM 5972 O O . SER B 1 123 ? -16.391 13.383 1.128 1 94.69 123 SER B O 1
ATOM 5974 N N . ARG B 1 124 ? -15.664 11.359 1.628 1 96.12 124 ARG B N 1
ATOM 5975 C CA . ARG B 1 124 ? -15.039 11.18 0.322 1 96.12 124 ARG B CA 1
ATOM 5976 C C . ARG B 1 124 ? -16.078 11.234 -0.793 1 96.12 124 ARG B C 1
ATOM 5978 O O . ARG B 1 124 ? -15.812 11.766 -1.871 1 96.12 124 ARG B O 1
ATOM 5985 N N . GLU B 1 125 ? -17.25 10.688 -0.567 1 95.69 125 GLU B N 1
ATOM 5986 C CA . GLU B 1 125 ? -18.344 10.719 -1.536 1 95.69 125 GLU B CA 1
ATOM 5987 C C . GLU B 1 125 ? -18.812 12.148 -1.791 1 95.69 125 GLU B C 1
ATOM 5989 O O . GLU B 1 125 ? -19.172 12.5 -2.916 1 95.69 125 GLU B O 1
ATOM 5994 N N . ASP B 1 126 ? -18.812 12.938 -0.74 1 95.38 126 ASP B N 1
ATOM 5995 C CA . ASP B 1 126 ? -19.172 14.344 -0.893 1 95.38 126 ASP B CA 1
ATOM 5996 C C . ASP B 1 126 ? -18.188 15.07 -1.789 1 95.38 126 ASP B C 1
ATOM 5998 O O . ASP B 1 126 ? -18.578 15.875 -2.641 1 95.38 126 ASP B O 1
ATOM 6002 N N . TRP B 1 127 ? -16.938 14.828 -1.554 1 95.38 127 TRP B N 1
ATOM 6003 C CA . TRP B 1 127 ? -15.906 15.43 -2.379 1 95.38 127 TRP B CA 1
ATOM 6004 C C . TRP B 1 127 ? -16.062 15.016 -3.838 1 95.38 127 TRP B C 1
ATOM 6006 O O . TRP B 1 127 ? -15.875 15.836 -4.742 1 95.38 127 TRP B O 1
ATOM 6016 N N . LEU B 1 128 ? -16.344 13.773 -4.047 1 95.25 128 LEU B N 1
ATOM 6017 C CA . LEU B 1 128 ? -16.562 13.289 -5.406 1 95.25 128 LEU B CA 1
ATOM 6018 C C . LEU B 1 128 ? -17.781 13.969 -6.031 1 95.25 128 LEU B C 1
ATOM 6020 O O . LEU B 1 128 ? -17.734 14.352 -7.203 1 95.25 128 LEU B O 1
ATOM 6024 N N . GLU B 1 129 ? -18.828 14.062 -5.273 1 93.69 129 GLU B N 1
ATOM 6025 C CA . GLU B 1 129 ? -20.047 14.711 -5.742 1 93.69 129 GLU B CA 1
ATOM 6026 C C . GLU B 1 129 ? -19.781 16.141 -6.18 1 93.69 129 GLU B C 1
ATOM 6028 O O . GLU B 1 129 ? -20.328 16.609 -7.18 1 93.69 129 GLU B O 1
ATOM 6033 N N . GLU B 1 130 ? -18.984 16.781 -5.402 1 92.12 130 GLU B N 1
ATOM 6034 C CA . GLU B 1 130 ? -18.594 18.156 -5.734 1 92.12 130 GLU B CA 1
ATOM 6035 C C . GLU B 1 130 ? -17.922 18.219 -7.102 1 92.12 130 GLU B C 1
ATOM 6037 O O . GLU B 1 130 ? -18.156 19.141 -7.875 1 92.12 130 GLU B O 1
ATOM 6042 N N . ASN B 1 131 ? -17.062 17.266 -7.395 1 91.44 131 ASN B N 1
ATOM 6043 C CA . ASN B 1 131 ? -16.406 17.203 -8.695 1 91.44 131 ASN B CA 1
ATOM 6044 C C . ASN B 1 131 ? -17.406 16.922 -9.812 1 91.44 131 ASN B C 1
ATOM 6046 O O . ASN B 1 131 ? -17.312 17.484 -10.906 1 91.44 131 ASN B O 1
ATOM 6050 N N . GLU B 1 132 ? -18.344 16.141 -9.57 1 90.44 132 GLU B N 1
ATOM 6051 C CA . GLU B 1 132 ? -19.312 15.703 -10.562 1 90.44 132 GLU B CA 1
ATOM 6052 C C . GLU B 1 132 ? -20.328 16.812 -10.852 1 90.44 132 GLU B C 1
ATOM 6054 O O . GLU B 1 132 ? -20.703 17.016 -12.008 1 90.44 132 GLU B O 1
ATOM 6059 N N . LYS B 1 133 ? -20.781 17.484 -9.797 1 89.56 133 LYS B N 1
ATOM 6060 C CA . LYS B 1 133 ? -21.922 18.375 -9.93 1 89.56 133 LYS B CA 1
ATOM 6061 C C . LYS B 1 133 ? -21.453 19.812 -10.203 1 89.56 133 LYS B C 1
ATOM 6063 O O . LYS B 1 133 ? -22.188 20.609 -10.805 1 89.56 133 LYS B O 1
ATOM 6068 N N . PHE B 1 134 ? -20.25 20.078 -9.75 1 88.25 134 PHE B N 1
ATOM 6069 C CA . PHE B 1 134 ? -19.859 21.484 -9.828 1 88.25 134 PHE B CA 1
ATOM 6070 C C . PHE B 1 134 ? -18.578 21.641 -10.648 1 88.25 134 PHE B C 1
ATOM 6072 O O . PHE B 1 134 ? -18.609 22.203 -11.742 1 88.25 134 PHE B O 1
ATOM 6079 N N . TRP B 1 135 ? -17.562 21.031 -10.25 1 84.06 135 TRP B N 1
ATOM 6080 C CA . TRP B 1 135 ? -16.266 21.359 -10.82 1 84.06 135 TRP B CA 1
ATOM 6081 C C . TRP B 1 135 ? -16.156 20.844 -12.258 1 84.06 135 TRP B C 1
ATOM 6083 O O . TRP B 1 135 ? -15.742 21.578 -13.156 1 84.06 135 TRP B O 1
ATOM 6093 N N . LYS B 1 136 ? -16.594 19.641 -12.484 1 83.38 136 LYS B N 1
ATOM 6094 C CA . LYS B 1 136 ? -16.484 19.094 -13.836 1 83.38 136 LYS B CA 1
ATOM 6095 C C . LYS B 1 136 ? -17.375 19.844 -14.812 1 83.38 136 LYS B C 1
ATOM 6097 O O . LYS B 1 136 ? -16.906 20.328 -15.844 1 83.38 136 LYS B O 1
ATOM 6102 N N . PRO B 1 137 ? -18.625 20 -14.523 1 80.56 137 PRO B N 1
ATOM 6103 C CA . PRO B 1 137 ? -19.469 20.719 -15.477 1 80.56 137 PRO B CA 1
ATOM 6104 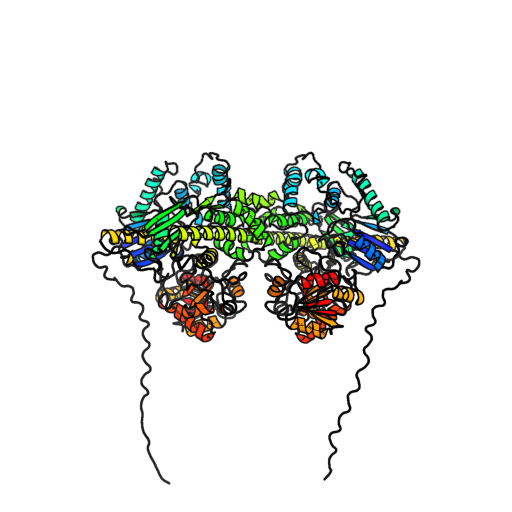C C . PRO B 1 137 ? -19.062 22.172 -15.672 1 80.56 137 PRO B C 1
ATOM 6106 O O . PRO B 1 137 ? -19.141 22.688 -16.781 1 80.56 137 PRO B O 1
ATOM 6109 N N . THR B 1 138 ? -18.625 22.844 -14.648 1 76.12 138 THR B N 1
ATOM 6110 C CA . THR B 1 138 ? -18.297 24.266 -14.719 1 76.12 138 THR B CA 1
ATOM 6111 C C . THR B 1 138 ? -16.938 24.469 -15.383 1 76.12 138 THR B C 1
ATOM 6113 O O . THR B 1 138 ? -16.797 25.328 -16.266 1 76.12 138 THR B O 1
ATOM 6116 N N . LEU B 1 139 ? -16.031 23.719 -15.039 1 71.81 139 LEU B N 1
ATOM 6117 C CA . LEU B 1 139 ? -14.664 23.938 -15.5 1 71.81 139 LEU B CA 1
ATOM 6118 C C . LEU B 1 139 ? -14.391 23.156 -16.781 1 71.81 139 LEU B C 1
ATOM 6120 O O . LEU B 1 139 ? -13.742 23.672 -17.703 1 71.81 139 LEU B O 1
ATOM 6124 N N . MET B 1 140 ? -14.883 21.953 -16.75 1 69.19 140 MET B N 1
ATOM 6125 C CA . MET B 1 140 ? -14.523 21.078 -17.859 1 69.19 140 MET B CA 1
ATOM 6126 C C . MET B 1 140 ? -15.5 21.266 -19.031 1 69.19 140 MET B C 1
ATOM 6128 O O . MET B 1 140 ? -15.086 21.297 -20.188 1 69.19 140 MET B O 1
ATOM 6132 N N . GLU B 1 141 ? -16.641 21.422 -18.625 1 74.25 141 GLU B N 1
ATOM 6133 C CA . GLU B 1 141 ? -17.641 21.469 -19.688 1 74.25 141 GLU B CA 1
ATOM 6134 C C . GLU B 1 141 ? -18.078 22.906 -19.953 1 74.25 141 GLU B C 1
ATOM 6136 O O . GLU B 1 141 ? -18.719 23.188 -20.969 1 74.25 141 GLU B O 1
ATOM 6141 N N . GLY B 1 142 ? -17.562 23.859 -19.078 1 71.62 142 GLY B N 1
ATOM 6142 C CA . GLY B 1 142 ? -17.938 25.25 -19.25 1 71.62 142 GLY B CA 1
ATOM 6143 C C . GLY B 1 142 ? -19.438 25.469 -19.219 1 71.62 142 GLY B C 1
ATOM 6144 O O . GLY B 1 142 ? -19.938 26.453 -19.781 1 71.62 142 GLY B O 1
ATOM 6145 N N . ARG B 1 143 ? -20.078 24.5 -18.734 1 71.62 143 ARG B N 1
ATOM 6146 C CA . ARG B 1 143 ? -21.531 24.547 -18.688 1 71.62 143 ARG B CA 1
ATOM 6147 C C . ARG B 1 143 ? -22.016 25.406 -17.531 1 71.62 143 ARG B C 1
ATOM 6149 O O . ARG B 1 143 ? -21.422 25.375 -16.438 1 71.62 143 ARG B O 1
ATOM 6156 N N . ASN B 1 144 ? -22.797 26.328 -17.891 1 70.69 144 ASN B N 1
ATOM 6157 C CA . ASN B 1 144 ? -23.5 27.031 -16.828 1 70.69 144 ASN B CA 1
ATOM 6158 C C . ASN B 1 144 ? -24.453 26.094 -16.078 1 70.69 144 ASN B C 1
ATOM 6160 O O . ASN B 1 144 ? -25.5 25.703 -16.625 1 70.69 144 ASN B O 1
ATOM 6164 N N . VAL B 1 145 ? -23.984 25.656 -14.961 1 71 145 VAL B N 1
ATOM 6165 C CA . VAL B 1 145 ? -24.766 24.656 -14.227 1 71 145 VAL B CA 1
ATOM 6166 C C . VAL B 1 145 ? -26.016 25.312 -13.633 1 71 145 VAL B C 1
ATOM 6168 O O . VAL B 1 145 ? -26.891 24.609 -13.125 1 71 145 VAL B O 1
ATOM 6171 N N . GLY B 1 146 ? -26.156 26.609 -13.828 1 66.19 146 GLY B N 1
ATOM 6172 C CA . GLY B 1 146 ? -27.375 27.344 -13.516 1 66.19 146 GLY B CA 1
ATOM 6173 C C . GLY B 1 146 ? -27.594 27.516 -12.031 1 66.19 146 GLY B C 1
ATOM 6174 O O . GLY B 1 146 ? -28.5 28.25 -11.617 1 66.19 146 GLY B O 1
ATOM 6175 N N . ARG B 1 147 ? -26.938 26.766 -11.242 1 74.5 147 ARG B N 1
ATOM 6176 C CA . ARG B 1 147 ? -27.094 26.875 -9.797 1 74.5 147 ARG B CA 1
ATOM 6177 C C . ARG B 1 147 ? -25.75 27.125 -9.109 1 74.5 147 ARG B C 1
ATOM 6179 O O . ARG B 1 147 ? -24.703 26.703 -9.609 1 74.5 147 ARG B O 1
ATOM 6186 N N . SER B 1 148 ? -25.938 27.891 -8.031 1 83.5 148 SER B N 1
ATOM 6187 C CA . SER B 1 148 ? -24.734 28.172 -7.25 1 83.5 148 SER B CA 1
ATOM 6188 C C . SER B 1 148 ? -24.234 26.906 -6.547 1 83.5 148 SER B C 1
ATOM 6190 O O . SER B 1 148 ? -24.969 25.938 -6.406 1 83.5 148 SER B O 1
ATOM 6192 N N . TYR B 1 149 ? -22.953 26.859 -6.242 1 87.38 149 TYR B N 1
ATOM 6193 C CA . TYR B 1 149 ? -22.359 25.781 -5.457 1 87.38 149 TYR B CA 1
ATOM 6194 C C . TYR B 1 149 ? -23.219 25.469 -4.242 1 87.38 149 TYR B C 1
ATOM 6196 O O . TYR B 1 149 ? -23.453 24.297 -3.924 1 87.38 149 TYR B O 1
ATOM 6204 N N . PHE B 1 150 ? -23.734 26.469 -3.555 1 91 150 PHE B N 1
ATOM 6205 C CA . PHE B 1 150 ? -24.562 26.328 -2.355 1 91 150 PHE B CA 1
ATOM 6206 C C . PHE B 1 150 ? -25.781 25.453 -2.629 1 91 150 PHE B C 1
ATOM 6208 O O . PHE B 1 150 ? -26.047 24.5 -1.883 1 91 150 PHE B O 1
ATOM 6215 N N . HIS B 1 151 ? -26.391 25.719 -3.719 1 90.94 151 HIS B N 1
ATOM 6216 C CA . HIS B 1 151 ? -27.609 25 -4.031 1 90.94 151 HIS B CA 1
ATOM 6217 C C . HIS B 1 151 ? -27.312 23.609 -4.586 1 90.94 151 HIS B C 1
ATOM 6219 O O . HIS B 1 151 ? -28.047 22.656 -4.328 1 90.94 151 HIS B O 1
ATOM 6225 N N . LEU B 1 152 ? -26.281 23.516 -5.348 1 89.69 152 LEU B N 1
ATOM 6226 C CA . LEU B 1 152 ? -25.906 22.234 -5.953 1 89.69 152 LEU B CA 1
ATOM 6227 C C . LEU B 1 152 ? -25.516 21.219 -4.883 1 89.69 152 LEU B C 1
ATOM 6229 O O . LEU B 1 152 ? -25.734 20.031 -5.051 1 89.69 152 LEU B O 1
ATOM 6233 N N . MET B 1 153 ? -24.969 21.75 -3.801 1 91.5 153 MET B N 1
ATOM 6234 C CA . MET B 1 153 ? -24.422 20.844 -2.797 1 91.5 153 MET B CA 1
ATOM 6235 C C . MET B 1 153 ? -25.375 20.703 -1.618 1 91.5 153 MET B C 1
ATOM 6237 O O . MET B 1 153 ? -24.938 20.453 -0.491 1 91.5 153 MET B O 1
ATOM 6241 N N . GLY B 1 154 ? -26.656 20.891 -1.734 1 90 154 GLY B N 1
ATOM 6242 C CA . GLY B 1 154 ? -27.641 20.547 -0.721 1 90 154 GLY B CA 1
ATOM 6243 C C . GLY B 1 154 ? -28.312 21.75 -0.113 1 90 154 GLY B C 1
ATOM 6244 O O . GLY B 1 154 ? -29.359 21.625 0.524 1 90 154 GLY B O 1
ATOM 6245 N N . GLY B 1 155 ? -27.703 22.938 -0.24 1 91.56 155 GLY B N 1
ATOM 6246 C CA . GLY B 1 155 ? -28.344 24.172 0.209 1 91.56 155 GLY B CA 1
ATOM 6247 C C . GLY B 1 155 ? -28.469 24.25 1.718 1 91.56 155 GLY B C 1
ATOM 6248 O O . GLY B 1 155 ? -27.547 23.906 2.449 1 91.56 155 GLY B O 1
ATOM 6249 N N . TRP B 1 156 ? -29.578 24.75 2.152 1 91.12 156 TRP B N 1
ATOM 6250 C CA . TRP B 1 156 ? -29.828 25.047 3.559 1 91.12 156 TRP B CA 1
ATOM 6251 C C . TRP B 1 156 ? -29.859 23.766 4.387 1 91.12 156 TRP B C 1
ATOM 6253 O O . TRP B 1 156 ? -29.547 23.781 5.578 1 91.12 156 TRP B O 1
ATOM 6263 N N . SER B 1 157 ? -30.219 22.625 3.785 1 92.06 157 SER B N 1
ATOM 6264 C CA . SER B 1 157 ? -30.281 21.344 4.488 1 92.06 157 SER B CA 1
ATOM 6265 C C . SER B 1 157 ? -28.891 20.875 4.914 1 92.06 157 SER B C 1
ATOM 6267 O O . SER B 1 157 ? -28.766 20.078 5.852 1 92.06 157 SER B O 1
ATOM 6269 N N . ARG B 1 158 ? -27.875 21.359 4.25 1 92.5 158 ARG B N 1
ATOM 6270 C CA . ARG B 1 158 ? -26.516 20.938 4.539 1 92.5 158 ARG B CA 1
ATOM 6271 C C . ARG B 1 158 ? -25.844 21.875 5.535 1 92.5 158 ARG B C 1
ATOM 6273 O O . ARG B 1 158 ? -24.75 21.578 6.035 1 92.5 158 ARG B O 1
ATOM 6280 N N . VAL B 1 159 ? -26.391 23 5.754 1 92.81 159 VAL B N 1
ATOM 6281 C CA . VAL B 1 159 ? -25.812 23.969 6.668 1 92.81 159 VAL B CA 1
ATOM 6282 C C . VAL B 1 159 ? -25.688 23.375 8.062 1 92.81 159 VAL B C 1
ATOM 6284 O O . VAL B 1 159 ? -26.641 22.781 8.578 1 92.81 159 VAL B O 1
ATOM 6287 N N . ALA B 1 160 ? -24.5 23.594 8.656 1 90.25 160 ALA B N 1
ATOM 6288 C CA . ALA B 1 160 ? -24.234 23.016 9.977 1 90.25 160 ALA B CA 1
ATOM 6289 C C . ALA B 1 160 ? -25.109 23.672 11.047 1 90.25 160 ALA B C 1
ATOM 6291 O O . ALA B 1 160 ? -25.312 24.891 11.031 1 90.25 160 ALA B O 1
ATOM 6292 N N . SER B 1 161 ? -25.609 22.938 12.031 1 84.44 161 SER B N 1
ATOM 6293 C CA . SER B 1 161 ? -26.516 23.438 13.062 1 84.44 161 SER B CA 1
ATOM 6294 C C . SER B 1 161 ? -25.766 24.172 14.164 1 84.44 161 SER B C 1
ATOM 6296 O O . SER B 1 161 ? -26.344 24.984 14.883 1 84.44 161 SER B O 1
ATOM 6298 N N . ASP B 1 162 ? -24.547 23.969 14.336 1 78.56 162 ASP B N 1
ATOM 6299 C CA . ASP B 1 162 ? -23.781 24.531 15.453 1 78.56 162 ASP B CA 1
ATOM 6300 C C . ASP B 1 162 ? -23.016 25.781 15.016 1 78.56 162 ASP B C 1
ATOM 6302 O O . ASP B 1 162 ? -22.016 26.141 15.641 1 78.56 162 ASP B O 1
ATOM 6306 N N . HIS B 1 163 ? -23.578 26.391 14.055 1 81.19 163 HIS B N 1
ATOM 6307 C CA . HIS B 1 163 ? -22.938 27.641 13.633 1 81.19 163 HIS B CA 1
ATOM 6308 C C . HIS B 1 163 ? -23.203 28.766 14.625 1 81.19 163 HIS B C 1
ATOM 6310 O O . HIS B 1 163 ? -24.25 28.797 15.266 1 81.19 163 HIS B O 1
ATOM 6316 N N . HIS B 1 164 ? -22.25 29.688 14.766 1 89.31 164 HIS B N 1
ATOM 6317 C CA . HIS B 1 164 ? -22.344 30.766 15.742 1 89.31 164 HIS B CA 1
ATOM 6318 C C . HIS B 1 164 ? -22.766 32.062 15.078 1 89.31 164 HIS B C 1
ATOM 6320 O O . HIS B 1 164 ? -22.844 33.125 15.734 1 89.31 164 HIS B O 1
ATOM 6326 N N . TYR B 1 165 ? -23.125 32 13.805 1 91.56 165 TYR B N 1
ATOM 6327 C CA . TYR B 1 165 ? -23.484 33.219 13.07 1 91.56 165 TYR B CA 1
ATOM 6328 C C . TYR B 1 165 ? -24.984 33.375 13 1 91.56 165 TYR B C 1
ATOM 6330 O O . TYR B 1 165 ? -25.734 32.406 12.898 1 91.56 165 TYR B O 1
ATOM 6338 N N . ASP B 1 166 ? -25.422 34.562 13.023 1 91.19 166 ASP B N 1
ATOM 6339 C CA . ASP B 1 166 ? -26.812 34.875 12.727 1 91.19 166 ASP B CA 1
ATOM 6340 C C . ASP B 1 166 ? -27.031 35 11.227 1 91.19 166 ASP B C 1
ATOM 6342 O O . ASP B 1 166 ? -26.625 36 10.609 1 91.19 166 ASP B O 1
ATOM 6346 N N . LEU B 1 167 ? -27.797 34.062 10.711 1 90.44 167 LEU B N 1
ATOM 6347 C CA . LEU B 1 167 ? -27.906 33.969 9.258 1 90.44 167 LEU B CA 1
ATOM 6348 C C . LEU B 1 167 ? -29.172 34.656 8.766 1 90.44 167 LEU B C 1
ATOM 6350 O O . LEU B 1 167 ? -29.516 34.562 7.59 1 90.44 167 LEU B O 1
ATOM 6354 N N . SER B 1 168 ? -29.812 35.375 9.562 1 87.44 168 SER B N 1
ATOM 6355 C CA . SER B 1 168 ? -31.109 35.969 9.25 1 87.44 168 SER B CA 1
ATOM 6356 C C . SER B 1 168 ? -31.031 36.906 8.055 1 87.44 168 SER B C 1
ATOM 6358 O O . SER B 1 168 ? -31.953 36.969 7.25 1 87.44 168 SER B O 1
ATOM 6360 N N . ALA B 1 169 ? -29.953 37.562 7.926 1 89.25 169 ALA B N 1
ATOM 6361 C CA . ALA B 1 169 ? -29.812 38.562 6.883 1 89.25 169 ALA B CA 1
ATOM 6362 C C . ALA B 1 169 ? -29.094 38 5.66 1 89.25 169 ALA B C 1
ATOM 6364 O O . ALA B 1 169 ? -28.938 38.688 4.656 1 89.25 169 ALA B O 1
ATOM 6365 N N . LEU B 1 170 ? -28.734 36.781 5.73 1 90.69 170 LEU B N 1
ATOM 6366 C CA . LEU B 1 170 ? -27.875 36.25 4.688 1 90.69 170 LEU B CA 1
ATOM 6367 C C . LEU B 1 170 ? -28.672 35.875 3.449 1 90.69 170 LEU B C 1
ATOM 6369 O O . LEU B 1 170 ? -29.625 35.062 3.533 1 90.69 170 LEU B O 1
ATOM 6373 N N . ASN B 1 171 ? -28.281 36.5 2.303 1 91.62 171 ASN B N 1
ATOM 6374 C CA . ASN B 1 171 ? -28.766 36.094 0.984 1 91.62 171 ASN B CA 1
ATOM 6375 C C . ASN B 1 171 ? -27.656 35.438 0.163 1 91.62 171 ASN B C 1
ATOM 6377 O O . ASN B 1 171 ? -26.859 36.125 -0.479 1 91.62 171 ASN B O 1
ATOM 6381 N N . VAL B 1 172 ? -27.719 34.156 0.063 1 88.38 172 VAL B N 1
ATOM 6382 C CA . VAL B 1 172 ? -26.641 33.375 -0.526 1 88.38 172 VAL B CA 1
ATOM 6383 C C . VAL B 1 172 ? -26.609 33.594 -2.035 1 88.38 172 VAL B C 1
ATOM 6385 O O . VAL B 1 172 ? -25.609 33.281 -2.691 1 88.38 172 VAL B O 1
ATOM 6388 N N . ASP B 1 173 ? -27.609 34.156 -2.607 1 87.94 173 ASP B N 1
ATOM 6389 C CA . ASP B 1 173 ? -27.703 34.344 -4.051 1 87.94 173 ASP B CA 1
ATOM 6390 C C . ASP B 1 173 ? -27.375 35.781 -4.418 1 87.94 173 ASP B C 1
ATOM 6392 O O . ASP B 1 173 ? -27.438 36.188 -5.586 1 87.94 173 ASP B O 1
ATOM 6396 N N . ALA B 1 174 ? -27.016 36.562 -3.439 1 89.12 174 ALA B N 1
ATOM 6397 C CA . ALA B 1 174 ? -26.656 37.938 -3.691 1 89.12 174 ALA B CA 1
ATOM 6398 C C . ALA B 1 174 ? -25.375 38.031 -4.492 1 89.12 174 ALA B C 1
ATOM 6400 O O . ALA B 1 174 ? -24.625 37.062 -4.605 1 89.12 174 ALA B O 1
ATOM 6401 N N . ALA B 1 175 ? -25.172 39.25 -5.055 1 87.94 175 ALA B N 1
ATOM 6402 C CA . ALA B 1 175 ? -23.906 39.5 -5.734 1 87.94 175 ALA B CA 1
ATOM 6403 C C . ALA B 1 175 ? -22.719 39.312 -4.785 1 87.94 175 ALA B C 1
ATOM 6405 O O . ALA B 1 175 ? -22.844 39.562 -3.584 1 87.94 175 ALA B O 1
ATOM 6406 N N . PRO B 1 176 ? -21.594 38.938 -5.297 1 84.31 176 PRO B N 1
ATOM 6407 C CA . PRO B 1 176 ? -20.453 38.562 -4.461 1 84.31 176 PRO B CA 1
ATOM 6408 C C . PRO B 1 176 ? -20.078 39.656 -3.461 1 84.31 176 PRO B C 1
ATOM 6410 O O . PRO B 1 176 ? -19.891 39.375 -2.275 1 84.31 176 PRO B O 1
ATOM 6413 N N . ASP B 1 177 ? -20.062 40.844 -3.885 1 87.62 177 ASP B N 1
ATOM 6414 C CA . ASP B 1 177 ? -19.656 41.938 -3.006 1 87.62 177 ASP B CA 1
ATOM 6415 C C . ASP B 1 177 ? -20.688 42.156 -1.901 1 87.62 177 ASP B C 1
ATOM 6417 O O . ASP B 1 177 ? -20.328 42.438 -0.754 1 87.62 177 ASP B O 1
ATOM 6421 N N . ALA B 1 178 ? -21.891 42.094 -2.299 1 90.56 178 ALA B N 1
ATOM 6422 C CA . ALA B 1 178 ? -22.969 42.281 -1.323 1 90.56 178 ALA B CA 1
ATOM 6423 C C . ALA B 1 178 ? -22.953 41.125 -0.302 1 90.56 178 ALA B C 1
ATOM 6425 O O . ALA B 1 178 ? -23.172 41.375 0.892 1 90.56 178 ALA B O 1
ATOM 6426 N N . LEU B 1 179 ? -22.781 40.031 -0.84 1 89.94 179 LEU B N 1
ATOM 6427 C CA . LEU B 1 179 ? -22.719 38.844 0.038 1 89.94 179 LEU B CA 1
ATOM 6428 C C . LEU B 1 179 ? -21.547 38.969 1.01 1 89.94 179 LEU B C 1
ATOM 6430 O O . LEU B 1 179 ? -21.703 38.688 2.203 1 89.94 179 LEU B O 1
ATOM 6434 N N . ALA B 1 180 ? -20.422 39.375 0.529 1 89 180 ALA B N 1
ATOM 6435 C CA . ALA B 1 180 ? -19.234 39.531 1.365 1 89 180 ALA B CA 1
ATOM 6436 C C . ALA B 1 180 ? -19.469 40.562 2.459 1 89 180 ALA B C 1
ATOM 6438 O O . ALA B 1 180 ? -19.031 40.375 3.6 1 89 180 ALA B O 1
ATOM 6439 N N . ALA B 1 181 ? -20.109 41.625 2.111 1 91.56 181 ALA B N 1
ATOM 6440 C CA . ALA B 1 181 ? -20.375 42.688 3.07 1 91.56 181 ALA B CA 1
ATOM 6441 C C . ALA B 1 181 ? -21.281 42.188 4.195 1 91.56 181 ALA B C 1
ATOM 6443 O O . ALA B 1 181 ? -21.031 42.469 5.371 1 91.56 181 ALA B O 1
ATOM 6444 N N . VAL B 1 182 ? -22.297 41.531 3.811 1 93.38 182 VAL B N 1
ATOM 6445 C CA . VAL B 1 182 ? -23.25 41.031 4.793 1 93.38 182 VAL B CA 1
ATOM 6446 C C . VAL B 1 182 ? -22.562 39.969 5.68 1 93.38 182 VAL B C 1
ATOM 6448 O O . VAL B 1 182 ? -22.75 39.969 6.898 1 93.38 182 VAL B O 1
ATOM 6451 N N . PHE B 1 183 ? -21.859 39.156 5.09 1 92.25 183 PHE B N 1
ATOM 6452 C CA . PHE B 1 183 ? -21.203 38.125 5.852 1 92.25 183 PHE B CA 1
ATOM 6453 C C . PHE B 1 183 ? -20.188 38.719 6.82 1 92.25 183 PHE B C 1
ATOM 6455 O O . PHE B 1 183 ? -20.062 38.25 7.957 1 92.25 183 PHE B O 1
ATOM 6462 N N . ASN B 1 184 ? -19.406 39.688 6.41 1 93.81 184 ASN B N 1
ATOM 6463 C CA . ASN B 1 184 ? -18.469 40.344 7.301 1 93.81 184 ASN B CA 1
ATOM 6464 C C . ASN B 1 184 ? -19.188 41.031 8.461 1 93.81 184 ASN B C 1
ATOM 6466 O O . ASN B 1 184 ? -18.672 41.062 9.578 1 93.81 184 ASN B O 1
ATOM 6470 N N . ALA B 1 185 ? -20.297 41.594 8.141 1 94.62 185 ALA B N 1
ATOM 6471 C CA . ALA B 1 185 ? -21.094 42.188 9.203 1 94.62 185 ALA B CA 1
ATOM 6472 C C . ALA B 1 185 ? -21.531 41.156 10.227 1 94.62 185 ALA B C 1
ATOM 6474 O O . ALA B 1 185 ? -21.547 41.406 11.43 1 94.62 185 ALA B O 1
ATOM 6475 N N . MET B 1 186 ? -21.875 40.031 9.742 1 93.62 186 MET B N 1
ATOM 6476 C CA . MET B 1 186 ? -22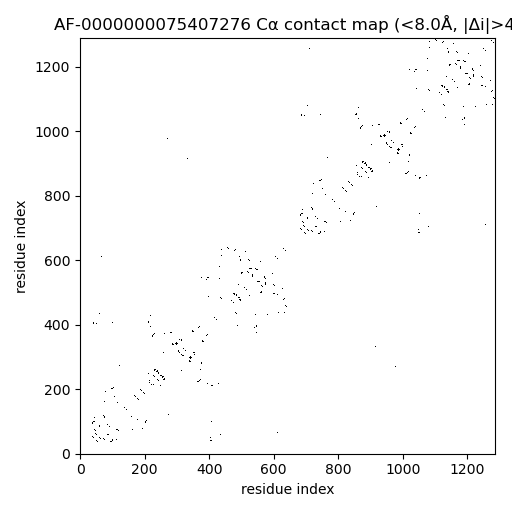.25 38.938 10.617 1 93.62 186 MET B CA 1
ATOM 6477 C C . MET B 1 186 ? -21.078 38.5 11.5 1 93.62 186 MET B C 1
ATOM 6479 O O . MET B 1 186 ? -21.266 38.219 12.68 1 93.62 186 MET B O 1
ATOM 6483 N N . ARG B 1 187 ? -19.953 38.438 10.953 1 94.5 187 ARG B N 1
ATOM 6484 C CA . ARG B 1 187 ? -18.75 38.062 11.68 1 94.5 187 ARG B CA 1
ATOM 6485 C C . ARG B 1 187 ? -18.391 39.094 12.734 1 94.5 187 ARG B C 1
ATOM 6487 O O . ARG B 1 187 ? -17.984 38.75 13.844 1 94.5 187 ARG B O 1
ATOM 6494 N N . ARG B 1 188 ? -18.531 40.406 12.445 1 96.25 188 ARG B N 1
ATOM 6495 C CA . ARG B 1 188 ? -18.359 41.469 13.422 1 96.25 188 ARG B CA 1
ATOM 6496 C C . ARG B 1 188 ? -19.344 41.344 14.578 1 96.25 188 ARG B C 1
ATOM 6498 O O . ARG B 1 188 ? -18.984 41.531 15.734 1 96.25 188 ARG B O 1
ATOM 6505 N N . ASP B 1 189 ? -20.5 41.031 14.18 1 96.31 189 ASP B N 1
ATOM 6506 C CA . ASP B 1 189 ? -21.547 40.875 15.195 1 96.31 189 ASP B CA 1
ATOM 6507 C C . ASP B 1 189 ? -21.234 39.688 16.125 1 96.31 189 ASP B C 1
ATOM 6509 O O . ASP B 1 189 ? -21.516 39.75 17.312 1 96.31 189 ASP B O 1
ATOM 6513 N N . ALA B 1 190 ? -20.75 38.656 15.508 1 96.12 190 ALA B N 1
ATOM 6514 C CA . ALA B 1 190 ? -20.375 37.5 16.328 1 96.12 190 ALA B CA 1
ATOM 6515 C C . ALA B 1 190 ? -19.328 37.906 17.359 1 96.12 190 ALA B C 1
ATOM 6517 O O . ALA B 1 190 ? -19.391 37.438 18.516 1 96.12 190 ALA B O 1
ATOM 6518 N N . VAL B 1 191 ? -18.344 38.688 16.984 1 97.88 191 VAL B N 1
ATOM 6519 C CA . VAL B 1 191 ? -17.312 39.156 17.922 1 97.88 191 VAL B CA 1
ATOM 6520 C C . VAL B 1 191 ? -17.953 39.938 19.062 1 97.88 191 VAL B C 1
ATOM 6522 O O . VAL B 1 191 ? -17.609 39.75 20.219 1 97.88 191 VAL B O 1
ATOM 6525 N N . ARG B 1 192 ? -18.828 40.781 18.734 1 97.81 192 ARG B N 1
ATOM 6526 C CA . ARG B 1 192 ? -19.547 41.562 19.734 1 97.81 192 ARG B CA 1
ATOM 6527 C C . ARG B 1 192 ? -20.375 40.688 20.656 1 97.81 192 ARG B C 1
ATOM 6529 O O . ARG B 1 192 ? -20.266 40.75 21.875 1 97.81 192 ARG B O 1
ATOM 6536 N N . ARG B 1 193 ? -21.141 39.781 20.062 1 96.88 193 ARG B N 1
ATOM 6537 C CA . ARG B 1 193 ? -22.094 38.969 20.797 1 96.88 193 ARG B CA 1
ATOM 6538 C C . ARG B 1 193 ? -21.391 37.938 21.656 1 96.88 193 ARG B C 1
ATOM 6540 O O . ARG B 1 193 ? -21.828 37.656 22.781 1 96.88 193 ARG B O 1
ATOM 6547 N N . LEU B 1 194 ? -20.391 37.406 21.125 1 97.31 194 LEU B N 1
ATOM 6548 C CA . LEU B 1 194 ? -19.828 36.219 21.734 1 97.31 194 LEU B CA 1
ATOM 6549 C C . LEU B 1 194 ? -18.609 36.562 22.594 1 97.31 194 LEU B C 1
ATOM 6551 O O . LEU B 1 194 ? -18.234 35.812 23.5 1 97.31 194 LEU B O 1
ATOM 6555 N N . LEU B 1 195 ? -17.906 37.719 22.328 1 98.19 195 LEU B N 1
ATOM 6556 C CA . LEU B 1 195 ? -16.672 38.062 23.031 1 98.19 195 LEU B CA 1
ATOM 6557 C C . LEU B 1 195 ? -16.781 39.406 23.75 1 98.19 195 LEU B C 1
ATOM 6559 O O . LEU B 1 195 ? -15.891 39.781 24.516 1 98.19 195 LEU B O 1
ATOM 6563 N N . ASP B 1 196 ? -17.828 40.125 23.5 1 98 196 ASP B N 1
ATOM 6564 C CA . ASP B 1 196 ? -18.078 41.406 24.109 1 98 196 ASP B CA 1
ATOM 6565 C C . ASP B 1 196 ? -17.016 42.438 23.703 1 98 196 ASP B C 1
ATOM 6567 O O . ASP B 1 196 ? -16.562 43.219 24.531 1 98 196 ASP B O 1
ATOM 6571 N N . ILE B 1 197 ? -16.547 42.344 22.562 1 98.31 197 ILE B N 1
ATOM 6572 C CA . ILE B 1 197 ? -15.602 43.281 22 1 98.31 197 ILE B CA 1
ATOM 6573 C C . ILE B 1 197 ? -16.297 44.156 20.938 1 98.31 197 ILE B C 1
ATOM 6575 O O . ILE B 1 197 ? -17.031 43.625 20.094 1 98.31 197 ILE B O 1
ATOM 6579 N N . PRO B 1 198 ? -16.125 45.469 20.984 1 96.94 198 PRO B N 1
ATOM 6580 C CA . PRO B 1 198 ? -16.781 46.312 20.016 1 96.94 198 PRO B CA 1
ATOM 6581 C C . PRO B 1 198 ? -16.469 45.938 18.562 1 96.94 198 PRO B C 1
ATOM 6583 O O . PRO B 1 198 ? -15.312 45.688 18.234 1 96.94 198 PRO B O 1
ATOM 6586 N N . PRO B 1 199 ? -17.5 45.844 17.734 1 95.5 199 PRO B N 1
ATOM 6587 C CA . PRO B 1 199 ? -17.312 45.375 16.359 1 95.5 199 PRO B CA 1
ATOM 6588 C C . PRO B 1 199 ? -16.391 46.312 15.547 1 95.5 199 PRO B C 1
ATOM 6590 O O . PRO B 1 199 ? -15.797 45.875 14.562 1 95.5 199 PRO B O 1
ATOM 6593 N N . GLU B 1 200 ? -16.266 47.594 15.945 1 95.62 200 GLU B N 1
ATOM 6594 C CA . GLU B 1 200 ? -15.43 48.562 15.234 1 95.62 200 GLU B CA 1
ATOM 6595 C C . GLU B 1 200 ? -13.953 48.219 15.359 1 95.62 200 GLU B C 1
ATOM 6597 O O . GLU B 1 200 ? -13.117 48.719 14.602 1 95.62 200 GLU B O 1
ATOM 6602 N N . ARG B 1 201 ? -13.625 47.312 16.25 1 97.62 201 ARG B N 1
ATOM 6603 C CA . ARG B 1 201 ? -12.242 46.938 16.484 1 97.62 201 ARG B CA 1
ATOM 6604 C C . ARG B 1 201 ? -11.852 45.75 15.602 1 97.62 201 ARG B C 1
ATOM 6606 O O . ARG B 1 201 ? -10.711 45.281 15.641 1 97.62 201 ARG B O 1
ATOM 6613 N N . VAL B 1 202 ? -12.781 45.281 14.789 1 97.88 202 VAL B N 1
ATOM 6614 C CA . VAL B 1 202 ? -12.523 44.125 13.938 1 97.88 202 VAL B CA 1
ATOM 6615 C C . VAL B 1 202 ? -11.875 44.562 12.633 1 97.88 202 VAL B C 1
ATOM 6617 O O . VAL B 1 202 ? -12.336 45.531 11.992 1 97.88 202 VAL B O 1
ATOM 6620 N N . ARG B 1 203 ? -10.805 43.938 12.289 1 97.06 203 ARG B N 1
ATOM 6621 C CA . ARG B 1 203 ? -10.164 44.094 10.992 1 97.06 203 ARG B CA 1
ATOM 6622 C C . ARG B 1 203 ? -10.078 42.781 10.25 1 97.06 203 ARG B C 1
ATOM 6624 O O . ARG B 1 203 ? -9.703 41.75 10.828 1 97.06 203 ARG B O 1
ATOM 6631 N N . PHE B 1 204 ? -10.508 42.812 9 1 95.5 204 PHE B N 1
ATOM 6632 C CA . PHE B 1 204 ? -10.375 41.625 8.133 1 95.5 204 PHE B CA 1
ATOM 6633 C C . PHE B 1 204 ? -9.086 41.719 7.324 1 95.5 204 PHE B C 1
ATOM 6635 O O . PHE B 1 204 ? -8.742 42.781 6.785 1 95.5 204 PHE B O 1
ATOM 6642 N N . LEU B 1 205 ? -8.336 40.625 7.289 1 94.81 205 LEU B N 1
ATOM 6643 C CA . LEU B 1 205 ? -7.023 40.625 6.648 1 94.81 205 LEU B CA 1
ATOM 6644 C C . LEU B 1 205 ? -6.957 39.594 5.531 1 94.81 205 LEU B C 1
ATOM 6646 O O . LEU B 1 205 ? -7.566 38.5 5.633 1 94.81 205 LEU B O 1
ATOM 6650 N N . PRO B 1 206 ? -6.207 39.906 4.477 1 91.56 206 PRO B N 1
ATOM 6651 C CA . PRO B 1 206 ? -5.965 38.875 3.459 1 91.56 206 PRO B CA 1
ATOM 6652 C C . PRO B 1 206 ? -5.117 37.719 3.979 1 91.56 206 PRO B C 1
ATOM 6654 O O . PRO B 1 206 ? -4.09 37.938 4.625 1 91.56 206 PRO B O 1
ATOM 6657 N N . HIS B 1 207 ? -5.523 36.594 3.664 1 90.31 207 HIS B N 1
ATOM 6658 C CA . HIS B 1 207 ? -4.949 35.375 4.234 1 90.31 207 HIS B CA 1
ATOM 6659 C C . HIS B 1 207 ? -3.51 35.188 3.768 1 90.31 207 HIS B C 1
ATOM 6661 O O . HIS B 1 207 ? -2.652 34.75 4.551 1 90.31 207 HIS B O 1
ATOM 6667 N N . TYR B 1 208 ? -3.156 35.438 2.434 1 91.94 208 TYR B N 1
ATOM 6668 C CA . TYR B 1 208 ? -1.822 35.188 1.899 1 91.94 208 TYR B CA 1
ATOM 6669 C C . TYR B 1 208 ? -0.772 36 2.646 1 91.94 208 TYR B C 1
ATOM 6671 O O . TYR B 1 208 ? 0.335 35.531 2.896 1 91.94 208 TYR B O 1
ATOM 6679 N N . MET B 1 209 ? -1.108 37.219 3.006 1 94.88 209 MET B N 1
ATOM 6680 C CA . MET B 1 209 ? -0.147 38.062 3.707 1 94.88 209 MET B CA 1
ATOM 6681 C C . MET B 1 209 ? 0.085 37.562 5.125 1 94.88 209 MET B C 1
ATOM 6683 O O . MET B 1 209 ? 1.177 37.719 5.676 1 94.88 209 MET B O 1
ATOM 6687 N N . CYS B 1 210 ? -0.895 36.938 5.707 1 96.31 210 CYS B N 1
ATOM 6688 C CA . CYS B 1 210 ? -0.726 36.344 7.027 1 96.31 210 CYS B CA 1
ATOM 6689 C C . CYS B 1 210 ? 0.27 35.188 6.98 1 96.31 210 CYS B C 1
ATOM 6691 O O . CYS B 1 210 ? 1.061 35.031 7.91 1 96.31 210 CYS B O 1
ATOM 6693 N N . HIS B 1 211 ? 0.239 34.438 5.887 1 97.12 211 HIS B N 1
ATOM 6694 C CA . HIS B 1 211 ? 1.244 33.406 5.711 1 97.12 211 HIS B CA 1
ATOM 6695 C C . HIS B 1 211 ? 2.652 34 5.723 1 97.12 211 HIS B C 1
ATOM 6697 O O . HIS B 1 211 ? 3.549 33.438 6.371 1 97.12 211 HIS B O 1
ATOM 6703 N N . HIS B 1 212 ? 2.834 35.062 5.02 1 97.88 212 HIS B N 1
ATOM 6704 C CA . HIS B 1 212 ? 4.148 35.688 4.914 1 97.88 212 HIS B CA 1
ATOM 6705 C C . HIS B 1 212 ? 4.621 36.219 6.266 1 97.88 212 HIS B C 1
ATOM 6707 O O . HIS B 1 212 ? 5.777 36 6.645 1 97.88 212 HIS B O 1
ATOM 6713 N N . HIS B 1 213 ? 3.752 36.812 6.98 1 98 213 HIS B N 1
ATOM 6714 C CA . HIS B 1 213 ? 4.125 37.375 8.273 1 98 213 HIS B CA 1
ATOM 6715 C C . HIS B 1 213 ? 4.406 36.281 9.289 1 98 213 HIS B C 1
ATOM 6717 O O . HIS B 1 213 ? 5.301 36.406 10.125 1 98 213 HIS B O 1
ATOM 6723 N N . HIS B 1 214 ? 3.631 35.188 9.242 1 97.81 214 HIS B N 1
ATOM 6724 C CA . HIS B 1 214 ? 3.906 34.062 10.109 1 97.81 214 HIS B CA 1
ATOM 6725 C C . HIS B 1 214 ? 5.281 33.469 9.812 1 97.81 214 HIS B C 1
ATOM 6727 O O . HIS B 1 214 ? 6.074 33.25 10.734 1 97.81 214 HIS B O 1
ATOM 6733 N N . ALA B 1 215 ? 5.559 33.25 8.555 1 97.88 215 ALA B N 1
ATOM 6734 C CA . ALA B 1 215 ? 6.836 32.656 8.164 1 97.88 215 ALA B CA 1
ATOM 6735 C C . ALA B 1 215 ? 8 33.562 8.555 1 97.88 215 ALA B C 1
ATOM 6737 O O . ALA B 1 215 ? 9.039 33.094 9.023 1 97.88 215 ALA B O 1
ATOM 6738 N N . TYR B 1 216 ? 7.855 34.844 8.414 1 97.5 216 TYR B N 1
ATOM 6739 C CA . TYR B 1 216 ? 8.938 35.781 8.625 1 97.5 216 TYR B CA 1
ATOM 6740 C C . TYR B 1 216 ? 9.172 36.031 10.109 1 97.5 216 TYR B C 1
ATOM 6742 O O . TYR B 1 216 ? 10.312 35.938 10.586 1 97.5 216 TYR B O 1
ATOM 6750 N N . TYR B 1 217 ? 8.133 36.25 10.875 1 97.31 217 TYR B N 1
ATOM 6751 C CA . TYR B 1 217 ? 8.305 36.75 12.234 1 97.31 217 TYR B CA 1
ATOM 6752 C C . TYR B 1 217 ? 8.375 35.594 13.234 1 97.31 217 TYR B C 1
ATOM 6754 O O . TYR B 1 217 ? 8.891 35.75 14.344 1 97.31 217 TYR B O 1
ATOM 6762 N N . SER B 1 218 ? 7.875 34.438 12.883 1 95.5 218 SER B N 1
ATOM 6763 C CA . SER B 1 218 ? 7.891 33.344 13.82 1 95.5 218 SER B CA 1
ATOM 6764 C C . SER B 1 218 ? 9.273 32.688 13.898 1 95.5 218 SER B C 1
ATOM 6766 O O . SER B 1 218 ? 9.555 31.906 14.805 1 95.5 218 SER B O 1
ATOM 6768 N N . GLY B 1 219 ? 10.055 33 12.969 1 93.75 219 GLY B N 1
ATOM 6769 C CA . GLY B 1 219 ? 11.359 32.375 12.898 1 93.75 219 GLY B CA 1
ATOM 6770 C C . GLY B 1 219 ? 12.508 33.312 13.164 1 93.75 219 GLY B C 1
ATOM 6771 O O . GLY B 1 219 ? 12.289 34.531 13.359 1 93.75 219 GLY B O 1
ATOM 6772 N N . PRO B 1 220 ? 13.719 32.75 13.07 1 91.31 220 PRO B N 1
ATOM 6773 C CA . PRO B 1 220 ? 14.914 33.531 13.391 1 91.31 220 PRO B CA 1
ATOM 6774 C C . PRO B 1 220 ? 15.445 34.312 12.195 1 91.31 220 PRO B C 1
ATOM 6776 O O . PRO B 1 220 ? 16.297 35.188 12.352 1 91.31 220 PRO B O 1
ATOM 6779 N N . LEU B 1 221 ? 15.016 34.031 11.031 1 93.12 221 LEU B N 1
ATOM 6780 C CA . LEU B 1 221 ? 15.547 34.688 9.844 1 93.12 221 LEU B CA 1
ATOM 6781 C C . LEU B 1 221 ? 14.906 36.031 9.648 1 93.12 221 LEU B C 1
ATOM 6783 O O . LEU B 1 221 ? 13.695 36.156 9.406 1 93.12 221 LEU B O 1
ATOM 6787 N N . ARG B 1 222 ? 15.789 37.125 9.656 1 92.75 222 ARG B N 1
ATOM 6788 C CA . ARG B 1 222 ? 15.32 38.5 9.547 1 92.75 222 ARG B CA 1
ATOM 6789 C C . ARG B 1 222 ? 16.25 39.312 8.664 1 92.75 222 ARG B C 1
ATOM 6791 O O . ARG B 1 222 ? 17.422 38.969 8.477 1 92.75 222 ARG B O 1
ATOM 6798 N N . GLY B 1 223 ? 15.68 40.312 8.062 1 90.75 223 GLY B N 1
ATOM 6799 C CA . GLY B 1 223 ? 16.5 41.312 7.398 1 90.75 223 GLY B CA 1
ATOM 6800 C C . GLY B 1 223 ? 16.594 41.094 5.898 1 90.75 223 GLY B C 1
ATOM 6801 O O . GLY B 1 223 ? 15.891 40.25 5.34 1 90.75 223 GLY B O 1
ATOM 6802 N N . SER B 1 224 ? 17.422 41.938 5.219 1 84.69 224 SER B N 1
ATOM 6803 C CA . SER B 1 224 ? 17.484 42.062 3.768 1 84.69 224 SER B CA 1
ATOM 6804 C C . SER B 1 224 ? 17.969 40.781 3.111 1 84.69 224 SER B C 1
ATOM 6806 O O . SER B 1 224 ? 17.719 40.531 1.928 1 84.69 224 SER B O 1
ATOM 6808 N N . GLY B 1 225 ? 18.469 39.875 3.719 1 91.25 225 GLY B N 1
ATOM 6809 C CA . GLY B 1 225 ? 18.953 38.625 3.113 1 91.25 225 GLY B CA 1
ATOM 6810 C C . GLY B 1 225 ? 17.938 37.5 3.164 1 91.25 225 GLY B C 1
ATOM 6811 O O . GLY B 1 225 ? 18.203 36.406 2.711 1 91.25 225 GLY B O 1
ATOM 6812 N N . VAL B 1 226 ? 16.688 37.938 3.525 1 96.62 226 VAL B N 1
ATOM 6813 C CA . VAL B 1 226 ? 15.656 36.938 3.703 1 96.62 226 VAL B CA 1
ATOM 6814 C C . VAL B 1 226 ? 14.547 37.125 2.672 1 96.62 226 VAL B C 1
ATOM 6816 O O . VAL B 1 226 ? 14.094 38.25 2.459 1 96.62 226 VAL B O 1
ATOM 6819 N N . ALA B 1 227 ? 14.211 36.125 1.914 1 98.19 227 ALA B N 1
ATOM 6820 C CA . ALA B 1 227 ? 12.984 36.094 1.12 1 98.19 227 ALA B CA 1
ATOM 6821 C C . ALA B 1 227 ? 11.914 35.219 1.79 1 98.19 227 ALA B C 1
ATOM 6823 O O . ALA B 1 227 ? 12.219 34.156 2.328 1 98.19 227 ALA B O 1
ATOM 6824 N N . VAL B 1 228 ? 10.734 35.75 1.831 1 98.38 228 VAL B N 1
ATOM 6825 C CA . VAL B 1 228 ? 9.602 35 2.354 1 98.38 228 VAL B CA 1
ATOM 6826 C C . VAL B 1 228 ? 8.797 34.406 1.196 1 98.38 228 VAL B C 1
ATOM 6828 O O . VAL B 1 228 ? 8.406 35.125 0.271 1 98.38 228 VAL B O 1
ATOM 6831 N N . ILE B 1 229 ? 8.586 33.062 1.254 1 98 229 ILE B N 1
ATOM 6832 C CA . ILE B 1 229 ? 7.863 32.375 0.185 1 98 229 ILE B CA 1
ATOM 6833 C C . ILE B 1 229 ? 6.68 31.625 0.769 1 98 229 ILE B C 1
ATOM 6835 O O . ILE B 1 229 ? 6.738 31.156 1.911 1 98 229 ILE B O 1
ATOM 6839 N N . HIS B 1 230 ? 5.586 31.562 0.024 1 96.69 230 HIS B N 1
ATOM 6840 C CA . HIS B 1 230 ? 4.473 30.719 0.44 1 96.69 230 HIS B CA 1
ATOM 6841 C C . HIS B 1 230 ? 3.828 30.031 -0.756 1 96.69 230 HIS B C 1
ATOM 6843 O O . HIS B 1 230 ? 3.916 30.516 -1.885 1 96.69 230 HIS B O 1
ATOM 6849 N N . ALA B 1 231 ? 3.332 28.844 -0.593 1 97.06 231 ALA B N 1
ATOM 6850 C CA . ALA B 1 231 ? 2.568 28.078 -1.568 1 97.06 231 ALA B CA 1
ATOM 6851 C C . ALA B 1 231 ? 1.431 27.312 -0.894 1 97.06 231 ALA B C 1
ATOM 6853 O O . ALA B 1 231 ? 1.616 26.719 0.174 1 97.06 231 ALA B O 1
ATOM 6854 N N . GLU B 1 232 ? 0.243 27.406 -1.493 1 94.19 232 GLU B N 1
ATOM 6855 C CA . GLU B 1 232 ? -0.913 26.703 -0.953 1 94.19 232 GLU B CA 1
ATOM 6856 C C . GLU B 1 232 ? -1.908 26.344 -2.055 1 94.19 232 GLU B C 1
ATOM 6858 O O . GLU B 1 232 ? -1.679 26.656 -3.227 1 94.19 232 GLU B O 1
ATOM 6863 N N . GLY B 1 233 ? -2.947 25.625 -1.714 1 88 233 GLY B N 1
ATOM 6864 C CA . GLY B 1 233 ? -3.895 25.094 -2.684 1 88 233 GLY B CA 1
ATOM 6865 C C . GLY B 1 233 ? -4.879 26.141 -3.182 1 88 233 GLY B C 1
ATOM 6866 O O . GLY B 1 233 ? -5.379 26.031 -4.305 1 88 233 GLY B O 1
ATOM 6867 N N . ASP B 1 234 ? -5.258 27.016 -2.301 1 78.81 234 ASP B N 1
ATOM 6868 C CA . ASP B 1 234 ? -6.211 28.062 -2.645 1 78.81 234 ASP B CA 1
ATOM 6869 C C . ASP B 1 234 ? -5.918 29.344 -1.869 1 78.81 234 ASP B C 1
ATOM 6871 O O . ASP B 1 234 ? -5.316 29.312 -0.793 1 78.81 234 ASP B O 1
ATOM 6875 N N . GLY B 1 235 ? -6.156 30.406 -2.629 1 67.62 235 GLY B N 1
ATOM 6876 C CA . GLY B 1 235 ? -5.93 31.688 -1.994 1 67.62 235 GLY B CA 1
ATOM 6877 C C . GLY B 1 235 ? -6.691 32.812 -2.652 1 67.62 235 GLY B C 1
ATOM 6878 O O . GLY B 1 235 ? -7.27 32.656 -3.727 1 67.62 235 GLY B O 1
ATOM 6879 N N . GLY B 1 236 ? -7.051 33.75 -1.979 1 75.75 236 GLY B N 1
ATOM 6880 C CA . GLY B 1 236 ? -7.656 34.969 -2.508 1 75.75 236 GLY B CA 1
ATOM 6881 C C . GLY B 1 236 ? -6.863 35.594 -3.643 1 75.75 236 GLY B C 1
ATOM 6882 O O . GLY B 1 236 ? -6.777 35 -4.73 1 75.75 236 GLY B O 1
ATOM 6883 N N . GLU B 1 237 ? -6.02 36.406 -3.412 1 84.25 237 GLU B N 1
ATOM 6884 C CA . GLU B 1 237 ? -5.254 37.156 -4.41 1 84.25 237 GLU B CA 1
ATOM 6885 C C . GLU B 1 237 ? -4.043 36.344 -4.875 1 84.25 237 GLU B C 1
ATOM 6887 O O . GLU B 1 237 ? -3.709 36.375 -6.062 1 84.25 237 GLU B O 1
ATOM 6892 N N . TYR B 1 238 ? -3.363 35.656 -3.955 1 92.94 238 TYR B N 1
ATOM 6893 C CA . TYR B 1 238 ? -2.203 34.844 -4.254 1 92.94 238 TYR B CA 1
ATOM 6894 C C . TYR B 1 238 ? -2.295 33.5 -3.541 1 92.94 238 TYR B C 1
ATOM 6896 O O . TYR B 1 238 ? -2.715 33.438 -2.383 1 92.94 238 TYR B O 1
ATOM 6904 N N . ASN B 1 239 ? -2.037 32.469 -4.289 1 95.25 239 ASN B N 1
ATOM 6905 C CA . ASN B 1 239 ? -1.837 31.188 -3.613 1 95.25 239 ASN B CA 1
ATOM 6906 C C . ASN B 1 239 ? -0.389 30.719 -3.723 1 95.25 239 ASN B C 1
ATOM 6908 O O . ASN B 1 239 ? -0.047 29.625 -3.254 1 95.25 239 ASN B O 1
ATOM 6912 N N . GLN B 1 240 ? 0.366 31.484 -4.336 1 97.62 240 GLN B N 1
ATOM 6913 C CA . GLN B 1 240 ? 1.824 31.422 -4.316 1 97.62 240 GLN B CA 1
ATOM 6914 C C . GLN B 1 240 ? 2.432 32.812 -4.434 1 97.62 240 GLN B C 1
ATOM 6916 O O . GLN B 1 240 ? 2.021 33.625 -5.281 1 97.62 240 GLN B O 1
ATOM 6921 N N . ALA B 1 241 ? 3.43 33.125 -3.564 1 97.81 241 ALA B N 1
ATOM 6922 C CA . ALA B 1 241 ? 4.02 34.438 -3.672 1 97.81 241 ALA B CA 1
ATOM 6923 C C . ALA B 1 241 ? 5.387 34.5 -2.998 1 97.81 241 ALA B C 1
ATOM 6925 O O . ALA B 1 241 ? 5.742 33.594 -2.227 1 97.81 241 ALA B O 1
ATOM 6926 N N . VAL B 1 242 ? 6.121 35.531 -3.363 1 98.44 242 VAL B N 1
ATOM 6927 C CA . VAL B 1 242 ? 7.414 35.875 -2.789 1 98.44 242 VAL B CA 1
ATOM 6928 C C . VAL B 1 242 ? 7.371 37.312 -2.268 1 98.44 242 VAL B C 1
ATOM 6930 O O . VAL B 1 242 ? 6.914 38.219 -2.967 1 98.44 242 VAL B O 1
ATOM 6933 N N . SER B 1 243 ? 7.789 37.5 -1.05 1 98.12 243 SER B N 1
ATOM 6934 C CA . SER B 1 243 ? 7.879 38.844 -0.519 1 98.12 243 SER B CA 1
ATOM 6935 C C . SER B 1 243 ? 9.258 39.125 0.069 1 98.12 243 SER B C 1
ATOM 6937 O O . SER B 1 243 ? 9.992 38.188 0.395 1 98.12 243 SER B O 1
ATOM 6939 N N . LEU B 1 244 ? 9.602 40.375 0.139 1 97.88 244 LEU B N 1
ATOM 6940 C CA . LEU B 1 244 ? 10.852 40.875 0.713 1 97.88 244 LEU B CA 1
ATOM 6941 C C . LEU B 1 244 ? 10.578 41.906 1.806 1 97.88 244 LEU B C 1
ATOM 6943 O O . LEU B 1 244 ? 9.625 42.688 1.718 1 97.88 244 LEU B O 1
ATOM 6947 N N . PRO B 1 245 ? 11.406 41.812 2.834 1 95.94 245 PRO B N 1
ATOM 6948 C CA . PRO B 1 245 ? 11.289 42.875 3.84 1 95.94 245 PRO B CA 1
ATOM 6949 C C . PRO B 1 245 ? 11.758 44.219 3.33 1 95.94 245 PRO B C 1
ATOM 6951 O O . PRO B 1 245 ? 12.773 44.312 2.637 1 95.94 245 PRO B O 1
ATOM 6954 N N . THR B 1 246 ? 10.969 45.281 3.631 1 94.06 246 THR B N 1
ATOM 6955 C CA . THR B 1 246 ? 11.305 46.688 3.355 1 94.06 246 THR B CA 1
ATOM 6956 C C . THR B 1 246 ? 11.141 47.531 4.609 1 94.06 246 THR B C 1
ATOM 6958 O O . THR B 1 246 ? 10.594 47.062 5.613 1 94.06 246 THR B O 1
ATOM 6961 N N . PRO B 1 247 ? 11.594 48.75 4.578 1 91.12 247 PRO B N 1
ATOM 6962 C CA . PRO B 1 247 ? 11.383 49.625 5.73 1 91.12 247 PRO B CA 1
ATOM 6963 C C . PRO B 1 247 ? 9.906 49.844 6.047 1 91.12 247 PRO B C 1
ATOM 6965 O O . PRO B 1 247 ? 9.555 50.188 7.172 1 91.12 247 PRO B O 1
ATOM 6968 N N . GLN B 1 248 ? 9.062 49.594 5.098 1 92.38 248 GLN B N 1
ATOM 6969 C CA . GLN B 1 248 ? 7.629 49.812 5.285 1 92.38 248 GLN B CA 1
ATOM 6970 C C . GLN B 1 248 ? 6.91 48.5 5.57 1 92.38 248 GLN B C 1
ATOM 6972 O O . GLN B 1 248 ? 5.684 48.438 5.66 1 92.38 248 GLN B O 1
ATOM 6977 N N . GLY B 1 249 ? 7.676 47.469 5.699 1 93.38 249 GLY B N 1
ATOM 6978 C CA . GLY B 1 249 ? 7.082 46.156 5.922 1 93.38 249 GLY B CA 1
ATOM 6979 C C . GLY B 1 249 ? 7.34 45.188 4.785 1 93.38 249 GLY B C 1
ATOM 6980 O O . GLY B 1 249 ? 8.125 45.469 3.883 1 93.38 249 GLY B O 1
ATOM 6981 N N . LEU B 1 250 ? 6.676 44.031 4.812 1 95.44 250 LEU B N 1
ATOM 6982 C CA . LEU B 1 250 ? 6.84 43.031 3.779 1 95.44 250 LEU B CA 1
ATOM 6983 C C . LEU B 1 250 ? 6.152 43.469 2.486 1 95.44 250 LEU B C 1
ATOM 6985 O O . LEU B 1 250 ? 5.035 43.969 2.514 1 95.44 250 LEU B O 1
ATOM 6989 N N . ARG B 1 251 ? 6.84 43.25 1.365 1 96.19 251 ARG B N 1
ATOM 6990 C CA . ARG B 1 251 ? 6.285 43.594 0.062 1 96.19 251 ARG B CA 1
ATOM 6991 C C . ARG B 1 251 ? 6.344 42.406 -0.899 1 96.19 251 ARG B C 1
ATOM 6993 O O . ARG B 1 251 ? 7.41 41.844 -1.108 1 96.19 251 ARG B O 1
ATOM 7000 N N . ILE B 1 252 ? 5.23 42.125 -1.53 1 97.19 252 ILE B N 1
ATOM 7001 C CA . ILE B 1 252 ? 5.172 41.062 -2.525 1 97.19 252 ILE B CA 1
ATOM 7002 C C . ILE B 1 252 ? 5.918 41.469 -3.787 1 97.19 252 ILE B C 1
ATOM 7004 O O . ILE B 1 252 ? 5.66 42.562 -4.332 1 97.19 252 ILE B O 1
ATOM 7008 N N . VAL B 1 253 ? 6.805 40.656 -4.273 1 97.69 253 VAL B N 1
ATOM 7009 C CA . VAL B 1 253 ? 7.586 41 -5.453 1 97.69 253 VAL B CA 1
ATOM 7010 C C . VAL B 1 253 ? 7.242 40.062 -6.602 1 97.69 253 VAL B C 1
ATOM 7012 O O . VAL B 1 253 ? 7.551 40.344 -7.762 1 97.69 253 VAL B O 1
ATOM 7015 N N . ALA B 1 254 ? 6.672 38.969 -6.305 1 97.62 254 ALA B N 1
ATOM 7016 C CA . ALA B 1 254 ? 6.203 38 -7.289 1 97.62 254 ALA B CA 1
ATOM 7017 C C . ALA B 1 254 ? 5.062 37.156 -6.727 1 97.62 254 ALA B C 1
ATOM 7019 O O . ALA B 1 254 ? 5.008 36.875 -5.52 1 97.62 254 ALA B O 1
ATOM 7020 N N . GLY B 1 255 ? 4.141 36.75 -7.617 1 96.56 255 GLY B N 1
ATOM 7021 C CA . GLY B 1 255 ? 3.059 35.906 -7.137 1 96.56 255 GLY B CA 1
ATOM 7022 C C . GLY B 1 255 ? 2.107 35.469 -8.234 1 96.56 255 GLY B C 1
ATOM 7023 O O . GLY B 1 255 ? 2.221 35.938 -9.375 1 96.56 255 GLY B O 1
ATOM 7024 N N . THR B 1 256 ? 1.306 34.5 -7.926 1 95.62 256 THR B N 1
ATOM 7025 C CA . THR B 1 256 ? 0.278 33.969 -8.828 1 95.62 256 THR B CA 1
ATOM 7026 C C . THR B 1 256 ? -0.895 33.406 -8.039 1 95.62 256 THR B C 1
ATOM 7028 O O . THR B 1 256 ? -0.767 33.125 -6.844 1 95.62 256 THR B O 1
ATOM 7031 N N . ARG B 1 257 ? -2.002 33.375 -8.648 1 93.19 257 ARG B N 1
ATOM 7032 C CA . ARG B 1 257 ? -3.164 32.688 -8.102 1 93.19 257 ARG B CA 1
ATOM 7033 C C . ARG B 1 257 ? 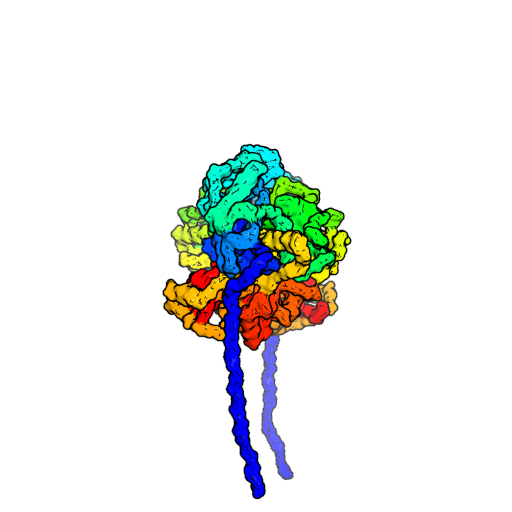-3.389 31.359 -8.812 1 93.19 257 ARG B C 1
ATOM 7035 O O . ARG B 1 257 ? -4.367 30.672 -8.547 1 93.19 257 ARG B O 1
ATOM 7042 N N . LEU B 1 258 ? -2.455 31.031 -9.688 1 91 258 LEU B N 1
ATOM 7043 C CA . LEU B 1 258 ? -2.65 29.891 -10.562 1 91 258 LEU B CA 1
ATOM 7044 C C . LEU B 1 258 ? -1.729 28.734 -10.172 1 91 258 LEU B C 1
ATOM 7046 O O . LEU B 1 258 ? -1.438 27.859 -10.992 1 91 258 LEU B O 1
ATOM 7050 N N . PHE B 1 259 ? -1.217 28.781 -8.953 1 93.88 259 PHE B N 1
ATOM 7051 C CA . PHE B 1 259 ? -0.459 27.656 -8.422 1 93.88 259 PHE B CA 1
ATOM 7052 C C . PHE B 1 259 ? -1.38 26.484 -8.117 1 93.88 259 PHE B C 1
ATOM 7054 O O . PHE B 1 259 ? -2.277 26.594 -7.277 1 93.88 259 PHE B O 1
ATOM 7061 N N . ASN B 1 260 ? -1.129 25.328 -8.797 1 94.81 260 ASN B N 1
ATOM 7062 C CA . ASN B 1 260 ? -2.137 24.281 -8.703 1 94.81 260 ASN B CA 1
ATOM 7063 C C . ASN B 1 260 ? -1.542 22.984 -8.18 1 94.81 260 ASN B C 1
ATOM 7065 O O . ASN B 1 260 ? -2.215 21.953 -8.156 1 94.81 260 ASN B O 1
ATOM 7069 N N . LEU B 1 261 ? -0.314 22.953 -7.66 1 95.75 261 LEU B N 1
ATOM 7070 C CA . LEU B 1 261 ? 0.28 21.719 -7.145 1 95.75 261 LEU B CA 1
ATOM 7071 C C . LEU B 1 261 ? -0.416 21.281 -5.859 1 95.75 261 LEU B C 1
ATOM 7073 O O . LEU B 1 261 ? -0.563 20.078 -5.613 1 95.75 261 LEU B O 1
ATOM 7077 N N . GLY B 1 262 ? -0.735 22.25 -5 1 95.81 262 GLY B N 1
ATOM 7078 C CA . GLY B 1 262 ? -1.499 21.906 -3.811 1 95.81 262 GLY B CA 1
ATOM 7079 C C . GLY B 1 262 ? -2.824 21.234 -4.125 1 95.81 262 GLY B C 1
ATOM 7080 O O . GLY B 1 262 ? -3.199 20.25 -3.482 1 95.81 262 GLY B O 1
ATOM 7081 N N . ARG B 1 263 ? -3.504 21.719 -5.121 1 94.44 263 ARG B N 1
ATOM 7082 C CA . ARG B 1 263 ? -4.781 21.156 -5.547 1 94.44 263 ARG B CA 1
ATOM 7083 C C . ARG B 1 263 ? -4.594 19.781 -6.18 1 94.44 263 ARG B C 1
ATOM 7085 O O . ARG B 1 263 ? -5.426 18.891 -5.996 1 94.44 263 ARG B O 1
ATOM 7092 N N . LEU B 1 264 ? -3.566 19.656 -6.965 1 96.38 264 LEU B N 1
ATOM 7093 C CA . LEU B 1 264 ? -3.271 18.344 -7.523 1 96.38 264 LEU B CA 1
ATOM 7094 C C . LEU B 1 264 ? -3.107 17.312 -6.414 1 96.38 264 LEU B C 1
ATOM 7096 O O . LEU B 1 264 ? -3.664 16.219 -6.492 1 96.38 264 LEU B O 1
ATOM 7100 N N . TYR B 1 265 ? -2.32 17.672 -5.418 1 97.56 265 TYR B N 1
ATOM 7101 C CA . TYR B 1 265 ? -2.098 16.781 -4.285 1 97.56 265 TYR B CA 1
ATOM 7102 C C . TYR B 1 265 ? -3.416 16.406 -3.621 1 97.56 265 TYR B C 1
ATOM 7104 O O . TYR B 1 265 ? -3.629 15.242 -3.266 1 97.56 265 TYR B O 1
ATOM 7112 N N . GLN B 1 266 ? -4.305 17.375 -3.49 1 96.38 266 GLN B N 1
ATOM 7113 C CA . GLN B 1 266 ? -5.621 17.188 -2.889 1 96.38 266 GLN B CA 1
ATOM 7114 C C . GLN B 1 266 ? -6.445 16.172 -3.676 1 96.38 266 GLN B C 1
ATOM 7116 O O . GLN B 1 266 ? -6.98 15.211 -3.102 1 96.38 266 GLN B O 1
ATOM 7121 N N . TRP B 1 267 ? -6.504 16.344 -4.949 1 96.25 267 TRP B N 1
ATOM 7122 C CA . TRP B 1 267 ? -7.379 15.516 -5.762 1 96.25 267 TRP B CA 1
ATOM 7123 C C . TRP B 1 267 ? -6.785 14.125 -5.949 1 96.25 267 TRP B C 1
ATOM 7125 O O . TRP B 1 267 ? -7.52 13.133 -6.027 1 96.25 267 TRP B O 1
ATOM 7135 N N . MET B 1 268 ? -5.445 13.992 -5.992 1 97.62 268 MET B N 1
ATOM 7136 C CA . MET B 1 268 ? -4.828 12.664 -6.043 1 97.62 268 MET B CA 1
ATOM 7137 C C . MET B 1 268 ? -5.062 11.914 -4.738 1 97.62 268 MET B C 1
ATOM 7139 O O . MET B 1 268 ? -5.188 10.688 -4.738 1 97.62 268 MET B O 1
ATOM 7143 N N . THR B 1 269 ? -5.121 12.664 -3.639 1 98.19 269 THR B N 1
ATOM 7144 C CA . THR B 1 269 ? -5.473 12.055 -2.363 1 98.19 269 THR B CA 1
ATOM 7145 C C . THR B 1 269 ? -6.848 11.398 -2.441 1 98.19 269 THR B C 1
ATOM 7147 O O . THR B 1 269 ? -7.02 10.25 -2.018 1 98.19 269 THR B O 1
ATOM 7150 N N . LEU B 1 270 ? -7.773 12.117 -3.033 1 97.69 270 LEU B N 1
ATOM 7151 C CA . LEU B 1 270 ? -9.109 11.555 -3.209 1 97.69 270 LEU B CA 1
ATOM 7152 C C . LEU B 1 270 ? -9.086 10.367 -4.168 1 97.69 270 LEU B C 1
ATOM 7154 O O . LEU B 1 270 ? -9.727 9.352 -3.912 1 97.69 270 LEU B O 1
ATOM 7158 N N . MET B 1 271 ? -8.352 10.508 -5.215 1 96.5 271 MET B N 1
ATOM 7159 C CA . MET B 1 271 ? -8.273 9.453 -6.227 1 96.5 271 MET B CA 1
ATOM 7160 C C . MET B 1 271 ? -7.715 8.164 -5.633 1 96.5 271 MET B C 1
ATOM 7162 O O . MET B 1 271 ? -8.102 7.07 -6.043 1 96.5 271 MET B O 1
ATOM 7166 N N . LEU B 1 272 ? -6.875 8.281 -4.676 1 97.5 272 LEU B N 1
ATOM 7167 C CA . LEU B 1 272 ? -6.262 7.133 -4.027 1 97.5 272 LEU B CA 1
ATOM 7168 C C . LEU B 1 272 ? -7.137 6.613 -2.893 1 97.5 272 LEU B C 1
ATOM 7170 O O . LEU B 1 272 ? -6.699 5.773 -2.1 1 97.5 272 LEU B O 1
ATOM 7174 N N . GLY B 1 273 ? -8.305 7.16 -2.766 1 96.5 273 GLY B N 1
ATOM 7175 C CA . GLY B 1 273 ? -9.281 6.668 -1.805 1 96.5 273 GLY B CA 1
ATOM 7176 C C . GLY B 1 273 ? -9.078 7.234 -0.412 1 96.5 273 GLY B C 1
ATOM 7177 O O . GLY B 1 273 ? -9.438 6.598 0.581 1 96.5 273 GLY B O 1
ATOM 7178 N N . MET B 1 274 ? -8.508 8.336 -0.305 1 96.88 274 MET B N 1
ATOM 7179 C CA . MET B 1 274 ? -8.273 9.008 0.972 1 96.88 274 MET B CA 1
ATOM 7180 C C . MET B 1 274 ? -8.93 10.383 0.995 1 96.88 274 MET B C 1
ATOM 7182 O O . MET B 1 274 ? -9.422 10.859 -0.029 1 96.88 274 MET B O 1
ATOM 7186 N N . SER B 1 275 ? -8.961 10.969 2.109 1 95.5 275 SER B N 1
ATOM 7187 C CA . SER B 1 275 ? -9.797 12.148 2.285 1 95.5 275 SER B CA 1
ATOM 7188 C C . SER B 1 275 ? -8.992 13.43 2.08 1 95.5 275 SER B C 1
ATOM 7190 O O . SER B 1 275 ? -8.008 13.672 2.777 1 95.5 275 SER B O 1
ATOM 7192 N N . PRO B 1 276 ? -9.477 14.32 1.23 1 95.12 276 PRO B N 1
ATOM 7193 C CA . PRO B 1 276 ? -8.867 15.648 1.119 1 95.12 276 PRO B CA 1
ATOM 7194 C C . PRO B 1 276 ? -8.93 16.438 2.424 1 95.12 276 PRO B C 1
ATOM 7196 O O . PRO B 1 276 ? -9.906 16.312 3.174 1 95.12 276 PRO B O 1
ATOM 7199 N N . TYR B 1 277 ? -7.875 17.297 2.691 1 91.5 277 TYR B N 1
ATOM 7200 C CA . TYR B 1 277 ? -7.738 18.156 3.865 1 91.5 277 TYR B CA 1
ATOM 7201 C C . TYR B 1 277 ? -7.57 17.328 5.129 1 91.5 277 TYR B C 1
ATOM 7203 O O . TYR B 1 277 ? -7.809 17.812 6.238 1 91.5 277 TYR B O 1
ATOM 7211 N N . GLY B 1 278 ? -7.152 16.109 4.906 1 90.38 278 GLY B N 1
ATOM 7212 C CA . GLY B 1 278 ? -6.969 15.273 6.082 1 90.38 278 GLY B CA 1
ATOM 7213 C C . GLY B 1 278 ? -5.938 14.18 5.883 1 90.38 278 GLY B C 1
ATOM 7214 O O . GLY B 1 278 ? -5.309 13.727 6.844 1 90.38 278 GLY B O 1
ATOM 7215 N N . HIS B 1 279 ? -5.789 13.742 4.602 1 95.19 279 HIS B N 1
ATOM 7216 C CA . HIS B 1 279 ? -4.98 12.547 4.422 1 95.19 279 HIS B CA 1
ATOM 7217 C C . HIS B 1 279 ? -3.842 12.789 3.436 1 95.19 279 HIS B C 1
ATOM 7219 O O . HIS B 1 279 ? -3.205 11.844 2.971 1 95.19 279 HIS B O 1
ATOM 7225 N N . GLU B 1 280 ? -3.531 14.047 3.1 1 97.12 280 GLU B N 1
ATOM 7226 C CA . GLU B 1 280 ? -2.43 14.328 2.182 1 97.12 280 GLU B CA 1
ATOM 7227 C C . GLU B 1 280 ? -1.114 13.773 2.717 1 97.12 280 GLU B C 1
ATOM 7229 O O . GLU B 1 280 ? -0.264 13.32 1.943 1 97.12 280 GLU B O 1
ATOM 7234 N N . TYR B 1 281 ? -0.968 13.789 4.016 1 96.31 281 TYR B N 1
ATOM 7235 C CA . TYR B 1 281 ? 0.257 13.281 4.625 1 96.31 281 TYR B CA 1
ATOM 7236 C C . TYR B 1 281 ? 0.389 11.773 4.418 1 96.31 281 TYR B C 1
ATOM 7238 O O . TYR B 1 281 ? 1.501 11.25 4.359 1 96.31 281 TYR B O 1
ATOM 7246 N N . LYS B 1 282 ? -0.703 11.086 4.32 1 97.06 282 LYS B N 1
ATOM 7247 C CA . LYS B 1 282 ? -0.656 9.648 4.055 1 97.06 282 LYS B CA 1
ATOM 7248 C C . LYS B 1 282 ? -0.086 9.367 2.668 1 97.06 282 LYS B C 1
ATOM 7250 O O . LYS B 1 282 ? 0.657 8.398 2.48 1 97.06 282 LYS B O 1
ATOM 7255 N N . VAL B 1 283 ? -0.497 10.203 1.713 1 98.31 283 VAL B N 1
ATOM 7256 C CA . VAL B 1 283 ? 0.028 10.055 0.36 1 98.31 283 VAL B CA 1
ATOM 7257 C C . VAL B 1 283 ? 1.526 10.352 0.353 1 98.31 283 VAL B C 1
ATOM 7259 O O . VAL B 1 283 ? 2.305 9.625 -0.27 1 98.31 283 VAL B O 1
ATOM 7262 N N . MET B 1 284 ? 1.903 11.383 1.076 1 98.38 284 MET B N 1
ATOM 7263 C CA . MET B 1 284 ? 3.318 11.703 1.225 1 98.38 284 MET B CA 1
ATOM 7264 C C . MET B 1 284 ? 4.086 10.539 1.839 1 98.38 284 MET B C 1
ATOM 7266 O O . MET B 1 284 ? 5.172 10.195 1.375 1 98.38 284 MET B O 1
ATOM 7270 N N . GLY B 1 285 ? 3.496 9.938 2.83 1 97.81 285 GLY B N 1
ATOM 7271 C CA . GLY B 1 285 ? 4.129 8.805 3.49 1 97.81 285 GLY B CA 1
ATOM 7272 C C . GLY B 1 285 ? 4.219 7.574 2.607 1 97.81 285 GLY B C 1
ATOM 7273 O O . GLY B 1 285 ? 5.113 6.742 2.785 1 97.81 285 GLY B O 1
ATOM 7274 N N . LEU B 1 286 ? 3.352 7.445 1.651 1 98.12 286 LEU B N 1
ATOM 7275 C CA . LEU B 1 286 ? 3.305 6.305 0.741 1 98.12 286 LEU B CA 1
ATOM 7276 C C . LEU B 1 286 ? 4.34 6.453 -0.37 1 98.12 286 LEU B C 1
ATOM 7278 O O . LEU B 1 286 ? 4.832 5.457 -0.902 1 98.12 286 LEU B O 1
ATOM 7282 N N . ALA B 1 287 ? 4.734 7.629 -0.649 1 98.31 287 ALA B N 1
ATOM 7283 C CA . ALA B 1 287 ? 5.535 7.984 -1.817 1 98.31 287 ALA B CA 1
ATOM 7284 C C . ALA B 1 287 ? 6.867 7.242 -1.814 1 98.31 287 ALA B C 1
ATOM 7286 O O . ALA B 1 287 ? 7.281 6.695 -2.84 1 98.31 287 ALA B O 1
ATOM 7287 N N . PRO B 1 288 ? 7.527 7.098 -0.625 1 97.38 288 PRO B N 1
ATOM 7288 C CA . PRO B 1 288 ? 8.844 6.457 -0.642 1 97.38 288 PRO B CA 1
ATOM 7289 C C . PRO B 1 288 ? 8.773 4.965 -0.959 1 97.38 288 PRO B C 1
ATOM 7291 O O . PRO B 1 288 ? 9.797 4.344 -1.247 1 97.38 288 PRO B O 1
ATOM 7294 N N . TYR B 1 289 ? 7.66 4.387 -0.934 1 96.56 289 TYR B N 1
ATOM 7295 C CA . TYR B 1 289 ? 7.492 2.967 -1.223 1 96.56 289 TYR B CA 1
ATOM 7296 C C . TYR B 1 289 ? 7.375 2.727 -2.723 1 96.56 289 TYR B C 1
ATOM 7298 O O . TYR B 1 289 ? 7.363 1.579 -3.176 1 96.56 289 TYR B O 1
ATOM 7306 N N . ALA B 1 290 ? 7.312 3.73 -3.512 1 96.31 290 ALA B N 1
ATOM 7307 C CA . ALA B 1 290 ? 7.023 3.617 -4.938 1 96.31 290 ALA B CA 1
ATOM 7308 C C . ALA B 1 290 ? 8.102 2.809 -5.652 1 96.31 290 ALA B C 1
ATOM 7310 O O . ALA B 1 290 ? 9.297 3.027 -5.434 1 96.31 290 ALA B O 1
ATOM 7311 N N . ASN B 1 291 ? 7.609 1.88 -6.453 1 91.19 291 ASN B N 1
ATOM 7312 C CA . ASN B 1 291 ? 8.477 1.205 -7.41 1 91.19 291 ASN B CA 1
ATOM 7313 C C . ASN B 1 291 ? 8.984 2.166 -8.484 1 91.19 291 ASN B C 1
ATOM 7315 O O . ASN B 1 291 ? 8.219 2.98 -9.008 1 91.19 291 ASN B O 1
ATOM 7319 N N . ASP B 1 292 ? 10.242 2.057 -8.898 1 92.38 292 ASP B N 1
ATOM 7320 C CA . ASP B 1 292 ? 10.859 3.016 -9.812 1 92.38 292 ASP B CA 1
ATOM 7321 C C . ASP B 1 292 ? 10.133 3.029 -11.156 1 92.38 292 ASP B C 1
ATOM 7323 O O . ASP B 1 292 ? 9.875 4.098 -11.711 1 92.38 292 ASP B O 1
ATOM 7327 N N . LYS B 1 293 ? 9.852 1.893 -11.609 1 92.69 293 LYS B N 1
ATOM 7328 C CA . LYS B 1 293 ? 9.195 1.8 -12.906 1 92.69 293 LYS B CA 1
ATOM 7329 C C . LYS B 1 293 ? 7.789 2.389 -12.852 1 92.69 293 LYS B C 1
ATOM 7331 O O . LYS B 1 293 ? 7.383 3.115 -13.766 1 92.69 293 LYS B O 1
ATOM 7336 N N . GLU B 1 294 ? 7.051 2.029 -11.82 1 95.88 294 GLU B N 1
ATOM 7337 C CA . GLU B 1 294 ? 5.688 2.531 -11.656 1 95.88 294 GLU B CA 1
ATOM 7338 C C . GLU B 1 294 ? 5.676 4.043 -11.453 1 95.88 294 GLU B C 1
ATOM 7340 O O . GLU B 1 294 ? 4.816 4.742 -12 1 95.88 294 GLU B O 1
ATOM 7345 N N . GLN B 1 295 ? 6.609 4.535 -10.672 1 97.44 295 GLN B N 1
ATOM 7346 C CA . GLN B 1 295 ? 6.73 5.969 -10.43 1 97.44 295 GLN B CA 1
ATOM 7347 C C . GLN B 1 295 ? 7.047 6.715 -11.727 1 97.44 295 GLN B C 1
ATOM 7349 O O . GLN B 1 295 ? 6.441 7.75 -12.016 1 97.44 295 GLN B O 1
ATOM 7354 N N . ALA B 1 296 ? 8.016 6.207 -12.492 1 97.69 296 ALA B N 1
ATOM 7355 C CA . ALA B 1 296 ? 8.414 6.844 -13.75 1 97.69 296 ALA B CA 1
ATOM 7356 C C . ALA B 1 296 ? 7.234 6.934 -14.711 1 97.69 296 ALA B C 1
ATOM 7358 O O . ALA B 1 296 ? 7.062 7.945 -15.398 1 97.69 296 ALA B O 1
ATOM 7359 N N . ARG B 1 297 ? 6.504 5.93 -14.742 1 96.81 297 ARG B N 1
ATOM 7360 C CA . ARG B 1 297 ? 5.328 5.891 -15.609 1 96.81 297 ARG B CA 1
ATOM 7361 C C . ARG B 1 297 ? 4.336 6.984 -15.234 1 96.81 297 ARG B C 1
ATOM 7363 O O . ARG B 1 297 ? 3.854 7.715 -16.109 1 96.81 297 ARG B O 1
ATOM 7370 N N . SER B 1 298 ? 3.992 7.094 -13.977 1 98.19 298 SER B N 1
ATOM 7371 C CA . SER B 1 298 ? 3.041 8.094 -13.5 1 98.19 298 SER B CA 1
ATOM 7372 C C . SER B 1 298 ? 3.611 9.5 -13.625 1 98.19 298 SER B C 1
ATOM 7374 O O . SER B 1 298 ? 2.871 10.461 -13.859 1 98.19 298 SER B O 1
ATOM 7376 N N . LEU B 1 299 ? 4.93 9.648 -13.422 1 98.38 299 LEU B N 1
ATOM 7377 C CA . LEU B 1 299 ? 5.578 10.953 -13.492 1 98.38 299 LEU B CA 1
ATOM 7378 C C . LEU B 1 299 ? 5.41 11.578 -14.875 1 98.38 299 LEU B C 1
ATOM 7380 O O . LEU B 1 299 ? 5.234 12.789 -15 1 98.38 299 LEU B O 1
ATOM 7384 N N . LYS B 1 300 ? 5.449 10.766 -15.922 1 97.62 300 LYS B N 1
ATOM 7385 C CA . LYS B 1 300 ? 5.285 11.234 -17.297 1 97.62 300 LYS B CA 1
ATOM 7386 C C . LYS B 1 300 ? 3.941 11.938 -17.469 1 97.62 300 LYS B C 1
ATOM 7388 O O . LYS B 1 300 ? 3.83 12.883 -18.25 1 97.62 300 LYS B O 1
ATOM 7393 N N . VAL B 1 301 ? 2.979 11.477 -16.766 1 97.19 301 VAL B N 1
ATOM 7394 C CA . VAL B 1 301 ? 1.649 12.07 -16.859 1 97.19 301 VAL B CA 1
ATOM 7395 C C . VAL B 1 301 ? 1.658 13.461 -16.219 1 97.19 301 VAL B C 1
ATOM 7397 O O . VAL B 1 301 ? 1.235 14.438 -16.828 1 97.19 301 VAL B O 1
ATOM 7400 N N . PHE B 1 302 ? 2.188 13.586 -14.984 1 97.19 302 PHE B N 1
ATOM 7401 C CA . PHE B 1 302 ? 2.135 14.836 -14.227 1 97.19 302 PHE B CA 1
ATOM 7402 C C . PHE B 1 302 ? 3.035 15.891 -14.867 1 97.19 302 PHE B C 1
ATOM 7404 O O . PHE B 1 302 ? 2.703 17.078 -14.867 1 97.19 302 PHE B O 1
ATOM 7411 N N . GLU B 1 303 ? 4.129 15.492 -15.422 1 95.88 303 GLU B N 1
ATOM 7412 C CA . GLU B 1 303 ? 5.125 16.422 -15.961 1 95.88 303 GLU B CA 1
ATOM 7413 C C . GLU B 1 303 ? 4.582 17.172 -17.156 1 95.88 303 GLU B C 1
ATOM 7415 O O . GLU B 1 303 ? 5.055 18.281 -17.469 1 95.88 303 GLU B O 1
ATOM 7420 N N . ARG B 1 304 ? 3.578 16.688 -17.734 1 95.19 304 ARG B N 1
ATOM 7421 C CA . ARG B 1 304 ? 2.99 17.312 -18.922 1 95.19 304 ARG B CA 1
ATOM 7422 C C . ARG B 1 304 ? 2.219 18.578 -18.531 1 95.19 304 ARG B C 1
ATOM 7424 O O . ARG B 1 304 ? 1.991 19.453 -19.359 1 95.19 304 ARG B O 1
ATOM 7431 N N . TYR B 1 305 ? 1.936 18.703 -17.312 1 95.81 305 TYR B N 1
ATOM 7432 C CA . TYR B 1 305 ? 0.922 19.688 -16.969 1 95.81 305 TYR B CA 1
ATOM 7433 C C . TYR B 1 305 ? 1.539 20.859 -16.219 1 95.81 305 TYR B C 1
ATOM 7435 O O . TYR B 1 305 ? 0.915 21.922 -16.094 1 95.81 305 TYR B O 1
ATOM 7443 N N . PHE B 1 306 ? 2.76 20.844 -15.75 1 95.31 306 PHE B N 1
ATOM 7444 C CA . PHE B 1 306 ? 3.291 21.891 -14.898 1 95.31 306 PHE B CA 1
ATOM 7445 C C . PHE B 1 306 ? 4.621 22.406 -15.438 1 95.31 306 PHE B C 1
ATOM 7447 O O . PHE B 1 306 ? 5.418 21.641 -15.977 1 95.31 306 PHE B O 1
ATOM 7454 N N . LYS B 1 307 ? 4.816 23.656 -15.273 1 95.44 307 LYS B N 1
ATOM 7455 C CA . LYS B 1 307 ? 6.082 24.297 -15.586 1 95.44 307 LYS B CA 1
ATOM 7456 C C . LYS B 1 307 ? 6.43 25.359 -14.547 1 95.44 307 LYS B C 1
ATOM 7458 O O . LYS B 1 307 ? 5.551 25.859 -13.844 1 95.44 307 LYS B O 1
ATOM 7463 N N . THR B 1 308 ? 7.656 25.609 -14.414 1 96.5 308 THR B N 1
ATOM 7464 C CA . THR B 1 308 ? 8.141 26.719 -13.594 1 96.5 308 THR B CA 1
ATOM 7465 C C . THR B 1 308 ? 8.594 27.875 -14.461 1 96.5 308 THR B C 1
ATOM 7467 O O . THR B 1 308 ? 9.461 27.719 -15.32 1 96.5 308 THR B O 1
ATOM 7470 N N . ASP B 1 309 ? 7.949 29 -14.305 1 96.75 309 ASP B N 1
ATOM 7471 C CA . ASP B 1 309 ? 8.43 30.234 -14.914 1 96.75 309 ASP B CA 1
ATOM 7472 C C . ASP B 1 309 ? 9.492 30.906 -14.055 1 96.75 309 ASP B C 1
ATOM 7474 O O . ASP B 1 309 ? 9.172 31.672 -13.133 1 96.75 309 ASP B O 1
ATOM 7478 N N . THR B 1 310 ? 10.68 30.75 -14.406 1 95.62 310 THR B N 1
ATOM 7479 C CA . THR B 1 310 ? 11.797 31.188 -13.57 1 95.62 310 THR B CA 1
ATOM 7480 C C . THR B 1 310 ? 11.898 32.719 -13.578 1 95.62 310 THR B C 1
ATOM 7482 O O . THR B 1 310 ? 12.312 33.312 -12.578 1 95.62 310 THR B O 1
ATOM 7485 N N . ALA B 1 311 ? 11.578 33.344 -14.688 1 95.88 311 ALA B N 1
ATOM 7486 C CA . ALA B 1 311 ? 11.641 34.781 -14.781 1 95.88 311 ALA B CA 1
ATOM 7487 C C . ALA B 1 311 ? 10.602 35.438 -13.875 1 95.88 311 ALA B C 1
ATOM 7489 O O . ALA B 1 311 ? 10.875 36.469 -13.234 1 95.88 311 ALA B O 1
ATOM 7490 N N . ARG B 1 312 ? 9.477 34.812 -13.758 1 96.62 312 ARG B N 1
ATOM 7491 C CA . ARG B 1 312 ? 8.383 35.344 -12.953 1 96.62 312 ARG B CA 1
ATOM 7492 C C . ARG B 1 312 ? 8.383 34.75 -11.555 1 96.62 312 ARG B C 1
ATOM 7494 O O . ARG B 1 312 ? 7.609 35.188 -10.688 1 96.62 312 ARG B O 1
ATOM 7501 N N . MET B 1 313 ? 9.125 33.781 -11.297 1 97.44 313 MET B N 1
ATOM 7502 C CA . MET B 1 313 ? 9.234 33.094 -10.016 1 97.44 313 MET B CA 1
ATOM 7503 C C . MET B 1 313 ? 7.898 32.5 -9.609 1 97.44 313 MET B C 1
ATOM 7505 O O . MET B 1 313 ? 7.441 32.688 -8.477 1 97.44 313 MET B O 1
ATOM 7509 N N . VAL B 1 314 ? 7.258 31.781 -10.57 1 97.44 314 VAL B N 1
ATOM 7510 C CA . VAL B 1 314 ? 5.98 31.141 -10.273 1 97.44 314 VAL B CA 1
ATOM 7511 C C . VAL B 1 314 ? 5.922 29.781 -10.938 1 97.44 314 VAL B C 1
ATOM 7513 O O . VAL B 1 314 ? 6.652 29.516 -11.898 1 97.44 314 VAL B O 1
ATOM 7516 N N . ILE B 1 315 ? 5.109 28.891 -10.367 1 97.06 315 ILE B N 1
ATOM 7517 C CA . ILE B 1 315 ? 4.746 27.609 -10.961 1 97.06 315 ILE B CA 1
ATOM 7518 C C . ILE B 1 315 ? 3.324 27.672 -11.516 1 97.06 315 ILE B C 1
ATOM 7520 O O . ILE B 1 315 ? 2.4 28.109 -10.812 1 97.06 315 ILE B O 1
ATOM 7524 N N . GLU B 1 316 ? 3.15 27.328 -12.742 1 95 316 GLU B N 1
ATOM 7525 C CA . GLU B 1 316 ? 1.835 27.359 -13.375 1 95 316 GLU B CA 1
ATOM 7526 C C . GLU B 1 316 ? 1.638 26.172 -14.297 1 95 316 GLU B C 1
ATOM 7528 O O . GLU B 1 316 ? 2.502 25.297 -14.375 1 95 316 GLU B O 1
ATOM 7533 N N . PHE B 1 317 ? 0.442 26.094 -14.875 1 93.31 317 PHE B N 1
ATOM 7534 C CA . PHE B 1 317 ? 0.179 25.031 -15.844 1 93.31 317 PHE B CA 1
ATOM 7535 C C . PHE B 1 317 ? 0.961 25.281 -17.125 1 93.31 317 PHE B C 1
ATOM 7537 O O . PHE B 1 317 ? 1.063 26.406 -17.594 1 93.31 317 PHE B O 1
ATOM 7544 N N . ASP B 1 318 ? 1.565 24.266 -17.609 1 92.88 318 ASP B N 1
ATOM 7545 C CA . ASP B 1 318 ? 2.033 24.266 -18.984 1 92.88 318 ASP B CA 1
ATOM 7546 C C . ASP B 1 318 ? 0.887 23.969 -19.953 1 92.88 318 ASP B C 1
ATOM 7548 O O . ASP B 1 318 ? 0.6 24.781 -20.844 1 92.88 318 ASP B O 1
ATOM 7552 N N . GLN B 1 319 ? 0.253 22.828 -19.719 1 91.75 319 GLN B N 1
ATOM 7553 C CA . GLN B 1 319 ? -1.022 22.469 -20.328 1 91.75 319 GLN B CA 1
ATOM 7554 C C . GLN B 1 319 ? -2.131 22.406 -19.281 1 91.75 319 GLN B C 1
ATOM 7556 O O . GLN B 1 319 ? -2.117 21.531 -18.406 1 91.75 319 GLN B O 1
ATOM 7561 N N . ARG B 1 320 ? -3.006 23.328 -19.422 1 90.81 320 ARG B N 1
ATOM 7562 C CA . ARG B 1 320 ? -4.086 23.328 -18.438 1 90.81 320 ARG B CA 1
ATOM 7563 C C . ARG B 1 320 ? -5.02 22.141 -18.656 1 90.81 320 ARG B C 1
ATOM 7565 O O . ARG B 1 320 ? -5.578 21.984 -19.75 1 90.81 320 ARG B O 1
ATOM 7572 N N . PRO B 1 321 ? -5.203 21.297 -17.641 1 91.56 321 PRO B N 1
ATOM 7573 C CA . PRO B 1 321 ? -6.168 20.219 -17.797 1 91.56 321 PRO B CA 1
ATOM 7574 C C . PRO B 1 321 ? -7.613 20.703 -17.812 1 91.56 321 PRO B C 1
ATOM 7576 O O . PRO B 1 321 ? -7.906 21.781 -17.281 1 91.56 321 PRO B O 1
ATOM 7579 N N . ALA B 1 322 ? -8.5 19.875 -18.406 1 88.5 322 ALA B N 1
ATOM 7580 C CA . ALA B 1 322 ? -9.914 20.219 -18.453 1 88.5 322 ALA B CA 1
ATOM 7581 C C . ALA B 1 322 ? -10.516 20.281 -17.047 1 88.5 322 ALA B C 1
ATOM 7583 O O . ALA B 1 322 ? -11.43 21.062 -16.797 1 88.5 322 ALA B O 1
ATOM 7584 N N . ASP B 1 323 ? -10.078 19.453 -16.219 1 89.31 323 ASP B N 1
ATOM 7585 C CA . ASP B 1 323 ? -10.391 19.422 -14.789 1 89.31 323 ASP B CA 1
ATOM 7586 C C . ASP B 1 323 ? -9.289 18.719 -13.992 1 89.31 323 ASP B C 1
ATOM 7588 O O . ASP B 1 323 ? -8.398 18.109 -14.578 1 89.31 323 ASP B O 1
ATOM 7592 N N . MET B 1 324 ? -9.422 18.828 -12.727 1 89.81 324 MET B N 1
ATOM 7593 C CA . MET B 1 324 ? -8.289 18.375 -11.914 1 89.81 324 MET B CA 1
ATOM 7594 C C . MET B 1 324 ? -8.523 16.969 -11.375 1 89.81 324 MET B C 1
ATOM 7596 O O . MET B 1 324 ? -7.602 16.344 -10.844 1 89.81 324 MET B O 1
ATOM 7600 N N . PHE B 1 325 ? -9.695 16.453 -11.453 1 92.81 325 PHE B N 1
ATOM 7601 C CA . PHE B 1 325 ? -9.953 15.125 -10.898 1 92.81 325 PHE B CA 1
ATOM 7602 C C . PHE B 1 325 ? -10.109 14.094 -12.016 1 92.81 325 PHE B C 1
ATOM 7604 O O . PHE B 1 325 ? -9.344 13.133 -12.094 1 92.81 325 PHE B O 1
ATOM 7611 N N . TYR B 1 326 ? -10.984 14.281 -13.016 1 91.12 326 TYR B N 1
ATOM 7612 C CA . TYR B 1 326 ? -11.328 13.273 -14.016 1 91.12 326 TYR B CA 1
ATOM 7613 C C . TYR B 1 326 ? -10.242 13.164 -15.078 1 91.12 326 TYR B C 1
ATOM 7615 O O . TYR B 1 326 ? -9.977 12.078 -15.602 1 91.12 326 TYR B O 1
ATOM 7623 N N . THR B 1 327 ? -9.594 14.289 -15.445 1 93.12 327 THR B N 1
ATOM 7624 C CA . THR B 1 327 ? -8.5 14.242 -16.406 1 93.12 327 THR B CA 1
ATOM 7625 C C . THR B 1 327 ? -7.398 13.297 -15.93 1 93.12 327 THR B C 1
ATOM 7627 O O . THR B 1 327 ? -6.938 12.438 -16.688 1 93.12 327 THR B O 1
ATOM 7630 N N . PHE B 1 328 ? -7.02 13.461 -14.711 1 94.56 328 PHE B N 1
ATOM 7631 C CA . PHE B 1 328 ? -5.941 12.633 -14.18 1 94.56 328 PHE B CA 1
ATOM 7632 C C . PHE B 1 328 ? -6.438 11.219 -13.891 1 94.56 328 PHE B C 1
ATOM 7634 O O . PHE B 1 328 ? -5.715 10.242 -14.102 1 94.56 328 PHE B O 1
ATOM 7641 N N . ARG B 1 329 ? -7.641 11.125 -13.359 1 93 329 ARG B N 1
ATOM 7642 C CA . ARG B 1 329 ? -8.219 9.805 -13.148 1 93 329 ARG B CA 1
ATOM 7643 C C . ARG B 1 329 ? -8.188 8.977 -14.43 1 93 329 ARG B C 1
ATOM 7645 O O . ARG B 1 329 ? -7.812 7.801 -14.406 1 93 329 ARG B O 1
ATOM 7652 N N . ASP B 1 330 ? -8.57 9.562 -15.531 1 92.06 330 ASP B N 1
ATOM 7653 C CA . ASP B 1 330 ? -8.641 8.867 -16.812 1 92.06 330 ASP B CA 1
ATOM 7654 C C . ASP B 1 330 ? -7.25 8.5 -17.312 1 92.06 330 ASP B C 1
ATOM 7656 O O . ASP B 1 330 ? -7.051 7.422 -17.875 1 92.06 330 ASP B O 1
ATOM 7660 N N . GLN B 1 331 ? -6.32 9.312 -17.109 1 95.12 331 GLN B N 1
ATOM 7661 C CA . GLN B 1 331 ? -4.965 9.078 -17.609 1 95.12 331 GLN B CA 1
ATOM 7662 C C . GLN B 1 331 ? -4.215 8.094 -16.719 1 95.12 331 GLN B C 1
ATOM 7664 O O . GLN B 1 331 ? -3.258 7.457 -17.156 1 95.12 331 GLN B O 1
ATOM 7669 N N . LEU B 1 332 ? -4.637 7.949 -15.469 1 96.31 332 LEU B N 1
ATOM 7670 C CA . LEU B 1 332 ? -3.916 7.121 -14.5 1 96.31 332 LEU B CA 1
ATOM 7671 C C . LEU B 1 332 ? -4.676 5.828 -14.219 1 96.31 332 LEU B C 1
ATOM 7673 O O . LEU B 1 332 ? -4.41 5.152 -13.227 1 96.31 332 LEU B O 1
ATOM 7677 N N . GLN B 1 333 ? -5.566 5.418 -15.047 1 92.5 333 GLN B N 1
ATOM 7678 C CA . GLN B 1 333 ? -6.484 4.309 -14.828 1 92.5 333 GLN B CA 1
ATOM 7679 C C . GLN B 1 333 ? -5.727 2.998 -14.633 1 92.5 333 GLN B C 1
ATOM 7681 O O . GLN B 1 333 ? -6.184 2.115 -13.906 1 92.5 333 GLN B O 1
ATOM 7686 N N . THR B 1 334 ? -4.582 2.852 -15.25 1 95 334 THR B N 1
ATOM 7687 C CA . THR B 1 334 ? -3.854 1.592 -15.18 1 95 334 THR B CA 1
ATOM 7688 C C . THR B 1 334 ? -2.6 1.741 -14.328 1 95 334 THR B C 1
ATOM 7690 O O . THR B 1 334 ? -1.69 0.91 -14.398 1 95 334 THR B O 1
ATOM 7693 N N . HIS B 1 335 ? -2.508 2.82 -13.633 1 97.31 335 HIS B N 1
ATOM 7694 C CA . HIS B 1 335 ? -1.331 3.082 -12.812 1 97.31 335 HIS B CA 1
ATOM 7695 C C . HIS B 1 335 ? -1.537 2.592 -11.383 1 97.31 335 HIS B C 1
ATOM 7697 O O . HIS B 1 335 ? -2.65 2.652 -10.859 1 97.31 335 HIS B O 1
ATOM 7703 N N . ARG B 1 336 ? -0.502 2.156 -10.812 1 97.38 336 ARG B N 1
ATOM 7704 C CA . ARG B 1 336 ? -0.561 1.577 -9.477 1 97.38 336 ARG B CA 1
ATOM 7705 C C . ARG B 1 336 ? -0.495 2.662 -8.406 1 97.38 336 ARG B C 1
ATOM 7707 O O . ARG B 1 336 ? 0.086 3.727 -8.625 1 97.38 336 ARG B O 1
ATOM 7714 N N . PHE B 1 337 ? -1.061 2.402 -7.238 1 97.5 337 PHE B N 1
ATOM 7715 C CA . PHE B 1 337 ? -1.231 3.367 -6.156 1 97.5 337 PHE B CA 1
ATOM 7716 C C . PHE B 1 337 ? 0.114 3.93 -5.719 1 97.5 337 PHE B C 1
ATOM 7718 O O . PHE B 1 337 ? 0.246 5.137 -5.496 1 97.5 337 PHE B O 1
ATOM 7725 N N . ASP B 1 338 ? 1.142 3.078 -5.5 1 97.62 338 ASP B N 1
ATOM 7726 C CA . ASP B 1 338 ? 2.438 3.551 -5.023 1 97.62 338 ASP B CA 1
ATOM 7727 C C . ASP B 1 338 ? 3.143 4.387 -6.086 1 97.62 338 ASP B C 1
ATOM 7729 O O . ASP B 1 338 ? 3.797 5.383 -5.766 1 97.62 338 ASP B O 1
ATOM 7733 N N . GLY B 1 339 ? 3.002 4.012 -7.383 1 98 339 GLY B N 1
ATOM 7734 C CA . GLY B 1 339 ? 3.559 4.805 -8.469 1 98 339 GLY B CA 1
ATOM 7735 C C . GLY B 1 339 ? 2.965 6.199 -8.555 1 98 339 GLY B C 1
ATOM 7736 O O . GLY B 1 339 ? 3.686 7.172 -8.773 1 98 339 GLY B O 1
ATOM 7737 N N . ILE B 1 340 ? 1.689 6.254 -8.344 1 98.5 340 ILE B N 1
ATOM 7738 C CA . ILE B 1 340 ? 0.986 7.531 -8.367 1 98.5 340 ILE B CA 1
ATOM 7739 C C . ILE B 1 340 ? 1.477 8.414 -7.219 1 98.5 340 ILE B C 1
ATOM 7741 O O . ILE B 1 340 ? 1.812 9.578 -7.426 1 98.5 340 ILE B O 1
ATOM 7745 N N . ALA B 1 341 ? 1.563 7.859 -6.039 1 98.62 341 ALA B N 1
ATOM 7746 C CA . ALA B 1 341 ? 2.016 8.609 -4.871 1 98.62 341 ALA B CA 1
ATOM 7747 C C . ALA B 1 341 ? 3.445 9.109 -5.059 1 98.62 341 ALA B C 1
ATOM 7749 O O . ALA B 1 341 ? 3.74 10.281 -4.801 1 98.62 341 ALA B O 1
ATOM 7750 N N . GLY B 1 342 ? 4.301 8.188 -5.488 1 98.62 342 GLY B N 1
ATOM 7751 C CA . GLY B 1 342 ? 5.688 8.562 -5.723 1 98.62 342 GLY B CA 1
ATOM 7752 C C . GLY B 1 342 ? 5.844 9.656 -6.762 1 98.62 342 GLY B C 1
ATOM 7753 O O . GLY B 1 342 ? 6.609 10.602 -6.562 1 98.62 342 GLY B O 1
ATOM 7754 N N . ALA B 1 343 ? 5.16 9.531 -7.855 1 98.75 343 ALA B N 1
ATOM 7755 C CA . ALA B 1 343 ? 5.234 10.5 -8.945 1 98.75 343 ALA B CA 1
ATOM 7756 C C . ALA B 1 343 ? 4.695 11.859 -8.508 1 98.75 343 ALA B C 1
ATOM 7758 O O . ALA B 1 343 ? 5.25 12.898 -8.867 1 98.75 343 ALA B O 1
ATOM 7759 N N . LEU B 1 344 ? 3.582 11.805 -7.801 1 98.62 344 LEU B N 1
ATOM 7760 C CA . LEU B 1 344 ? 2.994 13.039 -7.285 1 98.62 344 LEU B CA 1
ATOM 7761 C C . LEU B 1 344 ? 3.986 13.781 -6.402 1 98.62 344 LEU B C 1
ATOM 7763 O O . LEU B 1 344 ? 4.156 15 -6.539 1 98.62 344 LEU B O 1
ATOM 7767 N N . GLN B 1 345 ? 4.566 13.055 -5.465 1 98.62 345 GLN B N 1
ATOM 7768 C CA . GLN B 1 345 ? 5.566 13.656 -4.586 1 98.62 345 GLN B CA 1
ATOM 7769 C C . GLN B 1 345 ? 6.746 14.195 -5.387 1 98.62 345 GLN B C 1
ATOM 7771 O O . GLN B 1 345 ? 7.227 15.305 -5.125 1 98.62 345 GLN B O 1
ATOM 7776 N N . GLN B 1 346 ? 7.184 13.484 -6.359 1 98.44 346 GLN B N 1
ATOM 7777 C CA . GLN B 1 346 ? 8.352 13.875 -7.148 1 98.44 346 GLN B CA 1
ATOM 7778 C C . GLN B 1 346 ? 8.07 15.148 -7.945 1 98.44 346 GLN B C 1
ATOM 7780 O O . GLN B 1 346 ? 8.898 16.062 -7.965 1 98.44 346 GLN B O 1
ATOM 7785 N N . VAL B 1 347 ? 6.957 15.195 -8.664 1 98.19 347 VAL B N 1
ATOM 7786 C CA . VAL B 1 347 ? 6.652 16.391 -9.461 1 98.19 347 VAL B CA 1
ATOM 7787 C C . VAL B 1 347 ? 6.527 17.594 -8.547 1 98.19 347 VAL B C 1
ATOM 7789 O O . VAL B 1 347 ? 6.934 18.703 -8.922 1 98.19 347 VAL B O 1
ATOM 7792 N N . THR B 1 348 ? 5.941 17.406 -7.348 1 98.12 348 THR B N 1
ATOM 7793 C CA . THR B 1 348 ? 5.828 18.484 -6.371 1 98.12 348 THR B CA 1
ATOM 7794 C C . THR B 1 348 ? 7.207 18.984 -5.957 1 98.12 348 THR B C 1
ATOM 7796 O O . THR B 1 348 ? 7.48 20.188 -6.008 1 98.12 348 THR B O 1
ATOM 7799 N N . GLU B 1 349 ? 8.047 18.047 -5.617 1 98.12 349 GLU B N 1
ATOM 7800 C CA . GLU B 1 349 ? 9.398 18.406 -5.191 1 98.12 349 GLU B CA 1
ATOM 7801 C C . GLU B 1 349 ? 10.188 19.062 -6.32 1 98.12 349 GLU B C 1
ATOM 7803 O O . GLU B 1 349 ? 10.844 20.078 -6.117 1 98.12 349 GLU B O 1
ATOM 7808 N N . ASP B 1 350 ? 10.125 18.516 -7.516 1 97.88 350 ASP B N 1
ATOM 7809 C CA . ASP B 1 350 ? 10.875 19.016 -8.656 1 97.88 350 ASP B CA 1
ATOM 7810 C C . ASP B 1 350 ? 10.492 20.453 -8.977 1 97.88 350 ASP B C 1
ATOM 7812 O O . ASP B 1 350 ? 11.352 21.312 -9.195 1 97.88 350 ASP B O 1
ATOM 7816 N N . ARG B 1 351 ? 9.25 20.734 -9 1 97.81 351 ARG B N 1
ATOM 7817 C CA . ARG B 1 351 ? 8.766 22.078 -9.32 1 97.81 351 ARG B CA 1
ATOM 7818 C C . ARG B 1 351 ? 9.125 23.062 -8.219 1 97.81 351 ARG B C 1
ATOM 7820 O O . ARG B 1 351 ? 9.5 24.203 -8.5 1 97.81 351 ARG B O 1
ATOM 7827 N N . LEU B 1 352 ? 8.984 22.656 -7.012 1 98.06 352 LEU B N 1
ATOM 7828 C CA . LEU B 1 352 ? 9.328 23.531 -5.898 1 98.06 352 LEU B CA 1
ATOM 7829 C C . LEU B 1 352 ? 10.82 23.844 -5.898 1 98.06 352 LEU B C 1
ATOM 7831 O O . LEU B 1 352 ? 11.227 24.969 -5.602 1 98.06 352 LEU B O 1
ATOM 7835 N N . VAL B 1 353 ? 11.625 22.844 -6.184 1 97.75 353 VAL B N 1
ATOM 7836 C CA . VAL B 1 353 ? 13.07 23.031 -6.258 1 97.75 353 VAL B CA 1
ATOM 7837 C C . VAL B 1 353 ? 13.406 24.062 -7.332 1 97.75 353 VAL B C 1
ATOM 7839 O O . VAL B 1 353 ? 14.195 24.969 -7.102 1 97.75 353 VAL B O 1
ATOM 7842 N N . GLU B 1 354 ? 12.812 23.938 -8.484 1 97.69 354 GLU B N 1
ATOM 7843 C CA . GLU B 1 354 ? 13.031 24.875 -9.578 1 97.69 354 GLU B CA 1
ATOM 7844 C C . GLU B 1 354 ? 12.578 26.281 -9.188 1 97.69 354 GLU B C 1
ATOM 7846 O O . GLU B 1 354 ? 13.258 27.266 -9.492 1 97.69 354 GLU B O 1
ATOM 7851 N N . TRP B 1 355 ? 11.461 26.344 -8.555 1 97.94 355 TRP B N 1
ATOM 7852 C CA . TRP B 1 355 ? 10.906 27.609 -8.117 1 97.94 355 TRP B CA 1
ATOM 7853 C C . TRP B 1 355 ? 11.844 28.297 -7.117 1 97.94 355 TRP B C 1
ATOM 7855 O O . TRP B 1 355 ? 12.164 29.469 -7.27 1 97.94 355 TRP B O 1
ATOM 7865 N N . LEU B 1 356 ? 12.281 27.562 -6.133 1 97.5 356 LEU B N 1
ATOM 7866 C CA . LEU B 1 356 ? 13.141 28.141 -5.102 1 97.5 356 LEU B CA 1
ATOM 7867 C C . LEU B 1 356 ? 14.477 28.578 -5.695 1 97.5 356 LEU B C 1
ATOM 7869 O O . LEU B 1 356 ? 15.023 29.609 -5.301 1 97.5 356 LEU B O 1
ATOM 7873 N N . ALA B 1 357 ? 15.016 27.812 -6.559 1 97.06 357 ALA B N 1
ATOM 7874 C CA . ALA B 1 357 ? 16.234 28.203 -7.242 1 97.06 357 ALA B CA 1
ATOM 7875 C C . ALA B 1 357 ? 16.062 29.516 -7.988 1 97.06 357 ALA B C 1
ATOM 7877 O O . ALA B 1 357 ? 16.938 30.375 -7.969 1 97.06 357 ALA B O 1
ATOM 7878 N N . ALA B 1 358 ? 14.977 29.656 -8.594 1 97.81 358 ALA B N 1
ATOM 7879 C CA . ALA B 1 358 ? 14.672 30.891 -9.312 1 97.81 358 ALA B CA 1
ATOM 7880 C C . ALA B 1 358 ? 14.547 32.062 -8.352 1 97.81 358 ALA B C 1
ATOM 7882 O O . ALA B 1 358 ? 14.992 33.156 -8.648 1 97.81 358 ALA B O 1
ATOM 7883 N N . VAL B 1 359 ? 13.906 31.844 -7.227 1 98.19 359 VAL B N 1
ATOM 7884 C CA . VAL B 1 359 ? 13.734 32.875 -6.223 1 98.19 359 VAL B CA 1
ATOM 7885 C C . VAL B 1 359 ? 15.102 33.375 -5.746 1 98.19 359 VAL B C 1
ATOM 7887 O O . VAL B 1 359 ? 15.352 34.594 -5.672 1 98.19 359 VAL B O 1
ATOM 7890 N N . VAL B 1 360 ? 15.969 32.469 -5.445 1 97.81 360 VAL B N 1
ATOM 7891 C CA . VAL B 1 360 ? 17.297 32.812 -4.98 1 97.81 360 VAL B CA 1
ATOM 7892 C C . VAL B 1 360 ? 18.047 33.594 -6.082 1 97.81 360 VAL B C 1
ATOM 7894 O O . VAL B 1 360 ? 18.688 34.594 -5.816 1 97.81 360 VAL B O 1
ATOM 7897 N N . ALA B 1 361 ? 17.969 33.125 -7.254 1 97.5 361 ALA B N 1
ATOM 7898 C CA . ALA B 1 361 ? 18.688 33.719 -8.375 1 97.5 361 ALA B CA 1
ATOM 7899 C C . ALA B 1 361 ? 18.203 35.156 -8.617 1 97.5 361 ALA B C 1
ATOM 7901 O O . ALA B 1 361 ? 19 36.031 -8.906 1 97.5 361 ALA B O 1
ATOM 7902 N N . GLN B 1 362 ? 16.969 35.375 -8.508 1 97.5 362 GLN B N 1
ATOM 7903 C CA . GLN B 1 362 ? 16.375 36.656 -8.875 1 97.5 362 GLN B CA 1
ATOM 7904 C C . GLN B 1 362 ? 16.484 37.688 -7.73 1 97.5 362 GLN B C 1
ATOM 7906 O O . GLN B 1 362 ? 16.609 38.875 -7.961 1 97.5 362 GLN B O 1
ATOM 7911 N N . THR B 1 363 ? 16.359 37.156 -6.527 1 97.19 363 THR B N 1
ATOM 7912 C CA . THR B 1 363 ? 16.312 38.094 -5.391 1 97.19 363 THR B CA 1
ATOM 7913 C C . THR B 1 363 ? 17.688 38.219 -4.742 1 97.19 363 THR B C 1
ATOM 7915 O O . THR B 1 363 ? 17.938 39.188 -4.016 1 97.19 363 THR B O 1
ATOM 7918 N N . GLY B 1 364 ? 18.516 37.219 -4.922 1 96.88 364 GLY B N 1
ATOM 7919 C CA . GLY B 1 364 ? 19.797 37.188 -4.246 1 96.88 364 GLY B CA 1
ATOM 7920 C C . GLY B 1 364 ? 19.703 36.75 -2.803 1 96.88 364 GLY B C 1
ATOM 7921 O O . GLY B 1 364 ? 20.719 36.594 -2.117 1 96.88 364 GLY B O 1
ATOM 7922 N N . CYS B 1 365 ? 18.516 36.5 -2.324 1 97.56 365 CYS B N 1
ATOM 7923 C CA . CYS B 1 365 ? 18.312 36.062 -0.949 1 97.56 365 CYS B CA 1
ATOM 7924 C C . CYS B 1 365 ? 18.547 34.562 -0.814 1 97.56 365 CYS B C 1
ATOM 7926 O O . CYS B 1 365 ? 17.859 33.781 -1.461 1 97.56 365 CYS B O 1
ATOM 7928 N N . ARG B 1 366 ? 19.359 34.156 0.077 1 96.62 366 ARG B N 1
ATOM 7929 C CA . ARG B 1 366 ? 19.703 32.75 0.227 1 96.62 366 ARG B CA 1
ATOM 7930 C C . ARG B 1 366 ? 19.109 32.156 1.509 1 96.62 366 ARG B C 1
ATOM 7932 O O . ARG B 1 366 ? 19.172 30.969 1.75 1 96.62 366 ARG B O 1
ATOM 7939 N N . LYS B 1 367 ? 18.562 33.031 2.33 1 96.88 367 LYS B N 1
ATOM 7940 C CA . LYS B 1 367 ? 17.75 32.625 3.475 1 96.88 367 LYS B CA 1
ATOM 7941 C C . LYS B 1 367 ? 16.266 32.719 3.158 1 96.88 367 LYS B C 1
ATOM 7943 O O . LYS B 1 367 ? 15.773 33.75 2.721 1 96.88 367 LYS B O 1
ATOM 7948 N N . LEU B 1 368 ? 15.617 31.625 3.398 1 97.12 368 LEU B N 1
ATOM 7949 C CA . LEU B 1 368 ? 14.227 31.562 2.98 1 97.12 368 LEU B CA 1
ATOM 7950 C C . LEU B 1 368 ? 13.32 31.188 4.152 1 97.12 368 LEU B C 1
ATOM 7952 O O . LEU B 1 368 ? 13.641 30.266 4.918 1 97.12 368 LEU B O 1
ATOM 7956 N N . ALA B 1 369 ? 12.281 31.938 4.348 1 97.81 369 ALA B N 1
ATOM 7957 C CA . ALA B 1 369 ? 11.18 31.594 5.242 1 97.81 369 ALA B CA 1
ATOM 7958 C C . ALA B 1 369 ? 9.969 31.109 4.457 1 97.81 369 ALA B C 1
ATOM 7960 O O . ALA B 1 369 ? 9.414 31.844 3.641 1 97.81 369 ALA B O 1
ATOM 7961 N N . TYR B 1 370 ? 9.562 29.922 4.703 1 97.81 370 TYR B N 1
ATOM 7962 C CA . TYR B 1 370 ? 8.625 29.234 3.828 1 97.81 370 TYR B CA 1
ATOM 7963 C C . TYR B 1 370 ? 7.336 28.891 4.57 1 97.81 370 TYR B C 1
ATOM 7965 O O . TYR B 1 370 ? 7.34 28.078 5.5 1 97.81 370 TYR B O 1
ATOM 7973 N N . GLY B 1 371 ? 6.188 29.516 4.188 1 97.38 371 GLY B N 1
ATOM 7974 C CA . GLY B 1 371 ? 4.879 29.234 4.762 1 97.38 371 GLY B CA 1
ATOM 7975 C C . GLY B 1 371 ? 3.875 28.734 3.74 1 97.38 371 GLY B C 1
ATOM 7976 O O . GLY B 1 371 ? 4.227 28.484 2.584 1 97.38 371 GLY B O 1
ATOM 7977 N N . GLY B 1 372 ? 2.641 28.484 4.258 1 96.56 372 GLY B N 1
ATOM 7978 C CA . GLY B 1 372 ? 1.585 27.969 3.4 1 96.56 372 GLY B CA 1
ATOM 7979 C C . GLY B 1 372 ? 1.37 26.469 3.553 1 96.56 372 GLY B C 1
ATOM 7980 O O . GLY B 1 372 ? 2.234 25.766 4.074 1 96.56 372 GLY B O 1
ATOM 7981 N N . GLY B 1 373 ? 0.276 26.062 3.037 1 96.31 373 GLY B N 1
ATOM 7982 C CA . GLY B 1 373 ? -0.126 24.672 3.213 1 96.31 373 GLY B CA 1
ATOM 7983 C C . GLY B 1 373 ? 0.836 23.688 2.576 1 96.31 373 GLY B C 1
ATOM 7984 O O . GLY B 1 373 ? 1.025 22.578 3.086 1 96.31 373 GLY B O 1
ATOM 7985 N N . VAL B 1 374 ? 1.44 24 1.442 1 98.06 374 VAL B N 1
ATOM 7986 C CA . VAL B 1 374 ? 2.354 23.094 0.752 1 98.06 374 VAL B CA 1
ATOM 7987 C C . VAL B 1 374 ? 3.619 22.906 1.585 1 98.06 374 VAL B C 1
ATOM 7989 O O . VAL B 1 374 ? 4.289 21.875 1.481 1 98.06 374 VAL B O 1
ATOM 7992 N N . ALA B 1 375 ? 3.889 23.859 2.461 1 97.88 375 ALA B N 1
ATOM 7993 C CA . ALA B 1 375 ? 5.059 23.781 3.332 1 97.88 375 ALA B CA 1
ATOM 7994 C C . ALA B 1 375 ? 4.883 22.688 4.387 1 97.88 375 ALA B C 1
ATOM 7996 O O . ALA B 1 375 ? 5.836 22.328 5.078 1 97.88 375 ALA B O 1
ATOM 7997 N N . MET B 1 376 ? 3.703 22.094 4.508 1 97.5 376 MET B N 1
ATOM 7998 C CA . MET B 1 376 ? 3.486 20.953 5.383 1 97.5 376 MET B CA 1
ATOM 7999 C C . MET B 1 376 ? 4.156 19.703 4.816 1 97.5 376 MET B C 1
ATOM 8001 O O . MET B 1 376 ? 4.289 18.688 5.512 1 97.5 376 MET B O 1
ATOM 8005 N N . ASN B 1 377 ? 4.613 19.734 3.584 1 98.12 377 ASN B N 1
ATOM 8006 C CA . ASN B 1 377 ? 5.305 18.609 2.951 1 98.12 377 ASN B CA 1
ATOM 8007 C C . ASN B 1 377 ? 6.758 18.516 3.41 1 98.12 377 ASN B C 1
ATOM 8009 O O . ASN B 1 377 ? 7.652 19.078 2.773 1 98.12 377 ASN B O 1
ATOM 8013 N N . VAL B 1 378 ? 7.012 17.719 4.391 1 97.94 378 VAL B N 1
ATOM 8014 C CA . VAL B 1 378 ? 8.305 17.688 5.062 1 97.94 378 VAL B CA 1
ATOM 8015 C C . VAL B 1 378 ? 9.344 17.047 4.152 1 97.94 378 VAL B C 1
ATOM 8017 O O . VAL B 1 378 ? 10.539 17.328 4.27 1 97.94 378 VAL B O 1
ATOM 8020 N N . LYS B 1 379 ? 8.883 16.203 3.303 1 97.44 379 LYS B N 1
ATOM 8021 C CA . LYS B 1 379 ? 9.797 15.586 2.338 1 97.44 379 LYS B CA 1
ATOM 8022 C C . LYS B 1 379 ? 10.305 16.625 1.337 1 97.44 379 LYS B C 1
ATOM 8024 O O . LYS B 1 379 ? 11.492 16.625 0.997 1 97.44 379 LYS B O 1
ATOM 8029 N N . ALA B 1 380 ? 9.43 17.453 0.842 1 97.94 380 ALA B N 1
ATOM 8030 C CA . ALA B 1 380 ? 9.852 18.547 -0.038 1 97.94 380 ALA B CA 1
ATOM 8031 C C . ALA B 1 380 ? 10.812 19.484 0.679 1 97.94 380 ALA B C 1
ATOM 8033 O O . ALA B 1 380 ? 11.805 19.938 0.097 1 97.94 380 ALA B O 1
ATOM 8034 N N . ASN B 1 381 ? 10.492 19.766 1.918 1 97.81 381 ASN B N 1
ATOM 8035 C CA . ASN B 1 381 ? 11.328 20.672 2.689 1 97.81 381 ASN B CA 1
ATOM 8036 C C . ASN B 1 381 ? 12.75 20.141 2.844 1 97.81 381 ASN B C 1
ATOM 8038 O O . ASN B 1 381 ? 13.711 20.906 2.879 1 97.81 381 ASN B O 1
ATOM 8042 N N . LEU B 1 382 ? 12.852 18.828 2.979 1 94.94 382 LEU B N 1
ATOM 8043 C CA . LEU B 1 382 ? 14.164 18.172 3.016 1 94.94 382 LEU B CA 1
ATOM 8044 C C . LEU B 1 382 ? 14.953 18.484 1.751 1 94.94 382 LEU B C 1
ATOM 8046 O O . LEU B 1 382 ? 16.109 18.891 1.826 1 94.94 382 LEU B O 1
ATOM 8050 N N . ARG B 1 383 ? 14.336 18.359 0.653 1 95.69 383 ARG B N 1
ATOM 8051 C CA . ARG B 1 383 ? 14.984 18.578 -0.635 1 95.69 383 ARG B CA 1
ATOM 8052 C C . ARG B 1 383 ? 15.32 20.047 -0.836 1 95.69 383 ARG B C 1
ATOM 8054 O O . ARG B 1 383 ? 16.375 20.391 -1.366 1 95.69 383 ARG B O 1
ATOM 8061 N N . LEU B 1 384 ? 14.43 20.875 -0.461 1 96.69 384 LEU B N 1
ATOM 8062 C CA . LEU B 1 384 ? 14.617 22.312 -0.615 1 96.69 384 LEU B CA 1
ATOM 8063 C C . LEU B 1 384 ? 15.773 22.812 0.249 1 96.69 384 LEU B C 1
ATOM 8065 O O . LEU B 1 384 ? 16.594 23.609 -0.203 1 96.69 384 LEU B O 1
ATOM 8069 N N . ALA B 1 385 ? 15.82 22.312 1.437 1 94.69 385 ALA B N 1
ATOM 8070 C CA . ALA B 1 385 ? 16.859 22.719 2.375 1 94.69 385 ALA B CA 1
ATOM 8071 C C . ALA B 1 385 ? 18.234 22.266 1.901 1 94.69 385 ALA B C 1
ATOM 8073 O O . ALA B 1 385 ? 19.25 22.859 2.262 1 94.69 385 ALA B O 1
ATOM 8074 N N . ALA B 1 386 ? 18.266 21.266 1.114 1 92.88 386 ALA B N 1
ATOM 8075 C CA . ALA B 1 386 ? 19.531 20.672 0.675 1 92.88 386 ALA B CA 1
ATOM 8076 C C . ALA B 1 386 ? 20.047 21.375 -0.574 1 92.88 386 ALA B C 1
ATOM 8078 O O . ALA B 1 386 ? 21.172 21.109 -1.007 1 92.88 386 ALA B O 1
ATOM 8079 N N . LEU B 1 387 ? 19.297 22.266 -1.145 1 94 387 LEU B N 1
ATOM 8080 C CA . LEU B 1 387 ? 19.75 22.984 -2.336 1 94 387 LEU B CA 1
ATOM 8081 C C . LEU B 1 387 ? 21 23.797 -2.039 1 94 387 LEU B C 1
ATOM 8083 O O . LEU B 1 387 ? 21.062 24.5 -1.027 1 94 387 LEU B O 1
ATOM 8087 N N . PRO B 1 388 ? 21.969 23.703 -2.924 1 93.06 388 PRO B N 1
ATOM 8088 C CA . PRO B 1 388 ? 23.203 24.469 -2.695 1 93.06 388 PRO B CA 1
ATOM 8089 C C . PRO B 1 388 ? 22.953 25.984 -2.648 1 93.06 388 PRO B C 1
ATOM 8091 O O . PRO B 1 388 ? 23.672 26.703 -1.945 1 93.06 388 PRO B O 1
ATOM 8094 N N . GLU B 1 389 ? 21.969 26.453 -3.324 1 92.75 389 GLU B N 1
ATOM 8095 C CA . GLU B 1 389 ? 21.656 27.875 -3.395 1 92.75 389 GLU B CA 1
ATOM 8096 C C . GLU B 1 389 ? 21.031 28.359 -2.094 1 92.75 389 GLU B C 1
ATOM 8098 O O . GLU B 1 389 ? 20.984 29.562 -1.837 1 92.75 389 GLU B O 1
ATOM 8103 N N . VAL B 1 390 ? 20.562 27.469 -1.301 1 93.5 390 VAL B N 1
ATOM 8104 C CA . VAL B 1 390 ? 19.859 27.828 -0.076 1 93.5 390 VAL B CA 1
ATOM 8105 C C . VAL B 1 390 ? 20.812 27.766 1.113 1 93.5 390 VAL B C 1
ATOM 8107 O O . VAL B 1 390 ? 21.359 26.688 1.413 1 93.5 390 VAL B O 1
ATOM 8110 N N . GLU B 1 391 ? 21 28.875 1.728 1 94.19 391 GLU B N 1
ATOM 8111 C CA . GLU B 1 391 ? 21.844 28.922 2.92 1 94.19 391 GLU B CA 1
ATOM 8112 C C . GLU B 1 391 ? 21.094 28.422 4.148 1 94.19 391 GLU B C 1
ATOM 8114 O O . GLU B 1 391 ? 21.625 27.625 4.934 1 94.19 391 GLU B O 1
ATOM 8119 N N . ARG B 1 392 ? 19.891 28.906 4.301 1 94.56 392 ARG B N 1
ATOM 8120 C CA . ARG B 1 392 ? 19.031 28.5 5.414 1 94.56 392 ARG B CA 1
ATOM 8121 C C . ARG B 1 392 ? 17.562 28.453 4.984 1 94.56 392 ARG B C 1
ATOM 8123 O O . ARG B 1 392 ? 17.125 29.281 4.184 1 94.56 392 ARG B O 1
ATOM 8130 N N . LEU B 1 393 ? 16.938 27.484 5.484 1 96 393 LEU B N 1
ATOM 8131 C CA . LEU B 1 393 ? 15.492 27.375 5.301 1 96 393 LEU B CA 1
ATOM 8132 C C . LEU B 1 393 ? 14.781 27.281 6.648 1 96 393 LEU B C 1
ATOM 8134 O O . LEU B 1 393 ? 15.164 26.484 7.504 1 96 393 LEU B O 1
ATOM 8138 N N . PHE B 1 394 ? 13.82 28.156 6.832 1 96.44 394 PHE B N 1
ATOM 8139 C CA . PHE B 1 394 ? 12.977 28.062 8.016 1 96.44 394 PHE B CA 1
ATOM 8140 C C . PHE B 1 394 ? 11.531 27.781 7.629 1 96.44 394 PHE B C 1
ATOM 8142 O O . PHE B 1 394 ? 10.961 28.484 6.785 1 96.44 394 PHE B O 1
ATOM 8149 N N . VAL B 1 395 ? 10.961 26.75 8.188 1 97.69 395 VAL B N 1
ATOM 8150 C CA . VAL B 1 395 ? 9.539 26.453 8.07 1 97.69 395 VAL B CA 1
ATOM 8151 C C . VAL B 1 395 ? 8.859 26.594 9.43 1 97.69 395 VAL B C 1
ATOM 8153 O O . VAL B 1 395 ? 9.203 25.891 10.375 1 97.69 395 VAL B O 1
ATOM 8156 N N . PRO B 1 396 ? 7.93 27.469 9.555 1 97.06 396 PRO B N 1
ATOM 8157 C CA . PRO B 1 396 ? 7.359 27.781 10.859 1 97.06 396 PRO B CA 1
ATOM 8158 C C . PRO B 1 396 ? 6.449 26.688 11.398 1 97.06 396 PRO B C 1
ATOM 8160 O O . PRO B 1 396 ? 6.223 25.688 10.719 1 97.06 396 PRO B O 1
ATOM 8163 N N . LEU B 1 397 ? 6 26.891 12.641 1 97.19 397 LEU B N 1
ATOM 8164 C CA . LEU B 1 397 ? 5.078 26 13.328 1 97.19 397 LEU B CA 1
ATOM 8165 C C . LEU B 1 397 ? 3.766 25.875 12.562 1 97.19 397 LEU B C 1
ATOM 8167 O O . LEU B 1 397 ? 3.076 26.859 12.336 1 97.19 397 LEU B O 1
ATOM 8171 N N . SER B 1 398 ? 3.473 24.609 12.18 1 96.56 398 SER B N 1
ATOM 8172 C CA . SER B 1 398 ? 2.223 24.344 11.477 1 96.56 398 SER B CA 1
ATOM 8173 C C . SER B 1 398 ? 1.982 25.359 10.375 1 96.56 398 SER B C 1
ATOM 8175 O O . SER B 1 398 ? 1.022 26.141 10.43 1 96.56 398 SER B O 1
ATOM 8177 N N . PRO B 1 399 ? 2.682 25.375 9.367 1 96.81 399 PRO B N 1
ATOM 8178 C CA . PRO B 1 399 ? 2.742 26.484 8.406 1 96.81 399 PRO B CA 1
ATOM 8179 C C . PRO B 1 399 ? 1.448 26.641 7.613 1 96.81 399 PRO B C 1
ATOM 8181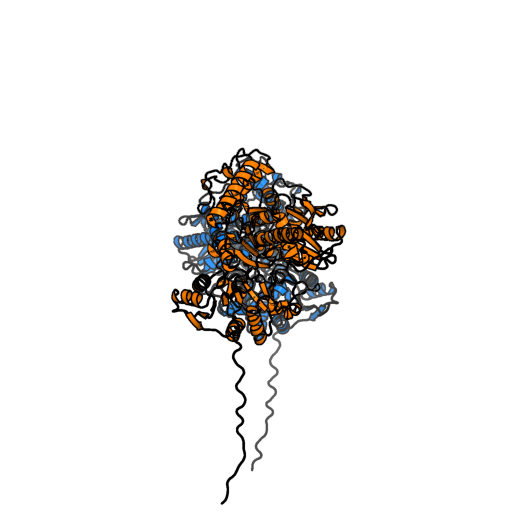 O O . PRO B 1 399 ? 1.31 27.594 6.84 1 96.81 399 PRO B O 1
ATOM 8184 N N . ALA B 1 400 ? 0.476 25.859 7.793 1 95.31 400 ALA B N 1
ATOM 8185 C CA . ALA B 1 400 ? -0.786 25.922 7.062 1 95.31 400 ALA B CA 1
ATOM 8186 C C . ALA B 1 400 ? -1.696 27.016 7.637 1 95.31 400 ALA B C 1
ATOM 8188 O O . ALA B 1 400 ? -1.245 27.859 8.398 1 95.31 400 ALA B O 1
ATOM 8189 N N . ASP B 1 401 ? -2.918 27.016 7.266 1 94.19 401 ASP B N 1
ATOM 8190 C CA . ASP B 1 401 ? -3.836 28.125 7.484 1 94.19 401 ASP B CA 1
ATOM 8191 C C . ASP B 1 401 ? -4.148 28.297 8.969 1 94.19 401 ASP B C 1
ATOM 8193 O O . ASP B 1 401 ? -4.422 29.422 9.422 1 94.19 401 ASP B O 1
ATOM 8197 N N . GLU B 1 402 ? -4.113 27.281 9.68 1 94.81 402 GLU B N 1
ATOM 8198 C CA . GLU B 1 402 ? -4.504 27.375 11.078 1 94.81 402 GLU B CA 1
ATOM 8199 C C . GLU B 1 402 ? -3.564 28.297 11.852 1 94.81 402 GLU B C 1
ATOM 8201 O O . GLU B 1 402 ? -3.936 28.828 12.906 1 94.81 402 GLU B O 1
ATOM 8206 N N . SER B 1 403 ? -2.387 28.484 11.367 1 96.88 403 SER B N 1
ATOM 8207 C CA . SER B 1 403 ? -1.386 29.297 12.055 1 96.88 403 SER B CA 1
ATOM 8208 C C . SER B 1 403 ? -1.42 30.75 11.57 1 96.88 403 SER B C 1
ATOM 8210 O O . SER B 1 403 ? -0.664 31.578 12.062 1 96.88 403 SER B O 1
ATOM 8212 N N . ASN B 1 404 ? -2.289 31.047 10.672 1 96.12 404 ASN B N 1
ATOM 8213 C CA . ASN B 1 404 ? -2.396 32.406 10.188 1 96.12 404 ASN B CA 1
ATOM 8214 C C . ASN B 1 404 ? -2.854 33.375 11.289 1 96.12 404 ASN B C 1
ATOM 8216 O O . ASN B 1 404 ? -2.732 34.594 11.148 1 96.12 404 ASN B O 1
ATOM 8220 N N . VAL B 1 405 ? -3.295 32.844 12.383 1 98.25 405 VAL B N 1
ATOM 8221 C CA . VAL B 1 405 ? -3.6 33.688 13.531 1 98.25 405 VAL B CA 1
ATOM 8222 C C . VAL B 1 405 ? -2.32 34.375 14.039 1 98.25 405 VAL B C 1
ATOM 8224 O O . VAL B 1 405 ? -2.35 35.5 14.5 1 98.25 405 VAL B O 1
ATOM 8227 N N . PHE B 1 406 ? -1.225 33.656 13.984 1 98.31 406 PHE B N 1
ATOM 8228 C CA . PHE B 1 406 ? 0.056 34.25 14.312 1 98.31 406 PHE B CA 1
ATOM 8229 C C . PHE B 1 406 ? 0.421 35.312 13.281 1 98.31 406 PHE B C 1
ATOM 8231 O O . PHE B 1 406 ? 0.824 36.438 13.648 1 98.31 406 PHE B O 1
ATOM 8238 N N . GLY B 1 407 ? 0.255 34.969 12.016 1 98.06 407 GLY B N 1
ATOM 8239 C CA . GLY B 1 407 ? 0.574 35.906 10.945 1 98.06 407 GLY B CA 1
ATOM 8240 C C . GLY B 1 407 ? -0.212 37.188 11.023 1 98.06 407 GLY B C 1
ATOM 8241 O O . GLY B 1 407 ? 0.348 38.281 10.844 1 98.06 407 GLY B O 1
ATOM 8242 N N . ALA B 1 408 ? -1.462 37.062 11.266 1 98.12 408 ALA B N 1
ATOM 8243 C CA . ALA B 1 408 ? -2.324 38.219 11.398 1 98.12 408 ALA B CA 1
ATOM 8244 C C . ALA B 1 408 ? -1.877 39.125 12.562 1 98.12 408 ALA B C 1
ATOM 8246 O O . ALA B 1 408 ? -1.793 40.344 12.43 1 98.12 408 ALA B O 1
ATOM 8247 N N . ALA B 1 409 ? -1.621 38.531 13.68 1 98.44 409 ALA B N 1
ATOM 8248 C CA . ALA B 1 409 ? -1.183 39.281 14.859 1 98.44 409 ALA B CA 1
ATOM 8249 C C . ALA B 1 409 ? 0.154 39.969 14.609 1 98.44 409 ALA B C 1
ATOM 8251 O O . ALA B 1 409 ? 0.336 41.125 14.984 1 98.44 409 ALA B O 1
ATOM 8252 N N . TYR B 1 410 ? 1.03 39.281 13.992 1 98.31 410 TYR B N 1
ATOM 8253 C CA . TYR B 1 410 ? 2.328 39.844 13.664 1 98.31 410 TYR B CA 1
ATOM 8254 C C . TYR B 1 410 ? 2.172 41.031 12.711 1 98.31 410 TYR B C 1
ATOM 8256 O O . TYR B 1 410 ? 2.834 42.062 12.875 1 98.31 410 TYR B O 1
ATOM 8264 N N . TRP B 1 411 ? 1.335 40.844 11.727 1 98 411 TRP B N 1
ATOM 8265 C CA . TRP B 1 411 ? 1.13 41.906 10.727 1 98 411 TRP B CA 1
ATOM 8266 C C . TRP B 1 411 ? 0.619 43.188 11.383 1 98 411 TRP B C 1
ATOM 8268 O O . TRP B 1 411 ? 1.162 44.25 11.148 1 98 411 TRP B O 1
ATOM 8278 N N . LEU B 1 412 ? -0.367 43.031 12.18 1 98.12 412 LEU B N 1
ATOM 8279 C CA . LEU B 1 412 ? -0.951 44.219 12.844 1 98.12 412 LEU B CA 1
ATOM 8280 C C . LEU B 1 412 ? 0.031 44.812 13.836 1 98.12 412 LEU B C 1
ATOM 8282 O O . LEU B 1 412 ? 0.061 46.031 14.016 1 98.12 412 LEU B O 1
ATOM 8286 N N . THR B 1 413 ? 0.8 44.031 14.5 1 97.94 413 THR B N 1
ATOM 8287 C CA . THR B 1 413 ? 1.833 44.5 15.398 1 97.94 413 THR B CA 1
ATOM 8288 C C . THR B 1 413 ? 2.902 45.281 14.625 1 97.94 413 THR B C 1
ATOM 8290 O O . THR B 1 413 ? 3.365 46.344 15.078 1 97.94 413 THR B O 1
ATOM 8293 N N . GLU B 1 414 ? 3.283 44.719 13.531 1 97.19 414 GLU B N 1
ATOM 8294 C CA . GLU B 1 414 ? 4.223 45.438 12.664 1 97.19 414 GLU B CA 1
ATOM 8295 C C . GLU B 1 414 ? 3.709 46.812 12.305 1 97.19 414 GLU B C 1
ATOM 8297 O O . GLU B 1 414 ? 4.438 47.812 12.43 1 97.19 414 GLU B O 1
ATOM 8302 N N . GLU B 1 415 ? 2.48 46.906 11.852 1 96.81 415 GLU B N 1
ATOM 8303 C CA . GLU B 1 415 ? 1.864 48.156 11.492 1 96.81 415 GLU B CA 1
ATOM 8304 C C . GLU B 1 415 ? 1.876 49.156 12.664 1 96.81 415 GLU B C 1
ATOM 8306 O O . GLU B 1 415 ? 2.186 50.312 12.492 1 96.81 415 GLU B O 1
ATOM 8311 N N . HIS B 1 416 ? 1.526 48.625 13.781 1 97.06 416 HIS B N 1
ATOM 8312 C CA . HIS B 1 416 ? 1.486 49.469 14.984 1 97.06 416 HIS B CA 1
ATOM 8313 C C . HIS B 1 416 ? 2.873 50 15.336 1 97.06 416 HIS B C 1
ATOM 8315 O O . HIS B 1 416 ? 3.025 51.156 15.68 1 97.06 416 HIS B O 1
ATOM 8321 N N . PHE B 1 417 ? 3.826 49.062 15.312 1 95.94 417 PHE B N 1
ATOM 8322 C CA . PHE B 1 417 ? 5.191 49.469 15.625 1 95.94 417 PHE B CA 1
ATOM 8323 C C . PHE B 1 417 ? 5.676 50.531 14.656 1 95.94 417 PHE B C 1
ATOM 8325 O O . PHE B 1 417 ? 6.223 51.562 15.078 1 95.94 417 PHE B O 1
ATOM 8332 N N . LEU B 1 418 ? 5.445 50.344 13.445 1 94.75 418 LEU B N 1
ATOM 8333 C CA . LEU B 1 418 ? 5.832 51.344 12.438 1 94.75 418 LEU B CA 1
ATOM 8334 C C . LEU B 1 418 ? 5.145 52.688 12.703 1 94.75 418 LEU B C 1
ATOM 8336 O O . LEU B 1 418 ? 5.781 53.75 12.641 1 94.75 418 LEU B O 1
ATOM 8340 N N . ALA B 1 419 ? 3.9 52.688 12.992 1 95.31 419 ALA B N 1
ATOM 8341 C CA . ALA B 1 419 ? 3.104 53.875 13.211 1 95.31 419 ALA B CA 1
ATOM 8342 C C . ALA B 1 419 ? 3.557 54.625 14.469 1 95.31 419 ALA B C 1
ATOM 8344 O O . ALA B 1 419 ? 3.396 55.844 14.562 1 95.31 419 ALA B O 1
ATOM 8345 N N . THR B 1 420 ? 4.18 53.906 15.391 1 95.12 420 THR B N 1
ATOM 8346 C CA . THR B 1 420 ? 4.535 54.5 16.672 1 95.12 420 THR B CA 1
ATOM 8347 C C . THR B 1 420 ? 6.043 54.719 16.766 1 95.12 420 THR B C 1
ATOM 8349 O O . THR B 1 420 ? 6.562 55.062 17.828 1 95.12 420 THR B O 1
ATOM 8352 N N . GLY B 1 421 ? 6.773 54.469 15.758 1 93 421 GLY B N 1
ATOM 8353 C CA . GLY B 1 421 ? 8.203 54.719 15.68 1 93 421 GLY B CA 1
ATOM 8354 C C . GLY B 1 421 ? 9.039 53.625 16.281 1 93 421 GLY B C 1
ATOM 8355 O O . GLY B 1 421 ? 10.25 53.781 16.469 1 93 421 GLY B O 1
ATOM 8356 N N . ARG B 1 422 ? 8.414 52.469 16.594 1 92.56 422 ARG B N 1
ATOM 8357 C CA . ARG B 1 422 ? 9.156 51.281 17.031 1 92.56 422 ARG B CA 1
ATOM 8358 C C . ARG B 1 422 ? 9.617 50.469 15.836 1 92.56 422 ARG B C 1
ATOM 8360 O O . ARG B 1 422 ? 8.914 50.375 14.828 1 92.56 422 ARG B O 1
ATOM 8367 N N . ALA B 1 423 ? 10.758 49.844 16.016 1 90.88 423 ALA B N 1
ATOM 8368 C CA . ALA B 1 423 ? 11.289 49.031 14.93 1 90.88 423 ALA B CA 1
ATOM 8369 C C . ALA B 1 423 ? 10.641 47.625 14.906 1 90.88 423 ALA B C 1
ATOM 8371 O O . ALA B 1 423 ? 10.68 46.906 15.906 1 90.88 423 ALA B O 1
ATOM 8372 N N . PRO B 1 424 ? 10.172 47.188 13.805 1 91.12 424 PRO B N 1
ATOM 8373 C CA . PRO B 1 424 ? 9.547 45.875 13.711 1 91.12 424 PRO B CA 1
ATOM 8374 C C . PRO B 1 424 ? 10.523 44.75 13.969 1 91.12 424 PRO B C 1
ATOM 8376 O O . PRO B 1 424 ? 10.117 43.656 14.422 1 91.12 424 PRO B O 1
ATOM 8379 N N . ASP B 1 425 ? 11.719 44.906 13.742 1 87 425 ASP B N 1
ATOM 8380 C CA . ASP B 1 425 ? 12.75 43.875 13.914 1 87 425 ASP B CA 1
ATOM 8381 C C . ASP B 1 425 ? 12.898 43.5 15.383 1 87 425 ASP B C 1
ATOM 8383 O O . ASP B 1 425 ? 13.516 42.5 15.711 1 87 425 ASP B O 1
ATOM 8387 N N . THR B 1 426 ? 12.281 44.281 16.234 1 91 426 THR B N 1
ATOM 8388 C CA . THR B 1 426 ? 12.359 44 17.656 1 91 426 THR B CA 1
ATOM 8389 C C . THR B 1 426 ? 11.297 42.969 18.078 1 91 426 THR B C 1
ATOM 8391 O O . THR B 1 426 ? 11.336 42.469 19.188 1 91 426 THR B O 1
ATOM 8394 N N . ILE B 1 427 ? 10.406 42.688 17.188 1 94.81 427 ILE B N 1
ATOM 8395 C CA . ILE B 1 427 ? 9.406 41.656 17.469 1 94.81 427 ILE B CA 1
ATOM 8396 C C . ILE B 1 427 ? 10.094 40.312 17.656 1 94.81 427 ILE B C 1
ATOM 8398 O O . ILE B 1 427 ? 10.82 39.844 16.766 1 94.81 427 ILE B O 1
ATOM 8402 N N . PRO B 1 428 ? 9.867 39.688 18.781 1 94.31 428 PRO B N 1
ATOM 8403 C CA . PRO B 1 428 ? 10.562 38.406 19 1 94.31 428 PRO B CA 1
ATOM 8404 C C . PRO B 1 428 ? 9.953 37.25 18.188 1 94.31 428 PRO B C 1
ATOM 8406 O O . PRO B 1 428 ? 8.75 37.25 17.953 1 94.31 428 PRO B O 1
ATOM 8409 N N . ALA B 1 429 ? 10.828 36.281 17.859 1 94.25 429 ALA B N 1
ATOM 8410 C CA . ALA B 1 429 ? 10.375 35.031 17.25 1 94.25 429 ALA B CA 1
ATOM 8411 C C . ALA B 1 429 ? 9.625 34.188 18.25 1 94.25 429 ALA B C 1
ATOM 8413 O O . ALA B 1 429 ? 9.656 34.438 19.453 1 94.25 429 ALA B O 1
ATOM 8414 N N . LEU B 1 430 ? 8.914 33.156 17.703 1 94.62 430 LEU B N 1
ATOM 8415 C CA . LEU B 1 430 ? 8.289 32.188 18.594 1 94.62 430 LEU B CA 1
ATOM 8416 C C . LEU B 1 430 ? 9.352 31.344 19.328 1 94.62 430 LEU B C 1
ATOM 8418 O O . LEU B 1 430 ? 10.156 30.672 18.688 1 94.62 430 LEU B O 1
ATOM 8422 N N . PRO B 1 431 ? 9.359 31.344 20.578 1 93.75 431 PRO B N 1
ATOM 8423 C CA . PRO B 1 431 ? 10.383 30.609 21.328 1 93.75 431 PRO B CA 1
ATOM 8424 C C . PRO B 1 431 ? 10.047 29.125 21.453 1 93.75 431 PRO B C 1
ATOM 8426 O O . PRO B 1 431 ? 10.93 28.312 21.75 1 93.75 431 PRO B O 1
ATOM 8429 N N . HIS B 1 432 ? 8.812 28.781 21.344 1 96 432 HIS B N 1
ATOM 8430 C CA . HIS B 1 432 ? 8.297 27.422 21.5 1 96 432 HIS B CA 1
ATOM 8431 C C . HIS B 1 432 ? 6.922 27.281 20.859 1 96 432 HIS B C 1
ATOM 8433 O O . HIS B 1 432 ? 6.465 28.172 20.156 1 96 432 HIS B O 1
ATOM 8439 N N . ALA B 1 433 ? 6.305 26.141 21.062 1 97.38 433 ALA B N 1
ATOM 8440 C CA . ALA B 1 433 ? 5.004 25.875 20.453 1 97.38 433 ALA B CA 1
ATOM 8441 C C . ALA B 1 433 ? 3.91 25.781 21.516 1 97.38 433 ALA B C 1
ATOM 8443 O O . ALA B 1 433 ? 2.762 25.453 21.203 1 97.38 433 ALA B O 1
ATOM 8444 N N . TYR B 1 434 ? 4.129 26.141 22.781 1 98.38 434 TYR B N 1
ATOM 8445 C CA . TYR B 1 434 ? 3.256 25.75 23.891 1 98.38 434 TYR B CA 1
ATOM 8446 C C . TYR B 1 434 ? 2.49 26.953 24.422 1 98.38 434 TYR B C 1
ATOM 8448 O O . TYR B 1 434 ? 2.98 27.656 25.312 1 98.38 434 TYR B O 1
ATOM 8456 N N . TRP B 1 435 ? 1.25 27.156 23.984 1 98.12 435 TRP B N 1
ATOM 8457 C CA . TRP B 1 435 ? 0.479 28.328 24.406 1 98.12 435 TRP B CA 1
ATOM 8458 C C . TRP B 1 435 ? -0.951 27.922 24.75 1 98.12 435 TRP B C 1
ATOM 8460 O O . TRP B 1 435 ? -1.752 28.781 25.156 1 98.12 435 TRP B O 1
ATOM 8470 N N . GLY B 1 436 ? -1.289 26.656 24.594 1 98.31 436 GLY B N 1
ATOM 8471 C CA . GLY B 1 436 ? -2.646 26.188 24.828 1 98.31 436 GLY B CA 1
ATOM 8472 C C . GLY B 1 436 ? -2.963 25.984 26.297 1 98.31 436 GLY B C 1
ATOM 8473 O O . GLY B 1 436 ? -2.195 26.391 27.156 1 98.31 436 GLY B O 1
ATOM 8474 N N . PRO B 1 437 ? -4.094 25.359 26.562 1 97.56 437 PRO B N 1
ATOM 8475 C CA . PRO B 1 437 ? -4.52 25.156 27.938 1 97.56 437 PRO B CA 1
ATOM 8476 C C . PRO B 1 437 ? -3.531 24.297 28.734 1 97.56 437 PRO B C 1
ATOM 8478 O O . PRO B 1 437 ? -2.896 23.406 28.188 1 97.56 437 PRO B O 1
ATOM 8481 N N . ASP B 1 438 ? -3.408 24.656 29.938 1 95.5 438 ASP B N 1
ATOM 8482 C CA . ASP B 1 438 ? -2.754 23.828 30.938 1 95.5 438 ASP B CA 1
ATOM 8483 C C . ASP B 1 438 ? -3.709 23.516 32.094 1 95.5 438 ASP B C 1
ATOM 8485 O O . ASP B 1 438 ? -4.785 24.109 32.188 1 95.5 438 ASP B O 1
ATOM 8489 N N . TYR B 1 439 ? -3.365 22.531 32.844 1 96.75 439 TYR B N 1
ATOM 8490 C CA . TYR B 1 439 ? -4.258 22.062 33.906 1 96.75 439 TYR B CA 1
ATOM 8491 C C . TYR B 1 439 ? -3.496 21.844 35.219 1 96.75 439 TYR B C 1
ATOM 8493 O O . TYR B 1 439 ? -2.307 21.516 35.188 1 96.75 439 TYR B O 1
ATOM 8501 N N . THR B 1 440 ? -4.25 21.969 36.312 1 96.5 440 THR B N 1
ATOM 8502 C CA . THR B 1 440 ? -3.641 21.875 37.625 1 96.5 440 THR B CA 1
ATOM 8503 C C . THR B 1 440 ? -3.682 20.438 38.125 1 96.5 440 THR B C 1
ATOM 8505 O O . THR B 1 440 ? -4.391 19.594 37.594 1 96.5 440 THR B O 1
ATOM 8508 N N . ILE B 1 441 ? -2.863 20.281 39.156 1 97.25 441 ILE B N 1
ATOM 8509 C CA . ILE B 1 441 ? -2.877 18.984 39.844 1 97.25 441 ILE B CA 1
ATOM 8510 C C . ILE B 1 441 ? -4.277 18.703 40.375 1 97.25 441 ILE B C 1
ATOM 8512 O O . ILE B 1 441 ? -4.734 17.562 40.375 1 97.25 441 ILE B O 1
ATOM 8516 N N . ALA B 1 442 ? -4.953 19.766 40.844 1 97.12 442 ALA B N 1
ATOM 8517 C CA . ALA B 1 442 ? -6.305 19.609 41.375 1 97.12 442 ALA B CA 1
ATOM 8518 C C . ALA B 1 442 ? -7.27 19.141 40.312 1 97.12 442 ALA B C 1
ATOM 8520 O O . ALA B 1 442 ? -8.133 18.297 40.562 1 97.12 442 ALA B O 1
ATOM 8521 N N . GLU B 1 443 ? -7.137 19.656 39.125 1 96.88 443 GLU B N 1
ATOM 8522 C CA . GLU B 1 443 ? -7.98 19.234 38.031 1 96.88 443 GLU B CA 1
ATOM 8523 C C . GLU B 1 443 ? -7.688 17.797 37.625 1 96.88 443 GLU B C 1
ATOM 8525 O O . GLU B 1 443 ? -8.602 17.031 37.281 1 96.88 443 GLU B O 1
ATOM 8530 N N . ALA B 1 444 ? -6.438 17.422 37.656 1 97.62 444 ALA B N 1
ATOM 8531 C CA . ALA B 1 444 ? -6.055 16.031 37.406 1 97.62 444 ALA B CA 1
ATOM 8532 C C . ALA B 1 444 ? -6.641 15.086 38.438 1 97.62 444 ALA B C 1
ATOM 8534 O O . ALA B 1 444 ? -7.148 14.016 38.094 1 97.62 444 ALA B O 1
ATOM 8535 N N . ARG B 1 445 ? -6.574 15.523 39.656 1 96.88 445 ARG B N 1
ATOM 8536 C CA . ARG B 1 445 ? -7.121 14.727 40.75 1 96.88 445 ARG B CA 1
ATOM 8537 C C . ARG B 1 445 ? -8.625 14.547 40.594 1 96.88 445 ARG B C 1
ATOM 8539 O O . ARG B 1 445 ? -9.156 13.461 40.844 1 96.88 445 ARG B O 1
ATOM 8546 N N . ALA B 1 446 ? -9.203 15.578 40.219 1 97.44 446 ALA B N 1
ATOM 8547 C CA . ALA B 1 446 ? -10.648 15.516 40.031 1 97.44 446 ALA B CA 1
ATOM 8548 C C . ALA B 1 446 ? -11 14.531 38.906 1 97.44 446 ALA B C 1
ATOM 8550 O O . ALA B 1 446 ? -11.984 13.797 39 1 97.44 446 ALA B O 1
ATOM 8551 N N . ALA B 1 447 ? -10.242 14.578 37.844 1 97.56 447 ALA B N 1
ATOM 8552 C CA . ALA B 1 447 ? -10.461 13.664 36.719 1 97.56 447 ALA B CA 1
ATOM 8553 C C . ALA B 1 447 ? -10.25 12.211 37.156 1 97.56 447 ALA B C 1
ATOM 8555 O O . ALA B 1 447 ? -10.984 11.32 36.719 1 97.56 447 ALA B O 1
ATOM 8556 N N . LEU B 1 448 ? -9.289 11.969 37.969 1 97.44 448 LEU B N 1
ATOM 8557 C CA . LEU B 1 448 ? -9 10.633 38.469 1 97.44 448 LEU B CA 1
ATOM 8558 C C . LEU B 1 448 ? -10.133 10.125 39.344 1 97.44 448 LEU B C 1
ATOM 8560 O O . LEU B 1 448 ? -10.492 8.945 39.312 1 97.44 448 LEU B O 1
ATOM 8564 N N . ALA B 1 449 ? -10.633 11 40.125 1 96.31 449 ALA B N 1
ATOM 8565 C CA . ALA B 1 449 ? -11.711 10.633 41.062 1 96.31 449 ALA B CA 1
ATOM 8566 C C . ALA B 1 449 ? -12.961 10.195 40.281 1 96.31 449 ALA B C 1
ATOM 8568 O O . ALA B 1 449 ? -13.75 9.391 40.781 1 96.31 449 ALA B O 1
ATOM 8569 N N . ALA B 1 450 ? -13.062 10.648 39.156 1 95.81 450 ALA B N 1
ATOM 8570 C CA . ALA B 1 450 ? -14.242 10.352 38.344 1 95.81 450 ALA B CA 1
ATOM 8571 C C . ALA B 1 450 ? -14.07 9.047 37.562 1 95.81 450 ALA B C 1
ATOM 8573 O O . ALA B 1 450 ? -15.016 8.547 36.969 1 95.81 450 ALA B O 1
ATOM 8574 N N . MET B 1 451 ? -12.922 8.484 37.562 1 93.44 451 MET B N 1
ATOM 8575 C CA . MET B 1 451 ? -12.602 7.293 36.781 1 93.44 451 MET B CA 1
ATOM 8576 C C . MET B 1 451 ? -12.578 6.055 37.688 1 93.44 451 MET B C 1
ATOM 8578 O O . MET B 1 451 ? -12.109 6.113 38.812 1 93.44 451 MET B O 1
ATOM 8582 N N . ASP B 1 452 ? -13.102 4.891 37.156 1 92.62 452 ASP B N 1
ATOM 8583 C CA . ASP B 1 452 ? -12.914 3.604 37.812 1 92.62 452 ASP B CA 1
ATOM 8584 C C . ASP B 1 452 ? -11.461 3.145 37.719 1 92.62 452 ASP B C 1
ATOM 8586 O O . ASP B 1 452 ? -10.977 2.83 36.625 1 92.62 452 ASP B O 1
ATOM 8590 N N . LEU B 1 453 ? -10.797 3.02 38.844 1 91.56 453 LEU B N 1
ATOM 8591 C CA . LEU B 1 453 ? -9.359 2.783 38.875 1 91.56 453 LEU B CA 1
ATOM 8592 C C . LEU B 1 453 ? -9.047 1.323 39.188 1 91.56 453 LEU B C 1
ATOM 8594 O O . LEU B 1 453 ? -7.895 0.966 39.406 1 91.56 453 LEU B O 1
ATOM 8598 N N . SER B 1 454 ? -9.953 0.412 39.25 1 90.94 454 SER B N 1
ATOM 8599 C CA . SER B 1 454 ? -9.766 -0.976 39.656 1 90.94 454 SER B CA 1
ATOM 8600 C C . SER B 1 454 ? -8.703 -1.665 38.812 1 90.94 454 SER B C 1
ATOM 8602 O O . SER B 1 454 ? -7.906 -2.447 39.312 1 90.94 454 SER B O 1
ATOM 8604 N N . GLY B 1 455 ? -8.539 -1.393 37.625 1 92.25 455 GLY B N 1
ATOM 8605 C CA . GLY B 1 455 ? -7.57 -2.031 36.75 1 92.25 455 GLY B CA 1
ATOM 8606 C C . GLY B 1 455 ? -6.297 -1.224 36.562 1 92.25 455 GLY B C 1
ATOM 8607 O O . GLY B 1 455 ? -5.43 -1.583 35.781 1 92.25 455 GLY B O 1
ATOM 8608 N N . PHE B 1 456 ? -6.098 -0.249 37.562 1 95.94 456 PHE B N 1
ATOM 8609 C CA . PHE B 1 456 ? -4.984 0.672 37.375 1 95.94 456 PHE B CA 1
ATOM 8610 C C . PHE B 1 456 ? -4.285 0.958 38.688 1 95.94 456 PHE B C 1
ATOM 8612 O O . PHE B 1 456 ? -4.875 0.784 39.75 1 95.94 456 PHE B O 1
ATOM 8619 N N . GLU B 1 457 ? -2.996 1.247 38.656 1 96.12 457 GLU B N 1
ATOM 8620 C CA . GLU B 1 457 ? -2.189 1.728 39.75 1 96.12 457 GLU B CA 1
ATOM 8621 C C . GLU B 1 457 ? -1.841 3.203 39.594 1 96.12 457 GLU B C 1
ATOM 8623 O O . GLU B 1 457 ? -1.337 3.615 38.562 1 96.12 457 GLU B O 1
ATOM 8628 N N . VAL B 1 458 ? -2.113 3.955 40.688 1 96.81 458 VAL B N 1
ATOM 8629 C CA . VAL B 1 458 ? -1.872 5.395 40.594 1 96.81 458 VAL B CA 1
ATOM 8630 C C . VAL B 1 458 ? -0.714 5.766 41.531 1 96.81 458 VAL B C 1
ATOM 8632 O O . VAL B 1 458 ? -0.704 5.391 42.719 1 96.81 458 VAL B O 1
ATOM 8635 N N . SER B 1 459 ? 0.261 6.469 40.969 1 96.31 459 SER B N 1
ATOM 8636 C CA . SER B 1 459 ? 1.373 7.02 41.719 1 96.31 459 SER B CA 1
ATOM 8637 C C . SER B 1 459 ? 1.344 8.539 41.719 1 96.31 459 SER B C 1
ATOM 8639 O O . SER B 1 459 ? 1.187 9.164 40.688 1 96.31 459 SER B O 1
ATOM 8641 N N . GLU B 1 460 ? 1.57 9.094 42.875 1 96.31 460 GLU B N 1
ATOM 8642 C CA . GLU B 1 460 ? 1.605 10.547 43 1 96.31 460 GLU B CA 1
ATOM 8643 C C . GLU B 1 460 ? 3.033 11.078 42.906 1 96.31 460 GLU B C 1
ATOM 8645 O O . GLU B 1 460 ? 3.965 10.469 43.438 1 96.31 460 GLU B O 1
ATOM 8650 N N . ASN B 1 461 ? 3.158 12.141 42.219 1 95.06 461 ASN B N 1
ATOM 8651 C CA . ASN B 1 461 ? 4.434 12.828 42.031 1 95.06 461 ASN B CA 1
ATOM 8652 C C . ASN B 1 461 ? 5.523 11.859 41.562 1 95.06 461 ASN B C 1
ATOM 8654 O O . ASN B 1 461 ? 6.559 11.734 42.219 1 95.06 461 ASN B O 1
ATOM 8658 N N . PRO B 1 462 ? 5.258 11.289 40.438 1 95.44 462 PRO B N 1
ATOM 8659 C CA . PRO B 1 462 ? 6.227 10.312 39.938 1 95.44 462 PRO B CA 1
ATOM 8660 C C . PRO B 1 462 ? 7.586 10.938 39.625 1 95.44 462 PRO B C 1
ATOM 8662 O O . PRO B 1 462 ? 7.648 12.062 39.125 1 95.44 462 PRO B O 1
ATOM 8665 N N . GLU B 1 463 ? 8.656 10.133 39.906 1 95.44 463 GLU B N 1
ATOM 8666 C CA . GLU B 1 463 ? 10 10.555 39.531 1 95.44 463 GLU B CA 1
ATOM 8667 C C . GLU B 1 463 ? 10.234 10.414 38.031 1 95.44 463 GLU B C 1
ATOM 8669 O O . GLU B 1 463 ? 9.781 9.438 37.438 1 95.44 463 GLU B O 1
ATOM 8674 N N . ILE B 1 464 ? 10.891 11.32 37.562 1 97.62 464 ILE B N 1
ATOM 8675 C CA . ILE B 1 464 ? 11.172 11.344 36.125 1 97.62 464 ILE B CA 1
ATOM 8676 C C . ILE B 1 464 ? 11.945 10.086 35.719 1 97.62 464 ILE B C 1
ATOM 8678 O O . ILE B 1 464 ? 11.75 9.539 34.656 1 97.62 464 ILE B O 1
ATOM 8682 N N . ASP B 1 465 ? 12.82 9.609 36.562 1 97.75 465 ASP B N 1
ATOM 8683 C CA . ASP B 1 465 ? 13.617 8.422 36.312 1 97.75 465 ASP B CA 1
ATOM 8684 C C . ASP B 1 465 ? 12.734 7.18 36.188 1 97.75 465 ASP B C 1
ATOM 8686 O O . ASP B 1 465 ? 13.031 6.262 35.438 1 97.75 465 ASP B O 1
ATOM 8690 N N . HIS B 1 466 ? 11.727 7.234 36.969 1 97.56 466 HIS B N 1
ATOM 8691 C CA . HIS B 1 466 ? 10.789 6.117 36.906 1 97.56 466 HIS B CA 1
ATOM 8692 C C . HIS B 1 466 ? 10.102 6.07 35.531 1 97.56 466 HIS B C 1
ATOM 8694 O O . HIS B 1 466 ? 9.953 4.996 34.938 1 97.56 466 HIS B O 1
ATOM 8700 N N . ILE B 1 467 ? 9.656 7.164 35.062 1 98 467 ILE B N 1
ATOM 8701 C CA . ILE B 1 467 ? 9.016 7.238 33.75 1 98 467 ILE B CA 1
ATOM 8702 C C . ILE B 1 467 ? 10.008 6.828 32.656 1 98 467 ILE B C 1
ATOM 8704 O O . ILE B 1 467 ? 9.672 6.07 31.75 1 98 467 ILE B O 1
ATOM 8708 N N . ALA B 1 468 ? 11.234 7.328 32.75 1 98.62 468 ALA B N 1
ATOM 8709 C CA . ALA B 1 468 ? 12.281 6.973 31.797 1 98.62 468 ALA B CA 1
ATOM 8710 C C . ALA B 1 468 ? 12.531 5.465 31.781 1 98.62 468 ALA B C 1
ATOM 8712 O O . ALA B 1 468 ? 12.773 4.875 30.734 1 98.62 468 ALA B O 1
ATOM 8713 N N . ALA B 1 469 ? 12.469 4.867 32.938 1 98.38 469 ALA B N 1
ATOM 8714 C CA . ALA B 1 469 ? 12.664 3.424 33.031 1 98.38 469 ALA B CA 1
ATOM 8715 C C . ALA B 1 469 ? 11.555 2.66 32.344 1 98.38 469 ALA B C 1
ATOM 8717 O O . ALA B 1 469 ? 11.805 1.659 31.656 1 98.38 469 ALA B O 1
ATOM 8718 N N . LEU B 1 470 ? 10.32 3.076 32.531 1 98.06 470 LEU B N 1
ATOM 8719 C CA . LEU B 1 470 ? 9.195 2.447 31.859 1 98.06 470 LEU B CA 1
ATOM 8720 C C . LEU B 1 470 ? 9.391 2.486 30.344 1 98.06 470 LEU B C 1
ATOM 8722 O O . LEU B 1 470 ? 9.195 1.477 29.656 1 98.06 470 LEU B O 1
ATOM 8726 N N . LEU B 1 471 ? 9.797 3.605 29.812 1 98.62 471 LEU B N 1
ATOM 8727 C CA . LEU B 1 471 ? 10.023 3.773 28.391 1 98.62 471 LEU B CA 1
ATOM 8728 C C . LEU B 1 471 ? 11.18 2.898 27.906 1 98.62 471 LEU B C 1
ATOM 8730 O O . LEU B 1 471 ? 11.094 2.285 26.844 1 98.62 471 LEU B O 1
ATOM 8734 N N . ALA B 1 472 ? 12.25 2.846 28.688 1 98.44 472 ALA B N 1
ATOM 8735 C CA . ALA B 1 472 ? 13.422 2.041 28.344 1 98.44 472 ALA B CA 1
ATOM 8736 C C . ALA B 1 472 ? 13.07 0.559 28.281 1 98.44 472 ALA B C 1
ATOM 8738 O O . ALA B 1 472 ? 13.648 -0.189 27.484 1 98.44 472 ALA B O 1
ATOM 8739 N N . GLU B 1 473 ? 12.102 0.204 29.031 1 97.31 473 GLU B N 1
ATOM 8740 C CA . GLU B 1 473 ? 11.688 -1.192 29.109 1 97.31 473 GLU B CA 1
ATOM 8741 C C . GLU B 1 473 ? 10.656 -1.513 28.031 1 97.31 473 GLU B C 1
ATOM 8743 O O . GLU B 1 473 ? 10.172 -2.645 27.938 1 97.31 473 GLU B O 1
ATOM 8748 N N . GLY B 1 474 ? 10.273 -0.51 27.266 1 97.38 474 GLY B N 1
ATOM 8749 C CA . GLY B 1 474 ? 9.406 -0.765 26.125 1 97.38 474 GLY B CA 1
ATOM 8750 C C . GLY B 1 474 ? 7.961 -0.396 26.375 1 97.38 474 GLY B C 1
ATOM 8751 O O . GLY B 1 474 ? 7.09 -0.667 25.547 1 97.38 474 GLY B O 1
ATOM 8752 N N . CYS B 1 475 ? 7.664 0.248 27.484 1 97.62 475 CYS B N 1
ATOM 8753 C CA . CYS B 1 475 ? 6.301 0.699 27.75 1 97.62 475 CYS B CA 1
ATOM 8754 C C . CYS B 1 475 ? 5.938 1.889 26.875 1 97.62 475 CYS B C 1
ATOM 8756 O O . CYS B 1 475 ? 6.805 2.691 26.516 1 97.62 475 CYS B O 1
ATOM 8758 N N . VAL B 1 476 ? 4.664 1.914 26.531 1 98.19 476 VAL B N 1
ATOM 8759 C CA . VAL B 1 476 ? 4.098 3.047 25.797 1 98.19 476 VAL B CA 1
ATOM 8760 C C . VAL B 1 476 ? 3.342 3.955 26.766 1 98.19 476 VAL B C 1
ATOM 8762 O O . VAL B 1 476 ? 2.395 3.52 27.422 1 98.19 476 VAL B O 1
ATOM 8765 N N . VAL B 1 477 ? 3.736 5.23 26.828 1 98.56 477 VAL B N 1
ATOM 8766 C CA . VAL B 1 477 ? 3.229 6.137 27.859 1 98.56 477 VAL B CA 1
ATOM 8767 C C . VAL B 1 477 ? 2.551 7.336 27.203 1 98.56 477 VAL B C 1
ATOM 8769 O O . VAL B 1 477 ? 3.156 8.023 26.375 1 98.56 477 VAL B O 1
ATOM 8772 N N . GLY B 1 478 ? 1.289 7.555 27.562 1 98.56 478 GLY B N 1
ATOM 8773 C CA . GLY B 1 478 ? 0.668 8.828 27.219 1 98.56 478 GLY B CA 1
ATOM 8774 C C . GLY B 1 478 ? 1.081 9.961 28.141 1 98.56 478 GLY B C 1
ATOM 8775 O O . GLY B 1 478 ? 1.081 9.805 29.359 1 98.56 478 GLY B O 1
ATOM 8776 N N . ARG B 1 479 ? 1.523 11.039 27.547 1 98.56 479 ARG B N 1
ATOM 8777 C CA . ARG B 1 479 ? 1.946 12.211 28.297 1 98.56 479 ARG B CA 1
ATOM 8778 C C . ARG B 1 479 ? 0.994 13.383 28.078 1 98.56 479 ARG B C 1
ATOM 8780 O O . ARG B 1 479 ? 0.711 13.75 26.938 1 98.56 479 ARG B O 1
ATOM 8787 N N . CYS B 1 480 ? 0.442 13.914 29.078 1 98.44 480 CYS B N 1
ATOM 8788 C CA . CYS B 1 480 ? -0.432 15.086 29.094 1 98.44 480 CYS B CA 1
ATOM 8789 C C . CYS B 1 480 ? -0.04 16.062 30.203 1 98.44 480 CYS B C 1
ATOM 8791 O O . CYS B 1 480 ? -0.666 16.078 31.266 1 98.44 480 CYS B O 1
ATOM 8793 N N . LEU B 1 481 ? 0.957 16.891 29.906 1 97.88 481 LEU B N 1
ATOM 8794 C CA . LEU B 1 481 ? 1.552 17.781 30.906 1 97.88 481 LEU B CA 1
ATOM 8795 C C . LEU B 1 481 ? 1.825 19.156 30.312 1 97.88 481 LEU B C 1
ATOM 8797 O O . LEU B 1 481 ? 2.109 19.281 29.109 1 97.88 481 LEU B O 1
ATOM 8801 N N . GLY B 1 482 ? 1.696 20.156 31.188 1 97.38 482 GLY B N 1
ATOM 8802 C CA . GLY B 1 482 ? 2.053 21.516 30.781 1 97.38 482 GLY B CA 1
ATOM 8803 C C . GLY B 1 482 ? 1.099 22.094 29.766 1 97.38 482 GLY B C 1
ATOM 8804 O O . GLY B 1 482 ? 0.027 21.547 29.516 1 97.38 482 GLY B O 1
ATOM 8805 N N . ARG B 1 483 ? 1.492 23.281 29.25 1 97.88 483 ARG B N 1
ATOM 8806 C CA . ARG B 1 483 ? 0.681 23.938 28.234 1 97.88 483 ARG B CA 1
ATOM 8807 C C . ARG B 1 483 ? 0.689 23.141 26.938 1 97.88 483 ARG B C 1
ATOM 8809 O O . ARG B 1 483 ? 1.734 22.641 26.516 1 97.88 483 ARG B O 1
ATOM 8816 N N . GLU B 1 484 ? -0.468 23.047 26.453 1 97.5 484 GLU B N 1
ATOM 8817 C CA . GLU B 1 484 ? -0.637 22.297 25.219 1 97.5 484 GLU B CA 1
ATOM 8818 C C . GLU B 1 484 ? 0.065 22.969 24.047 1 97.5 484 GLU B C 1
ATOM 8820 O O . GLU B 1 484 ? 0.07 24.203 23.953 1 97.5 484 GLU B O 1
ATOM 8825 N N . GLU B 1 485 ? 0.712 22.141 23.172 1 98.19 485 GLU B N 1
ATOM 8826 C CA . GLU B 1 485 ? 1.322 22.688 21.969 1 98.19 485 GLU B CA 1
ATOM 8827 C C . GLU B 1 485 ? 0.261 23.094 20.953 1 98.19 485 GLU B C 1
ATOM 8829 O O . GLU B 1 485 ? -0.832 22.516 20.922 1 98.19 485 GLU B O 1
ATOM 8834 N N . PHE B 1 486 ? 0.542 24.109 20.141 1 98 486 PHE B N 1
ATOM 8835 C CA . PHE B 1 486 ? -0.289 24.562 19.031 1 98 486 PHE B CA 1
ATOM 8836 C C . PHE B 1 486 ? 0.024 23.781 17.766 1 98 486 PHE B C 1
ATOM 8838 O O . PHE B 1 486 ? 1.172 23.406 17.531 1 98 486 PHE B O 1
ATOM 8845 N N . GLY B 1 487 ? -1.019 23.578 16.969 1 96 487 GLY B N 1
ATOM 8846 C CA . GLY B 1 487 ? -0.788 22.984 15.656 1 96 487 GLY B CA 1
ATOM 8847 C C . GLY B 1 487 ? -1.215 21.531 15.57 1 96 487 GLY B C 1
ATOM 8848 O O . GLY B 1 487 ? -1.856 21.016 16.484 1 96 487 GLY B O 1
ATOM 8849 N N . GLN B 1 488 ? -0.852 20.891 14.477 1 91.44 488 GLN B N 1
ATOM 8850 C CA . GLN B 1 488 ? -1.356 19.578 14.141 1 91.44 488 GLN B CA 1
ATOM 8851 C C . GLN B 1 488 ? -0.451 18.484 14.703 1 91.44 488 GLN B C 1
ATOM 8853 O O . GLN B 1 488 ? -0.857 17.312 14.805 1 91.44 488 GLN B O 1
ATOM 8858 N N . ARG B 1 489 ? 0.7 18.844 15.078 1 95.19 489 ARG B N 1
ATOM 8859 C CA . ARG B 1 489 ? 1.683 17.859 15.508 1 95.19 489 ARG B CA 1
ATOM 8860 C C . ARG B 1 489 ? 1.831 17.859 17.031 1 95.19 489 ARG B C 1
ATOM 8862 O O . ARG B 1 489 ? 1.791 18.922 17.656 1 95.19 489 ARG B O 1
ATOM 8869 N N . ALA B 1 490 ? 1.954 16.641 17.562 1 97.25 490 ALA B N 1
ATOM 8870 C CA . ALA B 1 490 ? 2.287 16.547 18.984 1 97.25 490 ALA B CA 1
ATOM 8871 C C . ALA B 1 490 ? 3.773 16.812 19.219 1 97.25 490 ALA B C 1
ATOM 8873 O O . ALA B 1 490 ? 4.621 16.25 18.516 1 97.25 490 ALA B O 1
ATOM 8874 N N . LEU B 1 491 ? 4.023 17.641 20.156 1 98.38 491 LEU B N 1
ATOM 8875 C CA . LEU B 1 491 ? 5.402 18.031 20.422 1 98.38 491 LEU B CA 1
ATOM 8876 C C . LEU B 1 491 ? 5.77 17.797 21.875 1 98.38 491 LEU B C 1
ATOM 8878 O O . LEU B 1 491 ? 6.465 18.609 22.484 1 98.38 491 LEU B O 1
ATOM 8882 N N . GLY B 1 492 ? 5.191 16.766 22.438 1 98.31 492 GLY B N 1
ATOM 8883 C CA . GLY B 1 492 ? 5.695 16.281 23.719 1 98.31 492 GLY B CA 1
ATOM 8884 C C . GLY B 1 492 ? 4.727 16.516 24.859 1 98.31 492 GLY B C 1
ATOM 8885 O O . GLY B 1 492 ? 4.766 15.805 25.875 1 98.31 492 GLY B O 1
ATOM 8886 N N . ASN B 1 493 ? 3.875 17.516 24.812 1 98.62 493 ASN B N 1
ATOM 8887 C CA . ASN B 1 493 ? 3.002 17.828 25.953 1 98.62 493 ASN B CA 1
ATOM 8888 C C . ASN B 1 493 ? 1.668 17.094 25.844 1 98.62 493 ASN B C 1
ATOM 8890 O O . ASN B 1 493 ? 0.945 16.969 26.828 1 98.62 493 ASN B O 1
ATOM 8894 N N . ARG B 1 494 ? 1.249 16.688 24.734 1 98.56 494 ARG B N 1
ATOM 8895 C CA . ARG B 1 494 ? 0.118 15.797 24.469 1 98.56 494 ARG B CA 1
ATOM 8896 C C . ARG B 1 494 ? 0.511 14.672 23.516 1 98.56 494 ARG B C 1
ATOM 8898 O O . ARG B 1 494 ? -0.001 14.586 22.406 1 98.56 494 ARG B O 1
ATOM 8905 N N . SER B 1 495 ? 1.324 13.75 24 1 98.56 495 SER B N 1
ATOM 8906 C CA . SER B 1 495 ? 1.997 12.789 23.125 1 98.56 495 SER B CA 1
ATOM 8907 C C . SER B 1 495 ? 1.927 11.375 23.703 1 98.56 495 SER B C 1
ATOM 8909 O O . SER B 1 495 ? 1.773 11.195 24.922 1 98.56 495 SER B O 1
ATOM 8911 N N . ILE B 1 496 ? 1.942 10.43 22.812 1 98.38 496 ILE B N 1
ATOM 8912 C CA . ILE B 1 496 ? 2.33 9.062 23.141 1 98.38 496 ILE B CA 1
ATOM 8913 C C . ILE B 1 496 ? 3.832 8.891 22.922 1 98.38 496 ILE B C 1
ATOM 8915 O O . ILE B 1 496 ? 4.355 9.195 21.844 1 98.38 496 ILE B O 1
ATOM 8919 N N . LEU B 1 497 ? 4.488 8.391 23.938 1 98.81 497 LEU B N 1
ATOM 8920 C CA . LEU B 1 497 ? 5.941 8.234 23.891 1 98.81 497 LEU B CA 1
ATOM 8921 C C . LEU B 1 497 ? 6.332 6.77 24.016 1 98.81 497 LEU B C 1
ATOM 8923 O O . LEU B 1 497 ? 5.684 6.008 24.75 1 98.81 497 LEU B O 1
ATOM 8927 N N . ALA B 1 498 ? 7.395 6.453 23.297 1 98.75 498 ALA B N 1
ATOM 8928 C CA . ALA B 1 498 ? 7.879 5.078 23.344 1 98.75 498 ALA B CA 1
ATOM 8929 C C . ALA B 1 498 ? 9.359 5.008 22.984 1 98.75 498 ALA B C 1
ATOM 8931 O O . ALA B 1 498 ? 9.969 6.02 22.625 1 98.75 498 ALA B O 1
ATOM 8932 N N . HIS B 1 499 ? 9.891 3.812 23.234 1 98.75 499 HIS B N 1
ATOM 8933 C CA . HIS B 1 499 ? 11.273 3.557 22.844 1 98.75 499 HIS B CA 1
ATOM 8934 C C . HIS B 1 499 ? 11.461 3.693 21.344 1 98.75 499 HIS B C 1
ATOM 8936 O O . HIS B 1 499 ? 10.703 3.113 20.562 1 98.75 499 HIS B O 1
ATOM 8942 N N . PRO B 1 500 ? 12.477 4.414 20.891 1 98.62 500 PRO B N 1
ATOM 8943 C CA . PRO B 1 500 ? 12.602 4.699 19.453 1 98.62 500 PRO B CA 1
ATOM 8944 C C . PRO B 1 500 ? 13.359 3.607 18.703 1 98.62 500 PRO B C 1
ATOM 8946 O O . PRO B 1 500 ? 13.383 3.611 17.469 1 98.62 500 PRO B O 1
ATOM 8949 N N . GLY B 1 501 ? 13.914 2.654 19.375 1 97.19 501 GLY B N 1
ATOM 8950 C CA . GLY B 1 501 ? 14.789 1.705 18.703 1 97.19 501 GLY B CA 1
ATOM 8951 C C . GLY B 1 501 ? 14.453 0.26 19.016 1 97.19 501 GLY B C 1
ATOM 8952 O O . GLY B 1 501 ? 14.969 -0.656 18.375 1 97.19 501 GLY B O 1
ATOM 8953 N N . LEU B 1 502 ? 13.625 0.018 19.969 1 94.69 502 LEU B N 1
ATOM 8954 C CA . LEU B 1 502 ? 13.281 -1.343 20.375 1 94.69 502 LEU B CA 1
ATOM 8955 C C . LEU B 1 502 ? 12.383 -2.006 19.344 1 94.69 502 LEU B C 1
ATOM 8957 O O . LEU B 1 502 ? 11.281 -1.514 19.062 1 94.69 502 LEU B O 1
ATOM 8961 N N . PRO B 1 503 ? 12.867 -3.16 18.766 1 88.25 503 PRO B N 1
ATOM 8962 C CA . PRO B 1 503 ? 12.031 -3.855 17.781 1 88.25 503 PRO B CA 1
ATOM 8963 C C . PRO B 1 503 ? 10.648 -4.199 18.328 1 88.25 503 PRO B C 1
ATOM 8965 O O . PRO B 1 503 ? 10.516 -4.605 19.484 1 88.25 503 PRO B O 1
ATOM 8968 N N . GLY B 1 504 ? 9.641 -4 17.5 1 88.88 504 GLY B N 1
ATOM 8969 C CA . GLY B 1 504 ? 8.281 -4.332 17.875 1 88.88 504 GLY B CA 1
ATOM 8970 C C . GLY B 1 504 ? 7.504 -3.148 18.422 1 88.88 504 GLY B C 1
ATOM 8971 O O . GLY B 1 504 ? 6.281 -3.213 18.578 1 88.88 504 GLY B O 1
ATOM 8972 N N . THR B 1 505 ? 8.156 -2.062 18.672 1 94.94 505 THR B N 1
ATOM 8973 C CA . THR B 1 505 ? 7.527 -0.886 19.266 1 94.94 505 THR B CA 1
ATOM 8974 C C . THR B 1 505 ? 6.395 -0.378 18.375 1 94.94 505 THR B C 1
ATOM 8976 O O . THR B 1 505 ? 5.309 -0.07 18.859 1 94.94 505 THR B O 1
ATOM 8979 N N . VAL B 1 506 ? 6.645 -0.322 17.078 1 93.56 506 VAL B N 1
ATOM 8980 C CA . VAL B 1 506 ? 5.648 0.177 16.141 1 93.56 506 VAL B CA 1
ATOM 8981 C C . VAL B 1 506 ? 4.41 -0.714 16.172 1 93.56 506 VAL B C 1
ATOM 8983 O O . VAL B 1 506 ? 3.283 -0.218 16.266 1 93.56 506 VAL B O 1
ATOM 8986 N N . ASP B 1 507 ? 4.609 -1.976 16.125 1 89.06 507 ASP B N 1
ATOM 8987 C CA . ASP B 1 507 ? 3.504 -2.926 16.188 1 89.06 507 ASP B CA 1
ATOM 8988 C C . ASP B 1 507 ? 2.717 -2.768 17.484 1 89.06 507 ASP B C 1
ATOM 8990 O O . ASP B 1 507 ? 1.484 -2.822 17.484 1 89.06 507 ASP B O 1
ATOM 8994 N N . LYS B 1 508 ? 3.418 -2.584 18.516 1 92.06 508 LYS B N 1
ATOM 8995 C CA . LYS B 1 508 ? 2.795 -2.43 19.828 1 92.06 508 LYS B CA 1
ATOM 8996 C C . LYS B 1 508 ? 1.912 -1.186 19.875 1 92.06 508 LYS B C 1
ATOM 8998 O O . LYS B 1 508 ? 0.757 -1.254 20.297 1 92.06 508 LYS B O 1
ATOM 9003 N N . ILE B 1 509 ? 2.422 -0.084 19.438 1 94.25 509 ILE B N 1
ATOM 9004 C CA . ILE B 1 509 ? 1.671 1.166 19.453 1 94.25 509 ILE B CA 1
ATOM 9005 C C . ILE B 1 509 ? 0.428 1.031 18.578 1 94.25 509 ILE B C 1
ATOM 9007 O O . ILE B 1 509 ? -0.667 1.438 18.969 1 94.25 509 ILE B O 1
ATOM 9011 N N . ASN B 1 510 ? 0.611 0.471 17.438 1 89.56 510 ASN B N 1
ATOM 9012 C CA . ASN B 1 510 ? -0.51 0.314 16.516 1 89.56 510 ASN B CA 1
ATOM 9013 C C . ASN B 1 510 ? -1.586 -0.601 17.094 1 89.56 510 ASN B C 1
ATOM 9015 O O . ASN B 1 510 ? -2.779 -0.356 16.906 1 89.56 510 ASN B O 1
ATOM 9019 N N . HIS B 1 511 ? -1.204 -1.579 17.703 1 86.06 511 HIS B N 1
ATOM 9020 C CA . HIS B 1 511 ? -2.152 -2.494 18.328 1 86.06 511 HIS B CA 1
ATOM 9021 C C . HIS B 1 511 ? -2.881 -1.826 19.5 1 86.06 511 HIS B C 1
ATOM 9023 O O . HIS B 1 511 ? -4.086 -2.018 19.672 1 86.06 511 HIS B O 1
ATOM 9029 N N . GLN B 1 512 ? -2.17 -1.069 20.172 1 83.44 512 GLN B N 1
ATOM 9030 C CA . GLN B 1 512 ? -2.689 -0.52 21.422 1 83.44 512 GLN B CA 1
ATOM 9031 C C . GLN B 1 512 ? -3.596 0.679 21.156 1 83.44 512 GLN B C 1
ATOM 9033 O O . GLN B 1 512 ? -4.559 0.909 21.891 1 83.44 512 GLN B O 1
ATOM 9038 N N . ILE B 1 513 ? -3.264 1.438 20.062 1 80.75 513 ILE B N 1
ATOM 9039 C CA . ILE B 1 513 ? -4.016 2.688 20.047 1 80.75 513 ILE B CA 1
ATOM 9040 C C . ILE B 1 513 ? -4.121 3.205 18.609 1 80.75 513 ILE B C 1
ATOM 9042 O O . ILE B 1 513 ? -5.203 3.582 18.156 1 80.75 513 ILE B O 1
ATOM 9046 N N . LYS B 1 514 ? -3.111 3.297 17.828 1 77.62 514 LYS B N 1
ATOM 9047 C CA . LYS B 1 514 ? -3.057 4.152 16.641 1 77.62 514 LYS B CA 1
ATOM 9048 C C . LYS B 1 514 ? -3.688 3.461 15.43 1 77.62 514 LYS B C 1
ATOM 9050 O O . LYS B 1 514 ? -4.293 4.113 14.578 1 77.62 514 LYS B O 1
ATOM 9055 N N . HIS B 1 515 ? -3.588 2.145 15.32 1 77.94 515 HIS B N 1
ATOM 9056 C CA . HIS B 1 515 ? -4.113 1.408 14.18 1 77.94 515 HIS B CA 1
ATOM 9057 C C . HIS B 1 515 ? -3.791 2.119 12.867 1 77.94 515 HIS B C 1
ATOM 9059 O O . HIS B 1 515 ? -4.68 2.344 12.039 1 77.94 515 HIS B O 1
ATOM 9065 N N . ARG B 1 516 ? -2.578 2.566 12.734 1 85 516 ARG B N 1
ATOM 9066 C CA . ARG B 1 516 ? -2.156 3.338 11.562 1 85 516 ARG B CA 1
ATOM 9067 C C . ARG B 1 516 ? -2.137 2.471 10.312 1 85 516 ARG B C 1
ATOM 9069 O O . ARG B 1 516 ? -2.031 1.246 10.398 1 85 516 ARG B O 1
ATOM 9076 N N . ASP B 1 517 ? -2.289 3.242 9.219 1 91.5 517 ASP B N 1
ATOM 9077 C CA . ASP B 1 517 ? -2.041 2.568 7.953 1 91.5 517 ASP B CA 1
ATOM 9078 C C . ASP B 1 517 ? -0.646 1.946 7.922 1 91.5 517 ASP B C 1
ATOM 9080 O O . ASP B 1 517 ? 0.311 2.533 8.43 1 91.5 517 ASP B O 1
ATOM 9084 N N . PHE B 1 518 ? -0.47 0.84 7.336 1 91.81 518 PHE B N 1
ATOM 9085 C CA . PHE B 1 518 ? 0.688 -0.031 7.496 1 91.81 518 PHE B CA 1
ATOM 9086 C C . PHE B 1 518 ? 1.935 0.609 6.895 1 91.81 518 PHE B C 1
ATOM 9088 O O . PHE B 1 518 ? 3.057 0.204 7.203 1 91.81 518 PHE B O 1
ATOM 9095 N N . TRP B 1 519 ? 1.837 1.68 6.102 1 95.06 519 TRP B N 1
ATOM 9096 C CA . TRP B 1 519 ? 3.014 2.279 5.48 1 95.06 519 TRP B CA 1
ATOM 9097 C C . TRP B 1 519 ? 3.428 3.551 6.215 1 95.06 519 TRP B C 1
ATOM 9099 O O . TRP B 1 519 ? 4.434 4.172 5.871 1 95.06 519 TRP B O 1
ATOM 9109 N N . MET B 1 520 ? 2.66 3.959 7.18 1 95.56 520 MET B N 1
ATOM 9110 C CA . MET B 1 520 ? 2.867 5.254 7.82 1 95.56 520 MET B CA 1
ATOM 9111 C C . MET B 1 520 ? 4.004 5.184 8.836 1 95.56 520 MET B C 1
ATOM 9113 O O . MET B 1 520 ? 4.125 4.203 9.57 1 95.56 520 MET B O 1
ATOM 9117 N N . PRO B 1 521 ? 4.84 6.254 9.055 1 96 521 PRO B N 1
ATOM 9118 C CA . PRO B 1 521 ? 5.926 6.34 10.031 1 96 521 PRO B CA 1
ATOM 9119 C C . PRO B 1 521 ? 5.496 7.012 11.336 1 96 521 PRO B C 1
ATOM 9121 O O . PRO B 1 521 ? 4.43 7.629 11.391 1 96 521 PRO B O 1
ATOM 9124 N N . PHE B 1 522 ? 6.281 6.781 12.336 1 97.06 522 PHE B N 1
ATOM 9125 C CA . PHE B 1 522 ? 6.293 7.648 13.516 1 97.06 522 PHE B CA 1
ATOM 9126 C C . PHE B 1 522 ? 7.453 8.633 13.445 1 97.06 522 PHE B C 1
ATOM 9128 O O . PHE B 1 522 ? 8.18 8.68 12.453 1 97.06 522 PHE B O 1
ATOM 9135 N N . ALA B 1 523 ? 7.508 9.547 14.414 1 97.94 523 ALA B N 1
ATOM 9136 C CA . ALA B 1 523 ? 8.516 10.602 14.406 1 97.94 523 ALA B CA 1
ATOM 9137 C C . ALA B 1 523 ? 9.297 10.633 15.719 1 97.94 523 ALA B C 1
ATOM 9139 O O . ALA B 1 523 ? 8.781 10.227 16.766 1 97.94 523 ALA B O 1
ATOM 9140 N N . PRO B 1 524 ? 10.492 11.109 15.672 1 98.75 524 PRO B N 1
ATOM 9141 C CA . PRO B 1 524 ? 11.281 11.219 16.906 1 98.75 524 PRO B CA 1
ATOM 9142 C C . PRO B 1 524 ? 11.328 12.648 17.453 1 98.75 524 PRO B C 1
ATOM 9144 O O . PRO B 1 524 ? 11.281 13.609 16.672 1 98.75 524 PRO B O 1
ATOM 9147 N N . THR B 1 525 ? 11.344 12.727 18.703 1 98.88 525 THR B N 1
ATOM 9148 C CA . THR B 1 525 ? 11.891 13.906 19.359 1 98.88 525 THR B CA 1
ATOM 9149 C C . THR B 1 525 ? 13.336 13.664 19.797 1 98.88 525 THR B C 1
ATOM 9151 O O . THR B 1 525 ? 13.641 12.656 20.438 1 98.88 525 THR B O 1
ATOM 9154 N N . ILE B 1 526 ? 14.203 14.578 19.422 1 98.81 526 ILE B N 1
ATOM 9155 C CA . ILE B 1 526 ? 15.633 14.391 19.641 1 98.81 526 ILE B CA 1
ATOM 9156 C C . ILE B 1 526 ? 16.188 15.562 20.438 1 98.81 526 ILE B C 1
ATOM 9158 O O . ILE B 1 526 ? 15.906 16.719 20.125 1 98.81 526 ILE B O 1
ATOM 9162 N N . LEU B 1 527 ? 16.984 15.273 21.453 1 98.75 527 LEU B N 1
ATOM 9163 C CA . LEU B 1 527 ? 17.719 16.344 22.141 1 98.75 527 LEU B CA 1
ATOM 9164 C C . LEU B 1 527 ? 18.625 17.094 21.156 1 98.75 527 LEU B C 1
ATOM 9166 O O . LEU B 1 527 ? 19.344 16.469 20.375 1 98.75 527 LEU B O 1
ATOM 9170 N N . ALA B 1 528 ? 18.578 18.391 21.297 1 97.94 528 ALA B N 1
ATOM 9171 C CA . ALA B 1 528 ? 19.344 19.219 20.375 1 97.94 528 ALA B CA 1
ATOM 9172 C C . ALA B 1 528 ? 20.828 18.828 20.391 1 97.94 528 ALA B C 1
ATOM 9174 O O . ALA B 1 528 ? 21.484 18.797 19.344 1 97.94 528 ALA B O 1
ATOM 9175 N N . GLU B 1 529 ? 21.344 18.484 21.469 1 97.12 529 GLU B N 1
ATOM 9176 C CA . GLU B 1 529 ? 22.766 18.156 21.625 1 97.12 529 GLU B CA 1
ATOM 9177 C C . GLU B 1 529 ? 23.078 16.797 21 1 97.12 529 GLU B C 1
ATOM 9179 O O . GLU B 1 529 ? 24.25 16.469 20.797 1 97.12 529 GLU B O 1
ATOM 9184 N N . CYS B 1 530 ? 22.062 16.031 20.719 1 97.69 530 CYS B N 1
ATOM 9185 C CA . CYS B 1 530 ? 22.266 14.703 20.141 1 97.69 530 CYS B CA 1
ATOM 9186 C C . CYS B 1 530 ? 21.891 14.688 18.656 1 97.69 530 CYS B C 1
ATOM 9188 O O . CYS B 1 530 ? 22.078 13.688 17.969 1 97.69 530 CYS B O 1
ATOM 9190 N N . ALA B 1 531 ? 21.359 15.719 18.094 1 97.56 531 ALA B N 1
ATOM 9191 C CA . ALA B 1 531 ? 20.797 15.75 16.75 1 97.56 531 ALA B CA 1
ATOM 9192 C C . ALA B 1 531 ? 21.859 15.383 15.711 1 97.56 531 ALA B C 1
ATOM 9194 O O . ALA B 1 531 ? 21.562 14.68 14.742 1 97.56 531 ALA B O 1
ATOM 9195 N N . GLY B 1 532 ? 23.031 15.781 15.859 1 96.62 532 GLY B N 1
ATOM 9196 C CA . GLY B 1 532 ? 24.109 15.523 14.914 1 96.62 532 GLY B CA 1
ATOM 9197 C C . GLY B 1 532 ? 24.484 14.055 14.836 1 96.62 532 GLY B C 1
ATOM 9198 O O . GLY B 1 532 ? 25 13.594 13.812 1 96.62 532 GLY B O 1
ATOM 9199 N N . ASP B 1 533 ? 24.234 13.344 15.906 1 97.19 533 ASP B N 1
ATOM 9200 C CA . ASP B 1 533 ? 24.516 11.914 15.922 1 97.19 533 ASP B CA 1
ATOM 9201 C C . ASP B 1 533 ? 23.531 11.141 15.055 1 97.19 533 ASP B C 1
ATOM 9203 O O . ASP B 1 533 ? 23.875 10.094 14.5 1 97.19 533 ASP B O 1
ATOM 9207 N N . TYR B 1 534 ? 22.359 11.68 14.953 1 98.25 534 TYR B N 1
ATOM 9208 C CA . TYR B 1 534 ? 21.297 10.859 14.398 1 98.25 534 TYR B CA 1
ATOM 9209 C C . TYR B 1 534 ? 20.875 11.367 13.023 1 98.25 534 TYR B C 1
ATOM 9211 O O . TYR B 1 534 ? 20.328 10.617 12.211 1 98.25 534 TYR B O 1
ATOM 9219 N N . LEU B 1 535 ? 21.078 12.688 12.75 1 97.94 535 LEU B N 1
ATOM 9220 C CA . LEU B 1 535 ? 20.562 13.305 11.531 1 97.94 535 LEU B CA 1
ATOM 9221 C C . LEU B 1 535 ? 21.688 13.805 10.648 1 97.94 535 LEU B C 1
ATOM 9223 O O . LEU B 1 535 ? 22.703 14.312 11.141 1 97.94 535 LEU B O 1
ATOM 9227 N N . ASP B 1 536 ? 21.516 13.633 9.312 1 96.06 536 ASP B N 1
ATOM 9228 C CA . ASP B 1 536 ? 22.359 14.312 8.344 1 96.06 536 ASP B CA 1
ATOM 9229 C C . ASP B 1 536 ? 21.906 15.758 8.133 1 96.06 536 ASP B C 1
ATOM 9231 O O . ASP B 1 536 ? 20.984 16.016 7.355 1 96.06 536 ASP B O 1
ATOM 9235 N N . ASN B 1 537 ? 22.531 16.672 8.797 1 92.12 537 ASN B N 1
ATOM 9236 C CA . ASN B 1 537 ? 22.141 18.078 8.828 1 92.12 537 ASN B CA 1
ATOM 9237 C C . ASN B 1 537 ? 23.344 18.984 8.602 1 92.12 537 ASN B C 1
ATOM 9239 O O . ASN B 1 537 ? 23.672 19.812 9.453 1 92.12 537 ASN B O 1
ATOM 9243 N N . PRO B 1 538 ? 23.891 18.906 7.422 1 85.75 538 PRO B N 1
ATOM 9244 C CA . PRO B 1 538 ? 25.125 19.656 7.184 1 85.75 538 PRO B CA 1
ATOM 9245 C C . PRO B 1 538 ? 24.922 21.172 7.254 1 85.75 538 PRO B C 1
ATOM 9247 O O . PRO B 1 538 ? 25.859 21.906 7.586 1 85.75 538 PRO B O 1
ATOM 9250 N N . ASN B 1 539 ? 23.703 21.688 7.059 1 86.12 539 ASN B N 1
ATOM 9251 C CA . ASN B 1 539 ? 23.438 23.125 7.055 1 86.12 539 ASN B CA 1
ATOM 9252 C C . ASN B 1 539 ? 22.984 23.609 8.43 1 86.12 539 ASN B C 1
ATOM 9254 O O . ASN B 1 539 ? 22.672 24.797 8.602 1 86.12 539 ASN B O 1
ATOM 9258 N N . GLY B 1 540 ? 22.922 22.734 9.352 1 88.38 540 GLY B N 1
ATOM 9259 C CA . GLY B 1 540 ? 22.594 23.125 10.711 1 88.38 540 GLY B CA 1
ATOM 9260 C C . GLY B 1 540 ? 21.188 23.672 10.859 1 88.38 540 GLY B C 1
ATOM 9261 O O . GLY B 1 540 ? 20.969 24.656 11.57 1 88.38 540 GLY B O 1
ATOM 9262 N N . LEU B 1 541 ? 20.344 23.078 10.18 1 89.88 541 LEU B N 1
ATOM 9263 C CA . LEU B 1 541 ? 18.953 23.516 10.242 1 89.88 541 LEU B CA 1
ATOM 9264 C C . LEU B 1 541 ? 18.359 23.266 11.625 1 89.88 541 LEU B C 1
ATOM 9266 O O . LEU B 1 541 ? 18.656 22.25 12.258 1 89.88 541 LEU B O 1
ATOM 9270 N N . ASP B 1 542 ? 17.578 24.281 11.984 1 87.06 542 ASP B N 1
ATOM 9271 C CA . ASP B 1 542 ? 16.75 24.094 13.172 1 87.06 542 ASP B CA 1
ATOM 9272 C C . ASP B 1 542 ? 15.398 23.469 12.812 1 87.06 542 ASP B C 1
ATOM 9274 O O . ASP B 1 542 ? 14.875 23.703 11.727 1 87.06 542 ASP B O 1
ATOM 9278 N N . ALA B 1 543 ? 14.992 22.5 13.594 1 92.5 543 ALA B N 1
ATOM 9279 C CA . ALA B 1 543 ? 13.703 21.844 13.352 1 92.5 543 ALA B CA 1
ATOM 9280 C C . ALA B 1 543 ? 12.961 21.609 14.656 1 92.5 543 ALA B C 1
ATOM 9282 O O . ALA B 1 543 ? 12.695 20.453 15.023 1 92.5 543 ALA B O 1
ATOM 9283 N N . PRO B 1 544 ? 12.586 22.719 15.258 1 96.31 544 PRO B N 1
ATOM 9284 C CA . PRO B 1 544 ? 11.938 22.547 16.562 1 96.31 544 PRO B CA 1
ATOM 9285 C C . PRO B 1 544 ? 10.484 22.109 16.438 1 96.31 544 PRO B C 1
ATOM 9287 O O . PRO B 1 544 ? 9.867 21.719 17.438 1 96.31 544 PRO B O 1
ATOM 9290 N N . PHE B 1 545 ? 9.898 22.109 15.219 1 97.5 545 PHE B N 1
ATOM 9291 C CA . PHE B 1 545 ? 8.445 22.031 15.141 1 97.5 545 PHE B CA 1
ATOM 9292 C C . PHE B 1 545 ? 8.023 20.859 14.266 1 97.5 545 PHE B C 1
ATOM 9294 O O . PHE B 1 545 ? 6.887 20.797 13.789 1 97.5 545 PHE B O 1
ATOM 9301 N N . MET B 1 546 ? 8.914 19.875 13.898 1 97.81 546 MET B N 1
ATOM 9302 C CA . MET B 1 546 ? 8.641 18.719 13.055 1 97.81 546 MET B CA 1
ATOM 9303 C C . MET B 1 546 ? 8.141 19.156 11.68 1 97.81 546 MET B C 1
ATOM 9305 O O . MET B 1 546 ? 7.172 18.594 11.156 1 97.81 546 MET B O 1
ATOM 9309 N N . THR B 1 547 ? 8.789 20.156 11.094 1 97.69 547 THR B N 1
ATOM 9310 C CA . THR B 1 547 ? 8.312 20.688 9.82 1 97.69 547 THR B CA 1
ATOM 9311 C C . THR B 1 547 ? 9.297 20.375 8.703 1 97.69 547 THR B C 1
ATOM 9313 O O . THR B 1 547 ? 9.055 20.703 7.543 1 97.69 547 THR B O 1
ATOM 9316 N N . ILE B 1 548 ? 10.375 19.766 9.016 1 97.38 548 ILE B N 1
ATOM 9317 C CA . ILE B 1 548 ? 11.383 19.422 8.016 1 97.38 548 ILE B CA 1
ATOM 9318 C C . ILE B 1 548 ? 11.812 17.969 8.18 1 97.38 548 ILE B C 1
ATOM 9320 O O . ILE B 1 548 ? 12.016 17.5 9.305 1 97.38 548 ILE B O 1
ATOM 9324 N N . GLY B 1 549 ? 11.914 17.281 7.035 1 97.12 549 GLY B N 1
ATOM 9325 C CA . GLY B 1 549 ? 12.5 15.953 7.039 1 97.12 549 GLY B CA 1
ATOM 9326 C C . GLY B 1 549 ? 14.016 15.969 6.973 1 97.12 549 GLY B C 1
ATOM 9327 O O . GLY B 1 549 ? 14.609 16.953 6.547 1 97.12 549 GLY B O 1
ATOM 9328 N N . PHE B 1 550 ? 14.617 14.844 7.434 1 97.75 550 PHE B N 1
ATOM 9329 C CA . PHE B 1 550 ? 16.062 14.68 7.391 1 97.75 550 PHE B CA 1
ATOM 9330 C C . PHE B 1 550 ? 16.438 13.25 7.004 1 97.75 550 PHE B C 1
ATOM 9332 O O . PHE B 1 550 ? 15.742 12.297 7.379 1 97.75 550 PHE B O 1
ATOM 9339 N N . ALA B 1 551 ? 17.516 13.18 6.258 1 97.06 551 ALA B N 1
ATOM 9340 C CA . ALA B 1 551 ? 18.172 11.883 6.191 1 97.06 551 ALA B CA 1
ATOM 9341 C C . ALA B 1 551 ? 18.828 11.531 7.527 1 97.06 551 ALA B C 1
ATOM 9343 O O . ALA B 1 551 ? 19.062 12.406 8.359 1 97.06 551 ALA B O 1
ATOM 9344 N N . THR B 1 552 ? 19.031 10.234 7.738 1 97.81 552 THR B N 1
ATOM 9345 C CA . THR B 1 552 ? 19.594 9.812 9.016 1 97.81 552 THR B CA 1
ATOM 9346 C C . THR B 1 552 ? 21.016 9.258 8.828 1 97.81 552 THR B C 1
ATOM 9348 O O . THR B 1 552 ? 21.359 8.797 7.734 1 97.81 552 THR B O 1
ATOM 9351 N N . THR B 1 553 ? 21.797 9.344 9.875 1 97.56 553 THR B N 1
ATOM 9352 C CA . THR B 1 553 ? 23.109 8.695 9.914 1 97.56 553 THR B CA 1
ATOM 9353 C C . THR B 1 553 ? 22.969 7.203 10.203 1 97.56 553 THR B C 1
ATOM 9355 O O . THR B 1 553 ? 21.859 6.723 10.484 1 97.56 553 THR B O 1
ATOM 9358 N N . ALA B 1 554 ? 24.078 6.531 10.125 1 95.56 554 ALA B N 1
ATOM 9359 C CA . ALA B 1 554 ? 24.078 5.109 10.461 1 95.56 554 ALA B CA 1
ATOM 9360 C C . ALA B 1 554 ? 23.656 4.898 11.914 1 95.56 554 ALA B C 1
ATOM 9362 O O . ALA B 1 554 ? 22.875 3.992 12.219 1 95.56 554 ALA B O 1
ATOM 9363 N N . SER B 1 555 ? 24.141 5.75 12.727 1 96.94 555 SER B N 1
ATOM 9364 C CA . SER B 1 555 ? 23.781 5.688 14.141 1 96.94 555 SER B CA 1
ATOM 9365 C C . SER B 1 555 ? 22.297 5.969 14.336 1 96.94 555 SER B C 1
ATOM 9367 O O . SER B 1 555 ? 21.625 5.301 15.133 1 96.94 555 SER B O 1
ATOM 9369 N N . GLY B 1 556 ? 21.859 6.914 13.641 1 97.81 556 GLY B N 1
ATOM 9370 C CA . GLY B 1 556 ? 20.453 7.238 13.719 1 97.81 556 GLY B CA 1
ATOM 9371 C C . GLY B 1 556 ? 19.547 6.121 13.211 1 97.81 556 GLY B C 1
ATOM 9372 O O . GLY B 1 556 ? 18.516 5.824 13.82 1 97.81 556 GLY B O 1
ATOM 9373 N N . ALA B 1 557 ? 19.953 5.547 12.125 1 95.56 557 ALA B N 1
ATOM 9374 C CA . ALA B 1 557 ? 19.172 4.469 11.523 1 95.56 557 ALA B CA 1
ATOM 9375 C C . ALA B 1 557 ? 19.016 3.303 12.492 1 95.56 557 ALA B C 1
ATOM 9377 O O . ALA B 1 557 ? 17.969 2.635 12.5 1 95.56 557 ALA B O 1
ATOM 9378 N N . GLN B 1 558 ? 19.922 3.1 13.242 1 93.69 558 GLN B N 1
ATOM 9379 C CA . GLN B 1 558 ? 19.891 2.008 14.211 1 93.69 558 GLN B CA 1
ATOM 9380 C C . GLN B 1 558 ? 19.156 2.424 15.484 1 93.69 558 GLN B C 1
ATOM 9382 O O . GLN B 1 558 ? 18.203 1.768 15.898 1 93.69 558 GLN B O 1
ATOM 9387 N N . ALA B 1 559 ? 19.484 3.557 16.062 1 97.38 559 ALA B N 1
ATOM 9388 C CA . ALA B 1 559 ? 18.984 3.998 17.359 1 97.38 559 ALA B CA 1
ATOM 9389 C C . ALA B 1 559 ? 17.5 4.375 17.266 1 97.38 559 ALA B C 1
ATOM 9391 O O . ALA B 1 559 ? 16.766 4.242 18.25 1 97.38 559 ALA B O 1
ATOM 9392 N N . LEU B 1 560 ? 17.109 4.82 16.094 1 98.44 560 LEU B N 1
ATOM 9393 C CA . LEU B 1 560 ? 15.766 5.371 15.914 1 98.44 560 LEU B CA 1
ATOM 9394 C C . LEU B 1 560 ? 14.961 4.539 14.93 1 98.44 560 LEU B C 1
ATOM 9396 O O . LEU B 1 560 ? 14.07 5.062 14.258 1 98.44 560 LEU B O 1
ATOM 9400 N N . SER B 1 561 ? 15.25 3.291 14.844 1 96.19 561 SER B N 1
ATOM 9401 C CA . SER B 1 561 ? 14.719 2.42 13.797 1 96.19 561 SER B CA 1
ATOM 9402 C C . SER B 1 561 ? 13.195 2.369 13.836 1 96.19 561 SER B C 1
ATOM 9404 O O . SER B 1 561 ? 12.555 2.152 12.812 1 96.19 561 SER B O 1
ATOM 9406 N N . GLN B 1 562 ? 12.594 2.656 15.031 1 96.75 562 GLN B N 1
ATOM 9407 C CA . GLN B 1 562 ? 11.141 2.561 15.18 1 96.75 562 GLN B CA 1
ATOM 9408 C C . GLN B 1 562 ? 10.484 3.928 15.031 1 96.75 562 GLN B C 1
ATOM 9410 O O . GLN B 1 562 ? 9.258 4.039 15.086 1 96.75 562 GLN B O 1
ATOM 9415 N N . ALA B 1 563 ? 11.289 4.977 14.828 1 98.31 563 ALA B N 1
ATOM 9416 C CA . ALA B 1 563 ? 10.773 6.34 14.742 1 98.31 563 ALA B CA 1
ATOM 9417 C C . ALA B 1 563 ? 11.172 6.992 13.422 1 98.31 563 ALA B C 1
ATOM 9419 O O . ALA B 1 563 ? 11.266 8.219 13.328 1 98.31 563 ALA B O 1
ATOM 9420 N N . LEU B 1 564 ? 11.516 6.121 12.461 1 98.06 564 LEU B N 1
ATOM 9421 C CA . LEU B 1 564 ? 11.883 6.559 11.117 1 98.06 564 LEU B CA 1
ATOM 9422 C C . LEU B 1 564 ? 10.867 6.086 10.094 1 98.06 564 LEU B C 1
ATOM 9424 O O . LEU B 1 564 ? 10.039 5.215 10.383 1 98.06 564 LEU B O 1
ATOM 9428 N N . HIS B 1 565 ? 10.891 6.809 8.984 1 97.38 565 HIS B N 1
ATOM 9429 C CA . HIS B 1 565 ? 10.133 6.234 7.883 1 97.38 565 HIS B CA 1
ATOM 9430 C C . HIS B 1 565 ? 10.664 4.859 7.5 1 97.38 565 HIS B C 1
ATOM 9432 O O . HIS B 1 565 ? 11.859 4.707 7.23 1 97.38 565 HIS B O 1
ATOM 9438 N N . PRO B 1 566 ? 9.859 3.895 7.395 1 92.88 566 PRO B N 1
ATOM 9439 C CA . PRO B 1 566 ? 10.352 2.527 7.199 1 92.88 566 PRO B CA 1
ATOM 9440 C C . PRO B 1 566 ? 10.938 2.303 5.805 1 92.88 566 PRO B C 1
ATOM 9442 O O . PRO B 1 566 ? 11.836 1.475 5.637 1 92.88 566 PRO B O 1
ATOM 9445 N N . ALA B 1 567 ? 10.461 2.994 4.84 1 94.06 567 ALA B N 1
ATOM 9446 C CA . ALA B 1 567 ? 10.859 2.73 3.457 1 94.06 567 ALA B CA 1
ATOM 9447 C C . ALA B 1 567 ? 12.188 3.404 3.129 1 94.06 567 ALA B C 1
ATOM 9449 O O . ALA B 1 567 ? 13.031 2.828 2.438 1 94.06 567 ALA B O 1
ATOM 9450 N N . ASP B 1 568 ? 12.398 4.648 3.594 1 94.75 568 ASP B N 1
ATOM 9451 C CA . ASP B 1 568 ? 13.594 5.367 3.174 1 94.75 568 ASP B CA 1
ATOM 9452 C C . ASP B 1 568 ? 14.43 5.793 4.379 1 94.75 568 ASP B C 1
ATOM 9454 O O . ASP B 1 568 ? 15.445 6.48 4.227 1 94.75 568 ASP B O 1
ATOM 9458 N N . ARG B 1 569 ? 13.961 5.535 5.598 1 95.75 569 ARG B N 1
ATOM 9459 C CA . ARG B 1 569 ? 14.672 5.727 6.855 1 95.75 569 ARG B CA 1
ATOM 9460 C C . ARG B 1 569 ? 14.875 7.211 7.152 1 95.75 569 ARG B C 1
ATOM 9462 O O . ARG B 1 569 ? 15.789 7.582 7.887 1 95.75 569 ARG B O 1
ATOM 9469 N N . SER B 1 570 ? 14.102 8.023 6.527 1 97.56 570 SER B N 1
ATOM 9470 C CA . SER B 1 570 ? 14.125 9.445 6.867 1 97.56 570 SER B CA 1
ATOM 9471 C C . SER B 1 570 ? 13.391 9.711 8.172 1 97.56 570 SER B C 1
ATOM 9473 O O . SER B 1 570 ? 12.625 8.875 8.648 1 97.56 570 SER B O 1
ATOM 9475 N N . ALA B 1 571 ? 13.695 10.867 8.75 1 98.12 571 ALA B N 1
ATOM 9476 C CA . ALA B 1 571 ? 13.078 11.273 10.008 1 98.12 571 ALA B CA 1
ATOM 9477 C C . ALA B 1 571 ? 12.438 12.656 9.875 1 98.12 571 ALA B C 1
ATOM 9479 O O . ALA B 1 571 ? 12.938 13.516 9.141 1 98.12 571 ALA B O 1
ATOM 9480 N N . ARG B 1 572 ? 11.359 12.836 10.547 1 97.81 572 ARG B N 1
ATOM 9481 C CA . ARG B 1 572 ? 10.773 14.156 10.781 1 97.81 572 ARG B CA 1
ATOM 9482 C C . ARG B 1 572 ? 10.867 14.547 12.25 1 97.81 572 ARG B C 1
ATOM 9484 O O . ARG B 1 572 ? 9.883 14.477 12.984 1 97.81 572 ARG B O 1
ATOM 9491 N N . PRO B 1 573 ? 11.992 15.039 12.641 1 98.31 573 PRO B N 1
ATOM 9492 C CA . PRO B 1 573 ? 12.281 15.203 14.07 1 98.31 573 PRO B CA 1
ATOM 9493 C C . PRO B 1 573 ? 11.727 16.516 14.633 1 98.31 573 PRO B C 1
ATOM 9495 O O . PRO B 1 573 ? 11.555 17.484 13.891 1 98.31 573 PRO B O 1
ATOM 9498 N N . GLN B 1 574 ? 11.375 16.469 15.867 1 98.56 574 GLN B N 1
ATOM 9499 C CA . GLN B 1 574 ? 11.461 17.656 16.719 1 98.56 574 GLN B CA 1
ATOM 9500 C C . GLN B 1 574 ? 12.828 17.75 17.391 1 98.56 574 GLN B C 1
ATOM 9502 O O . GLN B 1 574 ? 13.18 16.906 18.219 1 98.56 574 GLN B O 1
ATOM 9507 N N . ILE B 1 575 ? 13.586 18.656 17.016 1 98.06 575 ILE B N 1
ATOM 9508 C CA . ILE B 1 575 ? 14.836 18.922 17.719 1 98.06 575 ILE B CA 1
ATOM 9509 C C . ILE B 1 575 ? 14.562 19.797 18.938 1 98.06 575 ILE B C 1
ATOM 9511 O O . ILE B 1 575 ? 14.234 20.984 18.797 1 98.06 575 ILE B O 1
ATOM 9515 N N . LEU B 1 576 ? 14.773 19.281 20.109 1 98.38 576 LEU B N 1
ATOM 9516 C CA . LEU B 1 576 ? 14.273 19.891 21.344 1 98.38 576 LEU B CA 1
ATOM 9517 C C . LEU B 1 576 ? 15.406 20.547 22.125 1 98.38 576 LEU B C 1
ATOM 9519 O O . LEU B 1 576 ? 16.328 19.875 22.578 1 98.38 576 LEU B O 1
ATOM 9523 N N . GLU B 1 577 ? 15.289 21.828 22.234 1 97.31 577 GLU B N 1
ATOM 9524 C CA . GLU B 1 577 ? 16.156 22.594 23.141 1 97.31 577 GLU B CA 1
ATOM 9525 C C . GLU B 1 577 ? 15.594 22.625 24.547 1 97.31 577 GLU B C 1
ATOM 9527 O O . GLU B 1 577 ? 14.383 22.656 24.734 1 97.31 577 GLU B O 1
ATOM 9532 N N . GLN B 1 578 ? 16.453 22.766 25.484 1 97.69 578 GLN B N 1
ATOM 9533 C CA . GLN B 1 578 ? 16.031 22.766 26.891 1 97.69 578 GLN B CA 1
ATOM 9534 C C . GLN B 1 578 ? 15.109 23.938 27.188 1 97.69 578 GLN B C 1
ATOM 9536 O O . GLN B 1 578 ? 14.117 23.781 27.891 1 97.69 578 GLN B O 1
ATOM 9541 N N . GLN B 1 579 ? 15.406 25.031 26.672 1 96.69 579 GLN B N 1
ATOM 9542 C CA . GLN B 1 579 ? 14.664 26.25 26.969 1 96.69 579 GLN B CA 1
ATOM 9543 C C . GLN B 1 579 ? 13.234 26.172 26.422 1 96.69 579 GLN B C 1
ATOM 9545 O O . GLN B 1 579 ? 12.32 26.781 26.984 1 96.69 579 GLN B O 1
ATOM 9550 N N . ALA B 1 580 ? 12.977 25.453 25.359 1 96.75 580 ALA B N 1
ATOM 9551 C CA . ALA B 1 580 ? 11.664 25.391 24.719 1 96.75 580 ALA B CA 1
ATOM 9552 C C . ALA B 1 580 ? 10.688 24.609 25.594 1 96.75 580 ALA B C 1
ATOM 9554 O O . ALA B 1 580 ? 9.5 24.938 25.656 1 96.75 580 ALA B O 1
ATOM 9555 N N . ASN B 1 581 ? 11.148 23.531 26.219 1 98.12 581 ASN B N 1
ATOM 9556 C CA . ASN B 1 581 ? 10.344 22.672 27.078 1 98.12 581 ASN B CA 1
ATOM 9557 C C . ASN B 1 581 ? 11.211 21.922 28.094 1 98.12 581 ASN B C 1
ATOM 9559 O O . ASN B 1 581 ? 11.539 20.75 27.891 1 98.12 581 ASN B O 1
ATOM 9563 N N . PRO B 1 582 ? 11.484 22.578 29.188 1 97.88 582 PRO B N 1
ATOM 9564 C CA . PRO B 1 582 ? 12.43 22.031 30.172 1 97.88 582 PRO B CA 1
ATOM 9565 C C . PRO B 1 582 ? 11.977 20.688 30.734 1 97.88 582 PRO B C 1
ATOM 9567 O O . PRO B 1 582 ? 12.797 19.781 30.906 1 97.88 582 PRO B O 1
ATOM 9570 N N . ALA B 1 583 ? 10.727 20.531 30.984 1 97.31 583 ALA B N 1
ATOM 9571 C CA . ALA B 1 583 ? 10.219 19.297 31.578 1 97.31 583 ALA B CA 1
ATOM 9572 C C . ALA B 1 583 ? 10.359 18.125 30.609 1 97.31 583 ALA B C 1
ATOM 9574 O O . ALA B 1 583 ? 10.75 17.016 31.016 1 97.31 583 ALA B O 1
ATOM 9575 N N . TYR B 1 584 ? 10.023 18.297 29.359 1 98.38 584 TYR B N 1
ATOM 9576 C CA . TYR B 1 584 ? 10.148 17.25 28.359 1 98.38 584 TYR B CA 1
ATOM 9577 C C . TYR B 1 584 ? 11.617 16.922 28.094 1 98.38 584 TYR B C 1
ATOM 9579 O O . TYR B 1 584 ? 11.977 15.75 27.922 1 98.38 584 TYR B O 1
ATOM 9587 N N . HIS B 1 585 ? 12.414 17.984 28.062 1 98.62 585 HIS B N 1
ATOM 9588 C CA . HIS B 1 585 ? 13.852 17.812 27.906 1 98.62 585 HIS B CA 1
ATOM 9589 C C . HIS B 1 585 ? 14.43 16.938 29.016 1 98.62 585 HIS B C 1
ATOM 9591 O O . HIS B 1 585 ? 15.266 16.078 28.766 1 98.62 585 HIS B O 1
ATOM 9597 N N . ALA B 1 586 ? 13.953 17.188 30.188 1 98.56 586 ALA B N 1
ATOM 9598 C CA . ALA B 1 586 ? 14.414 16.422 31.344 1 98.56 586 ALA B CA 1
ATOM 9599 C C . ALA B 1 586 ? 14.094 14.938 31.188 1 98.56 586 ALA B C 1
ATOM 9601 O O . ALA B 1 586 ? 14.898 14.078 31.562 1 98.56 586 ALA B O 1
ATOM 9602 N N . LEU B 1 587 ? 12.961 14.68 30.641 1 98.69 587 LEU B N 1
ATOM 9603 C CA . LEU B 1 587 ? 12.586 13.281 30.422 1 98.69 587 LEU B CA 1
ATOM 9604 C C . LEU B 1 587 ? 13.523 12.617 29.422 1 98.69 587 LEU B C 1
ATOM 9606 O O . LEU B 1 587 ? 14 11.5 29.656 1 98.69 587 LEU B O 1
ATOM 9610 N N . LEU B 1 588 ? 13.781 13.25 28.281 1 98.81 588 LEU B N 1
ATOM 9611 C CA . LEU B 1 588 ? 14.672 12.695 27.266 1 98.81 588 LEU B CA 1
ATOM 9612 C C . LEU B 1 588 ? 16.078 12.5 27.828 1 98.81 588 LEU B C 1
ATOM 9614 O O . LEU B 1 588 ? 16.75 11.523 27.5 1 98.81 588 LEU B O 1
ATOM 9618 N N . THR B 1 589 ? 16.453 13.445 28.672 1 98.75 589 THR B N 1
ATOM 9619 C CA . THR B 1 589 ? 17.766 13.359 29.281 1 98.75 589 THR B CA 1
ATOM 9620 C C . THR B 1 589 ? 17.844 12.148 30.203 1 98.75 589 THR B C 1
ATOM 9622 O O . THR B 1 589 ? 18.844 11.406 30.188 1 98.75 589 THR B O 1
ATOM 9625 N N . ALA B 1 590 ? 16.859 11.953 31 1 98.81 590 ALA B N 1
ATOM 9626 C CA . ALA B 1 590 ? 16.797 10.781 31.875 1 98.81 590 ALA B CA 1
ATOM 9627 C C . ALA B 1 590 ? 16.781 9.492 31.062 1 98.81 590 ALA B C 1
ATOM 9629 O O . ALA B 1 590 ? 17.438 8.508 31.438 1 98.81 590 ALA B O 1
ATOM 9630 N N . PHE B 1 591 ? 16.078 9.461 30.016 1 98.75 591 PHE B N 1
ATOM 9631 C CA . PHE B 1 591 ? 16.031 8.289 29.141 1 98.75 591 PHE B CA 1
ATOM 9632 C C . PHE B 1 591 ? 17.406 8.008 28.547 1 98.75 591 PHE B C 1
ATOM 9634 O O . PHE B 1 591 ? 17.828 6.852 28.5 1 98.75 591 PHE B O 1
ATOM 9641 N N . ARG B 1 592 ? 18.016 9.031 28.062 1 98.75 592 ARG B N 1
ATOM 9642 C CA . ARG B 1 592 ? 19.359 8.891 27.5 1 98.75 592 ARG B CA 1
ATOM 9643 C C . ARG B 1 592 ? 20.328 8.312 28.516 1 98.75 592 ARG B C 1
ATOM 9645 O O . ARG B 1 592 ? 21.172 7.477 28.188 1 98.75 592 ARG B O 1
ATOM 9652 N N . ALA B 1 593 ? 20.203 8.781 29.672 1 98.38 593 ALA B N 1
ATOM 9653 C CA . ALA B 1 593 ? 21.094 8.297 30.734 1 98.38 593 ALA B CA 1
ATOM 9654 C C . ALA B 1 593 ? 20.938 6.789 30.922 1 98.38 593 ALA B C 1
ATOM 9656 O O . ALA B 1 593 ? 21.922 6.098 31.25 1 98.38 593 ALA B O 1
ATOM 9657 N N . ARG B 1 594 ? 19.812 6.289 30.688 1 97.94 594 ARG B N 1
ATOM 9658 C CA . ARG B 1 594 ? 19.516 4.879 30.906 1 97.94 594 ARG B CA 1
ATOM 9659 C C . ARG B 1 594 ? 19.828 4.047 29.672 1 97.94 594 ARG B C 1
ATOM 9661 O O . ARG B 1 594 ? 20.234 2.889 29.781 1 97.94 594 ARG B O 1
ATOM 9668 N N . THR B 1 595 ? 19.688 4.539 28.438 1 98.12 595 THR B N 1
ATOM 9669 C CA . THR B 1 595 ? 19.703 3.715 27.234 1 98.12 595 THR B CA 1
ATOM 9670 C C . THR B 1 595 ? 20.859 4.117 26.328 1 98.12 595 THR B C 1
ATOM 9672 O O . THR B 1 595 ? 21.219 3.377 25.406 1 98.12 595 THR B O 1
ATOM 9675 N N . GLY B 1 596 ? 21.328 5.305 26.531 1 98.25 596 GLY B N 1
ATOM 9676 C CA . GLY B 1 596 ? 22.312 5.855 25.609 1 98.25 596 GLY B CA 1
ATOM 9677 C C . GLY B 1 596 ? 21.688 6.551 24.422 1 98.25 596 GLY B C 1
ATOM 9678 O O . GLY B 1 596 ? 22.406 7.117 23.578 1 98.25 596 GLY B O 1
ATOM 9679 N N . ILE B 1 597 ? 20.406 6.594 24.312 1 98.69 597 ILE B N 1
ATOM 9680 C CA . ILE B 1 597 ? 19.719 7.152 23.156 1 98.69 597 ILE B CA 1
ATOM 9681 C C . ILE B 1 597 ? 19.078 8.492 23.531 1 98.69 597 ILE B C 1
ATOM 9683 O O . ILE B 1 597 ? 18.234 8.555 24.438 1 98.69 597 ILE B O 1
ATOM 9687 N N . GLY B 1 598 ? 19.5 9.609 22.953 1 98.75 598 GLY B N 1
ATOM 9688 C CA . GLY B 1 598 ? 19 10.938 23.219 1 98.75 598 GLY B CA 1
ATOM 9689 C C . GLY B 1 598 ? 17.781 11.297 22.391 1 98.75 598 GLY B C 1
ATOM 9690 O O . GLY B 1 598 ? 17.734 12.367 21.781 1 98.75 598 GLY B O 1
ATOM 9691 N N . ALA B 1 599 ? 16.844 10.359 22.312 1 98.88 599 ALA B N 1
ATOM 9692 C CA . ALA B 1 599 ? 15.625 10.555 21.516 1 98.88 599 ALA B CA 1
ATOM 9693 C C . ALA B 1 599 ? 14.492 9.672 22.031 1 98.88 599 ALA B C 1
ATOM 9695 O O . ALA B 1 599 ? 14.734 8.68 22.719 1 98.88 599 ALA B O 1
ATOM 9696 N N . LEU B 1 600 ? 13.273 10.047 21.734 1 98.88 600 LEU B N 1
ATOM 9697 C CA . LEU B 1 600 ? 12.078 9.242 21.984 1 98.88 600 LEU B CA 1
ATOM 9698 C C . LEU B 1 600 ? 11.18 9.219 20.766 1 98.88 600 LEU B C 1
ATOM 9700 O O . LEU B 1 600 ? 11.188 10.156 19.953 1 98.88 600 LEU B O 1
ATOM 9704 N N . LEU B 1 601 ? 10.477 8.086 20.547 1 98.69 601 LEU B N 1
ATOM 9705 C CA . LEU B 1 601 ? 9.375 8.062 19.594 1 98.69 601 LEU B CA 1
ATOM 9706 C C . LEU B 1 601 ? 8.195 8.891 20.094 1 98.69 601 LEU B C 1
ATOM 9708 O O . LEU B 1 601 ? 7.816 8.789 21.266 1 98.69 601 LEU B O 1
ATOM 9712 N N . ASN B 1 602 ? 7.719 9.75 19.234 1 98.38 602 ASN B N 1
ATOM 9713 C CA . ASN B 1 602 ? 6.652 10.68 19.578 1 98.38 602 ASN B CA 1
ATOM 9714 C C . ASN B 1 602 ? 5.52 10.641 18.547 1 98.38 602 ASN B C 1
ATOM 9716 O O . ASN B 1 602 ? 5.762 10.719 17.344 1 98.38 602 ASN B O 1
ATOM 9720 N N . THR B 1 603 ? 4.301 10.469 19.031 1 97.38 603 THR B N 1
ATOM 9721 C CA . THR B 1 603 ? 3.119 10.586 18.188 1 97.38 603 THR B CA 1
ATOM 9722 C C . THR B 1 603 ? 1.961 11.211 18.969 1 97.38 603 THR B C 1
ATOM 9724 O O . THR B 1 603 ? 2.062 11.43 20.172 1 97.38 603 THR B O 1
ATOM 9727 N N . SER B 1 604 ? 0.979 11.656 18.266 1 97.06 604 SER B N 1
ATOM 9728 C CA . SER B 1 604 ? -0.132 12.383 18.859 1 97.06 604 SER B CA 1
ATOM 9729 C C . SER B 1 604 ? -0.917 11.492 19.828 1 97.06 604 SER B C 1
ATOM 9731 O O . SER B 1 604 ? -1.132 10.305 19.547 1 97.06 604 SER B O 1
ATOM 9733 N N . PHE B 1 605 ? -1.316 12 20.953 1 97.75 605 PHE B N 1
ATOM 9734 C CA . PHE B 1 605 ? -2.119 11.305 21.953 1 97.75 605 PHE B CA 1
ATOM 9735 C C . PHE B 1 605 ? -3.607 11.492 21.688 1 97.75 605 PHE B C 1
ATOM 9737 O O . PHE B 1 605 ? -4.219 12.445 22.172 1 97.75 605 PHE B O 1
ATOM 9744 N N . ASN B 1 606 ? -4.145 10.633 20.906 1 95.81 606 ASN B N 1
ATOM 9745 C CA . ASN B 1 606 ? -5.547 10.68 20.516 1 95.81 606 ASN B CA 1
ATOM 9746 C C . ASN B 1 606 ? -6.027 9.336 19.984 1 95.81 606 ASN B C 1
ATOM 9748 O O . ASN B 1 606 ? -5.219 8.492 19.578 1 95.81 606 ASN B O 1
ATOM 9752 N N . LEU B 1 607 ? -7.312 9.164 20.062 1 91.75 607 LEU B N 1
ATOM 9753 C CA . LEU B 1 607 ? -7.949 8.07 19.344 1 91.75 607 LEU B CA 1
ATOM 9754 C C . LEU B 1 607 ? -8.133 8.438 17.875 1 91.75 607 LEU B C 1
ATOM 9756 O O . LEU B 1 607 ? -8.266 9.617 17.531 1 91.75 607 LEU B O 1
ATOM 9760 N N . HIS B 1 608 ? -8.133 7.441 17.062 1 83.56 608 HIS B N 1
ATOM 9761 C CA . HIS B 1 608 ? -8.352 7.684 15.633 1 83.56 608 HIS B CA 1
ATOM 9762 C C . HIS B 1 608 ? -9.641 8.469 15.398 1 83.56 608 HIS B C 1
ATOM 9764 O O . HIS B 1 608 ? -10.688 8.133 15.953 1 83.56 608 HIS B O 1
ATOM 9770 N N . GLY B 1 609 ? -9.508 9.562 14.664 1 83.12 609 GLY B N 1
ATOM 9771 C CA . GLY B 1 609 ? -10.672 10.359 14.32 1 83.12 609 GLY B CA 1
ATOM 9772 C C . GLY B 1 609 ? -10.961 11.453 15.336 1 83.12 609 GLY B C 1
ATOM 9773 O O . GLY B 1 609 ? -11.789 12.328 15.086 1 83.12 609 GLY B O 1
ATOM 9774 N N . GLU B 1 610 ? -10.227 11.461 16.406 1 91.81 610 GLU B N 1
ATOM 9775 C CA . GLU B 1 610 ? -10.422 12.477 17.438 1 91.81 610 GLU B CA 1
ATOM 9776 C C . GLU B 1 610 ? -9.25 13.453 17.484 1 91.81 610 GLU B C 1
ATOM 9778 O O . GLU B 1 610 ? -8.156 13.133 17.031 1 91.81 610 GLU B O 1
ATOM 9783 N N . PRO B 1 611 ? -9.562 14.656 17.984 1 95.19 611 PRO B N 1
ATOM 9784 C CA . PRO B 1 611 ? -8.438 15.578 18.188 1 95.19 611 PRO B CA 1
ATOM 9785 C C . PRO B 1 611 ? -7.477 15.094 19.281 1 95.19 611 PRO B C 1
ATOM 9787 O O . PRO B 1 611 ? -7.832 14.242 20.094 1 95.19 611 PRO B O 1
ATOM 9790 N N . ILE B 1 612 ? -6.316 15.57 19.281 1 97 612 ILE B N 1
ATOM 9791 C CA . ILE B 1 612 ? -5.348 15.336 20.344 1 97 612 ILE B CA 1
ATOM 9792 C C . ILE B 1 612 ? -5.973 15.688 21.688 1 97 612 ILE B C 1
ATOM 9794 O O . ILE B 1 612 ? -6.699 16.672 21.812 1 97 612 ILE B O 1
ATOM 9798 N N . VAL B 1 613 ? -5.676 14.969 22.703 1 97.81 613 VAL B N 1
ATOM 9799 C CA . VAL B 1 613 ? -6.23 15.219 24.031 1 97.81 613 VAL B CA 1
ATOM 9800 C C . VAL B 1 613 ? -5.809 16.594 24.516 1 97.81 613 VAL B C 1
ATOM 9802 O O . VAL B 1 613 ? -4.754 17.109 24.125 1 97.81 613 VAL B O 1
ATOM 9805 N N . SER B 1 614 ? -6.684 17.188 25.297 1 97.81 614 SER B N 1
ATOM 9806 C CA . SER B 1 614 ? -6.359 18.484 25.875 1 97.81 614 SER B CA 1
ATOM 9807 C C . SER B 1 614 ? -6.285 18.406 27.391 1 97.81 614 SER B C 1
ATOM 9809 O O . SER B 1 614 ? -5.238 18.672 27.984 1 97.81 614 SER B O 1
ATOM 9811 N N . SER B 1 615 ? -7.266 17.875 28.062 1 97.81 615 SER B N 1
ATOM 9812 C CA . SER B 1 615 ? -7.395 17.859 29.516 1 97.81 615 SER B CA 1
ATOM 9813 C C . SER B 1 615 ? -7 16.5 30.094 1 97.81 615 SER B C 1
ATOM 9815 O O . SER B 1 615 ? -6.93 15.516 29.359 1 97.81 615 SER B O 1
ATOM 9817 N N . PRO B 1 616 ? -6.773 16.531 31.391 1 97.94 616 PRO B N 1
ATOM 9818 C CA . PRO B 1 616 ? -6.559 15.234 32.031 1 97.94 616 PRO B CA 1
ATOM 9819 C C . PRO B 1 616 ? -7.734 14.281 31.859 1 97.94 616 PRO B C 1
ATOM 9821 O O . PRO B 1 616 ? -7.539 13.07 31.734 1 97.94 616 PRO B O 1
ATOM 9824 N N . ALA B 1 617 ? -8.898 14.844 31.875 1 97.62 617 ALA B N 1
ATOM 9825 C CA . ALA B 1 617 ? -10.078 14.008 31.656 1 97.62 617 ALA B CA 1
ATOM 9826 C C . ALA B 1 617 ? -10.047 13.359 30.281 1 97.62 617 ALA B C 1
ATOM 9828 O O . ALA B 1 617 ? -10.383 12.18 30.141 1 97.62 617 ALA B O 1
ATOM 9829 N N . ASP B 1 618 ? -9.664 14.117 29.281 1 97.69 618 ASP B N 1
ATOM 9830 C CA . ASP B 1 618 ? -9.508 13.562 27.938 1 97.69 618 ASP B CA 1
ATOM 9831 C C . ASP B 1 618 ? -8.477 12.438 27.922 1 97.69 618 ASP B C 1
ATOM 9833 O O . ASP B 1 618 ? -8.703 11.391 27.312 1 97.69 618 ASP B O 1
ATOM 9837 N N . ALA B 1 619 ? -7.371 12.695 28.547 1 98.19 619 ALA B N 1
ATOM 9838 C CA . ALA B 1 619 ? -6.254 11.758 28.562 1 98.19 619 ALA B CA 1
ATOM 9839 C C . ALA B 1 619 ? -6.652 10.445 29.234 1 98.19 619 ALA B C 1
ATOM 9841 O O . ALA B 1 619 ? -6.352 9.367 28.719 1 98.19 619 ALA B O 1
ATOM 9842 N N . LEU B 1 620 ? -7.301 10.578 30.312 1 97.94 620 LEU B N 1
ATOM 9843 C CA . LEU B 1 620 ? -7.715 9.391 31.062 1 97.94 620 LEU B CA 1
ATOM 9844 C C . LEU B 1 620 ? -8.766 8.602 30.297 1 97.94 620 LEU B C 1
ATOM 9846 O O . LEU B 1 620 ? -8.781 7.371 30.328 1 97.94 620 LEU B O 1
ATOM 9850 N N . ARG B 1 621 ? -9.648 9.297 29.641 1 96.69 621 ARG B N 1
ATOM 9851 C CA . ARG B 1 621 ? -10.633 8.617 28.812 1 96.69 621 ARG B CA 1
ATOM 9852 C C . ARG B 1 621 ? -9.961 7.805 27.719 1 96.69 621 ARG B C 1
ATOM 9854 O O . ARG B 1 621 ? -10.281 6.633 27.516 1 96.69 621 ARG B O 1
ATOM 9861 N N . VAL B 1 622 ? -9 8.438 27.016 1 96.88 622 VAL B N 1
ATOM 9862 C CA . VAL B 1 622 ? -8.297 7.754 25.938 1 96.88 622 VAL B CA 1
ATOM 9863 C C . VAL B 1 622 ? -7.5 6.582 26.5 1 96.88 622 VAL B C 1
ATOM 9865 O O . VAL B 1 622 ? -7.473 5.496 25.922 1 96.88 622 VAL B O 1
ATOM 9868 N N . PHE B 1 623 ? -6.91 6.797 27.656 1 96.94 623 PHE B N 1
ATOM 9869 C CA . PHE B 1 623 ? -6.137 5.75 28.312 1 96.94 623 PHE B CA 1
ATOM 9870 C C . PHE B 1 623 ? -7.016 4.543 28.625 1 96.94 623 PHE B C 1
ATOM 9872 O O . PHE B 1 623 ? -6.629 3.404 28.375 1 96.94 623 PHE B O 1
ATOM 9879 N N . ARG B 1 624 ? -8.141 4.812 29.078 1 95.25 624 ARG B N 1
ATOM 9880 C CA . ARG B 1 624 ? -9.078 3.752 29.453 1 95.25 624 ARG B CA 1
ATOM 9881 C C . ARG B 1 624 ? -9.555 2.986 28.219 1 95.25 624 ARG B C 1
ATOM 9883 O O . ARG B 1 624 ? -9.758 1.772 28.281 1 95.25 624 ARG B O 1
ATOM 9890 N N . LEU B 1 625 ? -9.719 3.688 27.156 1 94.31 625 LEU B N 1
ATOM 9891 C CA . LEU B 1 625 ? -10.289 3.1 25.938 1 94.31 625 LEU B CA 1
ATOM 9892 C C . LEU B 1 625 ? -9.219 2.391 25.125 1 94.31 625 LEU B C 1
ATOM 9894 O O . LEU B 1 625 ? -9.523 1.749 24.109 1 94.31 625 LEU B O 1
ATOM 9898 N N . THR B 1 626 ? -8.016 2.461 25.484 1 94.88 626 THR B N 1
ATOM 9899 C CA . THR B 1 626 ? -6.902 1.865 24.75 1 94.88 626 THR B CA 1
ATOM 9900 C C . THR B 1 626 ? -6.133 0.889 25.641 1 94.88 626 THR B C 1
ATOM 9902 O O . THR B 1 626 ? -6.562 0.581 26.75 1 94.88 626 THR B O 1
ATOM 9905 N N . GLU B 1 627 ? -5.031 0.399 25.125 1 94.69 627 GLU B N 1
ATOM 9906 C CA . GLU B 1 627 ? -4.227 -0.563 25.875 1 94.69 627 GLU B CA 1
ATOM 9907 C C . GLU B 1 627 ? -2.859 0.014 26.219 1 94.69 627 GLU B C 1
ATOM 9909 O O . GLU B 1 627 ? -1.889 -0.729 26.375 1 94.69 627 GLU B O 1
ATOM 9914 N N . LEU B 1 628 ? -2.811 1.369 26.266 1 96.31 628 LEU B N 1
ATOM 9915 C CA . LEU B 1 628 ? -1.562 2.004 26.672 1 96.31 628 LEU B CA 1
ATOM 9916 C C . LEU B 1 628 ? -1.096 1.465 28.016 1 96.31 628 LEU B C 1
ATOM 9918 O O . LEU B 1 628 ? -1.915 1.168 28.891 1 96.31 628 LEU B O 1
ATOM 9922 N N . ASP B 1 629 ? 0.187 1.417 28.172 1 97.56 629 ASP B N 1
ATOM 9923 C CA . ASP B 1 629 ? 0.75 0.87 29.406 1 97.56 629 ASP B CA 1
ATOM 9924 C C . ASP B 1 629 ? 0.567 1.84 30.562 1 97.56 629 ASP B C 1
ATOM 9926 O O . ASP B 1 629 ? 0.366 1.416 31.703 1 97.56 629 ASP B O 1
ATOM 9930 N N . ALA B 1 630 ? 0.698 3.09 30.297 1 98.31 630 ALA B N 1
ATOM 9931 C CA . ALA B 1 630 ? 0.609 4.102 31.344 1 98.31 630 ALA B CA 1
ATOM 9932 C C . ALA B 1 630 ? 0.218 5.457 30.766 1 98.31 630 ALA B C 1
ATOM 9934 O O . ALA B 1 630 ? 0.306 5.672 29.562 1 98.31 630 ALA B O 1
ATOM 9935 N N . VAL B 1 631 ? -0.264 6.316 31.641 1 98.38 631 VAL B N 1
ATOM 9936 C CA . VAL B 1 631 ? -0.528 7.711 31.297 1 98.38 631 VAL B CA 1
ATOM 9937 C C . VAL B 1 631 ? 0.003 8.625 32.406 1 98.38 631 VAL B C 1
ATOM 9939 O O . VAL B 1 631 ? -0.133 8.32 33.594 1 98.38 631 VAL B O 1
ATOM 9942 N N . TRP B 1 632 ? 0.759 9.625 31.984 1 98.62 632 TRP B N 1
ATOM 9943 C CA . TRP B 1 632 ? 1.371 10.609 32.875 1 98.62 632 TRP B CA 1
ATOM 9944 C C . TRP B 1 632 ? 0.651 11.945 32.781 1 98.62 632 TRP B C 1
ATOM 9946 O O . TRP B 1 632 ? 0.732 12.633 31.75 1 98.62 632 TRP B O 1
ATOM 9956 N N . ILE B 1 633 ? -0.115 12.336 33.812 1 98.31 633 ILE B N 1
ATOM 9957 C CA . ILE B 1 633 ? -0.823 13.609 33.906 1 98.31 633 ILE B CA 1
ATOM 9958 C C . ILE B 1 633 ? -0.285 14.414 35.062 1 98.31 633 ILE B C 1
ATOM 9960 O O . ILE B 1 633 ? 0.562 13.93 35.844 1 98.31 633 ILE B O 1
ATOM 9964 N N . GLU B 1 634 ? -0.726 15.617 35.219 1 97.62 634 GLU B N 1
ATOM 9965 C CA . GLU B 1 634 ? -0.184 16.531 36.219 1 97.62 634 GLU B CA 1
ATOM 9966 C C . GLU B 1 634 ? -0.2 15.883 37.594 1 97.62 634 GLU B C 1
ATOM 9968 O O . GLU B 1 634 ? -1.268 15.602 38.156 1 97.62 634 GLU B O 1
ATOM 9973 N N . GLY B 1 635 ? 0.963 15.562 38.094 1 97.31 635 GLY B N 1
ATOM 9974 C CA . GLY B 1 635 ? 1.126 15.094 39.469 1 97.31 635 GLY B CA 1
ATOM 9975 C C . GLY B 1 635 ? 0.877 13.609 39.625 1 97.31 635 GLY B C 1
ATOM 9976 O O . GLY B 1 635 ? 1.03 13.055 40.719 1 97.31 635 GLY B O 1
ATOM 9977 N N . HIS B 1 636 ? 0.542 12.93 38.469 1 97.94 636 HIS B N 1
ATOM 9978 C CA . HIS B 1 636 ? 0.116 11.547 38.656 1 97.94 636 HIS B CA 1
ATOM 9979 C C . HIS B 1 636 ? 0.583 10.68 37.469 1 97.94 636 HIS B C 1
ATOM 9981 O O . HIS B 1 636 ? 0.594 11.133 36.344 1 97.94 636 HIS B O 1
ATOM 9987 N N . LEU B 1 637 ? 0.991 9.508 37.812 1 98.31 637 LEU B N 1
ATOM 9988 C CA . LEU B 1 637 ? 1.208 8.438 36.844 1 98.31 637 LEU B CA 1
ATOM 9989 C C . LEU B 1 637 ? 0.217 7.297 37.062 1 98.31 637 LEU B C 1
ATOM 9991 O O . LEU B 1 637 ? 0.097 6.777 38.156 1 98.31 637 LEU B O 1
ATOM 9995 N N . VAL B 1 638 ? -0.519 6.973 36.062 1 98.25 638 VAL B N 1
ATOM 9996 C CA . VAL B 1 638 ? -1.464 5.863 36.125 1 98.25 638 VAL B CA 1
ATOM 9997 C C . VAL B 1 638 ? -0.963 4.715 35.25 1 98.25 638 VAL B C 1
ATOM 9999 O O . VAL B 1 638 ? -0.708 4.895 34.062 1 98.25 638 VAL B O 1
ATOM 10002 N N . ARG B 1 639 ? -0.832 3.535 35.781 1 97.56 639 ARG B N 1
ATOM 10003 C CA . ARG B 1 639 ? -0.33 2.369 35.062 1 97.56 639 ARG B CA 1
ATOM 10004 C C . ARG B 1 639 ? -1.379 1.263 35 1 97.56 639 ARG B C 1
ATOM 10006 O O . ARG B 1 639 ? -2.094 1.034 35.969 1 97.56 639 ARG B O 1
ATOM 10013 N N . ARG B 1 640 ? -1.392 0.634 33.875 1 95.19 640 ARG B N 1
ATOM 10014 C CA . ARG B 1 640 ? -2.264 -0.528 33.75 1 95.19 640 ARG B CA 1
ATOM 10015 C C . ARG B 1 640 ? -1.678 -1.736 34.469 1 95.19 640 ARG B C 1
ATOM 10017 O O . ARG B 1 640 ? -0.492 -2.039 34.312 1 95.19 640 ARG B O 1
ATOM 10024 N N . LYS B 1 641 ? -2.514 -2.416 35.25 1 89.44 641 LYS B N 1
ATOM 10025 C CA . LYS B 1 641 ? -2.059 -3.613 35.938 1 89.44 641 LYS B CA 1
ATOM 10026 C C . LYS B 1 641 ? -1.884 -4.781 34.969 1 89.44 641 LYS B C 1
ATOM 10028 O O . LYS B 1 641 ? -2.609 -4.891 33.969 1 89.44 641 LYS B O 1
ATOM 10033 N N . ARG B 1 642 ? -0.815 -5.555 35.188 1 74.5 642 ARG B N 1
ATOM 10034 C CA . ARG B 1 642 ? -0.574 -6.746 34.406 1 74.5 642 ARG B CA 1
ATOM 10035 C C . ARG B 1 642 ? -1.695 -7.766 34.562 1 74.5 642 ARG B C 1
ATOM 10037 O O . ARG B 1 642 ? -2.162 -7.992 35.688 1 74.5 642 ARG B O 1
ATOM 10044 N N . GLY B 1 643 ? -2.344 -8.336 33.594 1 66 643 GLY B N 1
ATOM 10045 C CA . GLY B 1 643 ? -3.383 -9.352 33.688 1 66 643 GLY B CA 1
ATOM 10046 C C . GLY B 1 643 ? -4.781 -8.766 33.781 1 66 643 GLY B C 1
ATOM 10047 O O . GLY B 1 643 ? -5.766 -9.5 33.812 1 66 643 GLY B O 1
ATOM 10048 N N . ALA B 1 644 ? -4.973 -7.555 33.969 1 49.47 644 ALA B N 1
ATOM 10049 C CA . ALA B 1 644 ? -6.312 -6.973 34.031 1 49.47 644 ALA B CA 1
ATOM 10050 C C . ALA B 1 644 ? -6.875 -6.777 32.625 1 49.47 644 ALA B C 1
ATOM 10052 O O . ALA B 1 644 ? -6.125 -6.5 31.672 1 49.47 644 ALA B O 1
#

pLDDT: mean 90.69, std 16.65, range [15.48, 98.88]

Radius of gyration: 36.53 Å; Cα contacts (8 Å, |Δi|>4): 2767; chains: 2; bounding box: 85×109×127 Å

Organism: Magnetospirillum gryphiswaldense (strain DSM 6361 / JCM 21280 / NBRC 15271 / MSR-1) (NCBI:txid431944)

Secondary structure (DSSP, 8-state):
----------------------------------TT--EEEEEE-STT-EEEEEETTEEEEEEETHHHH--TT--S--HHHHHHHHHHHT--GGG--EEEEE-S---HHHHHHHHHTHHHH--HHHHHHHIIIIIIIIIIS----SS-HHHHTTGGGGS-TT--S--TT--TTS-HHHHHHHHHHHHHHHHHHHH---GGGEEEE-HHHHHHHHHHHSSS--STTEEEEEE-S--SS-SEEEEEEETTEEEEEEEES---HHHHHHHHHHHTT--TTTSHHHHHHHGGG--HHHHHHHHHHHHTTEEEETTTTEEEESS--S-SSHHHHHHTTT--HHHHHHHHHHHHHHHHHHHHHHHHHHH---EEEEESGGGG-HHHHHHHHT-TT-SEEE--SS-SGGGHHHHHHHHHHHHHHHHHT--GGGSPPP--SB-S----HHHHHHHHHTS--TTEEEEES--HHHHHHHHHTT--EEEE-SSPBPSSS--SSEEEEE-SSSTTHHHHHIIIII---TT---EEEEEGGGHHHHEE-TT----TTS-S-BEE-HHHHHHTTTSS-TTT--B--EEE-TTT-HHHHHHHHHHHHHHS--EEEEEE-S-TTSPPP-SHHHHHHHHHHS--SEEEETTEEEEEPTT-/----------------------------------TT--EEEEEE-STT-EEEEEETTEEEEEEETHHHH--TT--S--HHHHHHHHHHHT--GGG--EEEEE-S---HHHHHHHHHTHHHH--HHHHHHHIIIIIIIIIIS----SS-HHHHTTGGGGS-TT--S--TT--TTS-HHHHHHHHHHHHHHHHHHHH---GGGEEEE-HHHHHHHHHHHSSS--STTEEEEEE-S--SS-SEEEEEEETTEEEEEEEES---HHHHHHHHHHHTT--TTTSHHHHHHHGGG--HHHHHHHHHHHHTTEEEETTTTEEEESS--S-SSHHHHHHTTT--HHHHHHHHHHHHHHHHHHHHHHHHHHH---EEEEESGGGG-HHHHHHHHT-TT-SEEE--SS-SGGGHHHHHHHHHHHHHHHHTT--GGGSPPP--SB-S----HHHHHHHHHTS--TTEEEEES--HHHHHHHHHTT--EEEE-SSPBPSSS--SSEEEEE-SSSTTHHHHHIIIII---TT---EEEEEGGGHHHHEE-TT----TTS-S-BEE-HHHHHHTTTSS-TTT--B--EEE-TTT-HHHHHHHHHHHHHHS--EEEEEE-S-TTSPPP-SHHHHHHHHHHS--SEEEETTEEEEEPTT-

Foldseek 3Di:
DDPDDDDPPPDDPDDPDDDPPPPPPPLVPCPVPPDPWAWEWEWEFAFQTKIWIDILQRTQFIATLCQPVFQHRHGATSLVRRVQNCVSNVHALARHQAYEYEDLFAFLVRVLCRQLSCLRDDDLVLVVQCCVQPFLCCQQVVDPSVDDSLVSSPHPVSGDPPHQWDCPPADSPDDRVVNSVVVLVRVLVSCCVRRVHHSVRYDYDFLVLLLQQQLAFQDDDDDQLEKEWEAEQAGDAFRTFIWGQDQQGIDTPAGDRARHLNVLLQLLCSLLPHHGPPCSVVLLLLQLVADPVLLVQLLVVVVQFWDADLVRLDIHTPDHDSGNHVRSCVVCVPGDSNSNSNSSVVVLLVRVLSSVVSVCVVSVRQEYRYAEDSLLNQASQQSNQPDPSHLAYDYGAQRYSNCSSSSRVLVVSCNVCSVVVHRSVPNHHNLAQFRADFDAPVQLVVLVVVDDQVQKDKDFQDDLLVVLVCQLVWAWEFAAHHGAGHHQWHQQNQKTWHQQADPCSLVVCCQFAEVDDPQGAFAKEFELVCCVVFFDDPSSYAQQRLSHKTDTDPRNCRRRVRHARVSRRIHSYRHDYCVRPVVRQVSLVSNCVVNVGSMITIGANDHPSTGGHHGSNSNVVSCVVTPGQWYDYHRMIMGGDPPD/DDDDDDDDDDDDPDDDDDDPPPPPPPLVPCPVPPDPWAWEWEWEFAFQTKIWIDILQRTQFIATLCQPVFQHRHGATSLVRRVQNCVSNVHALARHQAYEYEDLFAFLVRVLCRQLSCLRDDDLVLVVQCCVLPFLCCQQVVDPSVDDSLVSSPHPVRGDPPHLWDCPPADSPDDRVVNSVVVLVRVLVSCCVRRVHHSVRYDYDFLVLLLQQQLAFQDDDDDQLEKEWEAEQAGDAFRTFIWGQDQQGIDTPAGDRARHLNVLLQLLCSLLPHHGPPCSVVLLLLQLVADPVLLVQLLVVVVQFWDADLVRLDIHTPDHDSGRHVRSCVVCVPGDSNSNSNSSVVVLLVRVLSSVVSVCVVSVRQEYRYAEDSLLNQASQQSNQPDPSHLAYDYGAQRYSNCSSSSRVLVVSCVVCSVVVHGSVPNHHNLAQFRADFDAPVQLVVLVVVDDQVQKDKDFQDDLLVVLVCQLVWAWEFAAHHGAGHHQWHQQNQKIWHQQADPCSLVVCCQFAEVDDPQGAFAKEFELVCCVVWFDDPSPYAQQRLSHKTDTDPRNCRRRVRHARVSRRIHSYRHDYCVRPVVRQVSLVSNCVVNVGSMITIGANDHPSTGGHHGSNSNVVSCVVTPGQWYDYHRMIMGGDDPD

Nearest PDB structures (foldseek):
  7vzu-assembly1_A  TM=8.652E-01  e=4.350E-43  Streptomyces hygroscopicus
  7vzn-assembly1_A  TM=8.545E-01  e=3.478E-43  Streptomyces hygroscopicus
  7vzq-assembly1_A  TM=8.523E-01  e=1.259E-42  Streptomyces hygroscopicus
  3veo-assembly1_A  TM=8.111E-01  e=1.489E-42  Streptoalloteichus tenebrarius
  3vf4-assembly1_A  TM=8.039E-01  e=9.518E-43  Streptoalloteichus tenebrarius

InterPro domains:
  IPR003696 Carbamoyltransferase [PF02543] (46-409)
  IPR031730 Carbamoyltransferase, C-terminal [PF16861] (468-640)
  IPR038152 Carbamoyltransferase, C-terminal domain superfamily [G3DSA:3.90.870.20] (431-639)
  IPR043129 ATPase, nucleotide binding domain [SSF53067] (56-413)
  IPR051338 NodU/CmcH Carbamoyltransferase [PTHR34847] (39-642)

Sequence (1288 aa):
MEPPHAARRPRRPPQCCSRSSLTTAPPLGKTGMKQGSFVVLALYEVHMASAALMIDGIVVAATHEERFTRHKNEMGFPVHAARYCLQAAGVSPSEVDVVAILNHHFDQNGVANLLFKRMSRYSREDWLEENEKFWKPTLMEGRNVGRSYFHLMGGWSRVASDHHYDLSALNVDAAPDALAAVFNAMRRDAVRRLLDIPPERVRFLPHYMCHHHHAYYSGPLRGSGVAVIHAEGDGGEYNQAVSLPTPQGLRIVAGTRLFNLGRLYQWMTLMLGMSPYGHEYKVMGLAPYANDKEQARSLKVFERYFKTDTARMVIEFDQRPADMFYTFRDQLQTHRFDGIAGALQQVTEDRLVEWLAAVVAQTGCRKLAYGGGVAMNVKANLRLAALPEVERLFVPLSPADESNVFGAAYWLTEEHFLATGRAPDTIPALPHAYWGPDYTIAEARAALAAMDLSGFEVSENPEIDHIAALLAEGCVVGRCLGREEFGQRALGNRSILAHPGLPGTVDKINHQIKHRDFWMPFAPTILAECAGDYLDNPNGLDAPFMTIGFATTASGAQALSQALHPADRSARPQILEQQANPAYHALLTAFRARTGIGALLNTSFNLHGEPIVSSPADALRVFRLTELDAVWIEGHLVRRKRGAMEPPHAARRPRRPPQCCSRSSLTTAPPLGKTGMKQGSFVVLALYEVHMASAALMIDGIVVAATHEERFTRHKNEMGFPVHAARYCLQAAGVSPSEVDVVAILNHHFDQNGVANLLFKRMSRYSREDWLEENEKFWKPTLMEGRNVGRSYFHLMGGWSRVASDHHYDLSALNVDAAPDALAAVFNAMRRDAVRRLLDIPPERVRFLPHYMCHHHHAYYSGPLRGSGVAVIHAEGDGGEYNQAVSLPTPQGLRIVAGTRLFNLGRLYQWMTLMLGMSPYGHEYKVMGLAPYANDKEQARSLKVFERYFKTDTARMVIEFDQRPADMFYTFRDQLQTHRFDGIAGALQQVTEDRLVEWLAAVVAQTGCRKLAYGGGVAMNVKANLRLAALPEVERLFVPLSPADESNVFGAAYWLTEEHFLATGRAPDTIPALPHAYWGPDYTIAEARAALAAMDLSGFEVSENPEIDHIAALLAEGCVVGRCLGREEFGQRALGNRSILAHPGLPGTVDKINHQIKHRDFWMPFAPTILAECAGDYLDNPNGLDAPFMTIGFATTASGAQALSQALHPADRSARPQILEQQANPAYHALLTAFRARTGIGALLNTSFNLHGEPIVSSPADALRVFRLTELDAVWIEGHLVRRKRGA

Solvent-accessible surface area (backbone atoms only — not comparable to full-atom values): 66131 Å² total; per-residue (Å²): 132,87,81,76,88,73,78,74,71,78,74,75,76,76,80,77,77,77,80,74,71,78,71,68,73,67,71,84,55,82,64,73,73,54,94,85,70,52,28,31,38,14,36,30,41,50,65,39,6,12,14,24,23,28,52,72,49,40,78,61,15,28,32,45,28,21,59,76,73,56,37,45,41,29,55,31,76,29,60,66,18,42,49,46,22,32,58,72,58,70,46,54,48,84,61,51,61,31,36,38,34,56,58,59,68,42,44,61,62,48,48,38,38,55,44,41,28,40,73,48,60,59,49,54,66,49,55,49,45,44,41,64,72,43,48,36,38,44,60,49,62,61,38,79,76,86,58,53,67,46,58,72,67,54,34,78,80,45,42,50,85,84,61,75,63,72,62,85,81,65,51,84,83,48,57,51,68,58,34,24,52,52,50,52,50,33,53,30,47,36,40,29,74,75,57,59,28,67,47,87,35,54,42,66,36,61,52,59,61,12,29,45,32,26,17,38,46,41,37,88,66,70,56,82,51,30,33,29,36,36,34,22,51,70,49,79,81,34,14,23,38,34,28,36,64,49,99,90,39,77,40,78,79,32,61,36,62,57,30,52,64,41,41,46,50,37,37,51,25,30,60,56,24,38,40,58,89,73,32,53,64,55,42,60,46,37,16,65,61,28,47,69,69,47,14,54,58,40,29,60,62,58,59,59,31,52,42,62,42,53,91,60,44,40,51,36,62,66,44,77,66,56,38,74,52,64,53,50,50,66,74,44,49,56,47,27,67,39,9,46,28,22,16,53,52,46,55,52,36,53,47,50,45,53,34,52,52,24,43,27,70,74,69,68,23,30,29,37,19,35,11,18,48,51,45,65,40,23,68,44,41,31,56,47,52,64,36,86,73,36,65,42,56,43,59,37,68,46,30,29,75,50,37,31,21,54,2,43,36,45,46,54,40,38,53,50,26,56,76,69,74,41,67,56,86,70,46,55,46,59,76,58,56,60,36,24,66,61,76,48,49,68,56,27,49,53,37,51,70,72,46,90,54,88,56,44,46,79,39,72,64,65,55,60,61,57,55,24,48,43,26,73,73,61,36,39,34,35,31,46,40,64,40,25,53,49,66,90,60,48,77,62,26,30,11,30,37,30,42,16,40,51,87,61,42,56,60,49,47,30,72,31,52,54,64,60,65,88,66,60,57,48,21,27,37,27,36,50,92,43,39,72,61,30,35,59,53,92,71,64,68,78,33,67,61,46,37,39,30,34,51,46,31,75,58,19,50,54,56,30,52,46,11,19,28,80,71,74,46,29,31,40,34,24,40,43,47,53,88,56,39,50,71,62,40,49,39,40,50,42,28,18,75,73,72,72,45,46,48,33,18,40,39,60,29,44,51,78,85,42,37,53,42,68,47,53,52,46,44,50,52,52,46,67,76,36,62,51,42,27,37,38,36,42,56,33,32,39,31,54,46,86,92,102,129,89,90,79,82,79,83,84,84,78,81,71,76,79,78,77,78,76,79,76,71,77,69,63,73,67,70,83,54,80,64,74,74,55,94,87,72,53,27,31,39,13,35,30,41,49,63,39,7,13,15,25,25,28,51,72,47,41,79,62,16,26,32,47,26,22,58,75,72,56,38,45,41,29,54,32,75,30,60,67,17,42,50,46,22,31,58,71,58,69,47,55,47,84,63,49,61,33,35,38,32,56,57,60,71,41,42,63,64,49,48,38,37,55,43,40,26,42,71,48,62,58,48,54,67,50,56,51,46,44,40,64,69,42,46,36,36,42,60,47,60,61,39,80,77,85,56,54,69,45,59,72,67,56,36,76,80,46,42,51,85,84,60,74,63,72,61,84,80,65,51,85,82,47,56,53,68,59,36,25,53,53,50,50,51,33,52,30,46,34,42,29,74,76,58,59,27,68,47,87,35,53,43,66,35,61,53,59,60,12,28,46,33,26,17,36,46,42,37,88,65,70,57,81,52,29,34,29,36,37,35,21,52,70,48,81,82,35,13,24,40,33,29,37,64,47,99,90,39,77,40,77,78,32,61,36,61,57,28,50,64,43,42,48,50,37,38,51,26,30,61,56,23,37,40,58,90,73,32,54,65,55,42,60,46,37,17,65,62,29,48,69,68,48,14,54,58,40,30,61,60,58,58,57,31,52,41,62,42,52,92,60,45,38,51,36,62,64,44,76,67,57,38,75,51,64,54,51,50,65,74,42,50,57,47,28,67,40,8,44,27,23,16,51,51,47,56,50,35,54,47,50,44,51,34,51,54,23,43,27,68,72,68,68,24,31,29,38,20,35,11,19,48,51,44,66,40,22,67,43,41,32,57,47,52,65,34,85,72,37,64,43,58,45,58,35,69,46,28,28,74,49,37,28,20,54,2,43,36,44,45,55,39,37,53,51,26,56,75,70,74,40,66,54,85,70,46,55,46,58,75,57,56,59,34,25,66,61,74,47,50,66,56,29,50,53,38,53,71,72,46,88,53,88,56,44,45,81,40,70,63,63,55,60,60,56,56,24,48,43,25,75,72,61,35,39,34,36,31,46,40,65,40,25,52,46,66,88,59,50,77,63,26,29,12,32,36,30,42,17,41,50,85,61,43,56,60,50,48,29,70,29,54,54,64,59,64,87,66,59,58,47,21,27,36,27,35,50,91,41,39,73,59,30,35,60,54,92,71,64,68,77,32,69,61,47,36,38,30,33,50,47,30,76,58,20,48,54,55,30,51,47,11,18,29,80,72,74,44,29,31,40,33,22,39,44,48,52,87,54,40,51,71,62,41,49,39,40,50,44,28,17,74,73,71,71,45,45,46,33,19,40,38,60,30,45,51,79,84,42,39,52,44,69,48,53,53,45,45,51,51,50,47,69,76,36,60,51,42,27,37,38,37,44,53,32,33,39,32,53,47,87,93,103